Protein 1Z68 (pdb70)

GO terms:
  GO:0008233 peptidase activity (F, IDA)
  GO:0008236 serine-type peptidase activity (F, IDA)
  GO:0008239 dipeptidyl-peptidase activity (F, IDA)
  GO:0005886 plasma membrane (C, IDA)
  GO:0043542 endothelial cell migration (P, IDA)
  GO:0010710 regulation of collagen catabolic process (P, IDA)
  GO:0010716 negative regulation of extracellular matrix disassembly (P, IDA)
  GO:0042803 protein homodimerization activity (F, IDA)
  GO:0004252 serine-type endopeptidase activity (F, IDA)
  GO:0030163 protein catabolic process (P, IDA)
  GO:1903054 negative regulation of extracellular matrix organization (P, IDA)
  GO:0006508 proteolysis (P, IDA)
  GO:0008239 dipeptidyl-peptidase activity (F, EXP)
  GO:0005576 extracellular region (C, EXP)
  GO:0005886 plasma membrane (C, EXP)
  GO:0009986 cell surface (C, EXP)
  GO:0016020 membrane (C, EXP)
  GO:0004252 serine-type endopeptidase activity (F, EXP)
  GO:0005178 integrin binding (F, IPI)
  GO:0005515 protein binding (F, IPI)

Solvent-accessible surface area: 57900 Å² total; per-residue (Å²): 183,98,23,0,34,14,126,10,30,49,122,38,70,8,73,69,135,62,25,84,6,69,40,41,20,2,39,25,13,2,69,60,31,109,106,86,27,1,15,9,69,20,39,103,81,56,118,62,123,72,17,5,52,61,190,26,13,152,76,30,102,17,81,69,28,9,22,1,55,50,76,69,7,4,42,0,6,3,94,116,58,114,100,50,132,86,15,45,35,1,3,10,60,9,28,30,44,85,109,51,102,38,37,199,65,60,130,9,37,105,76,0,34,32,5,21,21,3,68,76,26,10,50,0,0,1,0,61,113,14,14,0,46,1,3,65,126,4,28,49,93,47,80,48,11,10,138,67,10,144,151,69,92,20,20,0,0,15,6,1,9,0,0,4,28,13,15,11,30,14,20,68,0,3,26,22,0,47,89,4,118,12,0,0,6,0,23,0,51,2,68,110,8,49,69,2,8,22,12,66,23,6,128,127,47,34,11,139,51,38,61,4,8,0,0,0,3,37,16,111,10,3,69,5,104,2,24,2,2,26,0,69,158,13,84,166,58,16,54,49,67,4,59,51,8,88,66,0,52,89,61,71,49,0,0,8,56,3,27,39,25,50,12,92,38,0,2,0,2,4,2,32,20,61,6,46,20,2,0,4,0,3,0,42,20,96,123,110,187,46,28,7,59,23,38,176,113,38,35,11,66,27,107,20,227,88,1,0,1,8,20,78,86,11,31,57,8,38,30,14,133,85,24,82,1,3,13,6,14,28,40,16,214,125,14,49,18,0,0,14,35,6,122,84,53,55,154,87,28,94,66,57,6,72,38,164,20,5,1,28,77,25,50,86,14,33,126,83,8,0,1,0,4,1,5,45,28,74,130,68,7,1,28,14,0,0,8,37,16,29,20,91,71,181,106,103,65,111,91,36,15,0,8,129,55,66,96,161,70,0,5,26,8,30,11,19,16,0,61,163,6,85,30,0,0,0,0,0,51,0,62,22,29,1,4,1,2,0,0,32,7,202,58,10,114,40,83,105,63,23,35,64,6,105,126,7,62,88,39,14,152,80,9,65,66,10,133,76,61,34,96,94,20,123,19,148,177,34,50,0,24,3,18,7,2,5,8,39,183,48,52,147,93,124,110,26,10,0,0,0,42,5,87,13,2,2,8,21,14,30,1,75,10,36,23,44,28,52,7,4,2,15,0,1,7,126,47,25,4,0,0,0,12,5,5,6,39,0,2,7,40,37,2,20,188,16,4,12,32,0,46,70,89,0,6,57,54,4,16,82,2,4,20,40,0,0,109,61,0,35,124,58,36,4,1,26,89,164,75,0,0,0,11,0,54,16,6,0,0,0,0,1,0,17,0,5,0,25,55,45,80,16,8,91,0,0,0,0,0,0,0,4,0,5,1,39,15,13,0,0,4,19,0,5,10,2,0,3,44,24,59,199,141,52,18,71,148,24,3,109,108,11,16,1,41,66,67,9,93,106,1,107,129,20,59,2,0,0,0,0,0,10,10,2,11,10,1,4,12,2,0,0,0,6,0,0,48,15,1,9,89,24,99,2,43,4,61,2,0,0,1,4,21,42,51,22,45,0,70,52,77,4,39,31,9,0,36,42,12,0,8,92,26,0,96,104,2,13,120,189,98,24,0,39,21,148,9,30,49,112,35,64,10,82,68,126,58,47,91,6,73,38,35,17,5,40,23,7,2,52,89,28,113,102,82,31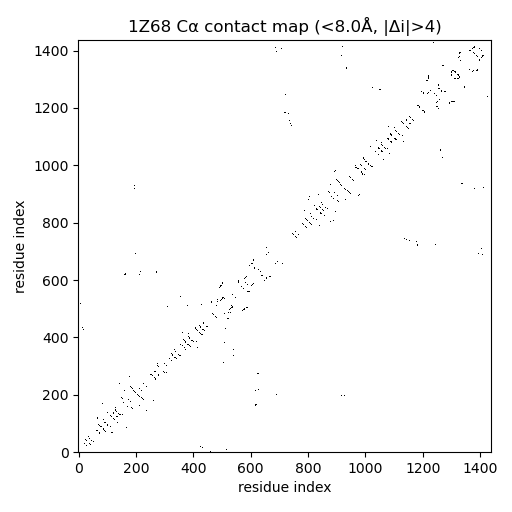,0,15,15,31,16,20,103,93,36,110,66,99,88,43,2,41,44,190,25,14,144,81,22,93,13,83,62,23,13,20,0,53,50,83,64,10,0,34,0,9,1,92,115,59,116,92,46,131,86,20,43,35,2,2,15,66,11,25,24,44,89,94,43,89,35,31,164,38,71,120,15,36,115,85,0,28,37,7,23,25,2,57,67,32,10,46,0,0,2,0,52,118,11,12,0,34,2,1,82,118,5,22,53,93,53,75,55,12,9,149,66,16,148,150,53,71,32,20,0,0,16,8,3,7,1,0,4,27,12,14,14,34,11,20,60,0,5,26,23,0,47,93,2,86,4,0,0,5,0,15,0,53,3,60,118,10,50,55,4,11,26,13,90,24,12,129,138,44,37,11,149,38,43,79,9,4,0,0,0,3,40,13,105,7,3,74,7,100,2,23,1,2,6,0,80,112,18,77,186,38,13,64,43,77,2,57,46,7,84,61,0,55,89,58,74,47,0,0,10,54,4,30,32,23,53,27,88,32,0,1,0,2,4,2,43,29,90,6,44,20,2,0,4,2,6,0,41,23,74,126,113,168,64,24,8,65,25,39,172,101,31,44,11,69,26,109,16,219,101,1,0,2,8,19,72,80,14,29,54,4,36,27,13,132,119,24,86,3,2,2,6,13,30,37,19,211,99,16,50,19,0,0,14,55,0,130,94,46,27,142,99,26,85,53,21,6,72,32,170,23,7,3,28,86,23,61,70,16,19,104,97,11,0,1,0,4,0,2,50,26,85,128,74,16,10,32,12,0,0,8,37,2,44,31,70,81,151,100,32,77,96,96,37,16,0,5,129,56,61,99,168,61,0,4,27,6,32,8,24,22,0,59,161,9,107,22,0,0,0,1,0,50,0,52,20,32,2,5,1,2,1,1,33,5,206,59,11,118,53,71,77,62,24,18,61,9,111,142,8,83,100,45,13,174,81,20,74,66,14,138,59,50,44,95,103,22,104,54,110,165,43,44,1,25,10,15,1,1,9,10,36,161,47,69,149,103,117,103,28,12,0,0,0,47,8,89,17,2,2,13,19,7,32,5,75,10,45,21,41,23,56,9,12,4,9,0,0,12,119,47,27,3,0,0,0,12,10,5,8,34,0,5,6,39,38,3,18,189,23,3,18,30,0,40,75,109,0,10,56,55,9,13,82,5,6,26,27,0,0,111,80,0,40,128,64,35,8,0,24,84,160,60,1,0,0,13,0,51,19,6,0,0,0,0,0,0,12,0,5,0,34,63,31,75,17,4,86,0,0,0,0,0,0,0,4,0,5,0,48,20,17,0,0,3,22,0,6,11,0,0,9,48,20,57,164,136,49,16,42,100,26,1,130,114,6,16,1,37,63,66,14,94,112,1,112,134,28,54,0,1,0,0,0,0,11,8,2,13,9,3,4,13,2,1,0,0,9,1,1,40,15,1,10,90,16,99,2,46,1,51,2,0,0,1,5,17,48,41,20,45,1,70,58,68,1,45,32,8,0,34,47,8,0,7,90,20,0,103,111,2,14,121

Nearest PDB structures (foldseek):
  6y0f-assembly1_B  TM=9.996E-01  e=0.000E+00  Homo sapiens
  3g0g-assembly1_B  TM=9.793E-01  e=5.991E-98  Homo sapiens
  2onc-assembly1_B  TM=9.784E-01  e=6.657E-98  Homo sapiens
  2onc-assembly3_C-3  TM=9.764E-01  e=1.392E-97  Homo sapiens
  3g0d-assembly1_B  TM=9.781E-01  e=7.917E-97  Homo sapiens

InterPro domains:
  IPR001375 Peptidase S9, prolyl oligopeptidase, catalytic domain [PF00326] (555-757)
  IPR002469 Dipeptidylpeptidase IV, N-terminal domain [PF00930] (106-472)
  IPR002471 Peptidase S9, serine active site [PS00708] (599-629)
  IPR029058 Alpha/Beta hydrolase fold [G3DSA:3.40.50.1820] (503-757)
  IPR029058 Alpha/Beta hydrolase fold [SSF53474] (506-756)
  IPR050278 Serine protease S9B/DPPIV [PTHR11731] (3-756)

Sequence (1438 aa):
MRALTLKDILNGTFSYKTFFPNWISGQEYLHQSADNNIVLYNIETGQSYTILSNRTMKSVNASNYGLSPDRQFVYLESDYSKLWRYSYTATYYIYDLSNGEFVRGNELPRPIQYLCWSPVGSKLAYVYQNNIYLKQRPGDPPFQITFNGRENKIFNGIPDWVYEEEMLATKYALWWSPNGKFLAYAEFNDTDIPVIAYSYYGDEQYPRTINIPYPKAGAKNPVVRIFIIDTTYPAYVGPQEVPVPAMIASSDYYFSWLTWVTDERVCLQWLKRVQNVSVLSICDFREDWQTWDCPKTQEHIEESRTGWAGGFFVSTPVFSYDAISYYKIFSDKDGYKHIHYIKDTVENAIQITSGKWEAINIFRVTQDSLFYSSNEFEEYPGRRNIYRISIGSYPPSKKCVTCHLRKERCQYYTASFSDYAKYYALVCYGPGIPISTLHDGRTDQEIKILEENKELENALKNIQLPKEEIKKLEVDEITLWYKMILPPQFDRSKKYPLLIQVYGGPCSQSVRSVFAVNWISYLASKEGMVIALVDGRGTAFQGDKLLYAVYRKLGVYEVEDQITAVRKFIEMGFIDEKRIAIWGWSYGGYVSSLALASGTGLFKCGIAVAPVSSWEYYASVYTERFMGLPTKDDNLEHYKNSTVMARAEYFRNVDYLLIHGTADDNVHFQNSAQIAKALVNAQVDFQAMWYSDQNHGLSGLSTNHLYTHMTHFLKQCFSMRALTLKDILNGTFSYKTFFPNWISGQEYLHQSADNNIVLYNIETGQSYTILSNRTMKSVNASNYGLSPDRQFVYLESDYSKLWRYSYTATYYIYDLSNGEFVRGNELPRPIQYLCWSPVGSKLAYVYQNNIYLKQRPGDPPFQITFNGRENKIFNGIPDWVYEEEMLATKYALWWSPNGKFLAYAEFNDTDIPVIAYSYYGDEQYPRTINIPYPKAGAKNPVVRIFIIDTTYPAYVGPQEVPVPAMIASSDYYFSWLTWVTDERVCLQWLKRVQNVSVLSICDFREDWQTWDCPKTQEHIEESRTGWAGGFFVSTPVFSYDAISYYKIFSDKDGYKHIHYIKDTVENAIQITSGKWEAINIFRVTQDSLFYSSNEFEEYPGRRNIYRISIGSYPPSKKCVTCHLRKERCQYYTASFSDYAKYYALVCYGPGIPISTLHDGRTDQEIKILEENKELENALKNIQLPKEEIKKLEVDEITLWYKMILPPQFDRSKKYPLLIQVYGGPCSQSVRSVFAVNWISYLASKEGMVIALVDGRGTAFQGDKLLYAVYRKLGVYEVEDQITAVRKFIEMGFIDEKRIAIWGWSYGGYVSSLALASGTGLFKCGIAVAPVSSWEYYASVYTERFMGLPTKDDNLEHYKNSTVMARAEYFRNVDYLLIHGTADDNVHFQNSAQIAKALVNAQVDFQAMWYSDQNHGLSGLSTNHLYTHMTHFLKQCFS

Foldseek 3Di:
DDFDDLCCFVVCVLPFDWDDFCFLFQFWGWDADPLGFIKIAGHVVGDIDGLGGRVNLVVQVFDDKAQASVSQKMWGWAPWADDPDAWTWTAIWIARSVVGGTADALGDDHGWTDKHAASADGWIWTHDQQWIWTGDDPRDHTHTADDPRHVQFKHKQADAPCCCPQAVVHRTFKDAFNHRQKIKIKIWGLHPADWDWFWAQPDDPRIDIDTGRFHFFPTDGIDMWMWMAGRPCRVPPGIATADDDPVQVPDDKDWRDKDHLHNFKIWTKMARLLQQKIKIWMWGQDPPVRYIDTDPQRIAMAGHPQAGAPFSGHWDWADAPVSQKTWTWDQDPVFETAIWIGRRYNVPIHTDDDDQWHFDDWDDHANWKTKTWICDQPNHLFFIWIWIWTPPDPPIDIDTLCCVVPPQFFGHWDKDAHPSSQKMKIWGFFPHRIWIFIAGRVHRDTDGTPGHRVSSVVSCPVYDWWDWDWDKDDDDNWIKIKIKTAADVGDLQAAAFEEEEEQAAQSADDRHRGHDDHLVRSCRRPVVYIYMYMHFASYDTRGCVRRSVCAQVPLPVRLVRVVVVLVVVVVSNRYDQLHYEYEYAESSLLNSLCNLLVLPSRHQEYERALYQFASSQAGNSSSCSRNNHLDPPGRVVNSVVRGSLVSLLSLQRHEYEYEYESQAPHRHCVRSVSSVVSNVVNVHDYHYYYHRSAYRVCDDVSVVVVSVVVVVVSSVSRD/DDFDDACCFVVVVQPADWDAFCFLFQFWGWDQDPQRFTWIAGRVVRDIDGQGGPVNCVVQVAPDKAQASVNQKMKGWAPWADDDPAWTFTAIWMAGSVVRGTADAPGDDGRWTDWDAALDDGKIWTHDQQFIWTDPHDRDDIDTQDDPRHDPFKHKFADAVCCCVQFPVHGTAWHAFNHRQKIKIKMKGLNPAAWDWFWAQPDDPDIDIDIGRFHAFQTDDIDMWMWMAGNVCCPPQHIATDDDDPVQVVADWDWRHKAHQHNFKIWTKIAHLLFQKIKIWIWGADPVNRYIDTDPQRIAIAGHPQAGAPASYHWDWDAAPVRQKTWTWQQDPQQETAIWIGHGYPVPTHTQDDDQWHFDAWADHANFKTKTWICPVVNDLQFTWIWIWTDPDPNTDIDGLGCVVPPQFFGHWDKAAHPSRQKIWIWGFAPHRIWIFIAGRPPSDTDGTDGDRPVSVVSCVVYDWWDWDWDWDDDDVWIKIKIKTAEVVRPQQAAAFEEEEEQAAQSADDDHRGYDCHLQRSCRHPVRYMYMYMYTASYDGRGRCRNLVCFQPPLPVSLVRVLVVLVVVVVSPRHDQQRYEYEYAASSLLSQLSNQLVLSSRHQEYEHELYQFFSSQAGNSNSCSRNNHLDPVPRVVSSVVRGSLVSLQSCQRHEYEYEYESQAPGSHVVRVVSNVVSVVVNVHDYHYYYHRSDYRVLDDCSVVVVSVVVVVVSSVSND

Radius of gyration: 38.5 Å; Cα contacts (8 Å, |Δi|>4): 3636; chains: 2; bounding box: 74×88×117 Å

CATH classification: 2.140.10.30 (+1 more: 3.40.50.1820)

B-factor: mean 29.27, std 17.27, range [2.0, 149.97]

Secondary structure (DSSP, 8-state):
-B---HHHHHHTTT-------EESSSSEEEEE-TTS-EEEEESSS--EEEEE-HHHHHTTT-SEEEE-TTSSEEEEEEEEEE-SSS-EEEEEEEEETTTTEE--SS---SSB--EEE-SSTT-EEEEETTEEEEESSTTSPPEE-----BTTTEEESS--HHHIIIII-SS--EEE-TTSSEEEEEEEE-TTSPEEEEEE--SSSS-EEEEEE--BTTSPPPEEEEEEEESS-HHHH--EE----HHHHTS-EEEEEEEESSSSEEEEEEEESSTTEEEEEEEEE-SSSSSEE--GGGEEEEE-SSS-SSSSSPPPPEE-TTSS-EEEEEE-TTS-EEEEEESS-STT-EE-S-SSS-EEEEEEE-SSEEEEEES-GGG-TT-BEEEEEE-SSSS--EEESSTTTTTTTB-BEEEEEPGGGSSEEEEE--BSS-EEEEE-SSS--EEEEEE--HHHHHHTTSB-PPEEEEEEEEETTEEEEEEEEE-TT--SSS-EEEEEEE---TTB----------HHHHHHHTT--EEEEEE-TTBSSS-HHHHGGGTT-TTHHHHHHHHHHHHHHHTTS-EEEEEEEEEEETHHHHHHHHHHTTSSS--SEEEEES----TTTSBHHHHHHHH--SSTTTTHHHHHHT-SGGGGGGGTTSEEEEEEETT-SSS-THHHHHHHHHHHHTT---EEEEETT--TT--THHHHHHHHHHHHHHHHHH-/-B---HHHHHTTTT--------BSSSSEEEE--TTS--EEEETTT--EEE-S-HHHHHTTT-SEEEE-TTSSEEEEEEEEEE-SSS-EEEEEEEEETTTTEE--SSPPPSSBSEEEE-SSTT-EEEEETTEEEEESSTTSPPEE-----BTTTEEESS--HHHIIIII-SS--EEE-TTSSEEEEEEEE-TTS-EEEEEE--SSSS-EEEEEE--BTTSPPPEEEEEEEESSSHHHH--EEPPPPHHHHTSSEEEEEEEE-STTEEEEEEEESSTTEEEEEEEEEETTTTEEE--GGGEEEEE-SSS-SSSSS----EE-TTSS-EEEEEE-TTS-EEEEEESS-GGG-EE---SSS-EEEEEEE-SSEEEEEES-GGG-TT-BEEEEEE-SSSS--EEESSTTTTTTTEEEEEEEE-GGGSEEEEEEEEESS-EEEEEETTT--EEEEEE--HHHHHHGGGB-PPEEEEEEEE-SS-EEEEEEEE-TT--TTS-EEEEEEE---TT-----S-----HHHHHHHTS--EEEEEE-TT-SSS-HHHHGGGTT-TTTHHHHHHHHHHHHHHHTS-EEEEEEEEEEETHHHHHHHHHHTSS-S--SEEEEES----TTSSBHHHHHHHH---STTTTHHHHHHT-SGGGGGGGTTSEEEEEEETT-SSS-THHHHHHHHHHHHTT---EEEEETT--TT--HHHHHHHHHHHHHHHHHHT-

Structure (mmCIF, N/CA/C/O backbone):
data_1Z68
#
_entry.id   1Z68
#
_cell.length_a   70.295
_cell.length_b   152.580
_cell.length_c   214.855
_cell.angle_alpha   90.00
_cell.angle_beta   90.00
_cell.angle_gamma   90.00
#
_symmetry.space_group_name_H-M   'P 21 21 21'
#
loop_
_entity.id
_entity.type
_entity.pdbx_description
1 polymer 'fibroblast activation protein, alpha subunit'
2 branched 2-acetamido-2-deoxy-beta-D-glucopyranose-(1-4)-2-acetamido-2-deoxy-beta-D-glucopyranose
3 branched 2-acetamido-2-deoxy-beta-D-glucopyranose-(1-3)-2-acetamido-2-deoxy-beta-D-glucopyranose
4 non-polymer 2-acetamido-2-deoxy-beta-D-glucopyranose
5 water water
#
loop_
_atom_site.group_PDB
_atom_site.id
_atom_site.type_symbol
_atom_site.label_atom_id
_atom_site.label_alt_id
_atom_site.label_comp_id
_atom_site.label_asym_id
_atom_site.label_entity_id
_atom_site.label_seq_id
_atom_site.pdbx_PDB_ins_code
_atom_site.Cartn_x
_atom_site.Cartn_y
_atom_site.Cartn_z
_atom_site.occupancy
_atom_site.B_iso_or_equiv
_atom_site.auth_seq_id
_atom_site.auth_comp_id
_atom_site.auth_asym_id
_atom_site.auth_atom_id
_atom_site.pdbx_PDB_model_num
ATOM 1 N N . MET A 1 1 ? 6.212 -21.272 69.447 1.00 40.18 39 MET A N 1
ATOM 2 C CA . MET A 1 1 ? 7.656 -21.142 69.090 1.00 39.91 39 MET A CA 1
ATOM 3 C C . MET A 1 1 ? 7.804 -20.592 67.676 1.00 39.06 39 MET A C 1
ATOM 4 O O . MET A 1 1 ? 6.994 -20.914 66.803 1.00 38.73 39 MET A O 1
ATOM 9 N N . ARG A 1 2 ? 8.832 -19.771 67.450 1.00 37.64 40 ARG A N 1
ATOM 10 C CA . ARG A 1 2 ? 9.038 -19.142 66.137 1.00 36.79 40 ARG A CA 1
ATOM 11 C C . ARG A 1 2 ? 10.502 -18.848 65.801 1.00 36.93 40 ARG A C 1
ATOM 12 O O . ARG A 1 2 ? 11.270 -18.412 66.667 1.00 38.26 40 ARG A O 1
ATOM 20 N N . ALA A 1 3 ? 10.874 -19.072 64.540 1.00 35.80 41 ALA A N 1
ATOM 21 C CA . ALA A 1 3 ? 12.213 -18.730 64.054 1.00 34.14 41 ALA A CA 1
ATOM 22 C C . ALA A 1 3 ? 12.398 -17.218 63.905 1.00 33.23 41 ALA A C 1
ATOM 23 O O . ALA A 1 3 ? 11.453 -16.492 63.574 1.00 32.92 41 ALA A O 1
ATOM 25 N N . LEU A 1 4 ? 13.626 -16.763 64.162 1.00 32.14 42 LEU A N 1
ATOM 26 C CA . LEU A 1 4 ? 14.045 -15.378 63.941 1.00 30.39 42 LEU A CA 1
ATOM 27 C C . LEU A 1 4 ? 13.737 -14.890 62.524 1.00 29.77 42 LEU A C 1
ATOM 28 O O . LEU A 1 4 ? 13.650 -15.685 61.587 1.00 29.08 42 LEU A O 1
ATOM 33 N N . THR A 1 5 ? 13.589 -13.575 62.388 1.00 30.06 43 THR A N 1
ATOM 34 C CA . THR A 1 5 ? 13.253 -12.924 61.122 1.00 30.48 43 THR A CA 1
ATOM 35 C C . THR A 1 5 ? 14.279 -11.839 60.832 1.00 30.94 43 THR A C 1
ATOM 36 O O . THR A 1 5 ? 14.927 -11.341 61.753 1.00 31.72 43 THR A O 1
ATOM 40 N N . LEU A 1 6 ? 14.426 -11.464 59.561 1.00 31.34 44 LEU A N 1
ATOM 41 C CA . LEU A 1 6 ? 15.266 -10.322 59.203 1.00 30.31 44 LEU A CA 1
ATOM 42 C C . LEU A 1 6 ? 14.745 -9.058 59.863 1.00 30.32 44 LEU A C 1
ATOM 43 O O . LEU A 1 6 ? 15.523 -8.204 60.270 1.00 30.24 44 LEU A O 1
ATOM 48 N N . LYS A 1 7 ? 13.421 -8.952 59.969 1.00 31.12 45 LYS A N 1
ATOM 49 C CA . LYS A 1 7 ? 12.772 -7.847 60.677 1.00 32.48 45 LYS A CA 1
ATOM 50 C C . LYS A 1 7 ? 13.246 -7.783 62.128 1.00 32.32 45 LYS A C 1
ATOM 51 O O . LYS A 1 7 ? 13.590 -6.706 62.623 1.00 33.17 45 LYS A O 1
ATOM 57 N N . ASP A 1 8 ? 13.277 -8.937 62.796 1.00 31.11 46 ASP A N 1
ATOM 58 C CA . ASP A 1 8 ? 13.759 -9.011 64.169 1.00 30.58 46 ASP A CA 1
ATOM 59 C C . ASP A 1 8 ? 15.124 -8.355 64.286 1.00 30.42 46 ASP A C 1
ATOM 60 O O . ASP A 1 8 ? 15.311 -7.457 65.108 1.00 30.66 46 ASP A O 1
ATOM 65 N N . ILE A 1 9 ? 16.062 -8.792 63.445 1.00 30.28 47 ILE A N 1
ATOM 66 C CA . ILE A 1 9 ? 17.443 -8.317 63.514 1.00 30.29 47 ILE A CA 1
ATOM 67 C C . ILE A 1 9 ? 17.557 -6.846 63.107 1.00 31.50 47 ILE A C 1
ATOM 68 O O . ILE A 1 9 ? 18.289 -6.082 63.743 1.00 32.48 47 ILE A O 1
ATOM 73 N N . LEU A 1 10 ? 16.812 -6.448 62.076 1.00 32.02 48 LEU A N 1
ATOM 74 C CA . LEU A 1 10 ? 16.876 -5.076 61.572 1.00 32.84 48 LEU A CA 1
ATOM 75 C C . LEU A 1 10 ? 16.184 -4.078 62.491 1.00 33.81 48 LEU A C 1
ATOM 76 O O . LEU A 1 10 ? 16.558 -2.906 62.524 1.00 33.26 48 LEU A O 1
ATOM 81 N N . ASN A 1 11 ? 15.178 -4.540 63.231 1.00 35.38 49 ASN A N 1
ATOM 82 C CA . ASN A 1 11 ? 14.470 -3.666 64.157 1.00 37.64 49 ASN A CA 1
ATOM 83 C C . ASN A 1 11 ? 15.180 -3.484 65.497 1.00 37.65 49 ASN A C 1
ATOM 84 O O . ASN A 1 11 ? 14.894 -2.535 66.239 1.00 38.94 49 ASN A O 1
ATOM 89 N N . GLY A 1 12 ? 16.105 -4.389 65.800 1.00 36.62 50 GLY A N 1
ATOM 90 C CA . GLY A 1 12 ? 16.782 -4.397 67.086 1.00 34.32 50 GLY A CA 1
ATOM 91 C C . GLY A 1 12 ? 15.879 -4.925 68.179 1.00 32.71 50 GLY A C 1
ATOM 92 O O . GLY A 1 12 ? 16.065 -4.600 69.349 1.00 32.78 50 GLY A O 1
ATOM 93 N N . THR A 1 13 ? 14.904 -5.745 67.787 1.00 31.36 51 THR A N 1
ATOM 94 C CA . THR A 1 13 ? 13.938 -6.335 68.711 1.00 30.31 51 THR A CA 1
ATOM 95 C C . THR A 1 13 ? 14.603 -7.068 69.881 1.00 29.44 51 THR A C 1
ATOM 96 O O . THR A 1 13 ? 14.175 -6.939 71.027 1.00 29.88 51 THR A O 1
ATOM 100 N N . PHE A 1 14 ? 15.659 -7.817 69.583 1.00 28.36 52 PHE A N 1
ATOM 101 C CA . PHE A 1 14 ? 16.370 -8.597 70.583 1.00 27.11 52 PHE A CA 1
ATOM 102 C C . PHE A 1 14 ? 17.736 -7.996 70.875 1.00 27.47 52 PHE A C 1
ATOM 103 O O . PHE A 1 14 ? 18.753 -8.694 70.929 1.00 28.01 52 PHE A O 1
ATOM 111 N N . SER A 1 15 ? 17.739 -6.680 71.059 1.00 27.50 53 SER A N 1
ATOM 112 C CA . SER A 1 15 ? 18.925 -5.944 71.454 1.00 27.17 53 SER A CA 1
ATOM 113 C C . SER A 1 15 ? 18.952 -5.884 72.965 1.00 27.21 53 SER A C 1
ATOM 114 O O . SER A 1 15 ? 17.922 -6.073 73.606 1.00 28.00 53 SER A O 1
ATOM 117 N N . TYR A 1 16 ? 20.124 -5.612 73.532 1.00 27.62 54 TYR A N 1
ATOM 118 C CA . TYR A 1 16 ? 20.277 -5.573 74.985 1.00 27.51 54 TYR A CA 1
ATOM 119 C C . TYR A 1 16 ? 20.798 -4.252 75.533 1.00 28.46 54 TYR A C 1
ATOM 120 O O . TYR A 1 16 ? 21.397 -3.448 74.815 1.00 28.82 54 TYR A O 1
ATOM 129 N N . LYS A 1 17 ? 20.566 -4.039 76.823 1.00 28.68 55 LYS A N 1
ATOM 130 C CA . LYS A 1 17 ? 20.998 -2.822 77.477 1.00 29.16 55 LYS A CA 1
ATOM 131 C C . LYS A 1 17 ? 22.253 -3.074 78.296 1.00 28.79 55 LYS A C 1
ATOM 132 O O . LYS A 1 17 ? 22.630 -4.212 78.546 1.00 29.84 55 LYS A O 1
ATOM 138 N N . THR A 1 18 ? 22.905 -1.995 78.695 1.00 28.72 56 THR A N 1
ATOM 139 C CA . THR A 1 18 ? 24.143 -2.068 79.445 1.00 28.60 56 THR A CA 1
ATOM 140 C C . THR A 1 18 ? 24.086 -0.989 80.519 1.00 28.41 56 THR A C 1
ATOM 141 O O . THR A 1 18 ? 23.261 -0.077 80.426 1.00 29.89 56 THR A O 1
ATOM 145 N N . PHE A 1 19 ? 24.913 -1.098 81.553 1.00 27.45 57 PHE A N 1
ATOM 146 C CA . PHE A 1 19 ? 24.945 -0.045 82.563 1.00 27.61 57 PHE A CA 1
ATOM 147 C C . PHE A 1 19 ? 26.338 0.355 83.011 1.00 27.58 57 PHE A C 1
ATOM 148 O O . PHE A 1 19 ? 26.953 -0.300 83.861 1.00 26.48 57 PHE A O 1
ATOM 156 N N . PHE A 1 20 ? 26.816 1.455 82.439 1.00 26.98 58 PHE A N 1
ATOM 157 C CA . PHE A 1 20 ? 28.063 2.052 82.869 1.00 26.47 58 PHE A CA 1
ATOM 158 C C . PHE A 1 20 ? 27.766 3.264 83.730 1.00 26.09 58 PHE A C 1
ATOM 159 O O . PHE A 1 20 ? 27.213 4.242 83.233 1.00 27.61 58 PHE A O 1
ATOM 167 N N . PRO A 1 21 ? 28.081 3.184 85.025 1.00 25.72 59 PRO A N 1
ATOM 168 C CA . PRO A 1 21 ? 27.965 4.345 85.910 1.00 25.44 59 PRO A CA 1
ATOM 169 C C . PRO A 1 21 ? 28.812 5.498 85.389 1.00 25.21 59 PRO A C 1
ATOM 170 O O . PRO A 1 21 ? 30.003 5.323 85.113 1.00 25.08 59 PRO A O 1
ATOM 174 N N . ASN A 1 22 ? 28.169 6.648 85.216 1.00 24.21 60 ASN A N 1
ATOM 175 C CA . ASN A 1 22 ? 28.848 7.882 84.891 1.00 25.44 60 ASN A CA 1
ATOM 176 C C . ASN A 1 22 ? 29.387 8.471 86.202 1.00 24.93 60 ASN A C 1
ATOM 177 O O . ASN A 1 22 ? 28.751 9.321 86.826 1.00 25.35 60 ASN A O 1
ATOM 182 N N . TRP A 1 23 ? 30.561 7.997 86.619 1.00 23.71 61 TRP A N 1
ATOM 183 C CA . TRP A 1 23 ? 31.138 8.358 87.914 1.00 22.89 61 TRP A CA 1
ATOM 184 C C . TRP A 1 23 ? 31.409 9.863 88.055 1.00 23.89 61 TRP A C 1
ATOM 185 O O . TRP A 1 23 ? 31.657 10.558 87.066 1.00 24.50 61 TRP A O 1
ATOM 196 N N . ILE A 1 24 ? 31.346 10.360 89.288 1.00 23.65 62 ILE A N 1
ATOM 197 C CA . ILE A 1 24 ? 31.659 11.758 89.585 1.00 23.83 62 ILE A CA 1
ATOM 198 C C . ILE A 1 24 ? 32.447 11.872 90.886 1.00 24.58 62 ILE A C 1
ATOM 199 O O . ILE A 1 24 ? 32.958 12.942 91.226 1.00 25.85 62 ILE A O 1
ATOM 204 N N . SER A 1 25 ? 32.523 10.762 91.614 1.00 24.21 63 SER A N 1
ATOM 205 C CA . SER A 1 25 ? 33.373 10.642 92.788 1.00 23.82 63 SER A CA 1
ATOM 206 C C . SER A 1 25 ? 33.692 9.151 93.005 1.00 24.05 63 SER A C 1
ATOM 207 O O . SER A 1 25 ? 33.524 8.342 92.091 1.00 23.30 63 SER A O 1
ATOM 210 N N . GLY A 1 26 ? 34.161 8.792 94.197 1.00 24.14 64 GLY A N 1
ATOM 211 C CA . GLY A 1 26 ? 34.430 7.404 94.515 1.00 24.07 64 GLY A CA 1
ATOM 212 C C . GLY A 1 26 ? 33.173 6.633 94.862 1.00 24.76 64 GLY A C 1
ATOM 213 O O . GLY A 1 26 ? 33.189 5.398 94.910 1.00 24.78 64 GLY A O 1
ATOM 214 N N . GLN A 1 27 ? 32.078 7.357 95.085 1.00 25.07 65 GLN A N 1
ATOM 215 C CA . GLN A 1 27 ? 30.852 6.750 95.598 1.00 26.43 65 GLN A CA 1
ATOM 216 C C . GLN A 1 27 ? 29.567 7.296 94.975 1.00 26.24 65 GLN A C 1
ATOM 217 O O . GLN A 1 27 ? 28.473 6.820 95.290 1.00 25.90 65 GLN A O 1
ATOM 223 N N . GLU A 1 28 ? 29.705 8.287 94.094 1.00 26.42 66 GLU A N 1
ATOM 224 C CA . GLU A 1 28 ? 28.564 8.851 93.371 1.00 26.85 66 GLU A CA 1
ATOM 225 C C . GLU A 1 28 ? 28.662 8.696 91.852 1.00 27.90 66 GLU A C 1
ATOM 226 O O . GLU A 1 28 ? 29.748 8.812 91.281 1.00 27.77 66 GLU A O 1
ATOM 232 N N . TYR A 1 29 ? 27.515 8.448 91.214 1.00 29.05 67 TYR A N 1
ATOM 233 C CA . TYR A 1 29 ? 27.387 8.472 89.754 1.00 29.41 67 TYR A CA 1
ATOM 234 C C . TYR A 1 29 ? 26.066 9.113 89.308 1.00 30.65 67 TYR A C 1
ATOM 235 O O . TYR A 1 29 ? 25.082 9.113 90.054 1.00 30.20 67 TYR A O 1
ATOM 244 N N . LEU A 1 30 ? 26.061 9.664 88.095 1.00 32.30 68 LEU A N 1
ATOM 245 C CA . LEU A 1 30 ? 24.869 10.268 87.505 1.00 34.66 68 LEU A CA 1
ATOM 246 C C . LEU A 1 30 ? 24.331 9.385 86.390 1.00 37.25 68 LEU A C 1
ATOM 247 O O . LEU A 1 30 ? 25.094 8.874 85.576 1.00 37.42 68 LEU A O 1
ATOM 252 N N . HIS A 1 31 ? 23.015 9.207 86.350 1.00 40.42 69 HIS A N 1
ATOM 253 C CA . HIS A 1 31 ? 22.388 8.444 85.275 1.00 43.47 69 HIS A CA 1
ATOM 254 C C . HIS A 1 31 ? 21.052 9.048 84.880 1.00 44.98 69 HIS A C 1
ATOM 255 O O . HIS A 1 31 ? 20.323 9.563 85.727 1.00 44.85 69 HIS A O 1
ATOM 262 N N . GLN A 1 32 ? 20.747 8.969 83.586 1.00 47.31 70 GLN A N 1
ATOM 263 C CA . GLN A 1 32 ? 19.503 9.489 83.032 1.00 49.22 70 GLN A CA 1
ATOM 264 C C . GLN A 1 32 ? 18.364 8.488 83.189 1.00 50.51 70 GLN A C 1
ATOM 265 O O . GLN A 1 32 ? 18.500 7.318 82.816 1.00 51.27 70 GLN A O 1
ATOM 271 N N . SER A 1 33 ? 17.247 8.962 83.741 1.00 51.06 71 SER A N 1
ATOM 272 C CA . SER A 1 33 ? 16.096 8.115 84.060 1.00 51.43 71 SER A CA 1
ATOM 273 C C . SER A 1 33 ? 15.269 7.751 82.823 1.00 52.17 71 SER A C 1
ATOM 274 O O . SER A 1 33 ? 15.519 8.260 81.727 1.00 51.35 71 SER A O 1
ATOM 277 N N . ALA A 1 34 ? 14.292 6.861 83.014 1.00 53.66 72 ALA A N 1
ATOM 278 C CA . ALA A 1 34 ? 13.376 6.438 81.949 1.00 54.73 72 ALA A CA 1
ATOM 279 C C . ALA A 1 34 ? 12.567 7.609 81.378 1.00 55.07 72 ALA A C 1
ATOM 280 O O . ALA A 1 34 ? 12.390 7.720 80.160 1.00 54.92 72 ALA A O 1
ATOM 282 N N . ASP A 1 35 ? 12.087 8.478 82.268 1.00 55.54 73 ASP A N 1
ATOM 283 C CA . ASP A 1 35 ? 11.397 9.707 81.870 1.00 55.63 73 ASP A CA 1
ATOM 284 C C . ASP A 1 35 ? 12.356 10.918 81.820 1.00 54.86 73 ASP A C 1
ATOM 285 O O . ASP A 1 35 ? 11.966 12.062 82.091 1.00 55.04 73 ASP A O 1
ATOM 290 N N . ASN A 1 36 ? 13.612 10.634 81.476 1.00 53.67 74 ASN A N 1
ATOM 291 C CA . ASN A 1 36 ? 14.630 11.636 81.132 1.00 52.96 74 ASN A CA 1
ATOM 292 C C . ASN A 1 36 ? 14.909 12.741 82.166 1.00 51.60 74 ASN A C 1
ATOM 293 O O . ASN A 1 36 ? 14.745 13.932 81.878 1.00 51.96 74 ASN A O 1
ATOM 298 N N . ASN A 1 37 ? 15.323 12.324 83.361 1.00 49.36 75 ASN A N 1
ATOM 299 C CA . ASN A 1 37 ? 15.848 13.218 84.395 1.00 47.32 75 ASN A CA 1
ATOM 300 C C . ASN A 1 37 ? 17.267 12.780 84.722 1.00 45.79 75 ASN A C 1
ATOM 301 O O . ASN A 1 37 ? 17.563 11.589 84.690 1.00 45.90 75 ASN A O 1
ATOM 306 N N . ILE A 1 38 ? 18.150 13.721 85.040 1.00 44.08 76 ILE A N 1
ATOM 307 C CA . ILE A 1 38 ? 19.505 13.342 85.446 1.00 43.07 76 ILE A CA 1
ATOM 308 C C . ILE A 1 38 ? 19.598 13.293 86.966 1.00 41.76 76 ILE A C 1
ATOM 309 O O . ILE A 1 38 ? 19.415 14.308 87.643 1.00 41.67 76 ILE A O 1
ATOM 314 N N . VAL A 1 39 ? 19.883 12.104 87.492 1.00 40.06 77 VAL A N 1
ATOM 315 C CA . VAL A 1 39 ? 19.801 11.862 88.929 1.00 38.82 77 VAL A CA 1
ATOM 316 C C . VAL A 1 39 ? 21.134 11.412 89.533 1.00 38.35 77 VAL A C 1
ATOM 317 O O . VAL A 1 39 ? 21.823 10.549 88.972 1.00 38.18 77 VAL A O 1
ATOM 321 N N . LEU A 1 40 ? 21.486 12.025 90.667 1.00 37.41 78 LEU A N 1
ATOM 322 C CA . LEU A 1 40 ? 22.696 11.696 91.412 1.00 36.50 78 LEU A CA 1
ATOM 323 C C . LEU A 1 40 ? 22.413 10.549 92.358 1.00 37.06 78 LEU A C 1
ATOM 324 O O . LEU A 1 40 ? 21.653 10.699 93.314 1.00 37.18 78 LEU A O 1
ATOM 329 N N . TYR A 1 41 ? 23.026 9.402 92.080 1.00 37.37 79 TYR A N 1
ATOM 330 C CA . TYR A 1 41 ? 22.982 8.269 92.991 1.00 36.81 79 TYR A CA 1
ATOM 331 C C . TYR A 1 41 ? 24.289 8.210 93.765 1.00 35.35 79 TYR A C 1
ATOM 332 O O . TYR A 1 41 ? 25.357 8.519 93.244 1.00 34.48 79 TYR A O 1
ATOM 341 N N . ASN A 1 42 ? 24.179 7.816 95.022 1.00 34.75 80 ASN A N 1
ATOM 342 C CA . ASN A 1 42 ? 25.317 7.611 95.896 1.00 33.79 80 ASN A CA 1
ATOM 343 C C . ASN A 1 42 ? 25.143 6.208 96.436 1.00 33.74 80 ASN A C 1
ATOM 344 O O . ASN A 1 42 ? 24.032 5.818 96.808 1.00 34.15 80 ASN A O 1
ATOM 349 N N . ILE A 1 43 ? 26.217 5.433 96.469 1.00 33.31 81 ILE A N 1
ATOM 350 C CA . ILE A 1 43 ? 26.088 4.066 96.972 1.00 33.18 81 ILE A CA 1
ATOM 351 C C . ILE A 1 43 ? 26.634 3.874 98.388 1.00 32.52 81 ILE A C 1
ATOM 352 O O . ILE A 1 43 ? 26.186 2.981 99.111 1.00 33.71 81 ILE A O 1
ATOM 357 N N . GLU A 1 44 ? 27.576 4.734 98.778 1.00 31.65 82 GLU A N 1
ATOM 358 C CA . GLU A 1 44 ? 28.063 4.832 100.158 1.00 31.07 82 GLU A CA 1
ATOM 359 C C . GLU A 1 44 ? 26.934 5.253 101.108 1.00 30.65 82 GLU A C 1
ATOM 360 O O . GLU A 1 44 ? 26.869 4.805 102.252 1.00 30.65 82 GLU A O 1
ATOM 366 N N . THR A 1 45 ? 26.040 6.100 100.604 1.00 29.91 83 THR A N 1
ATOM 367 C CA . THR A 1 45 ? 24.980 6.699 101.401 1.00 28.50 83 THR A CA 1
ATOM 368 C C . THR A 1 45 ? 23.577 6.235 100.965 1.00 28.01 83 THR A C 1
ATOM 369 O O . THR A 1 45 ? 22.611 6.351 101.720 1.00 27.00 83 THR A O 1
ATOM 373 N N . GLY A 1 46 ? 23.481 5.693 99.752 1.00 28.42 84 GLY A N 1
ATOM 374 C CA . GLY A 1 46 ? 22.228 5.177 99.224 1.00 28.81 84 GLY A CA 1
ATOM 375 C C . GLY A 1 46 ? 21.142 6.218 98.986 1.00 29.10 84 GLY A C 1
ATOM 376 O O . GLY A 1 46 ? 19.959 5.894 99.073 1.00 29.46 84 GLY A O 1
ATOM 377 N N . GLN A 1 47 ? 21.540 7.459 98.691 1.00 29.04 85 GLN A N 1
ATOM 378 C CA . GLN A 1 47 ? 20.596 8.554 98.450 1.00 28.79 85 GLN A CA 1
ATOM 379 C C . GLN A 1 47 ? 20.590 8.988 96.997 1.00 29.01 85 GLN A C 1
ATOM 380 O O . GLN A 1 47 ? 21.586 8.838 96.287 1.00 29.16 85 GLN A O 1
ATOM 386 N N . SER A 1 48 ? 19.456 9.539 96.571 1.00 29.18 86 SER A N 1
ATOM 387 C CA . SER A 1 48 ? 19.289 10.064 95.221 1.00 28.63 86 SER A CA 1
ATOM 388 C C . SER A 1 48 ? 18.560 11.402 95.250 1.00 28.41 86 SER A C 1
ATOM 389 O O . SER A 1 48 ? 17.830 11.699 96.201 1.00 28.10 86 SER A O 1
ATOM 392 N N . TYR A 1 49 ? 18.790 12.205 94.211 1.00 28.48 87 TYR A N 1
ATOM 393 C CA . TYR A 1 49 ? 18.001 13.407 93.915 1.00 27.98 87 TYR A CA 1
ATOM 394 C C . TYR A 1 49 ? 18.193 13.814 92.451 1.00 28.29 87 TYR A C 1
ATOM 395 O O . TYR A 1 49 ? 19.149 13.379 91.802 1.00 27.50 87 TYR A O 1
ATOM 404 N N . THR A 1 50 ? 17.275 14.635 91.937 1.00 28.87 88 THR A N 1
ATOM 405 C CA . THR A 1 50 ? 17.345 15.122 90.557 1.00 28.56 88 THR A CA 1
ATOM 406 C C . THR A 1 50 ? 18.293 16.321 90.469 1.00 28.60 88 THR A C 1
ATOM 407 O O . THR A 1 50 ? 17.908 17.451 90.770 1.00 28.87 88 THR A O 1
ATOM 411 N N . ILE A 1 51 ? 19.532 16.067 90.060 1.00 28.47 89 ILE A N 1
ATOM 412 C CA . ILE A 1 51 ? 20.536 17.124 89.941 1.00 28.77 89 ILE A CA 1
ATOM 413 C C . ILE A 1 51 ? 20.209 18.120 88.805 1.00 30.20 89 ILE A C 1
ATOM 414 O O . ILE A 1 51 ? 20.511 19.313 88.912 1.00 30.00 89 ILE A O 1
ATOM 419 N N . LEU A 1 52 ? 19.566 17.620 87.747 1.00 32.24 90 LEU A N 1
ATOM 420 C CA . LEU A 1 52 ? 19.187 18.414 86.569 1.00 34.48 90 LEU A CA 1
ATOM 421 C C . LEU A 1 52 ? 17.803 17.991 86.053 1.00 36.55 90 LEU A C 1
ATOM 422 O O . LEU A 1 52 ? 17.622 16.857 85.583 1.00 36.51 90 LEU A O 1
ATOM 427 N N . SER A 1 53 ? 16.841 18.914 86.127 1.00 39.07 91 SER A N 1
ATOM 428 C CA . SER A 1 53 ? 15.440 18.640 85.770 1.00 41.47 91 SER A CA 1
ATOM 429 C C . SER A 1 53 ? 15.239 18.143 84.335 1.00 43.49 91 SER A C 1
ATOM 430 O O . SER A 1 53 ? 16.100 18.333 83.468 1.00 43.74 91 SER A O 1
ATOM 433 N N . ASN A 1 54 ? 14.089 17.505 84.113 1.00 45.47 92 ASN A N 1
ATOM 434 C CA . ASN A 1 54 ? 13.694 16.972 82.809 1.00 46.85 92 ASN A CA 1
ATOM 435 C C . ASN A 1 54 ? 13.443 18.057 81.770 1.00 46.72 92 ASN A C 1
ATOM 436 O O . ASN A 1 54 ? 13.835 17.918 80.608 1.00 46.82 92 ASN A O 1
ATOM 441 N N . ARG A 1 55 ? 12.795 19.138 82.197 1.00 46.22 93 ARG A N 1
ATOM 442 C CA . ARG A 1 55 ? 12.322 20.156 81.268 1.00 45.76 93 ARG A CA 1
ATOM 443 C C . ARG A 1 55 ? 13.349 21.257 81.027 1.00 44.77 93 ARG A C 1
ATOM 444 O O . ARG A 1 55 ? 13.297 21.938 80.004 1.00 44.20 93 ARG A O 1
ATOM 452 N N . THR A 1 56 ? 14.284 21.412 81.962 1.00 44.00 94 THR A N 1
ATOM 453 C CA . THR A 1 56 ? 15.436 22.290 81.770 1.00 43.49 94 THR A CA 1
ATOM 454 C C . THR A 1 56 ? 16.343 21.740 80.660 1.00 43.44 94 THR A C 1
ATOM 455 O O . THR A 1 56 ? 16.967 22.506 79.921 1.00 43.61 94 THR A O 1
ATOM 459 N N . MET A 1 57 ? 16.400 20.414 80.545 1.00 43.20 95 MET A N 1
ATOM 460 C CA . MET A 1 57 ? 17.136 19.756 79.465 1.00 43.06 95 MET A CA 1
ATOM 461 C C . MET A 1 57 ? 16.415 19.910 78.129 1.00 42.59 95 MET A C 1
ATOM 462 O O . MET A 1 57 ? 17.051 20.108 77.097 1.00 42.25 95 MET A O 1
ATOM 467 N N . LYS A 1 58 ? 15.086 19.815 78.163 1.00 42.43 96 LYS A N 1
ATOM 468 C CA . LYS A 1 58 ? 14.254 19.945 76.970 1.00 41.91 96 LYS A CA 1
ATOM 469 C C . LYS A 1 58 ? 14.100 21.407 76.555 1.00 42.29 96 LYS A C 1
ATOM 470 O O . LYS A 1 58 ? 13.691 21.700 75.425 1.00 42.56 96 LYS A O 1
ATOM 476 N N . SER A 1 59 ? 14.427 22.317 77.475 1.00 42.02 97 SER A N 1
ATOM 477 C CA . SER A 1 59 ? 14.366 23.752 77.211 1.00 41.51 97 SER A CA 1
ATOM 478 C C . SER A 1 59 ? 15.356 24.152 76.110 1.00 42.06 97 SER A C 1
ATOM 479 O O . SER A 1 59 ? 15.151 25.148 75.412 1.00 42.16 97 SER A O 1
ATOM 482 N N . VAL A 1 60 ? 16.413 23.358 75.951 1.00 42.13 98 VAL A N 1
ATOM 483 C CA . VAL A 1 60 ? 17.387 23.566 74.878 1.00 42.59 98 VAL A CA 1
ATOM 484 C C . VAL A 1 60 ? 17.482 22.329 73.973 1.00 43.20 98 VAL A C 1
ATOM 485 O O . VAL A 1 60 ? 18.431 22.190 73.200 1.00 43.35 98 VAL A O 1
ATOM 489 N N . ASN A 1 61 ? 16.460 21.472 74.045 1.00 44.17 99 ASN A N 1
ATOM 490 C CA . ASN A 1 61 ? 16.524 20.068 73.593 1.00 45.06 99 ASN A CA 1
ATOM 491 C C . ASN A 1 61 ? 17.938 19.503 73.396 1.00 44.84 99 ASN A C 1
ATOM 492 O O . ASN A 1 61 ? 18.359 19.151 72.289 1.00 44.56 99 ASN A O 1
ATOM 497 N N . ALA A 1 62 ? 18.659 19.453 74.513 1.00 44.57 100 ALA A N 1
ATOM 498 C CA . ALA A 1 62 ? 19.971 18.837 74.594 1.00 43.79 100 ALA A CA 1
ATOM 499 C C . ALA A 1 62 ? 19.800 17.323 74.672 1.00 42.85 100 ALA A C 1
ATOM 500 O O . ALA A 1 62 ? 18.728 16.828 75.036 1.00 42.81 100 ALA A O 1
ATOM 502 N N . SER A 1 63 ? 20.854 16.598 74.314 1.00 41.77 101 SER A N 1
ATOM 503 C CA . SER A 1 63 ? 20.838 15.140 74.326 1.00 40.47 101 SER A CA 1
ATOM 504 C C . SER A 1 63 ? 21.984 14.584 75.158 1.00 39.05 101 SER A C 1
ATOM 505 O O . SER A 1 63 ? 22.184 13.369 75.217 1.00 39.27 101 SER A O 1
ATOM 508 N N . ASN A 1 64 ? 22.739 15.482 75.787 1.00 37.54 102 ASN A N 1
ATOM 509 C CA . ASN A 1 64 ? 23.846 15.100 76.660 1.00 36.24 102 ASN A CA 1
ATOM 510 C C . ASN A 1 64 ? 24.224 16.154 77.696 1.00 34.94 102 ASN A C 1
ATOM 511 O O . ASN A 1 64 ? 23.962 17.345 77.509 1.00 34.56 102 ASN A O 1
ATOM 516 N N . TYR A 1 65 ? 24.853 15.703 78.781 1.00 33.34 103 TYR A N 1
ATOM 517 C CA . TYR A 1 65 ? 25.173 16.573 79.907 1.00 31.61 103 TYR A CA 1
ATOM 518 C C . TYR A 1 65 ? 26.617 16.397 80.372 1.00 31.11 103 TYR A C 1
ATOM 519 O O . TYR A 1 65 ? 27.267 15.398 80.045 1.00 30.54 103 TYR A O 1
ATOM 528 N N . GLY A 1 66 ? 27.105 17.372 81.139 1.00 30.52 104 GLY A N 1
ATOM 529 C CA . GLY A 1 66 ? 28.446 17.329 81.695 1.00 30.44 104 GLY A CA 1
ATOM 530 C C . GLY A 1 66 ? 28.622 18.097 82.994 1.00 30.55 104 GLY A C 1
ATOM 531 O O . GLY A 1 66 ? 28.919 19.291 82.995 1.00 30.71 104 GLY A O 1
ATOM 532 N N . LEU A 1 67 ? 28.449 17.386 84.104 1.00 30.57 105 LEU A N 1
ATOM 533 C CA . LEU A 1 67 ? 28.582 17.945 85.441 1.00 29.24 105 LEU A CA 1
ATOM 534 C C . LEU A 1 67 ? 30.049 18.185 85.764 1.00 28.91 105 LEU A C 1
ATOM 535 O O . LEU A 1 67 ? 30.888 17.294 85.576 1.00 29.16 105 LEU A O 1
ATOM 540 N N . SER A 1 68 ? 30.338 19.392 86.251 1.00 27.78 106 SER A N 1
ATOM 541 C CA . SER A 1 68 ? 31.682 19.814 86.647 1.00 26.14 106 SER A CA 1
ATOM 542 C C . SER A 1 68 ? 32.165 19.107 87.918 1.00 25.35 106 SER A C 1
ATOM 543 O O . SER A 1 68 ? 31.349 18.710 88.753 1.00 24.79 106 SER A O 1
ATOM 546 N N . PRO A 1 69 ? 33.484 18.935 88.052 1.00 25.02 107 PRO A N 1
ATOM 547 C CA . PRO A 1 69 ? 34.092 18.425 89.293 1.00 24.56 107 PRO A CA 1
ATOM 548 C C . PRO A 1 69 ? 33.632 19.115 90.580 1.00 24.67 107 PRO A C 1
ATOM 549 O O . PRO A 1 69 ? 33.464 18.418 91.576 1.00 25.16 107 PRO A O 1
ATOM 553 N N . ASP A 1 70 ? 33.433 20.434 90.573 1.00 24.77 108 ASP A N 1
ATOM 554 C CA . ASP A 1 70 ? 32.935 21.114 91.775 1.00 24.99 108 ASP A CA 1
ATOM 555 C C . ASP A 1 70 ? 31.398 21.169 91.891 1.00 25.47 108 ASP A C 1
ATOM 556 O O . ASP A 1 70 ? 30.859 21.870 92.757 1.00 25.81 108 ASP A O 1
ATOM 561 N N . ARG A 1 71 ? 30.714 20.429 91.011 1.00 25.42 109 ARG A N 1
ATOM 562 C CA . ARG A 1 71 ? 29.252 20.270 91.022 1.00 24.82 109 ARG A CA 1
ATOM 563 C C . ARG A 1 71 ? 28.486 21.604 91.042 1.00 25.00 109 ARG A C 1
ATOM 564 O O . ARG A 1 71 ? 27.296 21.651 91.362 1.00 24.51 109 ARG A O 1
ATOM 572 N N . GLN A 1 72 ? 29.182 22.680 90.686 1.00 25.71 110 GLN A N 1
ATOM 573 C CA . GLN A 1 72 ? 28.586 24.011 90.617 1.00 26.52 110 GLN A CA 1
ATOM 574 C C . GLN A 1 72 ? 27.948 24.277 89.258 1.00 26.30 110 GLN A C 1
ATOM 575 O O . GLN A 1 72 ? 27.072 25.135 89.138 1.00 26.33 110 GLN A O 1
ATOM 581 N N . PHE A 1 73 ? 28.405 23.546 88.240 1.00 26.28 111 PHE A N 1
ATOM 582 C CA . PHE A 1 73 ? 27.924 23.697 86.866 1.00 26.11 111 PHE A CA 1
ATOM 583 C C . PHE A 1 73 ? 27.726 22.343 86.171 1.00 25.13 111 PHE A C 1
ATOM 584 O O . PHE A 1 73 ? 28.364 21.356 86.530 1.00 22.98 111 PHE A O 1
ATOM 592 N N . VAL A 1 74 ? 26.840 22.323 85.177 1.00 24.64 112 VAL A N 1
ATOM 593 C CA . VAL A 1 74 ? 26.730 21.213 84.237 1.00 25.45 112 VAL A CA 1
ATOM 594 C C . VAL A 1 74 ? 26.691 21.735 82.794 1.00 26.53 112 VAL A C 1
ATOM 595 O O . VAL A 1 74 ? 26.098 22.787 82.522 1.00 27.20 112 VAL A O 1
ATOM 599 N N . TYR A 1 75 ? 27.330 21.018 81.871 1.00 26.86 113 TYR A N 1
ATOM 600 C CA . TYR A 1 75 ? 27.178 21.371 80.461 1.00 27.95 113 TYR A CA 1
ATOM 601 C C . TYR A 1 75 ? 25.973 20.708 79.799 1.00 28.40 113 TYR A C 1
ATOM 602 O O . TYR A 1 75 ? 25.561 19.612 80.185 1.00 28.73 113 TYR A O 1
ATOM 611 N N . LEU A 1 76 ? 25.390 21.399 78.828 1.00 28.47 114 LEU A N 1
ATOM 612 C CA . LEU A 1 76 ? 24.234 20.878 78.121 1.00 28.44 114 LEU A CA 1
ATOM 613 C C . LEU A 1 76 ? 24.518 20.855 76.623 1.00 29.21 114 LEU A C 1
ATOM 614 O O . LEU A 1 76 ? 24.829 21.882 76.003 1.00 29.36 114 LEU A O 1
ATOM 619 N N . GLU A 1 77 ? 24.425 19.659 76.057 1.00 29.94 115 GLU A N 1
ATOM 620 C CA . GLU A 1 77 ? 24.838 19.410 74.685 1.00 29.96 115 GLU A CA 1
ATOM 621 C C . GLU A 1 77 ? 23.640 19.272 73.759 1.00 30.52 115 GLU A C 1
ATOM 622 O O . GLU A 1 77 ? 22.863 18.324 73.868 1.00 30.05 115 GLU A O 1
ATOM 628 N N . SER A 1 78 ? 23.492 20.235 72.853 1.00 31.24 116 SER A N 1
ATOM 629 C CA . SER A 1 78 ? 22.490 20.145 71.802 1.00 31.23 116 SER A CA 1
ATOM 630 C C . SER A 1 78 ? 23.159 20.343 70.451 1.00 31.03 116 SER A C 1
ATOM 631 O O . SER A 1 78 ? 24.367 20.599 70.385 1.00 30.56 116 SER A O 1
ATOM 634 N N . ASP A 1 79 ? 22.373 20.200 69.383 1.00 31.17 117 ASP A N 1
ATOM 635 C CA . ASP A 1 79 ? 22.854 20.321 68.001 1.00 30.48 117 ASP A CA 1
ATOM 636 C C . ASP A 1 79 ? 24.068 19.422 67.701 1.00 30.08 117 ASP A C 1
ATOM 637 O O . ASP A 1 79 ? 25.067 19.837 67.104 1.00 29.75 117 ASP A O 1
ATOM 642 N N . TYR A 1 80 ? 23.958 18.175 68.143 1.00 31.05 118 TYR A N 1
ATOM 643 C CA . TYR A 1 80 ? 24.974 17.170 67.892 1.00 30.89 118 TYR A CA 1
ATOM 644 C C . TYR A 1 80 ? 25.004 16.946 66.398 1.00 31.00 118 TYR A C 1
ATOM 645 O O . TYR A 1 80 ? 23.963 16.758 65.772 1.00 31.37 118 TYR A O 1
ATOM 654 N N . SER A 1 81 ? 26.200 16.992 65.831 1.00 31.38 119 SER A N 1
ATOM 655 C CA . SER A 1 81 ? 26.369 16.812 64.402 1.00 31.51 119 SER A CA 1
ATOM 656 C C . SER A 1 81 ? 27.589 15.950 64.170 1.00 31.07 119 SER A C 1
ATOM 657 O O . SER A 1 81 ? 28.717 16.368 64.457 1.00 31.77 119 SER A O 1
ATOM 660 N N . LYS A 1 82 ? 27.354 14.751 63.646 1.00 29.03 120 LYS A N 1
ATOM 661 C CA . LYS A 1 82 ? 28.411 13.767 63.455 1.00 27.73 120 LYS A CA 1
ATOM 662 C C . LYS A 1 82 ? 29.404 14.160 62.360 1.00 28.53 120 LYS A C 1
ATOM 663 O O . LYS A 1 82 ? 29.009 14.477 61.237 1.00 29.73 120 LYS A O 1
ATOM 669 N N . LEU A 1 83 ? 30.690 14.140 62.688 1.00 27.92 121 LEU A N 1
ATOM 670 C CA . LEU A 1 83 ? 31.710 14.153 61.659 1.00 27.54 121 LEU A CA 1
ATOM 671 C C . LEU A 1 83 ? 32.061 12.695 61.379 1.00 27.75 121 LEU A C 1
ATOM 672 O O . LEU A 1 83 ? 31.219 11.958 60.872 1.00 28.28 121 LEU A O 1
ATOM 677 N N . TRP A 1 84 ? 33.270 12.263 61.731 1.00 27.61 122 TRP A N 1
ATOM 678 C CA . TRP A 1 84 ? 33.674 10.878 61.482 1.00 29.00 122 TRP A CA 1
ATOM 679 C C . TRP A 1 84 ? 33.197 9.912 62.589 1.00 28.71 122 TRP A C 1
ATOM 680 O O . TRP A 1 84 ? 32.094 10.084 63.111 1.00 29.15 122 TRP A O 1
ATOM 691 N N . ARG A 1 85 ? 34.002 8.908 62.939 1.00 27.45 123 ARG A N 1
ATOM 692 C CA . ARG A 1 85 ? 33.586 7.906 63.922 1.00 28.15 123 ARG A CA 1
ATOM 693 C C . ARG A 1 85 ? 33.327 8.450 65.325 1.00 29.08 123 ARG A C 1
ATOM 694 O O . ARG A 1 85 ? 32.259 8.216 65.893 1.00 31.03 123 ARG A O 1
ATOM 702 N N . TYR A 1 86 ? 34.300 9.164 65.881 1.00 28.10 124 TYR A N 1
ATOM 703 C CA . TYR A 1 86 ? 34.156 9.741 67.211 1.00 27.51 124 TYR A CA 1
ATOM 704 C C . TYR A 1 86 ? 33.924 11.257 67.163 1.00 27.17 124 TYR A C 1
ATOM 705 O O . TYR A 1 86 ? 33.240 11.819 68.021 1.00 27.17 124 TYR A O 1
ATOM 714 N N . SER A 1 87 ? 34.492 11.916 66.160 1.00 26.07 125 SER A N 1
ATOM 715 C CA . SER A 1 87 ? 34.399 13.370 66.060 1.00 25.47 125 SER A CA 1
ATOM 716 C C . SER A 1 87 ? 32.965 13.811 65.804 1.00 25.44 125 SER A C 1
ATOM 717 O O . SER A 1 87 ? 32.236 13.199 65.034 1.00 27.34 125 SER A O 1
ATOM 720 N N . TYR A 1 88 ? 32.550 14.859 66.483 1.00 24.65 126 TYR A N 1
ATOM 721 C CA . TYR A 1 88 ? 31.229 15.408 66.260 1.00 25.08 126 TYR A CA 1
ATOM 722 C C . TYR A 1 88 ? 31.218 16.838 66.739 1.00 25.77 126 TYR A C 1
ATOM 723 O O . TYR A 1 88 ? 32.135 17.293 67.421 1.00 25.99 126 TYR A O 1
ATOM 732 N N . THR A 1 89 ? 30.160 17.538 66.381 1.00 27.56 127 THR A N 1
ATOM 733 C CA . THR A 1 89 ? 30.068 18.963 66.619 1.00 28.80 127 THR A CA 1
ATOM 734 C C . THR A 1 89 ? 28.802 19.181 67.423 1.00 29.14 127 THR A C 1
ATOM 735 O O . THR A 1 89 ? 27.826 18.446 67.250 1.00 29.92 127 THR A O 1
ATOM 739 N N . ALA A 1 90 ? 28.831 20.154 68.329 1.00 29.03 128 ALA A N 1
ATOM 740 C CA . ALA A 1 90 ? 27.685 20.393 69.196 1.00 29.21 128 ALA A CA 1
ATOM 741 C C . ALA A 1 90 ? 27.623 21.818 69.729 1.00 29.41 128 ALA A C 1
ATOM 742 O O . ALA A 1 90 ? 28.543 22.625 69.530 1.00 28.68 128 ALA A O 1
ATOM 744 N N . THR A 1 91 ? 26.517 22.102 70.409 1.00 29.65 129 THR A N 1
ATOM 745 C CA . THR A 1 91 ? 26.300 23.366 71.094 1.00 30.35 129 THR A CA 1
ATOM 746 C C . THR A 1 91 ? 26.337 23.139 72.607 1.00 31.13 129 THR A C 1
ATOM 747 O O . THR A 1 91 ? 25.792 22.152 73.123 1.00 31.39 129 THR A O 1
ATOM 751 N N . TYR A 1 92 ? 26.985 24.057 73.314 1.00 30.96 130 TYR A N 1
ATOM 752 C CA . TYR A 1 92 ? 27.199 23.882 74.735 1.00 30.90 130 TYR A CA 1
ATOM 753 C C . TYR A 1 92 ? 26.649 25.054 75.532 1.00 31.41 130 TYR A C 1
ATOM 754 O O . TYR A 1 92 ? 27.090 26.197 75.370 1.00 32.46 130 TYR A O 1
ATOM 763 N N . TYR A 1 93 ? 25.647 24.766 76.359 1.00 31.10 131 TYR A N 1
ATOM 764 C CA . TYR A 1 93 ? 25.149 25.733 77.329 1.00 31.53 131 TYR A CA 1
ATOM 765 C C . TYR A 1 93 ? 25.591 25.296 78.713 1.00 31.90 131 TYR A C 1
ATOM 766 O O . TYR A 1 93 ? 25.704 24.100 79.004 1.00 31.64 131 TYR A O 1
ATOM 775 N N . ILE A 1 94 ? 25.835 26.277 79.567 1.00 32.51 132 ILE A N 1
ATOM 776 C CA . ILE A 1 94 ? 26.296 25.999 80.908 1.00 33.60 132 ILE A CA 1
ATOM 777 C C . ILE A 1 94 ? 25.203 26.377 81.907 1.00 34.88 132 ILE A C 1
ATOM 778 O O . ILE A 1 94 ? 24.730 27.519 81.929 1.00 34.87 132 ILE A O 1
ATOM 783 N N . TYR A 1 95 ? 24.783 25.399 82.707 1.00 36.77 133 TYR A N 1
ATOM 784 C CA . TYR A 1 95 ? 23.789 25.649 83.748 1.00 38.85 133 TYR A CA 1
ATOM 785 C C . TYR A 1 95 ? 24.421 25.973 85.105 1.00 38.87 133 TYR A C 1
ATOM 786 O O . TYR A 1 95 ? 25.089 25.128 85.721 1.00 38.23 133 TYR A O 1
ATOM 795 N N . ASP A 1 96 ? 24.196 27.212 85.547 1.00 39.15 134 ASP A N 1
ATOM 796 C CA . ASP A 1 96 ? 24.579 27.664 86.880 1.00 39.48 134 ASP A CA 1
ATOM 797 C C . ASP A 1 96 ? 23.718 26.962 87.922 1.00 39.66 134 ASP A C 1
ATOM 798 O O . ASP A 1 96 ? 22.651 27.451 88.320 1.00 39.23 134 ASP A O 1
ATOM 803 N N . LEU A 1 97 ? 24.207 25.804 88.352 1.00 40.11 135 LEU A N 1
ATOM 804 C CA . LEU A 1 97 ? 23.456 24.889 89.197 1.00 40.33 135 LEU A CA 1
ATOM 805 C C . LEU A 1 97 ? 23.410 25.349 90.647 1.00 40.74 135 LEU A C 1
ATOM 806 O O . LEU A 1 97 ? 22.789 24.704 91.493 1.00 41.25 135 LEU A O 1
ATOM 811 N N . SER A 1 98 ? 24.072 26.469 90.922 1.00 41.17 136 SER A N 1
ATOM 812 C CA . SER A 1 98 ? 24.022 27.110 92.229 1.00 41.21 136 SER A CA 1
ATOM 813 C C . SER A 1 98 ? 22.867 28.102 92.284 1.00 41.31 136 SER A C 1
ATOM 814 O O . SER A 1 98 ? 22.241 28.278 93.332 1.00 41.53 136 SER A O 1
ATOM 817 N N . ASN A 1 99 ? 22.588 28.736 91.144 1.00 41.29 137 ASN A N 1
ATOM 818 C CA . ASN A 1 99 ? 21.606 29.816 91.061 1.00 41.12 137 ASN A CA 1
ATOM 819 C C . ASN A 1 99 ? 20.277 29.412 90.426 1.00 41.37 137 ASN A C 1
ATOM 820 O O . ASN A 1 99 ? 19.259 30.080 90.621 1.00 41.36 137 ASN A O 1
ATOM 825 N N . GLY A 1 100 ? 20.293 28.317 89.671 1.00 41.93 138 GLY A N 1
ATOM 826 C CA . GLY A 1 100 ? 19.087 27.789 89.060 1.00 42.30 138 GLY A CA 1
ATOM 827 C C . GLY A 1 100 ? 18.627 28.580 87.853 1.00 42.44 138 GLY A C 1
ATOM 828 O O . GLY A 1 100 ? 17.433 28.848 87.701 1.00 42.77 138 GLY A O 1
ATOM 829 N N . GLU A 1 101 ? 19.585 28.958 87.009 1.00 42.47 139 GLU A N 1
ATOM 830 C CA . GLU A 1 101 ? 19.333 29.596 85.713 1.00 42.46 139 GLU A CA 1
ATOM 831 C C . GLU A 1 101 ? 20.578 29.436 84.834 1.00 42.06 139 GLU A C 1
ATOM 832 O O . GLU A 1 101 ? 21.634 29.033 85.329 1.00 42.56 139 GLU A O 1
ATOM 838 N N . PHE A 1 102 ? 20.462 29.743 83.544 1.00 40.81 140 PHE A N 1
ATOM 839 C CA . PHE A 1 102 ? 21.587 29.571 82.630 1.00 39.98 140 PHE A CA 1
ATOM 840 C C . PHE A 1 102 ? 22.636 30.673 82.763 1.00 39.92 140 PHE A C 1
ATOM 841 O O . PHE A 1 102 ? 22.325 31.780 83.207 1.00 40.41 140 PHE A O 1
ATOM 849 N N . VAL A 1 103 ? 23.882 30.358 82.405 1.00 39.99 141 VAL A N 1
ATOM 850 C CA . VAL A 1 103 ? 24.979 31.335 82.462 1.00 40.07 141 VAL A CA 1
ATOM 851 C C . VAL A 1 103 ? 24.969 32.198 81.201 1.00 40.62 141 VAL A C 1
ATOM 852 O O . VAL A 1 103 ? 25.092 31.688 80.078 1.00 41.01 141 VAL A O 1
ATOM 856 N N . ARG A 1 104 ? 24.806 33.505 81.407 1.00 40.54 142 ARG A N 1
ATOM 857 C CA . ARG A 1 104 ? 24.732 34.484 80.326 1.00 39.66 142 ARG A CA 1
ATOM 858 C C . ARG A 1 104 ? 26.002 35.326 80.291 1.00 39.23 142 ARG A C 1
ATOM 859 O O . ARG A 1 104 ? 26.698 35.461 81.302 1.00 39.30 142 ARG A O 1
ATOM 867 N N . GLY A 1 105 ? 26.306 35.884 79.125 1.00 38.76 143 GLY A N 1
ATOM 868 C CA . GLY A 1 105 ? 27.428 36.792 78.996 1.00 38.51 143 GLY A CA 1
ATOM 869 C C . GLY A 1 105 ? 28.383 36.376 77.905 1.00 38.42 143 GLY A C 1
ATOM 870 O O . GLY A 1 105 ? 28.077 36.510 76.716 1.00 38.90 143 GLY A O 1
ATOM 871 N N . ASN A 1 106 ? 29.538 35.854 78.308 1.00 37.93 144 ASN A N 1
ATOM 872 C CA . ASN A 1 106 ? 30.575 35.476 77.354 1.00 37.38 144 ASN A CA 1
ATOM 873 C C . ASN A 1 106 ? 30.291 34.158 76.642 1.00 37.16 144 ASN A C 1
ATOM 874 O O . ASN A 1 106 ? 31.192 33.351 76.408 1.00 37.07 144 ASN A O 1
ATOM 879 N N . GLU A 1 107 ? 29.018 33.987 76.287 1.00 37.41 145 GLU A N 1
ATOM 880 C CA . GLU A 1 107 ? 28.487 32.841 75.554 1.00 37.55 145 GLU A CA 1
ATOM 881 C C . GLU A 1 107 ? 29.489 32.179 74.598 1.00 37.83 145 GLU A C 1
ATOM 882 O O . GLU A 1 107 ? 30.100 32.844 73.753 1.00 37.31 145 GLU A O 1
ATOM 888 N N . LEU A 1 108 ? 29.644 30.864 74.761 1.00 38.06 146 LEU A N 1
ATOM 889 C CA . LEU A 1 108 ? 30.465 30.031 73.886 1.00 37.54 146 LEU A CA 1
ATOM 890 C C . LEU A 1 108 ? 30.008 30.113 72.433 1.00 37.48 146 LEU A C 1
ATOM 891 O O . LEU A 1 108 ? 28.814 30.231 72.160 1.00 37.08 146 LEU A O 1
ATOM 896 N N . PRO A 1 109 ? 30.964 30.055 71.509 1.00 37.85 147 PRO A N 1
ATOM 897 C CA . PRO A 1 109 ? 30.669 30.086 70.069 1.00 38.76 147 PRO A CA 1
ATOM 898 C C . PRO A 1 109 ? 29.907 28.860 69.555 1.00 39.38 147 PRO A C 1
ATOM 899 O O . PRO A 1 109 ? 29.919 27.822 70.218 1.00 39.49 147 PRO A O 1
ATOM 903 N N . ARG A 1 110 ? 29.264 28.997 68.390 1.00 40.92 148 ARG A N 1
ATOM 904 C CA . ARG A 1 110 ? 28.539 27.902 67.719 1.00 41.85 148 ARG A CA 1
ATOM 905 C C . ARG A 1 110 ? 29.529 26.936 67.056 1.00 42.48 148 ARG A C 1
ATOM 906 O O . ARG A 1 110 ? 30.729 27.205 67.071 1.00 43.99 148 ARG A O 1
ATOM 914 N N . PRO A 1 111 ? 29.043 25.884 66.389 1.00 42.16 149 PRO A N 1
ATOM 915 C CA . PRO A 1 111 ? 29.720 24.583 66.324 1.00 41.08 149 PRO A CA 1
ATOM 916 C C . PRO A 1 111 ? 31.100 24.447 67.003 1.00 39.56 149 PRO A C 1
ATOM 917 O O . PRO A 1 111 ? 32.144 24.700 66.386 1.00 39.88 149 PRO A O 1
ATOM 921 N N . ILE A 1 112 ? 31.082 24.049 68.275 1.00 37.52 150 ILE A N 1
ATOM 922 C CA . ILE A 1 112 ? 32.302 23.694 68.996 1.00 35.21 150 ILE A CA 1
ATOM 923 C C . ILE A 1 112 ? 32.591 22.218 68.784 1.00 33.26 150 ILE A C 1
ATOM 924 O O . ILE A 1 112 ? 31.683 21.381 68.853 1.00 32.58 150 ILE A O 1
ATOM 929 N N . GLN A 1 113 ? 33.858 21.916 68.503 1.00 31.90 151 GLN A N 1
ATOM 930 C CA . GLN A 1 113 ? 34.319 20.542 68.343 1.00 30.60 151 GLN A CA 1
ATOM 931 C C . GLN A 1 113 ? 34.209 19.830 69.685 1.00 30.69 151 GLN A C 1
ATOM 932 O O . GLN A 1 113 ? 33.178 19.217 69.992 1.00 31.28 151 GLN A O 1
ATOM 938 N N . TYR A 1 114 ? 35.253 19.963 70.497 1.00 29.81 152 TYR A N 1
ATOM 939 C CA . TYR A 1 114 ? 35.352 19.241 71.757 1.00 29.28 152 TYR A CA 1
ATOM 940 C C . TYR A 1 114 ? 35.435 20.201 72.927 1.00 29.08 152 TYR A C 1
ATOM 941 O O . TYR A 1 114 ? 36.016 21.284 72.822 1.00 29.10 152 TYR A O 1
ATOM 950 N N . LEU A 1 115 ? 34.839 19.778 74.037 1.00 28.69 153 LEU A N 1
ATOM 951 C CA . LEU A 1 115 ? 34.759 20.567 75.256 1.00 28.18 153 LEU A CA 1
ATOM 952 C C . LEU A 1 115 ? 34.796 19.612 76.442 1.00 28.44 153 LEU A C 1
ATOM 953 O O . LEU A 1 115 ? 34.383 18.452 76.336 1.00 28.87 153 LEU A O 1
ATOM 958 N N . CYS A 1 116 ? 35.311 20.110 77.562 1.00 28.53 154 CYS A N 1
ATOM 959 C CA . CYS A 1 116 ? 35.427 19.349 78.805 1.00 27.87 154 CYS A CA 1
ATOM 960 C C . CYS A 1 116 ? 35.875 20.291 79.916 1.00 27.16 154 CYS A C 1
ATOM 961 O O . CYS A 1 116 ? 36.384 21.390 79.653 1.00 27.39 154 CYS A O 1
ATOM 964 N N . TRP A 1 117 ? 35.687 19.844 81.153 1.00 25.65 155 TRP A N 1
ATOM 965 C CA . TRP A 1 117 ? 36.117 20.591 82.321 1.00 24.37 155 TRP A CA 1
ATOM 966 C C . TRP A 1 117 ? 37.538 20.181 82.700 1.00 25.38 155 TRP A C 1
ATOM 967 O O . TRP A 1 117 ? 38.111 19.277 82.098 1.00 25.48 155 TRP A O 1
ATOM 978 N N . SER A 1 118 ? 38.111 20.858 83.690 1.00 26.78 156 SER A N 1
ATOM 979 C CA . SER A 1 118 ? 39.281 20.331 84.385 1.00 27.70 156 SER A CA 1
ATOM 980 C C . SER A 1 118 ? 38.799 19.173 85.270 1.00 28.06 156 SER A C 1
ATOM 981 O O . SER A 1 118 ? 37.597 19.068 85.531 1.00 27.48 156 SER A O 1
ATOM 984 N N . PRO A 1 119 ? 39.698 18.300 85.733 1.00 28.54 157 PRO A N 1
ATOM 985 C CA . PRO A 1 119 ? 39.273 17.226 86.635 1.00 29.11 157 PRO A CA 1
ATOM 986 C C . PRO A 1 119 ? 39.046 17.800 88.029 1.00 29.69 157 PRO A C 1
ATOM 987 O O . PRO A 1 119 ? 38.521 17.094 88.894 1.00 30.22 157 PRO A O 1
ATOM 991 N N . VAL A 1 120 ? 39.421 19.071 88.215 1.00 29.69 158 VAL A N 1
ATOM 992 C CA . VAL A 1 120 ? 39.276 19.797 89.477 1.00 29.55 158 VAL A CA 1
ATOM 993 C C . VAL A 1 120 ? 38.623 21.170 89.222 1.00 30.57 158 VAL A C 1
ATOM 994 O O . VAL A 1 120 ? 38.964 21.861 88.257 1.00 31.28 158 VAL A O 1
ATOM 998 N N . GLY A 1 121 ? 37.681 21.552 90.087 1.00 30.53 159 GLY A N 1
ATOM 999 C CA . GLY A 1 121 ? 36.981 22.821 89.975 1.00 29.22 159 GLY A CA 1
ATOM 1000 C C . GLY A 1 121 ? 35.933 22.831 88.875 1.00 29.66 159 GLY A C 1
ATOM 1001 O O . GLY A 1 121 ? 35.134 21.894 88.753 1.00 28.95 159 GLY A O 1
ATOM 1002 N N . SER A 1 122 ? 35.933 23.909 88.090 1.00 29.60 160 SER A N 1
ATOM 1003 C CA . SER A 1 122 ? 35.041 24.072 86.941 1.00 29.70 160 SER A CA 1
ATOM 1004 C C . SER A 1 122 ? 35.633 25.047 85.916 1.00 30.16 160 SER A C 1
ATOM 1005 O O . SER A 1 122 ? 34.970 25.997 85.482 1.00 29.61 160 SER A O 1
ATOM 1008 N N . LYS A 1 123 ? 36.893 24.808 85.554 1.00 30.49 161 LYS A N 1
ATOM 1009 C CA . LYS A 1 123 ? 37.557 25.531 84.478 1.00 29.87 161 LYS A CA 1
ATOM 1010 C C . LYS A 1 123 ? 37.248 24.808 83.176 1.00 29.79 161 LYS A C 1
ATOM 1011 O O . LYS A 1 123 ? 37.239 23.569 83.132 1.00 29.70 161 LYS A O 1
ATOM 1017 N N . LEU A 1 124 ? 37.000 25.588 82.125 1.00 29.40 162 LEU A N 1
ATOM 1018 C CA . LEU A 1 124 ? 36.622 25.052 80.817 1.00 29.12 162 LEU A CA 1
ATOM 1019 C C . LEU A 1 124 ? 37.763 25.122 79.809 1.00 28.71 162 LEU A C 1
ATOM 1020 O O . LEU A 1 124 ? 38.514 26.111 79.770 1.00 28.57 162 LEU A O 1
ATOM 1025 N N . ALA A 1 125 ? 37.882 24.064 79.007 1.00 27.24 163 ALA A N 1
ATOM 1026 C CA . ALA A 1 125 ? 38.758 24.052 77.839 1.00 26.36 163 ALA A CA 1
ATOM 1027 C C . ALA A 1 125 ? 37.993 23.496 76.652 1.00 25.63 163 ALA A C 1
ATOM 1028 O O . ALA A 1 125 ? 37.380 22.432 76.741 1.00 26.08 163 ALA A O 1
ATOM 1030 N N . TYR A 1 126 ? 38.030 24.221 75.540 1.00 25.29 164 TYR A N 1
ATOM 1031 C CA . TYR A 1 126 ? 37.320 23.802 74.334 1.00 24.50 164 TYR A CA 1
ATOM 1032 C C . TYR A 1 126 ? 38.023 24.160 73.034 1.00 24.26 164 TYR A C 1
ATOM 1033 O O . TYR A 1 126 ? 38.829 25.097 72.981 1.00 23.61 164 TYR A O 1
ATOM 1042 N N . VAL A 1 127 ? 37.695 23.399 71.993 1.00 24.86 165 VAL A N 1
ATOM 1043 C CA . VAL A 1 127 ? 38.207 23.640 70.647 1.00 25.51 165 VAL A CA 1
ATOM 1044 C C . VAL A 1 127 ? 37.091 24.155 69.725 1.00 26.40 165 VAL A C 1
ATOM 1045 O O . VAL A 1 127 ? 36.083 23.467 69.495 1.00 25.43 165 VAL A O 1
ATOM 1049 N N . TYR A 1 128 ? 37.278 25.378 69.225 1.00 27.76 166 TYR A N 1
ATOM 1050 C CA . TYR A 1 128 ? 36.367 25.981 68.254 1.00 29.40 166 TYR A CA 1
ATOM 1051 C C . TYR A 1 128 ? 37.128 26.412 67.014 1.00 29.88 166 TYR A C 1
ATOM 1052 O O . TYR A 1 128 ? 38.031 27.259 67.086 1.00 30.20 166 TYR A O 1
ATOM 1061 N N . GLN A 1 129 ? 36.743 25.824 65.881 1.00 30.72 167 GLN A N 1
ATOM 1062 C CA . GLN A 1 129 ? 37.402 26.058 64.595 1.00 31.70 167 GLN A CA 1
ATOM 1063 C C . GLN A 1 129 ? 38.881 25.696 64.682 1.00 32.22 167 GLN A C 1
ATOM 1064 O O . GLN A 1 129 ? 39.759 26.518 64.364 1.00 31.69 167 GLN A O 1
ATOM 1070 N N . ASN A 1 130 ? 39.132 24.473 65.157 1.00 31.86 168 ASN A N 1
ATOM 1071 C CA . ASN A 1 130 ? 40.463 23.856 65.180 1.00 31.81 168 ASN A CA 1
ATOM 1072 C C . ASN A 1 130 ? 41.467 24.533 66.113 1.00 32.69 168 ASN A C 1
ATOM 1073 O O . ASN A 1 130 ? 42.660 24.201 66.107 1.00 32.48 168 ASN A O 1
ATOM 1078 N N . ASN A 1 131 ? 40.975 25.474 66.916 1.00 33.51 169 ASN A N 1
ATOM 1079 C CA . ASN A 1 131 ? 41.814 26.193 67.866 1.00 34.56 169 ASN A CA 1
ATOM 1080 C C . ASN A 1 131 ? 41.325 26.055 69.305 1.00 35.27 169 ASN A C 1
ATOM 1081 O O . ASN A 1 131 ? 40.116 26.117 69.571 1.00 35.29 169 ASN A O 1
ATOM 1086 N N . ILE A 1 132 ? 42.275 25.871 70.225 1.00 34.91 170 ILE A N 1
ATOM 1087 C CA . ILE A 1 132 ? 41.964 25.749 71.645 1.00 33.73 170 ILE A CA 1
ATOM 1088 C C . ILE A 1 132 ? 41.712 27.101 72.289 1.00 33.90 170 ILE A C 1
ATOM 1089 O O . ILE A 1 132 ? 42.501 28.041 72.160 1.00 34.04 170 ILE A O 1
ATOM 1094 N N . TYR A 1 133 ? 40.587 27.179 72.979 1.00 33.17 171 TYR A N 1
ATOM 1095 C CA . TYR A 1 133 ? 40.274 28.312 73.811 1.00 32.22 171 TYR A CA 1
ATOM 1096 C C . TYR A 1 133 ? 40.252 27.779 75.239 1.00 32.35 171 TYR A C 1
ATOM 1097 O O . TYR A 1 133 ? 40.034 26.578 75.454 1.00 32.09 171 TYR A O 1
ATOM 1106 N N . LEU A 1 134 ? 40.490 28.664 76.207 1.00 32.13 172 LEU A N 1
ATOM 1107 C CA . LEU A 1 134 ? 40.443 28.306 77.627 1.00 32.08 172 LEU A CA 1
ATOM 1108 C C . LEU A 1 134 ? 39.620 29.310 78.438 1.00 32.22 172 LEU A C 1
ATOM 1109 O O . LEU A 1 134 ? 39.682 30.519 78.197 1.00 32.01 172 LEU A O 1
ATOM 1114 N N . LYS A 1 135 ? 38.851 28.795 79.394 1.00 32.17 173 LYS A N 1
ATOM 1115 C CA . LYS A 1 135 ? 38.021 29.627 80.256 1.00 32.98 173 LYS A CA 1
ATOM 1116 C C . LYS A 1 135 ? 38.371 29.376 81.714 1.00 34.14 173 LYS A C 1
ATOM 1117 O O . LYS A 1 135 ? 38.680 28.244 82.083 1.00 35.20 173 LYS A O 1
ATOM 1123 N N . GLN A 1 136 ? 38.323 30.429 82.535 1.00 35.02 174 GLN A N 1
ATOM 1124 C CA . GLN A 1 136 ? 38.634 30.333 83.968 1.00 34.93 174 GLN A CA 1
ATOM 1125 C C . GLN A 1 136 ? 37.381 30.073 84.809 1.00 34.63 174 GLN A C 1
ATOM 1126 O O . GLN A 1 136 ? 37.278 29.048 85.477 1.00 34.44 174 GLN A O 1
ATOM 1132 N N . ARG A 1 137 ? 36.448 31.021 84.786 1.00 35.10 175 ARG A N 1
ATOM 1133 C CA . ARG A 1 137 ? 35.100 30.812 85.298 1.00 35.79 175 ARG A CA 1
ATOM 1134 C C . ARG A 1 137 ? 34.205 30.575 84.085 1.00 35.97 175 ARG A C 1
ATOM 1135 O O . ARG A 1 137 ? 34.416 31.193 83.041 1.00 36.00 175 ARG A O 1
ATOM 1143 N N . PRO A 1 138 ? 33.222 29.683 84.201 1.00 35.94 176 PRO A N 1
ATOM 1144 C CA . PRO A 1 138 ? 32.269 29.426 83.110 1.00 36.12 176 PRO A CA 1
ATOM 1145 C C . PRO A 1 138 ? 31.663 30.666 82.432 1.00 36.04 176 PRO A C 1
ATOM 1146 O O . PRO A 1 138 ? 31.175 30.547 81.306 1.00 36.72 176 PRO A O 1
ATOM 1150 N N . GLY A 1 139 ? 31.708 31.825 83.084 1.00 35.80 177 GLY A N 1
ATOM 1151 C CA . GLY A 1 139 ? 31.184 33.048 82.496 1.00 35.17 177 GLY A CA 1
ATOM 1152 C C . GLY A 1 139 ? 32.234 33.993 81.928 1.00 34.86 177 GLY A C 1
ATOM 1153 O O . GLY A 1 139 ? 31.890 34.976 81.270 1.00 34.95 177 GLY A O 1
ATOM 1154 N N . ASP A 1 140 ? 33.507 33.692 82.182 1.00 34.13 178 ASP A N 1
ATOM 1155 C CA . ASP A 1 140 ? 34.633 34.531 81.765 1.00 33.17 178 ASP A CA 1
ATOM 1156 C C . ASP A 1 140 ? 34.852 34.572 80.247 1.00 32.15 178 ASP A C 1
ATOM 1157 O O . ASP A 1 140 ? 34.434 33.653 79.538 1.00 32.40 178 ASP A O 1
ATOM 1162 N N . PRO A 1 141 ? 35.497 35.634 79.748 1.00 30.82 179 PRO A N 1
ATOM 1163 C CA . PRO A 1 141 ? 35.879 35.701 78.333 1.00 29.74 179 PRO A CA 1
ATOM 1164 C C . PRO A 1 141 ? 36.964 34.672 78.003 1.00 28.73 179 PRO A C 1
ATOM 1165 O O . PRO A 1 141 ? 37.959 34.574 78.728 1.00 28.69 179 PRO A O 1
ATOM 1169 N N . PRO A 1 142 ? 36.766 33.913 76.926 1.00 27.44 180 PRO A N 1
ATOM 1170 C CA . PRO A 1 142 ? 37.701 32.857 76.529 1.00 26.74 180 PRO A CA 1
ATOM 1171 C C . PRO A 1 142 ? 39.112 33.390 76.293 1.00 26.45 180 PRO A C 1
ATOM 1172 O O . PRO A 1 142 ? 39.270 34.471 75.717 1.00 26.68 180 PRO A O 1
ATOM 1176 N N . PHE A 1 143 ? 40.113 32.639 76.746 1.00 25.77 181 PHE A N 1
ATOM 1177 C CA . PHE A 1 143 ? 41.515 32.932 76.456 1.00 25.54 181 PHE A CA 1
ATOM 1178 C C . PHE A 1 143 ? 42.009 31.959 75.381 1.00 25.45 181 PHE A C 1
ATOM 1179 O O . PHE A 1 143 ? 42.091 30.751 75.622 1.00 26.15 181 PHE A O 1
ATOM 1187 N N . GLN A 1 144 ? 42.324 32.484 74.196 1.00 24.91 182 GLN A N 1
ATOM 1188 C CA . GLN A 1 144 ? 42.783 31.657 73.076 1.00 24.71 182 GLN A CA 1
ATOM 1189 C C . GLN A 1 144 ? 44.186 31.104 73.307 1.00 24.68 182 GLN A C 1
ATOM 1190 O O . GLN A 1 144 ? 45.099 31.850 73.669 1.00 25.35 182 GLN A O 1
ATOM 1196 N N . ILE A 1 145 ? 44.349 29.800 73.091 1.00 23.81 183 ILE A N 1
ATOM 1197 C CA . ILE A 1 145 ? 45.637 29.136 73.299 1.00 23.99 183 ILE A CA 1
ATOM 1198 C C . ILE A 1 145 ? 46.435 29.080 71.994 1.00 23.86 183 ILE A C 1
ATOM 1199 O O . ILE A 1 145 ? 47.541 29.627 71.900 1.00 23.85 183 ILE A O 1
ATOM 1204 N N . THR A 1 146 ? 45.860 28.416 70.996 1.00 23.59 184 THR A N 1
ATOM 1205 C CA . THR A 1 146 ? 46.459 28.305 69.669 1.00 22.90 184 THR A CA 1
ATOM 1206 C C . THR A 1 146 ? 45.790 29.280 68.707 1.00 23.76 184 THR A C 1
ATOM 1207 O O . THR A 1 146 ? 44.711 29.803 68.982 1.00 23.75 184 THR A O 1
ATOM 1211 N N . PHE A 1 147 ? 46.441 29.524 67.578 1.00 25.30 185 PHE A N 1
ATOM 1212 C CA . PHE A 1 147 ? 45.984 30.531 66.632 1.00 26.92 185 PHE A CA 1
ATOM 1213 C C . PHE A 1 147 ? 46.105 30.023 65.203 1.00 28.33 185 PHE A C 1
ATOM 1214 O O . PHE A 1 147 ? 45.507 30.596 64.287 1.00 29.41 185 PHE A O 1
ATOM 1222 N N . ASN A 1 148 ? 46.879 28.955 65.009 1.00 28.88 186 ASN A N 1
ATOM 1223 C CA . ASN A 1 148 ? 47.183 28.490 63.661 1.00 30.38 186 ASN A CA 1
ATOM 1224 C C . ASN A 1 148 ? 46.143 27.509 63.108 1.00 32.24 186 ASN A C 1
ATOM 1225 O O . ASN A 1 148 ? 46.402 26.795 62.134 1.00 32.77 186 ASN A O 1
ATOM 1230 N N . GLY A 1 149 ? 44.961 27.499 63.726 1.00 33.35 187 GLY A N 1
ATOM 1231 C CA . GLY A 1 149 ? 43.889 26.599 63.339 1.00 34.81 187 GLY A CA 1
ATOM 1232 C C . GLY A 1 149 ? 43.221 26.977 62.029 1.00 35.83 187 GLY A C 1
ATOM 1233 O O . GLY A 1 149 ? 42.755 28.108 61.851 1.00 35.82 187 GLY A O 1
ATOM 1234 N N . ARG A 1 150 ? 43.188 26.012 61.112 1.00 36.55 188 ARG A N 1
ATOM 1235 C CA . ARG A 1 150 ? 42.579 26.175 59.798 1.00 36.85 188 ARG A CA 1
ATOM 1236 C C . ARG A 1 150 ? 41.782 24.920 59.479 1.00 37.23 188 ARG A C 1
ATOM 1237 O O . ARG A 1 150 ? 42.340 23.816 59.462 1.00 37.04 188 ARG A O 1
ATOM 1245 N N . GLU A 1 151 ? 40.483 25.089 59.232 1.00 37.29 189 GLU A N 1
ATOM 1246 C CA . GLU A 1 151 ? 39.642 23.987 58.777 1.00 38.05 189 GLU A CA 1
ATOM 1247 C C . GLU A 1 151 ? 40.452 23.027 57.887 1.00 37.48 189 GLU A C 1
ATOM 1248 O O . GLU A 1 151 ? 41.214 23.451 57.018 1.00 36.59 189 GLU A O 1
ATOM 1254 N N . ASN A 1 152 ? 40.337 21.734 58.164 1.00 38.06 190 ASN A N 1
ATOM 1255 C CA . ASN A 1 152 ? 40.936 20.700 57.320 1.00 38.44 190 ASN A CA 1
ATOM 1256 C C . ASN A 1 152 ? 42.463 20.711 57.172 1.00 38.98 190 ASN A C 1
ATOM 1257 O O . ASN A 1 152 ? 43.005 19.942 56.377 1.00 39.78 190 ASN A O 1
ATOM 1262 N N . LYS A 1 153 ? 43.158 21.562 57.926 1.00 39.10 191 LYS A N 1
ATOM 1263 C CA . LYS A 1 153 ? 44.605 21.716 57.748 1.00 39.58 191 LYS A CA 1
ATOM 1264 C C . LYS A 1 153 ? 45.428 21.657 59.048 1.00 39.67 191 LYS A C 1
ATOM 1265 O O . LYS A 1 153 ? 46.360 20.846 59.176 1.00 39.82 191 LYS A O 1
ATOM 1271 N N . ILE A 1 154 ? 45.104 22.519 60.004 1.00 38.76 192 ILE A N 1
ATOM 1272 C CA . ILE A 1 154 ? 45.760 22.450 61.306 1.00 38.16 192 ILE A CA 1
ATOM 1273 C C . ILE A 1 154 ? 44.744 22.167 62.415 1.00 37.58 192 ILE A C 1
ATOM 1274 O O . ILE A 1 154 ? 43.713 22.841 62.516 1.00 37.77 192 ILE A O 1
ATOM 1279 N N . PHE A 1 155 ? 45.045 21.154 63.226 1.00 36.10 193 PHE A N 1
ATOM 1280 C CA . PHE A 1 155 ? 44.155 20.686 64.279 1.00 34.81 193 PHE A CA 1
ATOM 1281 C C . PHE A 1 155 ? 44.818 20.832 65.647 1.00 33.79 193 PHE A C 1
ATOM 1282 O O . PHE A 1 155 ? 45.808 20.156 65.937 1.00 34.54 193 PHE A O 1
ATOM 1290 N N . ASN A 1 156 ? 44.281 21.711 66.488 1.00 31.70 194 ASN A N 1
ATOM 1291 C CA . ASN A 1 156 ? 44.767 21.830 67.863 1.00 29.14 194 ASN A CA 1
ATOM 1292 C C . ASN A 1 156 ? 43.765 21.268 68.862 1.00 27.82 194 ASN A C 1
ATOM 1293 O O . ASN A 1 156 ? 42.599 21.657 68.868 1.00 26.16 194 ASN A O 1
ATOM 1298 N N . GLY A 1 157 ? 44.232 20.336 69.689 1.00 28.32 195 GLY A N 1
ATOM 1299 C CA . GLY A 1 157 ? 43.441 19.795 70.786 1.00 28.77 195 GLY A CA 1
ATOM 1300 C C . GLY A 1 157 ? 42.415 18.767 70.356 1.00 28.85 195 GLY A C 1
ATOM 1301 O O . GLY A 1 157 ? 41.701 18.197 71.192 1.00 28.99 195 GLY A O 1
ATOM 1302 N N . ILE A 1 158 ? 42.337 18.554 69.043 1.00 28.34 196 ILE A N 1
ATOM 1303 C CA . ILE A 1 158 ? 41.553 17.480 68.438 1.00 27.79 196 ILE A CA 1
ATOM 1304 C C . ILE A 1 158 ? 42.423 16.826 67.357 1.00 27.03 196 ILE A C 1
ATOM 1305 O O . ILE A 1 158 ? 43.460 17.390 66.980 1.00 27.58 196 ILE A O 1
ATOM 1310 N N . PRO A 1 159 ? 42.032 15.651 66.867 1.00 25.60 197 PRO A N 1
ATOM 1311 C CA . PRO A 1 159 ? 42.819 14.949 65.849 1.00 26.06 197 PRO A CA 1
ATOM 1312 C C . PRO A 1 159 ? 42.450 15.275 64.407 1.00 27.03 197 PRO A C 1
ATOM 1313 O O . PRO A 1 159 ? 41.361 15.790 64.120 1.00 27.70 197 PRO A O 1
ATOM 1317 N N . ASP A 1 160 ? 43.387 14.972 63.510 1.00 27.79 198 ASP A N 1
ATOM 1318 C CA . ASP A 1 160 ? 43.113 14.889 62.086 1.00 28.40 198 ASP A CA 1
ATOM 1319 C C . ASP A 1 160 ? 42.476 13.517 61.822 1.00 27.97 198 ASP A C 1
ATOM 1320 O O . ASP A 1 160 ? 42.336 12.710 62.746 1.00 27.61 198 ASP A O 1
ATOM 1325 N N . TRP A 1 161 ? 42.094 13.254 60.575 1.00 26.55 199 TRP A N 1
ATOM 1326 C CA . TRP A 1 161 ? 41.361 12.042 60.262 1.00 24.86 199 TRP A CA 1
ATOM 1327 C C . TRP A 1 161 ? 42.072 10.779 60.737 1.00 26.32 199 TRP A C 1
ATOM 1328 O O . TRP A 1 161 ? 41.455 9.919 61.383 1.00 25.65 199 TRP A O 1
ATOM 1339 N N . VAL A 1 162 ? 43.361 10.670 60.416 1.00 27.38 200 VAL A N 1
ATOM 1340 C CA . VAL A 1 162 ? 44.101 9.440 60.681 1.00 28.02 200 VAL A CA 1
ATOM 1341 C C . VAL A 1 162 ? 44.402 9.225 62.166 1.00 28.72 200 VAL A C 1
ATOM 1342 O O . VAL A 1 162 ? 44.431 8.079 62.645 1.00 28.65 200 VAL A O 1
ATOM 1346 N N . TYR A 1 163 ? 44.593 10.321 62.900 1.00 28.19 201 TYR A N 1
ATOM 1347 C CA . TYR A 1 163 ? 44.866 10.201 64.329 1.00 27.35 201 TYR A CA 1
ATOM 1348 C C . TYR A 1 163 ? 43.619 9.772 65.085 1.00 26.56 201 TYR A C 1
ATOM 1349 O O . TYR A 1 163 ? 43.713 9.059 66.081 1.00 26.03 201 TYR A O 1
ATOM 1358 N N . GLU A 1 164 ? 42.460 10.194 64.590 1.00 26.30 202 GLU A N 1
ATOM 1359 C CA . GLU A 1 164 ? 41.185 9.818 65.182 1.00 27.03 202 GLU A CA 1
ATOM 1360 C C . GLU A 1 164 ? 40.854 8.340 64.965 1.00 29.45 202 GLU A C 1
ATOM 1361 O O . GLU A 1 164 ? 40.621 7.604 65.925 1.00 31.64 202 GLU A O 1
ATOM 1367 N N . GLU A 1 165 ? 40.829 7.905 63.710 1.00 30.35 203 GLU A N 1
ATOM 1368 C CA . GLU A 1 165 ? 40.412 6.546 63.398 1.00 30.36 203 GLU A CA 1
ATOM 1369 C C . GLU A 1 165 ? 41.474 5.535 63.799 1.00 30.84 203 GLU A C 1
ATOM 1370 O O . GLU A 1 165 ? 41.168 4.481 64.367 1.00 30.91 203 GLU A O 1
ATOM 1376 N N . GLU A 1 166 ? 42.724 5.881 63.525 1.00 31.43 204 GLU A N 1
ATOM 1377 C CA . GLU A 1 166 ? 43.782 4.889 63.520 1.00 32.26 204 GLU A CA 1
ATOM 1378 C C . GLU A 1 166 ? 44.792 4.929 64.672 1.00 31.51 204 GLU A C 1
ATOM 1379 O O . GLU A 1 166 ? 45.546 3.971 64.845 1.00 32.93 204 GLU A O 1
ATOM 1385 N N . MET A 1 167 ? 44.800 6.007 65.459 1.00 29.67 205 MET A N 1
ATOM 1386 C CA . MET A 1 167 ? 45.791 6.161 66.522 1.00 27.87 205 MET A CA 1
ATOM 1387 C C . MET A 1 167 ? 45.169 6.358 67.896 1.00 27.87 205 MET A C 1
ATOM 1388 O O . MET A 1 167 ? 45.331 5.512 68.781 1.00 28.59 205 MET A O 1
ATOM 1393 N N . LEU A 1 168 ? 44.460 7.469 68.066 1.00 27.11 206 LEU A N 1
ATOM 1394 C CA . LEU A 1 168 ? 43.942 7.866 69.371 1.00 25.52 206 LEU A CA 1
ATOM 1395 C C . LEU A 1 168 ? 42.575 7.287 69.642 1.00 25.03 206 LEU A C 1
ATOM 1396 O O . LEU A 1 168 ? 42.168 7.187 70.801 1.00 25.11 206 LEU A O 1
ATOM 1401 N N . ALA A 1 169 ? 41.871 6.924 68.570 1.00 24.39 207 ALA A N 1
ATOM 1402 C CA . ALA A 1 169 ? 40.484 6.468 68.643 1.00 25.65 207 ALA A CA 1
ATOM 1403 C C . ALA A 1 169 ? 39.638 7.311 69.593 1.00 26.28 207 ALA A C 1
ATOM 1404 O O . ALA A 1 169 ? 39.015 6.794 70.521 1.00 26.78 207 ALA A O 1
ATOM 1406 N N . THR A 1 170 ? 39.632 8.615 69.363 1.00 28.29 208 THR A N 1
ATOM 1407 C CA . THR A 1 170 ? 38.885 9.530 70.212 1.00 30.79 208 THR A CA 1
ATOM 1408 C C . THR A 1 170 ? 38.657 10.867 69.533 1.00 31.26 208 THR A C 1
ATOM 1409 O O . THR A 1 170 ? 39.485 11.322 68.749 1.00 31.32 208 THR A O 1
ATOM 1413 N N . LYS A 1 171 ? 37.532 11.496 69.857 1.00 30.96 209 LYS A N 1
ATOM 1414 C CA . LYS A 1 171 ? 37.191 12.794 69.299 1.00 30.45 209 LYS A CA 1
ATOM 1415 C C . LYS A 1 171 ? 38.143 13.909 69.755 1.00 29.74 209 LYS A C 1
ATOM 1416 O O . LYS A 1 171 ? 38.170 14.981 69.153 1.00 31.03 209 LYS A O 1
ATOM 1422 N N . TYR A 1 172 ? 38.942 13.644 70.791 1.00 28.93 210 TYR A N 1
ATOM 1423 C CA . TYR A 1 172 ? 39.777 14.680 71.410 1.00 27.72 210 TYR A CA 1
ATOM 1424 C C . TYR A 1 172 ? 41.286 14.404 71.390 1.00 26.67 210 TYR A C 1
ATOM 1425 O O . TYR A 1 172 ? 41.725 13.256 71.237 1.00 24.66 210 TYR A O 1
ATOM 1434 N N . ALA A 1 173 ? 42.061 15.477 71.550 1.00 24.99 211 ALA A N 1
ATOM 1435 C CA . ALA A 1 173 ? 43.512 15.394 71.655 1.00 25.39 211 ALA A CA 1
ATOM 1436 C C . ALA A 1 173 ? 44.025 16.515 72.556 1.00 26.52 211 ALA A C 1
ATOM 1437 O O . ALA A 1 173 ? 45.061 17.136 72.293 1.00 26.32 211 ALA A O 1
ATOM 1439 N N . LEU A 1 174 ? 43.260 16.785 73.608 1.00 27.20 212 LEU A N 1
ATOM 1440 C CA . LEU A 1 174 ? 43.699 17.646 74.692 1.00 27.26 212 LEU A CA 1
ATOM 1441 C C . LEU A 1 174 ? 43.477 16.892 76.006 1.00 28.91 212 LEU A C 1
ATOM 1442 O O . LEU A 1 174 ? 42.560 16.062 76.121 1.00 28.76 212 LEU A O 1
ATOM 1447 N N . TRP A 1 175 ? 44.339 17.169 76.982 1.00 29.33 213 TRP A N 1
ATOM 1448 C CA . TRP A 1 175 ? 44.289 16.507 78.280 1.00 28.76 213 TRP A CA 1
ATOM 1449 C C . TRP A 1 175 ? 44.655 17.502 79.359 1.00 28.15 213 TRP A C 1
ATOM 1450 O O . TRP A 1 175 ? 45.646 18.226 79.246 1.00 28.68 213 TRP A O 1
ATOM 1461 N N . TRP A 1 176 ? 43.844 17.542 80.404 1.00 27.44 214 TRP A N 1
ATOM 1462 C CA . TRP A 1 176 ? 44.187 18.306 81.588 1.00 27.25 214 TRP A CA 1
ATOM 1463 C C . TRP A 1 176 ? 45.104 17.499 82.494 1.00 27.35 214 TRP A C 1
ATOM 1464 O O . TRP A 1 176 ? 44.969 16.272 82.602 1.00 27.69 214 TRP A O 1
ATOM 1475 N N . SER A 1 177 ? 46.033 18.196 83.144 1.00 26.88 215 SER A N 1
ATOM 1476 C CA . SER A 1 177 ? 46.803 17.628 84.241 1.00 27.19 215 SER A CA 1
ATOM 1477 C C . SER A 1 177 ? 45.847 17.346 85.421 1.00 27.18 215 SER A C 1
ATOM 1478 O O . SER A 1 177 ? 44.861 18.070 85.593 1.00 26.57 215 SER A O 1
ATOM 1481 N N . PRO A 1 178 ? 46.134 16.321 86.233 1.00 27.19 216 PRO A N 1
ATOM 1482 C CA . PRO A 1 178 ? 45.139 15.753 87.162 1.00 27.33 216 PRO A CA 1
ATOM 1483 C C . PRO A 1 178 ? 44.461 16.764 88.081 1.00 27.52 216 PRO A C 1
ATOM 1484 O O . PRO A 1 178 ? 43.315 16.533 88.480 1.00 27.28 216 PRO A O 1
ATOM 1488 N N . ASN A 1 179 ? 45.159 17.851 88.407 1.00 27.36 217 ASN A N 1
ATOM 1489 C CA . ASN A 1 179 ? 44.591 18.917 89.223 1.00 27.68 217 ASN A CA 1
ATOM 1490 C C . ASN A 1 179 ? 44.208 20.148 88.406 1.00 27.73 217 ASN A C 1
ATOM 1491 O O . ASN A 1 179 ? 43.577 21.072 88.922 1.00 28.31 217 ASN A O 1
ATOM 1496 N N . GLY A 1 180 ? 44.589 20.153 87.133 1.00 27.07 218 GLY A N 1
ATOM 1497 C CA . GLY A 1 180 ? 44.201 21.215 86.222 1.00 27.37 218 GLY A CA 1
ATOM 1498 C C . GLY A 1 180 ? 45.078 22.450 86.264 1.00 27.49 218 GLY A C 1
ATOM 1499 O O . GLY A 1 180 ? 44.661 23.530 85.843 1.00 27.33 218 GLY A O 1
ATOM 1500 N N . LYS A 1 181 ? 46.293 22.295 86.779 1.00 27.87 219 LYS A N 1
ATOM 1501 C CA . LYS A 1 181 ? 47.257 23.387 86.794 1.00 28.26 219 LYS A CA 1
ATOM 1502 C C . LYS A 1 181 ? 47.830 23.602 85.399 1.00 27.84 219 LYS A C 1
ATOM 1503 O O . LYS A 1 181 ? 48.290 24.699 85.070 1.00 28.23 219 LYS A O 1
ATOM 1509 N N . PHE A 1 182 ? 47.793 22.549 84.587 1.00 26.84 220 PHE A N 1
ATOM 1510 C CA . PHE A 1 182 ? 48.376 22.576 83.254 1.00 26.23 220 PHE A CA 1
ATOM 1511 C C . PHE A 1 182 ? 47.386 22.085 82.205 1.00 26.02 220 PHE A C 1
ATOM 1512 O O . PHE A 1 182 ? 46.338 21.517 82.534 1.00 26.94 220 PHE A O 1
ATOM 1520 N N . LEU A 1 183 ? 47.717 22.317 80.939 1.00 24.37 221 LEU A N 1
ATOM 1521 C CA . LEU A 1 183 ? 46.929 21.777 79.844 1.00 22.91 221 LEU A CA 1
ATOM 1522 C C . LEU A 1 183 ? 47.820 21.296 78.693 1.00 21.74 221 LEU A C 1
ATOM 1523 O O . LEU A 1 183 ? 48.647 22.049 78.171 1.00 21.76 221 LEU A O 1
ATOM 1528 N N . ALA A 1 184 ? 47.653 20.033 78.316 1.00 19.89 222 ALA A N 1
ATOM 1529 C CA . ALA A 1 184 ? 48.434 19.451 77.235 1.00 19.31 222 ALA A CA 1
ATOM 1530 C C . ALA A 1 184 ? 47.563 19.255 76.007 1.00 19.79 222 ALA A C 1
ATOM 1531 O O . ALA A 1 184 ? 46.406 18.814 76.099 1.00 20.27 222 ALA A O 1
ATOM 1533 N N . TYR A 1 185 ? 48.118 19.588 74.850 1.00 19.24 223 TYR A N 1
ATOM 1534 C CA . TYR A 1 185 ? 47.380 19.434 73.610 1.00 18.64 223 TYR A CA 1
ATOM 1535 C C . TYR A 1 185 ? 48.288 19.017 72.465 1.00 17.96 223 TYR A C 1
ATOM 1536 O O . TYR A 1 185 ? 49.512 19.081 72.573 1.00 18.83 223 TYR A O 1
ATOM 1545 N N . ALA A 1 186 ? 47.675 18.592 71.371 1.00 18.00 224 ALA A N 1
ATOM 1546 C CA . ALA A 1 186 ? 48.403 18.151 70.201 1.00 19.41 224 ALA A CA 1
ATOM 1547 C C . ALA A 1 186 ? 48.199 19.137 69.069 1.00 21.89 224 ALA A C 1
ATOM 1548 O O . ALA A 1 186 ? 47.104 19.682 68.899 1.00 23.58 224 ALA A O 1
ATOM 1550 N N . GLU A 1 187 ? 49.262 19.393 68.313 1.00 23.82 225 GLU A N 1
ATOM 1551 C CA . GLU A 1 187 ? 49.142 20.104 67.048 1.00 25.06 225 GLU A CA 1
ATOM 1552 C C . GLU A 1 187 ? 49.319 19.087 65.934 1.00 26.00 225 GLU A C 1
ATOM 1553 O O . GLU A 1 187 ? 50.342 18.391 65.867 1.00 26.58 225 GLU A O 1
ATOM 1559 N N . PHE A 1 188 ? 48.305 18.974 65.087 1.00 25.87 226 PHE A N 1
ATOM 1560 C CA . PHE A 1 188 ? 48.378 18.080 63.948 1.00 27.58 226 PHE A CA 1
ATOM 1561 C C . PHE A 1 188 ? 48.388 18.932 62.707 1.00 29.65 226 PHE A C 1
ATOM 1562 O O . PHE A 1 188 ? 47.471 19.725 62.481 1.00 31.00 226 PHE A O 1
ATOM 1570 N N . ASN A 1 189 ? 49.445 18.776 61.920 1.00 32.05 227 ASN A N 1
ATOM 1571 C CA . ASN A 1 189 ? 49.655 19.569 60.721 1.00 34.56 227 ASN A CA 1
ATOM 1572 C C . ASN A 1 189 ? 49.474 18.679 59.506 1.00 34.84 227 ASN A C 1
ATOM 1573 O O . ASN A 1 189 ? 50.333 17.848 59.201 1.00 35.32 227 ASN A O 1
ATOM 1578 N N . ASP A 1 190 ? 48.350 18.860 58.819 1.00 34.67 228 ASP A N 1
ATOM 1579 C CA . ASP A 1 190 ? 48.004 18.018 57.689 1.00 35.48 228 ASP A CA 1
ATOM 1580 C C . ASP A 1 190 ? 48.491 18.576 56.358 1.00 36.74 228 ASP A C 1
ATOM 1581 O O . ASP A 1 190 ? 48.501 17.864 55.357 1.00 37.15 228 ASP A O 1
ATOM 1586 N N . THR A 1 191 ? 48.923 19.838 56.365 1.00 38.32 229 THR A N 1
ATOM 1587 C CA . THR A 1 191 ? 49.140 20.638 55.150 1.00 39.15 229 THR A CA 1
ATOM 1588 C C . THR A 1 191 ? 49.618 19.888 53.907 1.00 39.38 229 THR A C 1
ATOM 1589 O O . THR A 1 191 ? 48.999 19.996 52.843 1.00 40.43 229 THR A O 1
ATOM 1593 N N . ASP A 1 192 ? 50.707 19.139 54.025 1.00 38.44 230 ASP A N 1
ATOM 1594 C CA . ASP A 1 192 ? 51.286 18.535 52.831 1.00 37.66 230 ASP A CA 1
ATOM 1595 C C . ASP A 1 192 ? 50.786 17.134 52.469 1.00 35.45 230 ASP A C 1
ATOM 1596 O O . ASP A 1 192 ? 51.254 16.543 51.493 1.00 34.44 230 ASP A O 1
ATOM 1601 N N . ILE A 1 193 ? 49.837 16.619 53.249 1.00 33.36 231 ILE A N 1
ATOM 1602 C CA . ILE A 1 193 ? 49.287 15.276 53.050 1.00 31.33 231 ILE A CA 1
ATOM 1603 C C . ILE A 1 193 ? 48.262 15.291 51.924 1.00 30.04 231 ILE A C 1
ATOM 1604 O O . ILE A 1 193 ? 47.350 16.125 51.932 1.00 31.31 231 ILE A O 1
ATOM 1609 N N . PRO A 1 194 ? 48.386 14.365 50.975 1.00 27.58 232 PRO A N 1
ATOM 1610 C CA . PRO A 1 194 ? 47.422 14.257 49.881 1.00 27.00 232 PRO A CA 1
ATOM 1611 C C . PRO A 1 194 ? 46.014 14.156 50.425 1.00 26.12 232 PRO A C 1
ATOM 1612 O O . PRO A 1 194 ? 45.800 13.400 51.377 1.00 27.18 232 PRO A O 1
ATOM 1616 N N . VAL A 1 195 ? 45.082 14.913 49.856 1.00 24.43 233 VAL A N 1
ATOM 1617 C CA . VAL A 1 195 ? 43.673 14.713 50.180 1.00 23.95 233 VAL A CA 1
ATOM 1618 C C . VAL A 1 195 ? 43.132 13.497 49.427 1.00 23.57 233 VAL A C 1
ATOM 1619 O O . VAL A 1 195 ? 43.605 13.162 48.343 1.00 23.26 233 VAL A O 1
ATOM 1623 N N . ILE A 1 196 ? 42.159 12.818 50.020 1.00 24.27 234 ILE A N 1
ATOM 1624 C CA . ILE A 1 196 ? 41.343 11.884 49.255 1.00 22.30 234 ILE A CA 1
ATOM 1625 C C . ILE A 1 196 ? 40.056 12.586 48.881 1.00 21.36 234 ILE A C 1
ATOM 1626 O O . ILE A 1 196 ? 39.486 13.293 49.704 1.00 21.05 234 ILE A O 1
ATOM 1631 N N . ALA A 1 197 ? 39.612 12.399 47.641 1.00 20.80 235 ALA A N 1
ATOM 1632 C CA . ALA A 1 197 ? 38.407 13.065 47.180 1.00 22.20 235 ALA A CA 1
ATOM 1633 C C . ALA A 1 197 ? 37.334 12.114 46.656 1.00 23.33 235 ALA A C 1
ATOM 1634 O O . ALA A 1 197 ? 37.597 11.221 45.825 1.00 25.26 235 ALA A O 1
ATOM 1636 N N . TYR A 1 198 ? 36.120 12.320 47.149 1.00 22.47 236 TYR A N 1
ATOM 1637 C CA . TYR A 1 198 ? 34.971 11.577 46.673 1.00 21.77 236 TYR A CA 1
ATOM 1638 C C . TYR A 1 198 ? 33.811 12.531 46.524 1.00 21.06 236 TYR A C 1
ATOM 1639 O O . TYR A 1 198 ? 33.851 13.643 47.060 1.00 20.55 236 TYR A O 1
ATOM 1648 N N . SER A 1 199 ? 32.800 12.102 45.767 1.00 21.43 237 SER A N 1
ATOM 1649 C CA . SER A 1 199 ? 31.591 12.889 45.535 1.00 21.19 237 SER A CA 1
ATOM 1650 C C . SER A 1 199 ? 30.627 12.667 46.663 1.00 20.44 237 SER A C 1
ATOM 1651 O O . SER A 1 199 ? 30.641 11.614 47.309 1.00 22.01 237 SER A O 1
ATOM 1654 N N . TYR A 1 200 ? 29.803 13.671 46.906 1.00 19.17 238 TYR A N 1
ATOM 1655 C CA . TYR A 1 200 ? 28.687 13.538 47.812 1.00 19.23 238 TYR A CA 1
ATOM 1656 C C . TYR A 1 200 ? 27.510 14.124 47.082 1.00 19.12 238 TYR A C 1
ATOM 1657 O O . TYR A 1 200 ? 27.491 15.329 46.773 1.00 18.26 238 TYR A O 1
ATOM 1666 N N . TYR A 1 201 ? 26.539 13.277 46.775 1.00 17.35 239 TYR A N 1
ATOM 1667 C CA . TYR A 1 201 ? 25.514 13.681 45.823 1.00 18.35 239 TYR A CA 1
ATOM 1668 C C . TYR A 1 201 ? 24.420 14.538 46.423 1.00 18.85 239 TYR A C 1
ATOM 1669 O O . TYR A 1 201 ? 23.841 15.364 45.733 1.00 21.63 239 TYR A O 1
ATOM 1678 N N . GLY A 1 202 ? 24.131 14.321 47.698 1.00 18.83 240 GLY A N 1
ATOM 1679 C CA . GLY A 1 202 ? 23.245 15.183 48.445 1.00 19.17 240 GLY A CA 1
ATOM 1680 C C . GLY A 1 202 ? 21.873 15.346 47.830 1.00 20.17 240 GLY A C 1
ATOM 1681 O O . GLY A 1 202 ? 21.250 14.370 47.393 1.00 20.17 240 GLY A O 1
ATOM 1682 N N . ASP A 1 203 ? 21.416 16.592 47.792 1.00 18.82 241 ASP A N 1
ATOM 1683 C CA . ASP A 1 203 ? 20.069 16.901 47.372 1.00 20.09 241 ASP A CA 1
ATOM 1684 C C . ASP A 1 203 ? 20.051 18.215 46.572 1.00 19.89 241 ASP A C 1
ATOM 1685 O O . ASP A 1 203 ? 19.000 18.739 46.192 1.00 21.07 241 ASP A O 1
ATOM 1690 N N . GLU A 1 204 ? 21.233 18.739 46.295 1.00 18.28 242 GLU A N 1
ATOM 1691 C CA . GLU A 1 204 ? 21.355 19.937 45.490 1.00 16.90 242 GLU A CA 1
ATOM 1692 C C . GLU A 1 204 ? 21.454 19.549 44.013 1.00 14.84 242 GLU A C 1
ATOM 1693 O O . GLU A 1 204 ? 21.657 18.389 43.681 1.00 13.13 242 GLU A O 1
ATOM 1699 N N . GLN A 1 205 ? 21.319 20.511 43.111 1.00 14.39 243 GLN A N 1
ATOM 1700 C CA . GLN A 1 205 ? 21.411 20.189 41.688 1.00 12.80 243 GLN A CA 1
ATOM 1701 C C . GLN A 1 205 ? 22.752 19.557 41.271 1.00 13.53 243 GLN A C 1
ATOM 1702 O O . GLN A 1 205 ? 22.775 18.658 40.429 1.00 14.92 243 GLN A O 1
ATOM 1708 N N . TYR A 1 206 ? 23.850 20.043 41.849 1.00 11.59 244 TYR A N 1
ATOM 1709 C CA . TYR A 1 206 ? 25.184 19.538 41.561 1.00 10.55 244 TYR A CA 1
ATOM 1710 C C . TYR A 1 206 ? 25.703 18.870 42.794 1.00 12.99 244 TYR A C 1
ATOM 1711 O O . TYR A 1 206 ? 25.546 19.412 43.881 1.00 14.58 244 TYR A O 1
ATOM 1720 N N . PRO A 1 207 ? 26.319 17.698 42.661 1.00 14.72 245 PRO A N 1
ATOM 1721 C CA . PRO A 1 207 ? 26.950 17.080 43.820 1.00 15.52 245 PRO A CA 1
ATOM 1722 C C . PRO A 1 207 ? 28.087 17.970 44.255 1.00 16.62 245 PRO A C 1
ATOM 1723 O O . PRO A 1 207 ? 28.552 18.789 43.466 1.00 18.20 245 PRO A O 1
ATOM 1727 N N . ARG A 1 208 ? 28.492 17.850 45.507 1.00 18.20 246 ARG A N 1
ATOM 1728 C CA . ARG A 1 208 ? 29.684 18.527 45.967 1.00 19.94 246 ARG A CA 1
ATOM 1729 C C . ARG A 1 208 ? 30.804 17.522 46.225 1.00 18.95 246 ARG A C 1
ATOM 1730 O O . ARG A 1 208 ? 30.573 16.304 46.259 1.00 18.17 246 ARG A O 1
ATOM 1738 N N . THR A 1 209 ? 32.011 18.059 46.351 1.00 18.47 247 THR A N 1
ATOM 1739 C CA . THR A 1 209 ? 33.241 17.291 46.500 1.00 19.53 247 THR A CA 1
ATOM 1740 C C . THR A 1 209 ? 33.687 17.349 47.959 1.00 19.62 247 THR A C 1
ATOM 1741 O O . THR A 1 209 ? 33.749 18.421 48.563 1.00 19.79 247 THR A O 1
ATOM 1745 N N . ILE A 1 210 ? 33.989 16.190 48.517 1.00 20.37 248 ILE A N 1
ATOM 1746 C CA . ILE A 1 210 ? 34.501 16.086 49.873 1.00 21.79 248 ILE A CA 1
ATOM 1747 C C . ILE A 1 210 ? 36.000 15.824 49.807 1.00 22.93 248 ILE A C 1
ATOM 1748 O O . ILE A 1 210 ? 36.435 14.900 49.117 1.00 24.55 248 ILE A O 1
ATOM 1753 N N . ASN A 1 211 ? 36.794 16.616 50.520 1.00 23.32 249 ASN A N 1
ATOM 1754 C CA . ASN A 1 211 ? 38.223 16.323 50.635 1.00 23.63 249 ASN A CA 1
ATOM 1755 C C . ASN A 1 211 ? 38.625 16.024 52.066 1.00 24.12 249 ASN A C 1
ATOM 1756 O O . ASN A 1 211 ? 38.177 16.685 52.990 1.00 26.08 249 ASN A O 1
ATOM 1761 N N . ILE A 1 212 ? 39.455 15.011 52.260 1.00 26.11 250 ILE A N 1
ATOM 1762 C CA . ILE A 1 212 ? 40.009 14.711 53.585 1.00 26.41 250 ILE A CA 1
ATOM 1763 C C . ILE A 1 212 ? 41.499 14.455 53.441 1.00 26.63 250 ILE A C 1
ATOM 1764 O O . ILE A 1 212 ? 41.887 13.569 52.676 1.00 27.80 250 ILE A O 1
ATOM 1769 N N . PRO A 1 213 ? 42.334 15.220 54.148 1.00 25.75 251 PRO A N 1
ATOM 1770 C CA . PRO A 1 213 ? 43.763 14.895 54.257 1.00 25.24 251 PRO A CA 1
ATOM 1771 C C . PRO A 1 213 ? 43.870 13.491 54.823 1.00 26.17 251 PRO A C 1
ATOM 1772 O O . PRO A 1 213 ? 43.479 13.250 55.972 1.00 29.02 251 PRO A O 1
ATOM 1776 N N . TYR A 1 214 ? 44.354 12.561 54.011 1.00 24.93 252 TYR A N 1
ATOM 1777 C CA . TYR A 1 214 ? 44.276 11.147 54.340 1.00 22.97 252 TYR A CA 1
ATOM 1778 C C . TYR A 1 214 ? 45.519 10.495 53.795 1.00 23.31 252 TYR A C 1
ATOM 1779 O O . TYR A 1 214 ? 45.644 10.341 52.585 1.00 24.03 252 TYR A O 1
ATOM 1788 N N . PRO A 1 215 ? 46.444 10.121 54.669 1.00 23.45 253 PRO A N 1
ATOM 1789 C CA . PRO A 1 215 ? 47.707 9.524 54.222 1.00 24.35 253 PRO A CA 1
ATOM 1790 C C . PRO A 1 215 ? 47.549 8.037 53.941 1.00 25.34 253 PRO A C 1
ATOM 1791 O O . PRO A 1 215 ? 47.367 7.253 54.880 1.00 26.35 253 PRO A O 1
ATOM 1795 N N . LYS A 1 216 ? 47.601 7.653 52.667 1.00 25.30 254 LYS A N 1
ATOM 1796 C CA . LYS A 1 216 ? 47.619 6.236 52.307 1.00 25.57 254 LYS A CA 1
ATOM 1797 C C . LYS A 1 216 ? 49.036 5.680 52.435 1.00 25.25 254 LYS A C 1
ATOM 1798 O O . LYS A 1 216 ? 49.963 6.435 52.695 1.00 25.31 254 LYS A O 1
ATOM 1804 N N . ALA A 1 217 ? 49.198 4.369 52.260 1.00 26.43 255 ALA A N 1
ATOM 1805 C CA . ALA A 1 217 ? 50.456 3.672 52.582 1.00 25.91 255 ALA A CA 1
ATOM 1806 C C . ALA A 1 217 ? 51.680 4.351 52.016 1.00 26.11 255 ALA A C 1
ATOM 1807 O O . ALA A 1 217 ? 51.778 4.588 50.817 1.00 27.04 255 ALA A O 1
ATOM 1809 N N . GLY A 1 218 ? 52.606 4.679 52.903 1.00 26.21 256 GLY A N 1
ATOM 1810 C CA . GLY A 1 218 ? 53.852 5.290 52.509 1.00 25.89 256 GLY A CA 1
ATOM 1811 C C . GLY A 1 218 ? 53.782 6.749 52.120 1.00 25.17 256 GLY A C 1
ATOM 1812 O O . GLY A 1 218 ? 54.801 7.311 51.722 1.00 26.46 256 GLY A O 1
ATOM 1813 N N . ALA A 1 219 ? 52.614 7.374 52.224 1.00 24.57 257 ALA A N 1
ATOM 1814 C CA . ALA A 1 219 ? 52.482 8.776 51.806 1.00 25.02 257 ALA A CA 1
ATOM 1815 C C . ALA A 1 219 ? 53.064 9.716 52.865 1.00 25.25 257 ALA A C 1
ATOM 1816 O O . ALA A 1 219 ? 53.662 9.260 53.827 1.00 24.81 257 ALA A O 1
ATOM 1818 N N . LYS A 1 220 ? 52.890 11.019 52.684 1.00 26.48 258 LYS A N 1
ATOM 1819 C CA . LYS A 1 220 ? 53.307 11.982 53.694 1.00 27.67 258 LYS A CA 1
ATOM 1820 C C . LYS A 1 220 ? 52.371 11.909 54.894 1.00 27.30 258 LYS A C 1
ATOM 1821 O O . LYS A 1 220 ? 51.162 12.072 54.758 1.00 26.77 258 LYS A O 1
ATOM 1827 N N . ASN A 1 221 ? 52.948 11.639 56.062 1.00 28.22 259 ASN A N 1
ATOM 1828 C CA . ASN A 1 221 ? 52.227 11.593 57.333 1.00 27.73 259 ASN A CA 1
ATOM 1829 C C . ASN A 1 221 ? 51.983 12.994 57.923 1.00 27.23 259 ASN A C 1
ATOM 1830 O O . ASN A 1 221 ? 52.604 13.964 57.491 1.00 26.18 259 ASN A O 1
ATOM 1835 N N . PRO A 1 222 ? 51.089 13.115 58.905 1.00 27.42 260 PRO A N 1
ATOM 1836 C CA . PRO A 1 222 ? 50.954 14.388 59.618 1.00 27.21 260 PRO A CA 1
ATOM 1837 C C . PRO A 1 222 ? 52.164 14.545 60.512 1.00 28.27 260 PRO A C 1
ATOM 1838 O O . PRO A 1 222 ? 52.713 13.533 60.973 1.00 27.91 260 PRO A O 1
ATOM 1842 N N . VAL A 1 223 ? 52.605 15.783 60.719 1.00 29.11 261 VAL A N 1
ATOM 1843 C CA . VAL A 1 223 ? 53.636 16.050 61.716 1.00 29.00 261 VAL A CA 1
ATOM 1844 C C . VAL A 1 223 ? 52.943 16.458 63.010 1.00 28.60 261 VAL A C 1
ATOM 1845 O O . VAL A 1 223 ? 51.962 17.208 62.995 1.00 27.75 261 VAL A O 1
ATOM 1849 N N . VAL A 1 224 ? 53.425 15.924 64.125 1.00 28.60 262 VAL A N 1
ATOM 1850 C CA . VAL A 1 224 ? 52.814 16.223 65.410 1.00 28.91 262 VAL A CA 1
ATOM 1851 C C . VAL A 1 224 ? 53.725 17.073 66.278 1.00 28.77 262 VAL A C 1
ATOM 1852 O O . VAL A 1 224 ? 54.953 16.971 66.213 1.00 29.62 262 VAL A O 1
ATOM 1856 N N . ARG A 1 225 ? 53.098 17.947 67.050 1.00 28.75 263 ARG A N 1
ATOM 1857 C CA . ARG A 1 225 ? 53.771 18.718 68.077 1.00 28.77 263 ARG A CA 1
ATOM 1858 C C . ARG A 1 225 ? 52.868 18.654 69.298 1.00 29.09 263 ARG A C 1
ATOM 1859 O O . ARG A 1 225 ? 51.657 18.842 69.182 1.00 30.07 263 ARG A O 1
ATOM 1867 N N . ILE A 1 226 ? 53.436 18.340 70.458 1.00 29.07 264 ILE A N 1
ATOM 1868 C CA . ILE A 1 226 ? 52.658 18.377 71.692 1.00 28.69 264 ILE A CA 1
ATOM 1869 C C . ILE A 1 226 ? 53.169 19.482 72.598 1.00 27.60 264 ILE A C 1
ATOM 1870 O O . ILE A 1 226 ? 54.372 19.617 72.817 1.00 26.20 264 ILE A O 1
ATOM 1875 N N . PHE A 1 227 ? 52.230 20.286 73.087 1.00 27.68 265 PHE A N 1
ATOM 1876 C CA . PHE A 1 227 ? 52.541 21.444 73.915 1.00 27.89 265 PHE A CA 1
ATOM 1877 C C . PHE A 1 227 ? 51.860 21.296 75.261 1.00 27.77 265 PHE A C 1
ATOM 1878 O O . PHE A 1 227 ? 50.887 20.543 75.395 1.00 27.97 265 PHE A O 1
ATOM 1886 N N . ILE A 1 228 ? 52.391 22.014 76.249 1.00 27.50 266 ILE A N 1
ATOM 1887 C CA . ILE A 1 228 ? 51.811 22.090 77.587 1.00 27.19 266 ILE A CA 1
ATOM 1888 C C . ILE A 1 228 ? 51.738 23.561 78.024 1.00 27.52 266 ILE A C 1
ATOM 1889 O O . ILE A 1 228 ? 52.702 24.319 77.859 1.00 26.64 266 ILE A O 1
ATOM 1894 N N . ILE A 1 229 ? 50.588 23.950 78.573 1.00 28.32 267 ILE A N 1
ATOM 1895 C CA . ILE A 1 229 ? 50.342 25.337 78.970 1.00 29.56 267 ILE A CA 1
ATOM 1896 C C . ILE A 1 229 ? 49.812 25.455 80.400 1.00 30.58 267 ILE A C 1
ATOM 1897 O O . ILE A 1 229 ? 48.897 24.725 80.792 1.00 30.87 267 ILE A O 1
ATOM 1902 N N . ASP A 1 230 ? 50.406 26.373 81.165 1.00 31.61 268 ASP A N 1
ATOM 1903 C CA . ASP A 1 230 ? 49.926 26.736 82.498 1.00 32.25 268 ASP A CA 1
ATOM 1904 C C . ASP A 1 230 ? 48.506 27.295 82.421 1.00 33.26 268 ASP A C 1
ATOM 1905 O O . ASP A 1 230 ? 48.258 28.282 81.734 1.00 34.04 268 ASP A O 1
ATOM 1910 N N . THR A 1 231 ? 47.586 26.662 83.137 1.00 33.92 269 THR A N 1
ATOM 1911 C CA . THR A 1 231 ? 46.180 27.037 83.097 1.00 34.48 269 THR A CA 1
ATOM 1912 C C . THR A 1 231 ? 45.910 28.314 83.873 1.00 35.75 269 THR A C 1
ATOM 1913 O O . THR A 1 231 ? 45.159 29.171 83.412 1.00 36.13 269 THR A O 1
ATOM 1917 N N . THR A 1 232 ? 46.523 28.437 85.047 1.00 37.39 270 THR A N 1
ATOM 1918 C CA . THR A 1 232 ? 46.290 29.583 85.920 1.00 39.17 270 THR A CA 1
ATOM 1919 C C . THR A 1 232 ? 46.784 30.876 85.270 1.00 39.90 270 THR A C 1
ATOM 1920 O O . THR A 1 232 ? 45.999 31.807 85.064 1.00 40.18 270 THR A O 1
ATOM 1924 N N . TYR A 1 233 ? 48.073 30.906 84.925 1.00 40.68 271 TYR A N 1
ATOM 1925 C CA . TYR A 1 233 ? 48.729 32.075 84.331 1.00 40.92 271 TYR A CA 1
ATOM 1926 C C . TYR A 1 233 ? 49.238 31.759 82.909 1.00 40.54 271 TYR A C 1
ATOM 1927 O O . TYR A 1 233 ? 50.452 31.632 82.699 1.00 40.31 271 TYR A O 1
ATOM 1936 N N . PRO A 1 234 ? 48.335 31.639 81.930 1.00 40.28 272 PRO A N 1
ATOM 1937 C CA . PRO A 1 234 ? 48.755 31.314 80.559 1.00 40.30 272 PRO A CA 1
ATOM 1938 C C . PRO A 1 234 ? 49.374 32.527 79.870 1.00 40.40 272 PRO A C 1
ATOM 1939 O O . PRO A 1 234 ? 50.139 32.369 78.913 1.00 40.47 272 PRO A O 1
ATOM 1943 N N . ALA A 1 235 ? 49.045 33.717 80.371 1.00 40.26 273 ALA A N 1
ATOM 1944 C CA . ALA A 1 235 ? 49.634 34.956 79.900 1.00 40.12 273 ALA A CA 1
ATOM 1945 C C . ALA A 1 235 ? 51.135 34.964 80.176 1.00 40.34 273 ALA A C 1
ATOM 1946 O O . ALA A 1 235 ? 51.906 35.486 79.372 1.00 40.82 273 ALA A O 1
ATOM 1948 N N . TYR A 1 236 ? 51.539 34.348 81.292 1.00 40.16 274 TYR A N 1
ATOM 1949 C CA . TYR A 1 236 ? 52.920 34.418 81.789 1.00 39.69 274 TYR A CA 1
ATOM 1950 C C . TYR A 1 236 ? 53.998 33.893 80.830 1.00 39.39 274 TYR A C 1
ATOM 1951 O O . TYR A 1 236 ? 54.834 34.672 80.355 1.00 40.23 274 TYR A O 1
ATOM 1960 N N . VAL A 1 237 ? 53.978 32.591 80.546 1.00 38.03 275 VAL A N 1
ATOM 1961 C CA . VAL A 1 237 ? 55.089 31.952 79.842 1.00 36.72 275 VAL A CA 1
ATOM 1962 C C . VAL A 1 237 ? 54.712 31.474 78.442 1.00 35.90 275 VAL A C 1
ATOM 1963 O O . VAL A 1 237 ? 55.571 31.378 77.564 1.00 35.55 275 VAL A O 1
ATOM 1967 N N . GLY A 1 238 ? 53.429 31.182 78.241 1.00 35.27 276 GLY A N 1
ATOM 1968 C CA . GLY A 1 238 ? 52.950 30.674 76.969 1.00 34.66 276 GLY A CA 1
ATOM 1969 C C . GLY A 1 238 ? 53.185 29.179 76.797 1.00 34.67 276 GLY A C 1
ATOM 1970 O O . GLY A 1 238 ? 53.874 28.559 77.620 1.00 35.03 276 GLY A O 1
ATOM 1971 N N . PRO A 1 239 ? 52.625 28.605 75.725 1.00 33.74 277 PRO A N 1
ATOM 1972 C CA . PRO A 1 239 ? 52.664 27.154 75.478 1.00 33.27 277 PRO A CA 1
ATOM 1973 C C . PRO A 1 239 ? 54.069 26.616 75.230 1.00 33.03 277 PRO A C 1
ATOM 1974 O O . PRO A 1 239 ? 54.845 27.236 74.500 1.00 32.97 277 PRO A O 1
ATOM 1978 N N . GLN A 1 240 ? 54.381 25.468 75.827 1.00 32.72 278 GLN A N 1
ATOM 1979 C CA . GLN A 1 240 ? 55.730 24.902 75.746 1.00 32.33 278 GLN A CA 1
ATOM 1980 C C . GLN A 1 240 ? 55.737 23.504 75.133 1.00 31.41 278 GLN A C 1
ATOM 1981 O O . GLN A 1 240 ? 55.052 22.598 75.615 1.00 30.78 278 GLN A O 1
ATOM 1987 N N . GLU A 1 241 ? 56.521 23.347 74.069 1.00 30.79 279 GLU A N 1
ATOM 1988 C CA . GLU A 1 241 ? 56.656 22.072 73.379 1.00 30.28 279 GLU A CA 1
ATOM 1989 C C . GLU A 1 241 ? 57.447 21.111 74.243 1.00 29.95 279 GLU A C 1
ATOM 1990 O O . GLU A 1 241 ? 58.580 21.413 74.629 1.00 30.02 279 GLU A O 1
ATOM 1996 N N . VAL A 1 242 ? 56.842 19.969 74.564 1.00 29.58 280 VAL A N 1
ATOM 1997 C CA . VAL A 1 242 ? 57.555 18.920 75.285 1.00 29.24 280 VAL A CA 1
ATOM 1998 C C . VAL A 1 242 ? 58.539 18.247 74.328 1.00 29.11 280 VAL A C 1
ATOM 1999 O O . VAL A 1 242 ? 58.166 17.850 73.229 1.00 28.91 280 VAL A O 1
ATOM 2003 N N . PRO A 1 243 ? 59.803 18.170 74.742 1.00 29.65 281 PRO A N 1
ATOM 2004 C CA . PRO A 1 243 ? 60.869 17.544 73.948 1.00 29.79 281 PRO A CA 1
ATOM 2005 C C . PRO A 1 243 ? 60.500 16.211 73.300 1.00 29.89 281 PRO A C 1
ATOM 2006 O O . PRO A 1 243 ? 59.750 15.413 73.873 1.00 30.10 281 PRO A O 1
ATOM 2010 N N . VAL A 1 244 ? 61.035 16.001 72.099 1.00 30.07 282 VAL A N 1
ATOM 2011 C CA . VAL A 1 244 ? 60.909 14.743 71.367 1.00 30.62 282 VAL A CA 1
ATOM 2012 C C . VAL A 1 244 ? 62.209 13.938 71.552 1.00 31.18 282 VAL A C 1
ATOM 2013 O O . VAL A 1 244 ? 63.299 14.458 71.301 1.00 32.36 282 VAL A O 1
ATOM 2017 N N . PRO A 1 245 ? 62.098 12.690 72.020 1.00 31.26 283 PRO A N 1
ATOM 2018 C CA . PRO A 1 245 ? 63.273 11.844 72.275 1.00 30.85 283 PRO A CA 1
ATOM 2019 C C . PRO A 1 245 ? 64.121 11.645 71.027 1.00 30.82 283 PRO A C 1
ATOM 2020 O O . PRO A 1 245 ? 63.574 11.429 69.951 1.00 30.31 283 PRO A O 1
ATOM 2024 N N . ALA A 1 246 ? 65.440 11.715 71.192 1.00 32.00 284 ALA A N 1
ATOM 2025 C CA . ALA A 1 246 ? 66.400 11.692 70.083 1.00 32.21 284 ALA A CA 1
ATOM 2026 C C . ALA A 1 246 ? 66.170 10.606 69.032 1.00 32.59 284 ALA A C 1
ATOM 2027 O O . ALA A 1 246 ? 66.203 10.897 67.839 1.00 33.35 284 ALA A O 1
ATOM 2029 N N . MET A 1 247 ? 65.940 9.366 69.464 1.00 33.11 285 MET A N 1
ATOM 2030 C CA . MET A 1 247 ? 65.762 8.252 68.526 1.00 33.60 285 MET A CA 1
ATOM 2031 C C . MET A 1 247 ? 64.446 8.359 67.768 1.00 33.87 285 MET A C 1
ATOM 2032 O O . MET A 1 247 ? 64.331 7.885 66.633 1.00 34.97 285 MET A O 1
ATOM 2037 N N . ILE A 1 248 ? 63.462 8.989 68.400 1.00 32.59 286 ILE A N 1
ATOM 2038 C CA . ILE A 1 248 ? 62.169 9.202 67.777 1.00 31.96 286 ILE A CA 1
ATOM 2039 C C . ILE A 1 248 ? 62.265 10.238 66.648 1.00 31.46 286 ILE A C 1
ATOM 2040 O O . ILE A 1 248 ? 61.806 9.987 65.530 1.00 31.19 286 ILE A O 1
ATOM 2045 N N . ALA A 1 249 ? 62.897 11.374 66.943 1.00 30.68 287 ALA A N 1
ATOM 2046 C CA . ALA A 1 249 ? 63.080 12.461 65.983 1.00 30.43 287 ALA A CA 1
ATOM 2047 C C . ALA A 1 249 ? 63.913 12.077 64.758 1.00 30.65 287 ALA A C 1
ATOM 2048 O O . ALA A 1 249 ? 63.840 12.746 63.729 1.00 31.14 287 ALA A O 1
ATOM 2050 N N . SER A 1 250 ? 64.694 11.004 64.868 1.00 31.23 288 SER A N 1
ATOM 2051 C CA . SER A 1 250 ? 65.610 10.584 63.803 1.00 32.12 288 SER A CA 1
ATOM 2052 C C . SER A 1 250 ? 64.918 10.443 62.440 1.00 31.71 288 SER A C 1
ATOM 2053 O O . SER A 1 250 ? 65.463 10.861 61.421 1.00 33.19 288 SER A O 1
ATOM 2056 N N . SER A 1 251 ? 63.723 9.859 62.422 1.00 30.53 289 SER A N 1
ATOM 2057 C CA . SER A 1 251 ? 62.889 9.869 61.218 1.00 29.23 289 SER A CA 1
ATOM 2058 C C . SER A 1 251 ? 61.418 10.103 61.561 1.00 28.11 289 SER A C 1
ATOM 2059 O O . SER A 1 251 ? 61.099 10.611 62.634 1.00 26.93 289 SER A O 1
ATOM 2062 N N . ASP A 1 252 ? 60.535 9.738 60.637 1.00 28.35 290 ASP A N 1
ATOM 2063 C CA . ASP A 1 252 ? 59.088 9.913 60.806 1.00 28.84 290 ASP A CA 1
ATOM 2064 C C . ASP A 1 252 ? 58.539 9.267 62.092 1.00 28.59 290 ASP A C 1
ATOM 2065 O O . ASP A 1 252 ? 58.954 8.159 62.479 1.00 29.21 290 ASP A O 1
ATOM 2070 N N . TYR A 1 253 ? 57.598 9.953 62.742 1.00 26.93 291 TYR A N 1
ATOM 2071 C CA . TYR A 1 253 ? 57.052 9.462 64.005 1.00 25.12 291 TYR A CA 1
ATOM 2072 C C . TYR A 1 253 ? 55.616 9.890 64.319 1.00 25.02 291 TYR A C 1
ATOM 2073 O O . TYR A 1 253 ? 55.194 11.003 63.975 1.00 24.86 291 TYR A O 1
ATOM 2082 N N . TYR A 1 254 ? 54.881 8.991 64.976 1.00 24.02 292 TYR A N 1
ATOM 2083 C CA . TYR A 1 254 ? 53.570 9.321 65.520 1.00 23.67 292 TYR A CA 1
ATOM 2084 C C . TYR A 1 254 ? 53.612 9.500 67.028 1.00 23.83 292 TYR A C 1
ATOM 2085 O O . TYR A 1 254 ? 54.485 8.978 67.715 1.00 23.53 292 TYR A O 1
ATOM 2094 N N . PHE A 1 255 ? 52.636 10.251 67.520 1.00 25.15 293 PHE A N 1
ATOM 2095 C CA . PHE A 1 255 ? 52.367 10.388 68.936 1.00 24.98 293 PHE A CA 1
ATOM 2096 C C . PHE A 1 255 ? 51.309 9.327 69.256 1.00 25.68 293 PHE A C 1
ATOM 2097 O O . PHE A 1 255 ? 50.189 9.375 68.740 1.00 25.12 293 PHE A O 1
ATOM 2105 N N . SER A 1 256 ? 51.696 8.362 70.087 1.00 26.04 294 SER A N 1
ATOM 2106 C CA . SER A 1 256 ? 50.899 7.171 70.371 1.00 26.08 294 SER A CA 1
ATOM 2107 C C . SER A 1 256 ? 49.787 7.415 71.398 1.00 25.96 294 SER A C 1
ATOM 2108 O O . SER A 1 256 ? 48.655 6.964 71.215 1.00 24.81 294 SER A O 1
ATOM 2111 N N . TRP A 1 257 ? 50.133 8.114 72.477 1.00 27.34 295 TRP A N 1
ATOM 2112 C CA . TRP A 1 257 ? 49.217 8.451 73.575 1.00 28.84 295 TRP A CA 1
ATOM 2113 C C . TRP A 1 257 ? 49.959 9.207 74.681 1.00 28.82 295 TRP A C 1
ATOM 2114 O O . TRP A 1 257 ? 51.189 9.118 74.794 1.00 29.29 295 TRP A O 1
ATOM 2125 N N . LEU A 1 258 ? 49.200 9.953 75.480 1.00 28.13 296 LEU A N 1
ATOM 2126 C CA . LEU A 1 258 ? 49.742 10.726 76.588 1.00 27.53 296 LEU A CA 1
ATOM 2127 C C . LEU A 1 258 ? 48.922 10.411 77.826 1.00 27.80 296 LEU A C 1
ATOM 2128 O O . LEU A 1 258 ? 47.686 10.344 77.759 1.00 27.01 296 LEU A O 1
ATOM 2133 N N . THR A 1 259 ? 49.621 10.190 78.941 1.00 28.20 297 THR A N 1
ATOM 2134 C CA . THR A 1 259 ? 48.990 10.025 80.253 1.00 29.27 297 THR A CA 1
ATOM 2135 C C . THR A 1 259 ? 49.649 10.932 81.304 1.00 30.64 297 THR A C 1
ATOM 2136 O O . THR A 1 259 ? 50.869 11.135 81.297 1.00 30.49 297 THR A O 1
ATOM 2140 N N . TRP A 1 260 ? 48.828 11.471 82.202 1.00 31.82 298 TRP A N 1
ATOM 2141 C CA . TRP A 1 260 ? 49.303 12.305 83.299 1.00 32.43 298 TRP A CA 1
ATOM 2142 C C . TRP A 1 260 ? 49.430 11.478 84.575 1.00 33.03 298 TRP A C 1
ATOM 2143 O O . TRP A 1 260 ? 48.451 10.886 85.040 1.00 33.95 298 TRP A O 1
ATOM 2154 N N . VAL A 1 261 ? 50.629 11.448 85.146 1.00 32.64 299 VAL A N 1
ATOM 2155 C CA . VAL A 1 261 ? 50.842 10.744 86.404 1.00 31.58 299 VAL A CA 1
ATOM 2156 C C . VAL A 1 261 ? 50.595 11.697 87.572 1.00 31.19 299 VAL A C 1
ATOM 2157 O O . VAL A 1 261 ? 49.799 11.389 88.450 1.00 31.76 299 VAL A O 1
ATOM 2161 N N . THR A 1 262 ? 51.262 12.852 87.574 1.00 30.63 300 THR A N 1
ATOM 2162 C CA . THR A 1 262 ? 50.944 13.933 88.517 1.00 30.44 300 THR A CA 1
ATOM 2163 C C . THR A 1 262 ? 50.854 15.264 87.781 1.00 30.13 300 THR A C 1
ATOM 2164 O O . THR A 1 262 ? 50.836 15.302 86.549 1.00 29.94 300 THR A O 1
ATOM 2168 N N . ASP A 1 263 ? 50.803 16.348 88.550 1.00 29.46 301 ASP A N 1
ATOM 2169 C CA . ASP A 1 263 ? 50.677 17.688 88.003 1.00 28.64 301 ASP A CA 1
ATOM 2170 C C . ASP A 1 263 ? 52.008 18.236 87.509 1.00 28.65 301 ASP A C 1
ATOM 2171 O O . ASP A 1 263 ? 52.035 19.208 86.754 1.00 29.07 301 ASP A O 1
ATOM 2176 N N . GLU A 1 264 ? 53.105 17.616 87.939 1.00 28.37 302 GLU A N 1
ATOM 2177 C CA . GLU A 1 264 ? 54.437 18.002 87.483 1.00 28.23 302 GLU A CA 1
ATOM 2178 C C . GLU A 1 264 ? 55.139 16.868 86.733 1.00 28.41 302 GLU A C 1
ATOM 2179 O O . GLU A 1 264 ? 56.281 17.017 86.295 1.00 28.69 302 GLU A O 1
ATOM 2185 N N . ARG A 1 265 ? 54.443 15.742 86.584 1.00 28.61 303 ARG A N 1
ATOM 2186 C CA . ARG A 1 265 ? 54.951 14.576 85.858 1.00 28.39 303 ARG A CA 1
ATOM 2187 C C . ARG A 1 265 ? 53.965 14.170 84.769 1.00 27.69 303 ARG A C 1
ATOM 2188 O O . ARG A 1 265 ? 52.749 14.121 84.993 1.00 28.14 303 ARG A O 1
ATOM 2196 N N . VAL A 1 266 ? 54.491 13.870 83.589 1.00 26.56 304 VAL A N 1
ATOM 2197 C CA . VAL A 1 266 ? 53.650 13.491 82.459 1.00 24.78 304 VAL A CA 1
ATOM 2198 C C . VAL A 1 266 ? 54.324 12.421 81.591 1.00 24.22 304 VAL A C 1
ATOM 2199 O O . VAL A 1 266 ? 55.540 12.435 81.388 1.00 23.80 304 VAL A O 1
ATOM 2203 N N . CYS A 1 267 ? 53.527 11.474 81.113 1.00 24.29 305 CYS A N 1
ATOM 2204 C CA . CYS A 1 267 ? 54.033 10.433 80.237 1.00 24.00 305 CYS A CA 1
ATOM 2205 C C . CYS A 1 267 ? 53.592 10.669 78.807 1.00 23.49 305 CYS A C 1
ATOM 2206 O O . CYS A 1 267 ? 52.430 10.981 78.544 1.00 23.50 305 CYS A O 1
ATOM 2209 N N . LEU A 1 268 ? 54.540 10.522 77.891 1.00 22.83 306 LEU A N 1
ATOM 2210 C CA . LEU A 1 268 ? 54.270 10.599 76.466 1.00 22.01 306 LEU A CA 1
ATOM 2211 C C . LEU A 1 268 ? 54.782 9.342 75.792 1.00 22.64 306 LEU A C 1
ATOM 2212 O O . LEU A 1 268 ? 55.829 8.811 76.161 1.00 23.39 306 LEU A O 1
ATOM 2217 N N . GLN A 1 269 ? 54.030 8.854 74.815 1.00 23.19 307 GLN A N 1
ATOM 2218 C CA . GLN A 1 269 ? 54.423 7.659 74.092 1.00 22.46 307 GLN A CA 1
ATOM 2219 C C . GLN A 1 269 ? 54.568 7.962 72.617 1.00 21.82 307 GLN A C 1
ATOM 2220 O O . GLN A 1 269 ? 53.701 8.576 72.018 1.00 21.08 307 GLN A O 1
ATOM 2226 N N . TRP A 1 270 ? 55.688 7.529 72.053 1.00 22.39 308 TRP A N 1
ATOM 2227 C CA . TRP A 1 270 ? 56.011 7.786 70.661 1.00 22.92 308 TRP A CA 1
ATOM 2228 C C . TRP A 1 270 ? 56.143 6.491 69.893 1.00 24.11 308 TRP A C 1
ATOM 2229 O O . TRP A 1 270 ? 56.522 5.458 70.453 1.00 23.98 308 TRP A O 1
ATOM 2240 N N . LEU A 1 271 ? 55.844 6.555 68.602 1.00 24.42 309 LEU A N 1
ATOM 2241 C CA . LEU A 1 271 ? 56.001 5.407 67.735 1.00 25.80 309 LEU A CA 1
ATOM 2242 C C . LEU A 1 271 ? 56.814 5.800 66.515 1.00 26.79 309 LEU A C 1
ATOM 2243 O O . LEU A 1 271 ? 56.372 6.617 65.696 1.00 27.48 309 LEU A O 1
ATOM 2248 N N . LYS A 1 272 ? 58.005 5.220 66.394 1.00 27.66 310 LYS A N 1
ATOM 2249 C CA . LYS A 1 272 ? 58.773 5.320 65.156 1.00 28.92 310 LYS A CA 1
ATOM 2250 C C . LYS A 1 272 ? 57.859 4.873 64.004 1.00 30.91 310 LYS A C 1
ATOM 2251 O O . LYS A 1 272 ? 57.120 3.884 64.137 1.00 31.50 310 LYS A O 1
ATOM 2257 N N . ARG A 1 273 ? 57.888 5.610 62.895 1.00 32.23 311 ARG A N 1
ATOM 2258 C CA . ARG A 1 273 ? 57.011 5.303 61.769 1.00 34.18 311 ARG A CA 1
ATOM 2259 C C . ARG A 1 273 ? 57.090 3.847 61.346 1.00 35.89 311 ARG A C 1
ATOM 2260 O O . ARG A 1 273 ? 56.071 3.225 61.047 1.00 36.92 311 ARG A O 1
ATOM 2268 N N . VAL A 1 274 ? 58.307 3.321 61.292 1.00 37.87 312 VAL A N 1
ATOM 2269 C CA . VAL A 1 274 ? 58.508 1.886 61.212 1.00 40.07 312 VAL A CA 1
ATOM 2270 C C . VAL A 1 274 ? 58.122 1.390 62.600 1.00 41.45 312 VAL A C 1
ATOM 2271 O O . VAL A 1 274 ? 58.867 1.570 63.552 1.00 42.31 312 VAL A O 1
ATOM 2275 N N . GLN A 1 275 ? 56.939 0.800 62.713 1.00 44.01 313 GLN A N 1
ATOM 2276 C CA . GLN A 1 275 ? 56.295 0.622 64.009 1.00 46.49 313 GLN A CA 1
ATOM 2277 C C . GLN A 1 275 ? 56.764 -0.579 64.836 1.00 49.38 313 GLN A C 1
ATOM 2278 O O . GLN A 1 275 ? 56.011 -1.101 65.654 1.00 49.08 313 GLN A O 1
ATOM 2284 N N . ASN A 1 276 ? 58.011 -1.003 64.636 1.00 53.95 314 ASN A N 1
ATOM 2285 C CA . ASN A 1 276 ? 58.590 -2.079 65.438 1.00 58.01 314 ASN A CA 1
ATOM 2286 C C . ASN A 1 276 ? 59.197 -1.590 66.743 1.00 53.65 314 ASN A C 1
ATOM 2287 O O . ASN A 1 276 ? 59.554 -2.394 67.593 1.00 53.86 314 ASN A O 1
ATOM 2292 N N . VAL A 1 277 ? 59.308 -0.274 66.899 1.00 48.05 315 VAL A N 1
ATOM 2293 C CA . VAL A 1 277 ? 59.840 0.314 68.129 1.00 43.46 315 VAL A CA 1
ATOM 2294 C C . VAL A 1 277 ? 59.011 1.507 68.594 1.00 40.51 315 VAL A C 1
ATOM 2295 O O . VAL A 1 277 ? 58.615 2.360 67.795 1.00 39.68 315 VAL A O 1
ATOM 2299 N N . SER A 1 278 ? 58.750 1.544 69.897 1.00 36.57 316 SER A N 1
ATOM 2300 C CA . SER A 1 278 ? 58.045 2.647 70.527 1.00 32.71 316 SER A CA 1
ATOM 2301 C C . SER A 1 278 ? 58.817 3.106 71.766 1.00 31.53 316 SER A C 1
ATOM 2302 O O . SER A 1 278 ? 59.497 2.307 72.410 1.00 31.61 316 SER A O 1
ATOM 2305 N N . VAL A 1 279 ? 58.707 4.389 72.098 1.00 29.75 317 VAL A N 1
ATOM 2306 C CA . VAL A 1 279 ? 59.455 4.971 73.213 1.00 27.73 317 VAL A CA 1
ATOM 2307 C C . VAL A 1 279 ? 58.541 5.648 74.240 1.00 26.28 317 VAL A C 1
ATOM 2308 O O . VAL A 1 279 ? 57.942 6.690 73.968 1.00 26.11 317 VAL A O 1
ATOM 2312 N N . LEU A 1 280 ? 58.435 5.044 75.417 1.00 25.24 318 LEU A N 1
ATOM 2313 C CA . LEU A 1 280 ? 57.724 5.669 76.521 1.00 24.40 318 LEU A CA 1
ATOM 2314 C C . LEU A 1 280 ? 58.633 6.719 77.157 1.00 25.41 318 LEU A C 1
ATOM 2315 O O . LEU A 1 280 ? 59.740 6.399 77.592 1.00 26.03 318 LEU A O 1
ATOM 2320 N N . SER A 1 281 ? 58.159 7.961 77.214 1.00 26.10 319 SER A N 1
ATOM 2321 C CA . SER A 1 281 ? 58.938 9.063 77.781 1.00 26.99 319 SER A CA 1
ATOM 2322 C C . SER A 1 281 ? 58.243 9.741 78.964 1.00 27.47 319 SER A C 1
ATOM 2323 O O . SER A 1 281 ? 57.063 10.085 78.886 1.00 27.38 319 SER A O 1
ATOM 2326 N N . ILE A 1 282 ? 58.982 9.932 80.057 1.00 28.16 320 ILE A N 1
ATOM 2327 C CA . ILE A 1 282 ? 58.453 10.659 81.213 1.00 29.08 320 ILE A CA 1
ATOM 2328 C C . ILE A 1 282 ? 59.128 12.023 81.393 1.00 29.30 320 ILE A C 1
ATOM 2329 O O . ILE A 1 282 ? 60.355 12.141 81.313 1.00 27.93 320 ILE A O 1
ATOM 2334 N N . CYS A 1 283 ? 58.301 13.041 81.633 1.00 30.50 321 CYS A N 1
ATOM 2335 C CA . CYS A 1 283 ? 58.743 14.431 81.671 1.00 32.25 321 CYS A CA 1
ATOM 2336 C C . CYS A 1 283 ? 58.349 15.156 82.937 1.00 32.53 321 CYS A C 1
ATOM 2337 O O . CYS A 1 283 ? 57.210 15.056 83.401 1.00 32.90 321 CYS A O 1
ATOM 2340 N N . ASP A 1 284 ? 59.302 15.917 83.465 1.00 32.42 322 ASP A N 1
ATOM 2341 C CA . ASP A 1 284 ? 59.096 16.713 84.663 1.00 31.93 322 ASP A CA 1
ATOM 2342 C C . ASP A 1 284 ? 59.096 18.197 84.332 1.00 31.50 322 ASP A C 1
ATOM 2343 O O . ASP A 1 284 ? 59.910 18.674 83.532 1.00 30.78 322 ASP A O 1
ATOM 2348 N N . PHE A 1 285 ? 58.157 18.910 84.943 1.00 31.39 323 PHE A N 1
ATOM 2349 C CA . PHE A 1 285 ? 58.158 20.358 84.929 1.00 31.94 323 PHE A CA 1
ATOM 2350 C C . PHE A 1 285 ? 59.314 20.851 85.808 1.00 33.33 323 PHE A C 1
ATOM 2351 O O . PHE A 1 285 ? 59.313 20.637 87.028 1.00 33.72 323 PHE A O 1
ATOM 2359 N N . ARG A 1 286 ? 60.319 21.472 85.190 1.00 34.26 324 ARG A N 1
ATOM 2360 C CA . ARG A 1 286 ? 61.367 22.130 85.966 1.00 35.59 324 ARG A CA 1
ATOM 2361 C C . ARG A 1 286 ? 60.925 23.547 86.323 1.00 36.50 324 ARG A C 1
ATOM 2362 O O . ARG A 1 286 ? 60.480 24.311 85.459 1.00 36.54 324 ARG A O 1
ATOM 2370 N N . GLU A 1 287 ? 61.023 23.868 87.613 1.00 37.53 325 GLU A N 1
ATOM 2371 C CA . GLU A 1 287 ? 60.481 25.106 88.163 1.00 38.00 325 GLU A CA 1
ATOM 2372 C C . GLU A 1 287 ? 61.246 26.337 87.689 1.00 38.59 325 GLU A C 1
ATOM 2373 O O . GLU A 1 287 ? 60.645 27.382 87.435 1.00 38.48 325 GLU A O 1
ATOM 2379 N N . ASP A 1 288 ? 62.567 26.196 87.561 1.00 39.59 326 ASP A N 1
ATOM 2380 C CA . ASP A 1 288 ? 63.455 27.316 87.233 1.00 39.93 326 ASP A CA 1
ATOM 2381 C C . ASP A 1 288 ? 63.170 27.928 85.859 1.00 39.88 326 ASP A C 1
ATOM 2382 O O . ASP A 1 288 ? 62.809 29.102 85.767 1.00 40.23 326 ASP A O 1
ATOM 2387 N N . TRP A 1 289 ? 63.308 27.131 84.802 1.00 39.67 327 TRP A N 1
ATOM 2388 C CA . TRP A 1 289 ? 63.127 27.636 83.443 1.00 39.86 327 TRP A CA 1
ATOM 2389 C C . TRP A 1 289 ? 61.698 27.477 82.912 1.00 39.57 327 TRP A C 1
ATOM 2390 O O . TRP A 1 289 ? 61.456 27.615 81.712 1.00 39.25 327 TRP A O 1
ATOM 2401 N N . GLN A 1 290 ? 60.769 27.180 83.824 1.00 39.49 328 GLN A N 1
ATOM 2402 C CA . GLN A 1 290 ? 59.324 27.115 83.556 1.00 39.34 328 GLN A CA 1
ATOM 2403 C C . GLN A 1 290 ? 58.881 26.267 82.341 1.00 39.22 328 GLN A C 1
ATOM 2404 O O . GLN A 1 290 ? 57.769 26.439 81.816 1.00 38.94 328 GLN A O 1
ATOM 2410 N N . THR A 1 291 ? 59.747 25.349 81.911 1.00 38.78 329 THR A N 1
ATOM 2411 C CA . THR A 1 291 ? 59.436 24.447 80.800 1.00 37.98 329 THR A CA 1
ATOM 2412 C C . THR A 1 291 ? 59.432 22.986 81.246 1.00 36.97 329 THR A C 1
ATOM 2413 O O . THR A 1 291 ? 59.505 22.694 82.440 1.00 36.78 329 THR A O 1
ATOM 2417 N N . TRP A 1 292 ? 59.343 22.077 80.279 1.00 36.04 330 TRP A N 1
ATOM 2418 C CA . TRP A 1 292 ? 59.268 20.650 80.565 1.00 35.04 330 TRP A CA 1
ATOM 2419 C C . TRP A 1 292 ? 60.541 19.911 80.141 1.00 35.49 330 TRP A C 1
ATOM 2420 O O . TRP A 1 292 ? 61.151 20.230 79.112 1.00 35.66 330 TRP A O 1
ATOM 2431 N N . ASP A 1 293 ? 60.940 18.935 80.953 1.00 35.79 331 ASP A N 1
ATOM 2432 C CA . ASP A 1 293 ? 62.190 18.217 80.739 1.00 36.17 331 ASP A CA 1
ATOM 2433 C C . ASP A 1 293 ? 61.987 16.717 80.814 1.00 35.95 331 ASP A C 1
ATOM 2434 O O . ASP A 1 293 ? 61.402 16.209 81.768 1.00 35.57 331 ASP A O 1
ATOM 2439 N N . CYS A 1 294 ? 62.489 16.016 79.805 1.00 36.10 332 CYS A N 1
ATOM 2440 C CA . CYS A 1 294 ? 62.340 14.570 79.719 1.00 36.87 332 CYS A CA 1
ATOM 2441 C C . CYS A 1 294 ? 63.708 13.903 79.722 1.00 37.36 332 CYS A C 1
ATOM 2442 O O . CYS A 1 294 ? 64.348 13.800 78.673 1.00 38.12 332 CYS A O 1
ATOM 2445 N N . PRO A 1 295 ? 64.162 13.466 80.898 1.00 37.64 333 PRO A N 1
ATOM 2446 C CA . PRO A 1 295 ? 65.478 12.828 81.039 1.00 37.51 333 PRO A CA 1
ATOM 2447 C C . PRO A 1 295 ? 65.577 11.559 80.199 1.00 36.80 333 PRO A C 1
ATOM 2448 O O . PRO A 1 295 ? 64.685 10.719 80.279 1.00 36.79 333 PRO A O 1
ATOM 2452 N N . LYS A 1 296 ? 66.636 11.433 79.401 1.00 36.11 334 LYS A N 1
ATOM 2453 C CA . LYS A 1 296 ? 66.812 10.254 78.551 1.00 35.22 334 LYS A CA 1
ATOM 2454 C C . LYS A 1 296 ? 67.116 9.000 79.373 1.00 34.56 334 LYS A C 1
ATOM 2455 O O . LYS A 1 296 ? 67.181 7.897 78.825 1.00 34.46 334 LYS A O 1
ATOM 2461 N N . THR A 1 297 ? 67.296 9.185 80.684 1.00 33.47 335 THR A N 1
ATOM 2462 C CA . THR A 1 297 ? 67.339 8.077 81.638 1.00 32.69 335 THR A CA 1
ATOM 2463 C C . THR A 1 297 ? 65.917 7.563 81.898 1.00 32.52 335 THR A C 1
ATOM 2464 O O . THR A 1 297 ? 65.730 6.438 82.364 1.00 31.82 335 THR A O 1
ATOM 2468 N N . GLN A 1 298 ? 64.927 8.403 81.589 1.00 32.53 336 GLN A N 1
ATOM 2469 C CA . GLN A 1 298 ? 63.512 8.067 81.753 1.00 32.34 336 GLN A CA 1
ATOM 2470 C C . GLN A 1 298 ? 62.807 7.757 80.417 1.00 32.31 336 GLN A C 1
ATOM 2471 O O . GLN A 1 298 ? 61.585 7.894 80.299 1.00 32.14 336 GLN A O 1
ATOM 2477 N N . GLU A 1 299 ? 63.598 7.346 79.423 1.00 32.37 337 GLU A N 1
ATOM 2478 C CA . GLU A 1 299 ? 63.100 6.849 78.138 1.00 31.77 337 GLU A CA 1
ATOM 2479 C C . GLU A 1 299 ? 63.099 5.328 78.169 1.00 31.56 337 GLU A C 1
ATOM 2480 O O . GLU A 1 299 ? 64.151 4.704 78.351 1.00 31.99 337 GLU A O 1
ATOM 2486 N N . HIS A 1 300 ? 61.926 4.735 77.983 1.00 31.30 338 HIS A N 1
ATOM 2487 C CA . HIS A 1 300 ? 61.770 3.289 78.105 1.00 31.11 338 HIS A CA 1
ATOM 2488 C C . HIS A 1 300 ? 61.377 2.656 76.777 1.00 31.18 338 HIS A C 1
ATOM 2489 O O . HIS A 1 300 ? 60.218 2.730 76.362 1.00 32.24 338 HIS A O 1
ATOM 2496 N N . ILE A 1 301 ? 62.355 2.045 76.113 1.00 30.71 339 ILE A N 1
ATOM 2497 C CA . ILE A 1 301 ? 62.151 1.443 74.796 1.00 31.11 339 ILE A CA 1
ATOM 2498 C C . ILE A 1 301 ? 61.324 0.155 74.870 1.00 31.59 339 ILE A C 1
ATOM 2499 O O . ILE A 1 301 ? 61.643 -0.765 75.630 1.00 32.18 339 ILE A O 1
ATOM 2504 N N . GLU A 1 302 ? 60.255 0.106 74.084 1.00 31.66 340 GLU A N 1
ATOM 2505 C CA . GLU A 1 302 ? 59.574 -1.145 73.810 1.00 32.04 340 GLU A CA 1
ATOM 2506 C C . GLU A 1 302 ? 59.680 -1.400 72.318 1.00 32.59 340 GLU A C 1
ATOM 2507 O O . GLU A 1 302 ? 59.171 -0.618 71.512 1.00 33.04 340 GLU A O 1
ATOM 2513 N N . GLU A 1 303 ? 60.364 -2.479 71.955 1.00 33.37 341 GLU A N 1
ATOM 2514 C CA . GLU A 1 303 ? 60.506 -2.870 70.552 1.00 34.11 341 GLU A CA 1
ATOM 2515 C C . GLU A 1 303 ? 60.062 -4.311 70.305 1.00 34.34 341 GLU A C 1
ATOM 2516 O O . GLU A 1 303 ? 59.943 -5.105 71.244 1.00 35.05 341 GLU A O 1
ATOM 2522 N N . SER A 1 304 ? 59.795 -4.633 69.042 1.00 33.94 342 SER A N 1
ATOM 2523 C CA . SER A 1 304 ? 59.480 -5.997 68.649 1.00 34.17 342 SER A CA 1
ATOM 2524 C C . SER A 1 304 ? 60.474 -6.477 67.606 1.00 34.58 342 SER A C 1
ATOM 2525 O O . SER A 1 304 ? 60.727 -5.788 66.620 1.00 34.64 342 SER A O 1
ATOM 2528 N N . ARG A 1 305 ? 61.038 -7.659 67.830 1.00 35.56 343 ARG A N 1
ATOM 2529 C CA . ARG A 1 305 ? 61.998 -8.234 66.892 1.00 36.50 343 ARG A CA 1
ATOM 2530 C C . ARG A 1 305 ? 61.298 -9.074 65.828 1.00 36.78 343 ARG A C 1
ATOM 2531 O O . ARG A 1 305 ? 61.913 -9.452 64.822 1.00 37.19 343 ARG A O 1
ATOM 2539 N N . THR A 1 306 ? 60.009 -9.340 66.048 1.00 36.19 344 THR A N 1
ATOM 2540 C CA . THR A 1 306 ? 59.240 -10.250 65.201 1.00 35.49 344 THR A CA 1
ATOM 2541 C C . THR A 1 306 ? 58.051 -9.580 64.516 1.00 34.80 344 THR A C 1
ATOM 2542 O O . THR A 1 306 ? 57.712 -9.939 63.390 1.00 35.55 344 THR A O 1
ATOM 2546 N N . GLY A 1 307 ? 57.426 -8.612 65.186 1.00 33.54 345 GLY A N 1
ATOM 2547 C CA . GLY A 1 307 ? 56.265 -7.934 64.632 1.00 31.96 345 GLY A CA 1
ATOM 2548 C C . GLY A 1 307 ? 56.204 -6.435 64.867 1.00 31.21 345 GLY A C 1
ATOM 2549 O O . GLY A 1 307 ? 57.206 -5.728 64.732 1.00 31.19 345 GLY A O 1
ATOM 2550 N N . TRP A 1 308 ? 55.006 -5.962 65.213 1.00 29.86 346 TRP A N 1
ATOM 2551 C CA . TRP A 1 308 ? 54.748 -4.552 65.503 1.00 27.80 346 TRP A CA 1
ATOM 2552 C C . TRP A 1 308 ? 54.729 -4.290 67.002 1.00 28.27 346 TRP A C 1
ATOM 2553 O O . TRP A 1 308 ? 54.227 -5.105 67.777 1.00 28.91 346 TRP A O 1
ATOM 2564 N N . ALA A 1 309 ? 55.268 -3.142 67.403 1.00 28.39 347 ALA A N 1
ATOM 2565 C CA . ALA A 1 309 ? 55.294 -2.742 68.809 1.00 27.71 347 ALA A CA 1
ATOM 2566 C C . ALA A 1 309 ? 53.887 -2.585 69.382 1.00 26.98 347 ALA A C 1
ATOM 2567 O O . ALA A 1 309 ? 53.139 -1.695 68.985 1.00 26.13 347 ALA A O 1
ATOM 2569 N N . GLY A 1 310 ? 53.533 -3.477 70.303 1.00 27.13 348 GLY A N 1
ATOM 2570 C CA . GLY A 1 310 ? 52.281 -3.371 71.029 1.00 27.53 348 GLY A CA 1
ATOM 2571 C C . GLY A 1 310 ? 51.232 -4.364 70.586 1.00 28.00 348 GLY A C 1
ATOM 2572 O O . GLY A 1 310 ? 51.567 -5.404 70.011 1.00 27.21 348 GLY A O 1
ATOM 2573 N N . GLY A 1 311 ? 49.969 -4.038 70.872 1.00 28.72 349 GLY A N 1
ATOM 2574 C CA . GLY A 1 311 ? 48.827 -4.845 70.464 1.00 30.96 349 GLY A CA 1
ATOM 2575 C C . GLY A 1 311 ? 48.236 -4.316 69.170 1.00 32.38 349 GLY A C 1
ATOM 2576 O O . GLY A 1 311 ? 48.968 -4.136 68.189 1.00 31.67 349 GLY A O 1
ATOM 2577 N N . PHE A 1 312 ? 46.922 -4.081 69.151 1.00 33.65 350 PHE A N 1
ATOM 2578 C CA . PHE A 1 312 ? 46.337 -3.300 68.064 1.00 36.21 350 PHE A CA 1
ATOM 2579 C C . PHE A 1 312 ? 46.946 -1.913 68.157 1.00 35.71 350 PHE A C 1
ATOM 2580 O O . PHE A 1 312 ? 47.496 -1.407 67.184 1.00 34.34 350 PHE A O 1
ATOM 2588 N N . PHE A 1 313 ? 46.828 -1.326 69.348 1.00 36.27 351 PHE A N 1
ATOM 2589 C CA . PHE A 1 313 ? 47.468 -0.071 69.706 1.00 36.31 351 PHE A CA 1
ATOM 2590 C C . PHE A 1 313 ? 48.649 -0.390 70.617 1.00 36.27 351 PHE A C 1
ATOM 2591 O O . PHE A 1 313 ? 48.718 -1.484 71.197 1.00 37.12 351 PHE A O 1
ATOM 2599 N N . VAL A 1 314 ? 49.569 0.566 70.757 1.00 35.11 352 VAL A N 1
ATOM 2600 C CA . VAL A 1 314 ? 50.548 0.522 71.839 1.00 33.23 352 VAL A CA 1
ATOM 2601 C C . VAL A 1 314 ? 49.749 0.589 73.132 1.00 32.41 352 VAL A C 1
ATOM 2602 O O . VAL A 1 314 ? 48.731 1.288 73.203 1.00 32.67 352 VAL A O 1
ATOM 2606 N N . SER A 1 315 ? 50.186 -0.166 74.136 1.00 31.53 353 SER A N 1
ATOM 2607 C CA . SER A 1 315 ? 49.485 -0.228 75.416 1.00 30.46 353 SER A CA 1
ATOM 2608 C C . SER A 1 315 ? 49.960 0.895 76.328 1.00 29.57 353 SER A C 1
ATOM 2609 O O . SER A 1 315 ? 51.151 1.204 76.369 1.00 28.57 353 SER A O 1
ATOM 2612 N N . THR A 1 316 ? 49.030 1.510 77.050 1.00 28.60 354 THR A N 1
ATOM 2613 C CA . THR A 1 316 ? 49.385 2.631 77.918 1.00 28.12 354 THR A CA 1
ATOM 2614 C C . THR A 1 316 ? 49.884 2.175 79.298 1.00 28.94 354 THR A C 1
ATOM 2615 O O . THR A 1 316 ? 49.619 1.046 79.725 1.00 29.13 354 THR A O 1
ATOM 2619 N N . PRO A 1 317 ? 50.627 3.037 79.989 1.00 29.18 355 PRO A N 1
ATOM 2620 C CA . PRO A 1 317 ? 51.121 2.710 81.327 1.00 29.37 355 PRO A CA 1
ATOM 2621 C C . PRO A 1 317 ? 50.125 3.072 82.423 1.00 29.38 355 PRO A C 1
ATOM 2622 O O . PRO A 1 317 ? 49.464 4.113 82.327 1.00 29.49 355 PRO A O 1
ATOM 2626 N N . VAL A 1 318 ? 50.016 2.216 83.437 1.00 29.10 356 VAL A N 1
ATOM 2627 C CA . VAL A 1 318 ? 49.309 2.575 84.663 1.00 29.88 356 VAL A CA 1
ATOM 2628 C C . VAL A 1 318 ? 50.310 2.684 85.810 1.00 31.27 356 VAL A C 1
ATOM 2629 O O . VAL A 1 318 ? 50.957 1.699 86.201 1.00 32.30 356 VAL A O 1
ATOM 2633 N N . PHE A 1 319 ? 50.416 3.895 86.346 1.00 31.80 357 PHE A N 1
ATOM 2634 C CA . PHE A 1 319 ? 51.411 4.231 87.355 1.00 32.61 357 PHE A CA 1
ATOM 2635 C C . PHE A 1 319 ? 50.983 3.868 88.782 1.00 33.01 357 PHE A C 1
ATOM 2636 O O . PHE A 1 319 ? 49.867 4.193 89.200 1.00 34.05 357 PHE A O 1
ATOM 2644 N N . SER A 1 320 ? 51.874 3.204 89.521 1.00 32.60 358 SER A N 1
ATOM 2645 C CA . SER A 1 320 ? 51.630 2.889 90.938 1.00 33.17 358 SER A CA 1
ATOM 2646 C C . SER A 1 320 ? 51.539 4.166 91.772 1.00 33.25 358 SER A C 1
ATOM 2647 O O . SER A 1 320 ? 51.842 5.254 91.273 1.00 33.95 358 SER A O 1
ATOM 2650 N N . TYR A 1 321 ? 51.119 4.035 93.028 1.00 32.76 359 TYR A N 1
ATOM 2651 C CA . TYR A 1 321 ? 50.805 5.198 93.860 1.00 32.96 359 TYR A CA 1
ATOM 2652 C C . TYR A 1 321 ? 51.973 6.155 94.106 1.00 32.12 359 TYR A C 1
ATOM 2653 O O . TYR A 1 321 ? 51.762 7.341 94.364 1.00 31.64 359 TYR A O 1
ATOM 2662 N N . ASP A 1 322 ? 53.196 5.640 94.012 1.00 31.84 360 ASP A N 1
ATOM 2663 C CA . ASP A 1 322 ? 54.402 6.443 94.234 1.00 31.53 360 ASP A CA 1
ATOM 2664 C C . ASP A 1 322 ? 54.706 7.384 93.064 1.00 31.05 360 ASP A C 1
ATOM 2665 O O . ASP A 1 322 ? 55.669 8.156 93.114 1.00 31.00 360 ASP A O 1
ATOM 2670 N N . ALA A 1 323 ? 53.882 7.293 92.018 1.00 30.41 361 ALA A N 1
ATOM 2671 C CA . ALA A 1 323 ? 53.944 8.155 90.832 1.00 30.16 361 ALA A CA 1
ATOM 2672 C C . ALA A 1 323 ? 55.295 8.167 90.093 1.00 30.58 361 ALA A C 1
ATOM 2673 O O . ALA A 1 323 ? 55.641 9.154 89.435 1.00 30.63 361 ALA A O 1
ATOM 2675 N N . ILE A 1 324 ? 56.053 7.076 90.198 1.00 30.88 362 ILE A N 1
ATOM 2676 C CA . ILE A 1 324 ? 57.258 6.912 89.376 1.00 30.99 362 ILE A CA 1
ATOM 2677 C C . ILE A 1 324 ? 57.217 5.636 88.524 1.00 30.45 362 ILE A C 1
ATOM 2678 O O . ILE A 1 324 ? 57.292 5.703 87.289 1.00 30.17 362 ILE A O 1
ATOM 2683 N N . SER A 1 325 ? 57.095 4.490 89.197 1.00 28.81 363 SER A N 1
ATOM 2684 C CA . SER A 1 325 ? 57.056 3.188 88.548 1.00 26.92 363 SER A CA 1
ATOM 2685 C C . SER A 1 325 ? 55.650 2.905 88.039 1.00 25.80 363 SER A C 1
ATOM 2686 O O . SER A 1 325 ? 54.679 3.484 88.538 1.00 25.94 363 SER A O 1
ATOM 2689 N N . TYR A 1 326 ? 55.542 2.015 87.053 1.00 23.92 364 TYR A N 1
ATOM 2690 C CA . TYR A 1 326 ? 54.258 1.723 86.416 1.00 22.90 364 TYR A CA 1
ATOM 2691 C C . TYR A 1 326 ? 54.097 0.242 86.043 1.00 23.37 364 TYR A C 1
ATOM 2692 O O . TYR A 1 326 ? 55.083 -0.515 85.991 1.00 22.92 364 TYR A O 1
ATOM 2701 N N . TYR A 1 327 ? 52.842 -0.150 85.803 1.00 22.63 365 TYR A N 1
ATOM 2702 C CA . TYR A 1 327 ? 52.497 -1.484 85.318 1.00 22.97 365 TYR A CA 1
ATOM 2703 C C . TYR A 1 327 ? 52.024 -1.414 83.858 1.00 23.38 365 TYR A C 1
ATOM 2704 O O . TYR A 1 327 ? 51.081 -0.690 83.532 1.00 24.14 365 TYR A O 1
ATOM 2713 N N . LYS A 1 328 ? 52.682 -2.171 82.986 1.00 23.51 366 LYS A N 1
ATOM 2714 C CA . LYS A 1 328 ? 52.393 -2.131 81.557 1.00 24.02 366 LYS A CA 1
ATOM 2715 C C . LYS A 1 328 ? 52.338 -3.527 80.933 1.00 24.76 366 LYS A C 1
ATOM 2716 O O . LYS A 1 328 ? 53.256 -4.335 81.092 1.00 24.83 366 LYS A O 1
ATOM 2722 N N . ILE A 1 329 ? 51.252 -3.799 80.219 1.00 25.69 367 ILE A N 1
ATOM 2723 C CA . ILE A 1 329 ? 51.123 -5.032 79.452 1.00 26.19 367 ILE A CA 1
ATOM 2724 C C . ILE A 1 329 ? 52.007 -5.004 78.209 1.00 27.80 367 ILE A C 1
ATOM 2725 O O . ILE A 1 329 ? 51.923 -4.074 77.401 1.00 28.59 367 ILE A O 1
ATOM 2730 N N . PHE A 1 330 ? 52.858 -6.019 78.067 1.00 28.51 368 PHE A N 1
ATOM 2731 C CA . PHE A 1 330 ? 53.588 -6.240 76.818 1.00 28.74 368 PHE A CA 1
ATOM 2732 C C . PHE A 1 330 ? 54.112 -7.664 76.686 1.00 28.91 368 PHE A C 1
ATOM 2733 O O . PHE A 1 330 ? 53.924 -8.487 77.573 1.00 29.24 368 PHE A O 1
ATOM 2741 N N . SER A 1 331 ? 54.761 -7.940 75.561 1.00 29.95 369 SER A N 1
ATOM 2742 C CA . SER A 1 331 ? 55.269 -9.266 75.250 1.00 30.65 369 SER A CA 1
ATOM 2743 C C . SER A 1 331 ? 56.350 -9.662 76.246 1.00 31.13 369 SER A C 1
ATOM 2744 O O . SER A 1 331 ? 57.386 -8.999 76.335 1.00 31.62 369 SER A O 1
ATOM 2747 N N . ASP A 1 332 ? 56.089 -10.724 77.009 1.00 30.96 370 ASP A N 1
ATOM 2748 C CA . ASP A 1 332 ? 57.094 -11.315 77.889 1.00 30.87 370 ASP A CA 1
ATOM 2749 C C . ASP A 1 332 ? 58.207 -11.942 77.051 1.00 30.97 370 ASP A C 1
ATOM 2750 O O . ASP A 1 332 ? 58.296 -11.687 75.851 1.00 31.99 370 ASP A O 1
ATOM 2755 N N . LYS A 1 333 ? 59.053 -12.753 77.669 1.00 31.29 371 LYS A N 1
ATOM 2756 C CA . LYS A 1 333 ? 60.144 -13.386 76.936 1.00 31.28 371 LYS A CA 1
ATOM 2757 C C . LYS A 1 333 ? 59.668 -14.522 76.021 1.00 30.68 371 LYS A C 1
ATOM 2758 O O . LYS A 1 333 ? 60.310 -14.809 75.013 1.00 30.60 371 LYS A O 1
ATOM 2764 N N . ASP A 1 334 ? 58.542 -15.150 76.366 1.00 30.37 372 ASP A N 1
ATOM 2765 C CA . ASP A 1 334 ? 58.019 -16.295 75.610 1.00 29.92 372 ASP A CA 1
ATOM 2766 C C . ASP A 1 334 ? 57.059 -15.905 74.496 1.00 29.94 372 ASP A C 1
ATOM 2767 O O . ASP A 1 334 ? 56.604 -16.764 73.736 1.00 29.99 372 ASP A O 1
ATOM 2772 N N . GLY A 1 335 ? 56.744 -14.614 74.413 1.00 29.30 373 GLY A N 1
ATOM 2773 C CA . GLY A 1 335 ? 55.871 -14.103 73.377 1.00 28.48 373 GLY A CA 1
ATOM 2774 C C . GLY A 1 335 ? 54.436 -13.817 73.789 1.00 28.00 373 GLY A C 1
ATOM 2775 O O . GLY A 1 335 ? 53.657 -13.341 72.970 1.00 27.58 373 GLY A O 1
ATOM 2776 N N . TYR A 1 336 ? 54.077 -14.103 75.038 1.00 27.00 374 TYR A N 1
ATOM 2777 C CA . TYR A 1 336 ? 52.724 -13.834 75.516 1.00 26.44 374 TYR A CA 1
ATOM 2778 C C . TYR A 1 336 ? 52.694 -12.505 76.240 1.00 25.98 374 TYR A C 1
ATOM 2779 O O . TYR A 1 336 ? 53.515 -12.267 77.123 1.00 26.42 374 TYR A O 1
ATOM 2788 N N . LYS A 1 337 ? 51.741 -11.647 75.869 1.00 25.30 375 LYS A N 1
ATOM 2789 C CA . LYS A 1 337 ? 51.617 -10.318 76.462 1.00 24.18 375 LYS A CA 1
ATOM 2790 C C . LYS A 1 337 ? 51.073 -10.414 77.868 1.00 23.55 375 LYS A C 1
ATOM 2791 O O . LYS A 1 337 ? 49.972 -10.910 78.074 1.00 23.70 375 LYS A O 1
ATOM 2797 N N . HIS A 1 338 ? 51.861 -9.936 78.827 1.00 23.90 376 HIS A N 1
ATOM 2798 C CA . HIS A 1 338 ? 51.522 -9.993 80.256 1.00 23.80 376 HIS A CA 1
ATOM 2799 C C . HIS A 1 338 ? 51.915 -8.696 80.987 1.00 22.96 376 HIS A C 1
ATOM 2800 O O . HIS A 1 338 ? 52.604 -7.839 80.412 1.00 23.55 376 HIS A O 1
ATOM 2807 N N . ILE A 1 339 ? 51.471 -8.546 82.238 1.00 20.04 377 ILE A N 1
ATOM 2808 C CA . ILE A 1 339 ? 51.755 -7.328 82.998 1.00 16.99 377 ILE A CA 1
ATOM 2809 C C . ILE A 1 339 ? 53.189 -7.328 83.498 1.00 17.90 377 ILE A C 1
ATOM 2810 O O . ILE A 1 339 ? 53.681 -8.323 84.015 1.00 20.09 377 ILE A O 1
ATOM 2815 N N . HIS A 1 340 ? 53.866 -6.209 83.326 1.00 17.93 378 HIS A N 1
ATOM 2816 C CA . HIS A 1 340 ? 55.179 -6.058 83.893 1.00 18.33 378 HIS A CA 1
ATOM 2817 C C . HIS A 1 340 ? 55.156 -4.830 84.793 1.00 20.21 378 HIS A C 1
ATOM 2818 O O . HIS A 1 340 ? 54.390 -3.900 84.571 1.00 20.00 378 HIS A O 1
ATOM 2825 N N . TYR A 1 341 ? 55.991 -4.849 85.825 1.00 22.87 379 TYR A N 1
ATOM 2826 C CA . TYR A 1 341 ? 56.195 -3.697 86.681 1.00 23.89 379 TYR A CA 1
ATOM 2827 C C . TYR A 1 341 ? 57.561 -3.132 86.340 1.00 24.92 379 TYR A C 1
ATOM 2828 O O . TYR A 1 341 ? 58.584 -3.731 86.674 1.00 25.57 379 TYR A O 1
ATOM 2837 N N . ILE A 1 342 ? 57.571 -2.002 85.638 1.00 26.10 380 ILE A N 1
ATOM 2838 C CA . ILE A 1 342 ? 58.815 -1.299 85.353 1.00 27.26 380 ILE A CA 1
ATOM 2839 C C . ILE A 1 342 ? 59.104 -0.309 86.479 1.00 28.37 380 ILE A C 1
ATOM 2840 O O . ILE A 1 342 ? 58.385 0.680 86.646 1.00 28.02 380 ILE A O 1
ATOM 2845 N N . LYS A 1 343 ? 60.156 -0.593 87.246 1.00 30.25 381 LYS A N 1
ATOM 2846 C CA . LYS A 1 343 ? 60.535 0.233 88.389 1.00 31.49 381 LYS A CA 1
ATOM 2847 C C . LYS A 1 343 ? 61.475 1.366 87.990 1.00 32.41 381 LYS A C 1
ATOM 2848 O O . LYS A 1 343 ? 61.342 2.486 88.492 1.00 32.81 381 LYS A O 1
ATOM 2854 N N . ASP A 1 344 ? 62.419 1.072 87.094 1.00 33.10 382 ASP A N 1
ATOM 2855 C CA . ASP A 1 344 ? 63.401 2.068 86.653 1.00 33.70 382 ASP A CA 1
ATOM 2856 C C . ASP A 1 344 ? 63.971 1.829 85.253 1.00 33.78 382 ASP A C 1
ATOM 2857 O O . ASP A 1 344 ? 64.277 2.794 84.546 1.00 33.90 382 ASP A O 1
ATOM 2862 N N . THR A 1 345 ? 64.123 0.563 84.858 1.00 33.67 383 THR A N 1
ATOM 2863 C CA . THR A 1 345 ? 64.567 0.239 83.491 1.00 33.49 383 THR A CA 1
ATOM 2864 C C . THR A 1 345 ? 63.763 -0.879 82.826 1.00 32.72 383 THR A C 1
ATOM 2865 O O . THR A 1 345 ? 63.069 -1.643 83.497 1.00 32.70 383 THR A O 1
ATOM 2869 N N . VAL A 1 346 ? 63.875 -0.963 81.501 1.00 32.43 384 VAL A N 1
ATOM 2870 C CA . VAL A 1 346 ? 63.180 -1.974 80.701 1.00 32.84 384 VAL A CA 1
ATOM 2871 C C . VAL A 1 346 ? 63.693 -3.370 81.027 1.00 33.01 384 VAL A C 1
ATOM 2872 O O . VAL A 1 346 ? 62.906 -4.288 81.276 1.00 33.60 384 VAL A O 1
ATOM 2876 N N . GLU A 1 347 ? 65.016 -3.520 81.019 1.00 33.09 385 GLU A N 1
ATOM 2877 C CA . GLU A 1 347 ? 65.667 -4.786 81.347 1.00 32.29 385 GLU A CA 1
ATOM 2878 C C . GLU A 1 347 ? 65.477 -5.126 82.822 1.00 31.17 385 GLU A C 1
ATOM 2879 O O . GLU A 1 347 ? 65.452 -6.298 83.202 1.00 30.75 385 GLU A O 1
ATOM 2885 N N . ASN A 1 348 ? 65.327 -4.085 83.636 1.00 30.35 386 ASN A N 1
ATOM 2886 C CA . ASN A 1 348 ? 65.117 -4.218 85.076 1.00 29.80 386 ASN A CA 1
ATOM 2887 C C . ASN A 1 348 ? 63.638 -4.441 85.447 1.00 29.35 386 ASN A C 1
ATOM 2888 O O . ASN A 1 348 ? 63.273 -4.431 86.623 1.00 29.26 386 ASN A O 1
ATOM 2893 N N . ALA A 1 349 ? 62.793 -4.634 84.437 1.00 28.27 387 ALA A N 1
ATOM 2894 C CA . ALA A 1 349 ? 61.374 -4.922 84.647 1.00 27.29 387 ALA A CA 1
ATOM 2895 C C . ALA A 1 349 ? 61.138 -6.278 85.327 1.00 26.45 387 ALA A C 1
ATOM 2896 O O . ALA A 1 349 ? 61.898 -7.227 85.121 1.00 26.05 387 ALA A O 1
ATOM 2898 N N . ILE A 1 350 ? 60.083 -6.356 86.136 1.00 25.34 388 ILE A N 1
ATOM 2899 C CA . ILE A 1 350 ? 59.662 -7.623 86.737 1.00 24.34 388 ILE A CA 1
ATOM 2900 C C . ILE A 1 350 ? 58.296 -8.045 86.187 1.00 23.38 388 ILE A C 1
ATOM 2901 O O . ILE A 1 350 ? 57.352 -7.249 86.176 1.00 22.57 388 ILE A O 1
ATOM 2906 N N . GLN A 1 351 ? 58.219 -9.291 85.710 1.00 22.28 389 GLN A N 1
ATOM 2907 C CA . GLN A 1 351 ? 56.998 -9.861 85.135 1.00 20.67 389 GLN A CA 1
ATOM 2908 C C . GLN A 1 351 ? 56.013 -10.217 86.242 1.00 20.49 389 GLN A C 1
ATOM 2909 O O . GLN A 1 351 ? 56.388 -10.845 87.236 1.00 21.73 389 GLN A O 1
ATOM 2915 N N . ILE A 1 352 ? 54.756 -9.821 86.057 1.00 19.59 390 ILE A N 1
ATOM 2916 C CA . ILE A 1 352 ? 53.739 -9.921 87.101 1.00 18.97 390 ILE A CA 1
ATOM 2917 C C . ILE A 1 352 ? 52.707 -11.014 86.820 1.00 18.19 390 ILE A C 1
ATOM 2918 O O . ILE A 1 352 ? 52.322 -11.744 87.730 1.00 16.79 390 ILE A O 1
ATOM 2923 N N . THR A 1 353 ? 52.246 -11.104 85.574 1.00 17.89 391 THR A N 1
ATOM 2924 C CA . THR A 1 353 ? 51.441 -12.246 85.129 1.00 18.03 391 THR A CA 1
ATOM 2925 C C . THR A 1 353 ? 52.267 -13.080 84.152 1.00 18.69 391 THR A C 1
ATOM 2926 O O . THR A 1 353 ? 53.205 -12.568 83.552 1.00 18.24 391 THR A O 1
ATOM 2930 N N . SER A 1 354 ? 51.935 -14.363 84.010 1.00 21.06 392 SER A N 1
ATOM 2931 C CA . SER A 1 354 ? 52.684 -15.269 83.126 1.00 22.95 392 SER A CA 1
ATOM 2932 C C . SER A 1 354 ? 51.836 -16.447 82.655 1.00 23.80 392 SER A C 1
ATOM 2933 O O . SER A 1 354 ? 50.735 -16.644 83.155 1.00 24.03 392 SER A O 1
ATOM 2936 N N . GLY A 1 355 ? 52.354 -17.213 81.693 1.00 25.22 393 GLY A N 1
ATOM 2937 C CA . GLY A 1 355 ? 51.713 -18.432 81.219 1.00 27.01 393 GLY A CA 1
ATOM 2938 C C . GLY A 1 355 ? 51.231 -18.356 79.779 1.00 29.22 393 GLY A C 1
ATOM 2939 O O . GLY A 1 355 ? 51.566 -17.409 79.058 1.00 30.08 393 GLY A O 1
ATOM 2940 N N . LYS A 1 356 ? 50.428 -19.347 79.374 1.00 30.02 394 LYS A N 1
ATOM 2941 C CA . LYS A 1 356 ? 49.900 -19.462 78.006 1.00 29.89 394 LYS A CA 1
ATOM 2942 C C . LYS A 1 356 ? 48.516 -18.799 77.834 1.00 29.76 394 LYS A C 1
ATOM 2943 O O . LYS A 1 356 ? 47.496 -19.472 77.623 1.00 29.52 394 LYS A O 1
ATOM 2949 N N . TRP A 1 357 ? 48.506 -17.473 77.915 1.00 28.29 395 TRP A N 1
ATOM 2950 C CA . TRP A 1 357 ? 47.296 -16.663 77.814 1.00 27.32 395 TRP A CA 1
ATOM 2951 C C . TRP A 1 357 ? 47.731 -15.204 77.856 1.00 27.71 395 TRP A C 1
ATOM 2952 O O . TRP A 1 357 ? 48.929 -14.914 77.873 1.00 28.35 395 TRP A O 1
ATOM 2963 N N . GLU A 1 358 ? 46.780 -14.278 77.869 1.00 27.11 396 GLU A N 1
ATOM 2964 C CA . GLU A 1 358 ? 47.153 -12.870 77.861 1.00 27.38 396 GLU A CA 1
ATOM 2965 C C . GLU A 1 358 ? 46.409 -12.023 78.879 1.00 26.40 396 GLU A C 1
ATOM 2966 O O . GLU A 1 358 ? 45.210 -12.182 79.104 1.00 25.05 396 GLU A O 1
ATOM 2972 N N . ALA A 1 359 ? 47.163 -11.138 79.515 1.00 26.45 397 ALA A N 1
ATOM 2973 C CA . ALA A 1 359 ? 46.594 -10.048 80.276 1.00 26.87 397 ALA A CA 1
ATOM 2974 C C . ALA A 1 359 ? 46.128 -9.046 79.237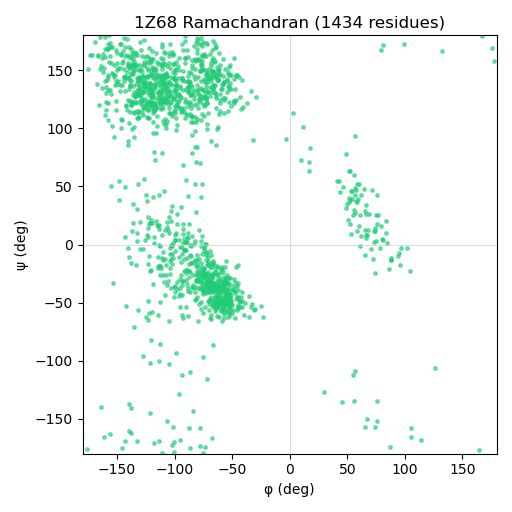 1.00 27.41 397 ALA A C 1
ATOM 2975 O O . ALA A 1 359 ? 46.948 -8.461 78.528 1.00 27.63 397 ALA A O 1
ATOM 2977 N N . ILE A 1 360 ? 44.817 -8.870 79.116 1.00 27.28 398 ILE A N 1
ATOM 2978 C CA . ILE A 1 360 ? 44.303 -8.004 78.070 1.00 27.42 398 ILE A CA 1
ATOM 2979 C C . ILE A 1 360 ? 44.338 -6.530 78.446 1.00 27.58 398 ILE A C 1
ATOM 2980 O O . ILE A 1 360 ? 44.807 -5.717 77.652 1.00 27.46 398 ILE A O 1
ATOM 2985 N N . ASN A 1 361 ? 43.867 -6.182 79.644 1.00 28.11 399 ASN A N 1
ATOM 2986 C CA . ASN A 1 361 ? 43.781 -4.768 80.039 1.00 28.64 399 ASN A CA 1
ATOM 2987 C C . ASN A 1 361 ? 43.986 -4.492 81.525 1.00 27.77 399 ASN A C 1
ATOM 2988 O O . ASN A 1 361 ? 43.382 -5.158 82.365 1.00 28.23 399 ASN A O 1
ATOM 2993 N N . ILE A 1 362 ? 44.826 -3.508 81.849 1.00 25.89 400 ILE A N 1
ATOM 2994 C CA . ILE A 1 362 ? 44.942 -3.048 83.237 1.00 24.31 400 ILE A CA 1
ATOM 2995 C C . ILE A 1 362 ? 43.899 -1.956 83.473 1.00 24.12 400 ILE A C 1
ATOM 2996 O O . ILE A 1 362 ? 43.921 -0.927 82.815 1.00 22.88 400 ILE A O 1
ATOM 3001 N N . PHE A 1 363 ? 42.990 -2.195 84.414 1.00 25.32 401 PHE A N 1
ATOM 3002 C CA . PHE A 1 363 ? 41.891 -1.273 84.696 1.00 25.10 401 PHE A CA 1
ATOM 3003 C C . PHE A 1 363 ? 42.194 -0.318 85.836 1.00 25.81 401 PHE A C 1
ATOM 3004 O O . PHE A 1 363 ? 41.766 0.842 85.798 1.00 25.51 401 PHE A O 1
ATOM 3012 N N . ARG A 1 364 ? 42.897 -0.809 86.860 1.00 26.24 402 ARG A N 1
ATOM 3013 C CA . ARG A 1 364 ? 43.177 -0.003 88.053 1.00 27.33 402 ARG A CA 1
ATOM 3014 C C . ARG A 1 364 ? 44.397 -0.443 88.840 1.00 26.82 402 ARG A C 1
ATOM 3015 O O . ARG A 1 364 ? 44.576 -1.630 89.112 1.00 28.02 402 ARG A O 1
ATOM 3023 N N . VAL A 1 365 ? 45.232 0.524 89.203 1.00 26.28 403 VAL A N 1
ATOM 3024 C CA . VAL A 1 365 ? 46.327 0.286 90.143 1.00 25.54 403 VAL A CA 1
ATOM 3025 C C . VAL A 1 365 ? 46.109 1.143 91.388 1.00 25.50 403 VAL A C 1
ATOM 3026 O O . VAL A 1 365 ? 46.097 2.373 91.330 1.00 25.62 403 VAL A O 1
ATOM 3030 N N . THR A 1 366 ? 45.917 0.462 92.509 1.00 26.49 404 THR A N 1
ATOM 3031 C CA . THR A 1 366 ? 45.678 1.089 93.805 1.00 27.03 404 THR A CA 1
ATOM 3032 C C . THR A 1 366 ? 46.956 1.101 94.654 1.00 26.67 404 THR A C 1
ATOM 3033 O O . THR A 1 366 ? 48.053 0.812 94.159 1.00 26.43 404 THR A O 1
ATOM 3037 N N . GLN A 1 367 ? 46.809 1.453 95.928 1.00 26.27 405 GLN A N 1
ATOM 3038 C CA . GLN A 1 367 ? 47.888 1.334 96.891 1.00 25.60 405 GLN A CA 1
ATOM 3039 C C . GLN A 1 367 ? 48.290 -0.130 97.030 1.00 25.13 405 GLN A C 1
ATOM 3040 O O . GLN A 1 367 ? 49.473 -0.442 97.144 1.00 25.86 405 GLN A O 1
ATOM 3046 N N . ASP A 1 368 ? 47.305 -1.024 96.996 1.00 24.07 406 ASP A N 1
ATOM 3047 C CA . ASP A 1 368 ? 47.538 -2.428 97.313 1.00 23.52 406 ASP A CA 1
ATOM 3048 C C . ASP A 1 368 ? 46.847 -3.418 96.383 1.00 22.71 406 ASP A C 1
ATOM 3049 O O . ASP A 1 368 ? 46.807 -4.616 96.666 1.00 22.13 406 ASP A O 1
ATOM 3054 N N . SER A 1 369 ? 46.313 -2.928 95.269 1.00 22.95 407 SER A N 1
ATOM 3055 C CA . SER A 1 369 ? 45.522 -3.777 94.384 1.00 22.61 407 SER A CA 1
ATOM 3056 C C . SER A 1 369 ? 45.746 -3.475 92.909 1.00 22.06 407 SER A C 1
ATOM 3057 O O . SER A 1 369 ? 45.943 -2.324 92.527 1.00 22.54 407 SER A O 1
ATOM 3060 N N . LEU A 1 370 ? 45.734 -4.519 92.083 1.00 21.23 408 LEU A N 1
ATOM 3061 C CA . LEU A 1 370 ? 45.728 -4.343 90.625 1.00 19.95 408 LEU A CA 1
ATOM 3062 C C . LEU A 1 370 ? 44.601 -5.148 89.987 1.00 19.56 408 LEU A C 1
ATOM 3063 O O . LEU A 1 370 ? 44.437 -6.344 90.263 1.00 20.05 408 LEU A O 1
ATOM 3068 N N . PHE A 1 371 ? 43.842 -4.485 89.123 1.00 18.58 409 PHE A N 1
ATOM 3069 C CA . PHE A 1 371 ? 42.750 -5.124 88.410 1.00 18.68 409 PHE A CA 1
ATOM 3070 C C . PHE A 1 371 ? 43.056 -5.249 86.934 1.00 18.80 409 PHE A C 1
ATOM 3071 O O . PHE A 1 371 ? 43.326 -4.243 86.249 1.00 18.20 409 PHE A O 1
ATOM 3079 N N . TYR A 1 372 ? 42.996 -6.483 86.440 1.00 18.48 410 TYR A N 1
ATOM 3080 C CA . TYR A 1 372 ? 43.237 -6.733 85.029 1.00 19.21 410 TYR A CA 1
ATOM 3081 C C . TYR A 1 372 ? 42.282 -7.751 84.436 1.00 19.85 410 TYR A C 1
ATOM 3082 O O . TYR A 1 372 ? 41.771 -8.608 85.148 1.00 21.26 410 TYR A O 1
ATOM 3091 N N . SER A 1 373 ? 42.047 -7.631 83.130 1.00 21.45 411 SER A N 1
ATOM 3092 C CA . SER A 1 373 ? 41.204 -8.545 82.361 1.00 22.42 411 SER A CA 1
ATOM 3093 C C . SER A 1 373 ? 42.089 -9.578 81.704 1.00 23.34 411 SER A C 1
ATOM 3094 O O . SER A 1 373 ? 43.244 -9.278 81.368 1.00 24.43 411 SER A O 1
ATOM 3097 N N . SER A 1 374 ? 41.560 -10.781 81.486 1.00 23.82 412 SER A N 1
ATOM 3098 C CA . SER A 1 374 ? 42.410 -11.859 80.995 1.00 25.08 412 SER A CA 1
ATOM 3099 C C . SER A 1 374 ? 41.754 -13.028 80.237 1.00 25.95 412 SER A C 1
ATOM 3100 O O . SER A 1 374 ? 40.551 -13.295 80.328 1.00 25.57 412 SER A O 1
ATOM 3103 N N . ASN A 1 375 ? 42.638 -13.724 79.526 1.00 27.35 413 ASN A N 1
ATOM 3104 C CA . ASN A 1 375 ? 42.399 -14.822 78.599 1.00 27.66 413 ASN A CA 1
ATOM 3105 C C . ASN A 1 375 ? 42.491 -16.178 79.307 1.00 27.62 413 ASN A C 1
ATOM 3106 O O . ASN A 1 375 ? 42.404 -17.242 78.668 1.00 28.36 413 ASN A O 1
ATOM 3111 N N . GLU A 1 376 ? 42.676 -16.124 80.627 1.00 26.01 414 GLU A N 1
ATOM 3112 C CA . GLU A 1 376 ? 43.171 -17.254 81.414 1.00 24.19 414 GLU A CA 1
ATOM 3113 C C . GLU A 1 376 ? 42.161 -18.356 81.757 1.00 22.97 414 GLU A C 1
ATOM 3114 O O . GLU A 1 376 ? 42.446 -19.532 81.536 1.00 23.33 414 GLU A O 1
ATOM 3120 N N . PHE A 1 377 ? 41.006 -17.989 82.303 1.00 20.62 415 PHE A N 1
ATOM 3121 C CA . PHE A 1 377 ? 40.030 -18.977 82.738 1.00 20.31 415 PHE A CA 1
ATOM 3122 C C . PHE A 1 377 ? 39.857 -20.131 81.754 1.00 21.41 415 PHE A C 1
ATOM 3123 O O . PHE A 1 377 ? 39.442 -19.921 80.621 1.00 23.30 415 PHE A O 1
ATOM 3131 N N . GLU A 1 378 ? 40.206 -21.337 82.196 1.00 22.34 416 GLU A N 1
ATOM 3132 C CA . GLU A 1 378 ? 40.031 -22.571 81.420 1.00 23.21 416 GLU A CA 1
ATOM 3133 C C . GLU A 1 378 ? 40.564 -22.537 79.975 1.00 24.04 416 GLU A C 1
ATOM 3134 O O . GLU A 1 378 ? 39.984 -23.144 79.083 1.00 24.68 416 GLU A O 1
ATOM 3140 N N . GLU A 1 379 ? 41.671 -21.832 79.759 1.00 25.58 417 GLU A N 1
ATOM 3141 C CA . GLU A 1 379 ? 42.346 -21.758 78.454 1.00 27.58 417 GLU A CA 1
ATOM 3142 C C . GLU A 1 379 ? 41.439 -21.361 77.283 1.00 28.61 417 G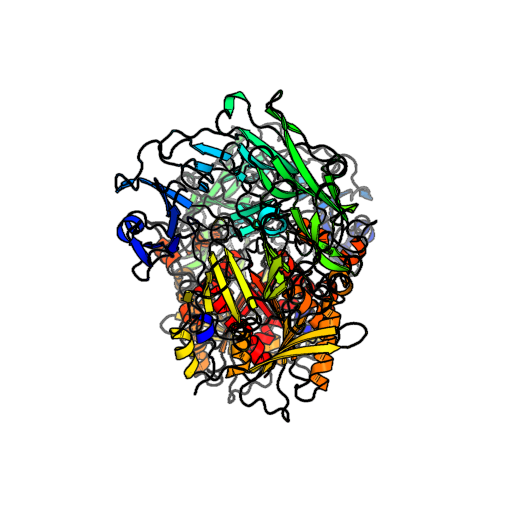LU A C 1
ATOM 3143 O O . GLU A 1 379 ? 41.591 -21.880 76.175 1.00 29.42 417 GLU A O 1
ATOM 3149 N N . TYR A 1 380 ? 40.511 -20.435 77.534 1.00 29.32 418 TYR A N 1
ATOM 3150 C CA . TYR A 1 380 ? 39.557 -19.972 76.530 1.00 28.67 418 TYR A CA 1
ATOM 3151 C C . TYR A 1 380 ? 39.877 -18.540 76.093 1.00 28.09 418 TYR A C 1
ATOM 3152 O O . TYR A 1 380 ? 39.584 -17.574 76.806 1.00 28.13 418 TYR A O 1
ATOM 3161 N N . PRO A 1 381 ? 40.456 -18.400 74.910 1.00 27.06 419 PRO A N 1
ATOM 3162 C CA . PRO A 1 381 ? 40.926 -17.099 74.453 1.00 26.34 419 PRO A CA 1
ATOM 3163 C C . PRO A 1 381 ? 39.764 -16.172 74.187 1.00 25.95 419 PRO A C 1
ATOM 3164 O O . PRO A 1 381 ? 39.950 -14.955 74.162 1.00 25.25 419 PRO A O 1
ATOM 3168 N N . GLY A 1 382 ? 38.579 -16.753 74.007 1.00 25.96 420 GLY A N 1
ATOM 3169 C CA . GLY A 1 382 ? 37.414 -16.013 73.555 1.00 24.55 420 GLY A CA 1
ATOM 3170 C C . GLY A 1 382 ? 36.569 -15.376 74.634 1.00 23.36 420 GLY A C 1
ATOM 3171 O O . GLY A 1 382 ? 35.500 -14.830 74.349 1.00 24.63 420 GLY A O 1
ATOM 3172 N N . ARG A 1 383 ? 37.027 -15.451 75.875 1.00 22.49 421 ARG A N 1
ATOM 3173 C CA . ARG A 1 383 ? 36.277 -14.857 76.975 1.00 22.87 421 ARG A CA 1
ATOM 3174 C C . ARG A 1 383 ? 37.185 -14.071 77.890 1.00 23.19 421 ARG A C 1
ATOM 3175 O O . ARG A 1 383 ? 38.385 -14.338 77.968 1.00 23.43 421 ARG A O 1
ATOM 3183 N N . ARG A 1 384 ? 36.613 -13.078 78.561 1.00 24.02 422 ARG A N 1
ATOM 3184 C CA . ARG A 1 384 ? 37.400 -12.219 79.432 1.00 25.21 422 ARG A CA 1
ATOM 3185 C C . ARG A 1 384 ? 36.810 -12.136 80.832 1.00 25.29 422 ARG A C 1
ATOM 3186 O O . ARG A 1 384 ? 35.662 -11.708 81.009 1.00 26.26 422 ARG A O 1
ATOM 3194 N N . ASN A 1 385 ? 37.599 -12.557 81.817 1.00 24.37 423 ASN A N 1
ATOM 3195 C CA . ASN A 1 385 ? 37.224 -12.394 83.219 1.00 24.65 423 ASN A CA 1
ATOM 3196 C C . ASN A 1 385 ? 38.074 -11.341 83.892 1.00 24.73 423 ASN A C 1
ATOM 3197 O O . ASN A 1 385 ? 39.105 -10.936 83.347 1.00 25.09 423 ASN A O 1
ATOM 3202 N N . ILE A 1 386 ? 37.634 -10.882 85.063 1.00 24.42 424 ILE A N 1
ATOM 3203 C CA . ILE A 1 386 ? 38.388 -9.860 85.779 1.00 24.18 424 ILE A CA 1
ATOM 3204 C C . ILE A 1 386 ? 39.106 -10.349 87.042 1.00 24.04 424 ILE A C 1
ATOM 3205 O O . ILE A 1 386 ? 38.532 -11.011 87.918 1.00 23.77 424 ILE A O 1
ATOM 3210 N N . TYR A 1 387 ? 40.393 -10.030 87.084 1.00 23.78 425 TYR A N 1
ATOM 3211 C CA . TYR A 1 387 ? 41.322 -10.601 88.038 1.00 23.19 425 TYR A CA 1
ATOM 3212 C C . TYR A 1 387 ? 41.837 -9.500 88.944 1.00 22.30 425 TYR A C 1
ATOM 3213 O O . TYR A 1 387 ? 42.105 -8.385 88.487 1.00 21.97 425 TYR A O 1
ATOM 3222 N N . ARG A 1 388 ? 41.972 -9.828 90.224 1.00 20.48 426 ARG A N 1
ATOM 3223 C CA . ARG A 1 388 ? 42.501 -8.908 91.212 1.00 19.81 426 ARG A CA 1
ATOM 3224 C C . ARG A 1 388 ? 43.746 -9.514 91.844 1.00 19.87 426 ARG A C 1
ATOM 3225 O O . ARG A 1 388 ? 43.693 -10.593 92.431 1.00 19.40 426 ARG A O 1
ATOM 3233 N N . ILE A 1 389 ? 44.869 -8.824 91.699 1.00 19.63 427 ILE A N 1
ATOM 3234 C CA . ILE A 1 389 ? 46.098 -9.229 92.360 1.00 19.71 427 ILE A CA 1
ATOM 3235 C C . ILE A 1 389 ? 46.549 -8.151 93.345 1.00 21.36 427 ILE A C 1
ATOM 3236 O O . ILE A 1 389 ? 46.315 -6.946 93.125 1.00 21.90 427 ILE A O 1
ATOM 3241 N N . SER A 1 390 ? 47.184 -8.591 94.432 1.00 21.44 428 SER A N 1
ATOM 3242 C CA . SER A 1 390 ? 47.720 -7.683 95.442 1.00 21.86 428 SER A CA 1
ATOM 3243 C C . SER A 1 390 ? 49.006 -7.029 94.948 1.00 22.07 428 SER A C 1
ATOM 3244 O O . SER A 1 390 ? 49.654 -7.548 94.037 1.00 22.81 428 SER A O 1
ATOM 3247 N N . ILE A 1 391 ? 49.356 -5.883 95.532 1.00 22.04 429 ILE A N 1
ATOM 3248 C CA . ILE A 1 391 ? 50.680 -5.279 95.343 1.00 22.06 429 ILE A CA 1
ATOM 3249 C C . ILE A 1 391 ? 51.224 -4.659 96.638 1.00 23.20 429 ILE A C 1
ATOM 3250 O O . ILE A 1 391 ? 50.461 -4.200 97.501 1.00 23.12 429 ILE A O 1
ATOM 3255 N N . GLY A 1 392 ? 52.548 -4.684 96.777 1.00 23.69 430 GLY A N 1
ATOM 3256 C CA . GLY A 1 392 ? 53.227 -3.999 97.864 1.00 23.09 430 GLY A CA 1
ATOM 3257 C C . GLY A 1 392 ? 53.336 -4.816 99.130 1.00 22.73 430 GLY A C 1
ATOM 3258 O O . GLY A 1 392 ? 54.176 -4.526 99.982 1.00 23.11 430 GLY A O 1
ATOM 3259 N N . SER A 1 393 ? 52.471 -5.817 99.263 1.00 22.25 431 SER A N 1
ATOM 3260 C CA . SER A 1 393 ? 52.521 -6.757 100.379 1.00 21.40 431 SER A CA 1
ATOM 3261 C C . SER A 1 393 ? 53.160 -8.032 99.869 1.00 21.06 431 SER A C 1
ATOM 3262 O O . SER A 1 393 ? 53.116 -8.291 98.655 1.00 20.04 431 SER A O 1
ATOM 3265 N N . TYR A 1 394 ? 53.760 -8.828 100.763 1.00 21.23 432 TYR A N 1
ATOM 3266 C CA . TYR A 1 394 ? 54.233 -10.143 100.325 1.00 20.54 432 TYR A CA 1
ATOM 3267 C C . TYR A 1 394 ? 53.041 -11.069 100.093 1.00 20.75 432 TYR A C 1
ATOM 3268 O O . TYR A 1 394 ? 52.205 -10.730 99.234 1.00 21.85 432 TYR A O 1
ATOM 3277 N N . PRO A 1 395 ? 52.874 -12.155 100.852 1.00 19.38 433 PRO A N 1
ATOM 3278 C CA . PRO A 1 395 ? 52.327 -13.383 100.253 1.00 19.28 433 PRO A CA 1
ATOM 3279 C C . PRO A 1 395 ? 51.329 -13.015 99.123 1.00 20.68 433 PRO A C 1
ATOM 3280 O O . PRO A 1 395 ? 50.142 -12.815 99.414 1.00 21.93 433 PRO A O 1
ATOM 3284 N N . PRO A 1 396 ? 51.796 -12.871 97.873 1.00 20.08 434 PRO A N 1
ATOM 3285 C CA . PRO A 1 396 ? 50.945 -12.346 96.811 1.00 20.04 434 PRO A CA 1
ATOM 3286 C C . PRO A 1 396 ? 49.637 -13.116 96.711 1.00 20.77 434 PRO A C 1
ATOM 3287 O O . PRO A 1 396 ? 49.573 -14.286 97.096 1.00 19.96 434 PRO A O 1
ATOM 3291 N N . SER A 1 397 ? 48.604 -12.439 96.221 1.00 21.86 435 SER A N 1
ATOM 3292 C CA . SER A 1 397 ? 47.289 -13.031 96.050 1.00 22.43 435 SER A CA 1
ATOM 3293 C C . SER A 1 397 ? 46.807 -12.770 94.637 1.00 22.86 435 SER A C 1
ATOM 3294 O O . SER A 1 397 ? 47.089 -11.721 94.060 1.00 22.55 435 SER A O 1
ATOM 3297 N N . LYS A 1 398 ? 46.106 -13.750 94.080 1.00 23.70 436 LYS A N 1
ATOM 3298 C CA . LYS A 1 398 ? 45.420 -13.611 92.800 1.00 24.18 436 LYS A CA 1
ATOM 3299 C C . LYS A 1 398 ? 43.994 -14.086 93.022 1.00 24.27 436 LYS A C 1
ATOM 3300 O O . LYS A 1 398 ? 43.773 -15.202 93.496 1.00 25.05 436 LYS A O 1
ATOM 3306 N N . LYS A 1 399 ? 43.029 -13.231 92.719 1.00 23.61 437 LYS A N 1
ATOM 3307 C CA . LYS A 1 399 ? 41.633 -13.632 92.786 1.00 23.71 437 LYS A CA 1
ATOM 3308 C C . LYS A 1 399 ? 40.951 -13.323 91.463 1.00 24.50 437 LYS A C 1
ATOM 3309 O O . LYS A 1 399 ? 41.105 -12.227 90.917 1.00 25.27 437 LYS A O 1
ATOM 3315 N N . CYS A 1 400 ? 40.210 -14.298 90.945 1.00 25.02 438 CYS A N 1
ATOM 3316 C CA . CYS A 1 400 ? 39.307 -14.043 89.835 1.00 24.64 438 CYS A CA 1
ATOM 3317 C C . CYS A 1 400 ? 37.925 -13.662 90.350 1.00 23.45 438 CYS A C 1
ATOM 3318 O O . CYS A 1 400 ? 37.199 -14.508 90.879 1.00 23.33 438 CYS A O 1
ATOM 3321 N N . VAL A 1 401 ? 37.572 -12.389 90.195 1.00 22.23 439 VAL A N 1
ATOM 3322 C CA . VAL A 1 401 ? 36.274 -11.886 90.626 1.00 21.85 439 VAL A CA 1
ATOM 3323 C C . VAL A 1 401 ? 35.134 -12.585 89.900 1.00 22.35 439 VAL A C 1
ATOM 3324 O O . VAL A 1 401 ? 34.184 -13.027 90.543 1.00 23.51 439 VAL A O 1
ATOM 3328 N N . THR A 1 402 ? 35.241 -12.714 88.577 1.00 22.24 440 THR A N 1
ATOM 3329 C CA . THR A 1 402 ? 34.088 -13.083 87.748 1.00 22.75 440 THR A CA 1
ATOM 3330 C C . THR A 1 402 ? 34.009 -14.543 87.271 1.00 23.14 440 THR A C 1
ATOM 3331 O O . THR A 1 402 ? 32.939 -14.998 86.860 1.00 23.52 440 THR A O 1
ATOM 3335 N N . CYS A 1 403 ? 35.115 -15.278 87.336 1.00 23.50 441 CYS A N 1
ATOM 3336 C CA . CYS A 1 403 ? 35.156 -16.647 86.800 1.00 24.63 441 CYS A CA 1
ATOM 3337 C C . CYS A 1 403 ? 33.956 -17.510 87.175 1.00 25.35 441 CYS A C 1
ATOM 3338 O O . CYS A 1 403 ? 33.492 -18.319 86.372 1.00 25.14 441 CYS A O 1
ATOM 3341 N N . HIS A 1 404 ? 33.453 -17.316 88.392 1.00 26.34 442 HIS A N 1
ATOM 3342 C CA . HIS A 1 404 ? 32.317 -18.082 88.900 1.00 25.90 442 HIS A CA 1
ATOM 3343 C C . HIS A 1 404 ? 31.153 -17.197 89.368 1.00 24.60 442 HIS A C 1
ATOM 3344 O O . HIS A 1 404 ? 30.181 -17.701 89.945 1.00 24.88 442 HIS A O 1
ATOM 3351 N N . LEU A 1 405 ? 31.246 -15.891 89.109 1.00 22.13 443 LEU A N 1
ATOM 3352 C CA . LEU A 1 405 ? 30.172 -14.974 89.480 1.00 20.81 443 LEU A CA 1
ATOM 3353 C C . LEU A 1 405 ? 28.845 -15.489 88.928 1.00 21.19 443 LEU A C 1
ATOM 3354 O O . LEU A 1 405 ? 27.912 -15.729 89.696 1.00 20.39 443 LEU A O 1
ATOM 3359 N N . ARG A 1 406 ? 28.778 -15.637 87.598 1.00 22.10 444 ARG A N 1
ATOM 3360 C CA . ARG A 1 406 ? 27.784 -16.481 86.921 1.00 22.06 444 ARG A CA 1
ATOM 3361 C C . ARG A 1 406 ? 28.479 -17.318 85.833 1.00 23.31 444 ARG A C 1
ATOM 3362 O O . ARG A 1 406 ? 28.629 -16.871 84.688 1.00 20.59 444 ARG A O 1
ATOM 3370 N N . LYS A 1 407 ? 28.900 -18.533 86.212 1.00 25.06 445 LYS A N 1
ATOM 3371 C CA . LYS A 1 407 ? 29.748 -19.382 85.365 1.00 27.33 445 LYS A CA 1
ATOM 3372 C C . LYS A 1 407 ? 29.223 -19.618 83.942 1.00 28.93 445 LYS A C 1
ATOM 3373 O O . LYS A 1 407 ? 29.978 -19.480 82.975 1.00 29.37 445 LYS A O 1
ATOM 3379 N N . GLU A 1 408 ? 27.946 -19.972 83.817 1.00 30.21 446 GLU A N 1
ATOM 3380 C CA . GLU A 1 408 ? 27.390 -20.360 82.524 1.00 30.94 446 GLU A CA 1
ATOM 3381 C C . GLU A 1 408 ? 26.860 -19.197 81.680 1.00 31.08 446 GLU A C 1
ATOM 3382 O O . GLU A 1 408 ? 26.856 -19.268 80.441 1.00 32.29 446 GLU A O 1
ATOM 3388 N N . ARG A 1 409 ? 26.432 -18.127 82.344 1.00 29.63 447 ARG A N 1
ATOM 3389 C CA . ARG A 1 409 ? 25.789 -16.995 81.670 1.00 28.32 447 ARG A CA 1
ATOM 3390 C C . ARG A 1 409 ? 26.762 -15.847 81.316 1.00 28.12 447 ARG A C 1
ATOM 3391 O O . ARG A 1 409 ? 26.546 -15.097 80.352 1.00 26.93 447 ARG A O 1
ATOM 3399 N N . CYS A 1 410 ? 27.844 -15.734 82.083 1.00 27.69 448 CYS A N 1
ATOM 3400 C CA . CYS A 1 410 ? 28.779 -14.626 81.945 1.00 25.86 448 CYS A CA 1
ATOM 3401 C C . CYS A 1 410 ? 30.245 -15.043 81.880 1.00 25.15 448 CYS A C 1
ATOM 3402 O O . CYS A 1 410 ? 30.819 -15.479 82.876 1.00 25.72 448 CYS A O 1
ATOM 3405 N N . GLN A 1 411 ? 30.842 -14.905 80.698 1.00 24.01 449 GLN A N 1
ATOM 3406 C CA . GLN A 1 411 ? 32.253 -15.200 80.506 1.00 22.95 449 GLN A CA 1
ATOM 3407 C C . GLN A 1 411 ? 32.971 -14.082 79.733 1.00 23.94 449 GLN A C 1
ATOM 3408 O O . GLN A 1 411 ? 34.122 -14.244 79.324 1.00 24.92 449 GLN A O 1
ATOM 3414 N N . TYR A 1 412 ? 32.307 -12.950 79.529 1.00 22.61 450 TYR A N 1
ATOM 3415 C CA . TYR A 1 412 ? 32.954 -11.838 78.848 1.00 23.62 450 TYR A CA 1
ATOM 3416 C C . TYR A 1 412 ? 32.652 -10.542 79.584 1.00 25.18 450 TYR A C 1
ATOM 3417 O O . TYR A 1 412 ? 31.572 -9.950 79.435 1.00 26.34 450 TYR A O 1
ATOM 3426 N N . TYR A 1 413 ? 33.623 -10.101 80.370 1.00 24.87 451 TYR A N 1
ATOM 3427 C CA . TYR A 1 413 ? 33.404 -9.015 81.307 1.00 24.88 451 TYR A CA 1
ATOM 3428 C C . TYR A 1 413 ? 34.240 -7.796 80.999 1.00 23.76 451 TYR A C 1
ATOM 3429 O O . TYR A 1 413 ? 35.334 -7.917 80.471 1.00 24.95 451 TYR A O 1
ATOM 3438 N N . THR A 1 414 ? 33.725 -6.627 81.353 1.00 23.24 452 THR A N 1
ATOM 3439 C CA . THR A 1 414 ? 34.530 -5.407 81.399 1.00 23.29 452 THR A CA 1
ATOM 3440 C C . THR A 1 414 ? 34.301 -4.717 82.739 1.00 23.39 452 THR A C 1
ATOM 3441 O O . THR A 1 414 ? 33.453 -5.161 83.514 1.00 23.36 452 THR A O 1
ATOM 3445 N N . ALA A 1 415 ? 35.046 -3.648 83.023 1.00 23.37 453 ALA A N 1
ATOM 3446 C CA . ALA A 1 415 ? 34.908 -2.973 84.318 1.00 23.06 453 ALA A CA 1
ATOM 3447 C C . ALA A 1 415 ? 34.925 -1.457 84.236 1.00 23.84 453 ALA A C 1
ATOM 3448 O O . ALA A 1 415 ? 35.607 -0.868 83.390 1.00 23.15 453 ALA A O 1
ATOM 3450 N N . SER A 1 416 ? 34.170 -0.836 85.138 1.00 23.83 454 SER A N 1
ATOM 3451 C CA . SER A 1 416 ? 34.167 0.605 85.280 1.00 24.32 454 SER A CA 1
ATOM 3452 C C . SER A 1 416 ? 34.352 0.962 86.748 1.00 25.42 454 SER A C 1
ATOM 3453 O O . SER A 1 416 ? 33.446 0.749 87.563 1.00 27.12 454 SER A O 1
ATOM 3456 N N . PHE A 1 417 ? 35.523 1.511 87.072 1.00 24.84 455 PHE A N 1
ATOM 3457 C CA . PHE A 1 417 ? 35.911 1.834 88.446 1.00 23.44 455 PHE A CA 1
ATOM 3458 C C . PHE A 1 417 ? 35.655 3.283 88.813 1.00 23.07 455 PHE A C 1
ATOM 3459 O O . PHE A 1 417 ? 36.100 4.186 88.103 1.00 21.80 455 PHE A O 1
ATOM 3467 N N . SER A 1 418 ? 34.973 3.500 89.939 1.00 23.50 456 SER A N 1
ATOM 3468 C CA . SER A 1 418 ? 34.854 4.836 90.531 1.00 24.24 456 SER A CA 1
ATOM 3469 C C . SER A 1 418 ? 36.212 5.357 90.995 1.00 25.12 456 SER A C 1
ATOM 3470 O O . SER A 1 418 ? 37.200 4.615 91.003 1.00 25.82 456 SER A O 1
ATOM 3473 N N . ASP A 1 419 ? 36.247 6.623 91.406 1.00 25.33 457 ASP A N 1
ATOM 3474 C CA . ASP A 1 419 ? 37.476 7.249 91.882 1.00 25.49 457 ASP A CA 1
ATOM 3475 C C . ASP A 1 419 ? 38.099 6.492 93.052 1.00 26.04 457 ASP A C 1
ATOM 3476 O O . ASP A 1 419 ? 37.393 6.013 93.941 1.00 25.73 457 ASP A O 1
ATOM 3481 N N . TYR A 1 420 ? 39.428 6.392 93.020 1.00 27.26 458 TYR A N 1
ATOM 3482 C CA . TYR A 1 420 ? 40.217 5.633 93.990 1.00 27.94 458 TYR A CA 1
ATOM 3483 C C . TYR A 1 420 ? 39.833 4.158 94.002 1.00 27.90 458 TYR A C 1
ATOM 3484 O O . TYR A 1 420 ? 40.176 3.441 94.941 1.00 28.59 458 TYR A O 1
ATOM 3493 N N . ALA A 1 421 ? 39.131 3.712 92.959 1.00 27.58 459 ALA A N 1
ATOM 3494 C CA . ALA A 1 421 ? 38.582 2.346 92.878 1.00 27.61 459 ALA A CA 1
ATOM 3495 C C . ALA A 1 421 ? 37.777 1.962 94.118 1.00 26.74 459 ALA A C 1
ATOM 3496 O O . ALA A 1 421 ? 37.878 0.834 94.611 1.00 26.46 459 ALA A O 1
ATOM 3498 N N . LYS A 1 422 ? 36.996 2.916 94.622 1.00 25.99 460 LYS A N 1
ATOM 3499 C CA . LYS A 1 422 ? 36.180 2.706 95.810 1.00 24.95 460 LYS A CA 1
ATOM 3500 C C . LYS A 1 422 ? 35.055 1.718 95.507 1.00 24.44 460 LYS A C 1
ATOM 3501 O O . LYS A 1 422 ? 34.718 0.891 96.344 1.00 23.52 460 LYS A O 1
ATOM 3507 N N . TYR A 1 423 ? 34.488 1.810 94.305 1.00 23.09 461 TYR A N 1
ATOM 3508 C CA . TYR A 1 423 ? 33.441 0.893 93.864 1.00 23.08 461 TYR A CA 1
ATOM 3509 C C . TYR A 1 423 ? 33.626 0.623 92.380 1.00 24.35 461 TYR A C 1
ATOM 3510 O O . TYR A 1 423 ? 34.031 1.523 91.636 1.00 26.78 461 TYR A O 1
ATOM 3519 N N . TYR A 1 424 ? 33.345 -0.598 91.932 1.00 23.55 462 TYR A N 1
ATOM 3520 C CA . TYR A 1 424 ? 33.383 -0.857 90.489 1.00 22.96 462 TYR A CA 1
ATOM 3521 C C . TYR A 1 424 ? 32.160 -1.569 89.925 1.00 23.02 462 TYR A C 1
ATOM 3522 O O . TYR A 1 424 ? 31.505 -2.354 90.615 1.00 22.20 462 TYR A O 1
ATOM 3531 N N . ALA A 1 425 ? 31.874 -1.283 88.655 1.00 23.76 463 ALA A N 1
ATOM 3532 C CA . ALA A 1 425 ? 30.780 -1.917 87.934 1.00 23.66 463 ALA A CA 1
ATOM 3533 C C . ALA A 1 425 ? 31.294 -2.998 86.993 1.00 23.81 463 ALA A C 1
ATOM 3534 O O . ALA A 1 425 ? 32.302 -2.820 86.302 1.00 24.56 463 ALA A O 1
ATOM 3536 N N . LEU A 1 426 ? 30.592 -4.123 86.980 1.00 23.71 464 LEU A N 1
ATOM 3537 C CA . LEU A 1 426 ? 30.930 -5.232 86.106 1.00 23.44 464 LEU A CA 1
ATOM 3538 C C . LEU A 1 426 ? 29.861 -5.337 85.016 1.00 24.33 464 LEU A C 1
ATOM 3539 O O . LEU A 1 426 ? 28.665 -5.402 85.318 1.00 24.28 464 LEU A O 1
ATOM 3544 N N . VAL A 1 427 ? 30.296 -5.309 83.756 1.00 24.78 465 VAL A N 1
ATOM 3545 C CA . VAL A 1 427 ? 29.408 -5.540 82.619 1.00 25.71 465 VAL A CA 1
ATOM 3546 C C . VAL A 1 427 ? 29.835 -6.787 81.855 1.00 25.72 465 VAL A C 1
ATOM 3547 O O . VAL A 1 427 ? 30.953 -6.868 81.341 1.00 24.56 465 VAL A O 1
ATOM 3551 N N . CYS A 1 428 ? 28.927 -7.753 81.799 1.00 27.08 466 CYS A N 1
ATOM 3552 C CA . CYS A 1 428 ? 29.163 -9.013 81.105 1.00 28.60 466 CYS A CA 1
ATOM 3553 C C . CYS A 1 428 ? 28.341 -9.050 79.832 1.00 28.49 466 CYS A C 1
ATOM 3554 O O . CYS A 1 428 ? 27.177 -8.647 79.840 1.00 29.90 466 CYS A O 1
ATOM 3557 N N . TYR A 1 429 ? 28.942 -9.534 78.746 1.00 27.68 467 TYR A N 1
ATOM 3558 C CA . TYR A 1 429 ? 28.361 -9.372 77.413 1.00 25.55 467 TYR A CA 1
ATOM 3559 C C . TYR A 1 429 ? 27.921 -10.673 76.771 1.00 25.97 467 TYR A C 1
ATOM 3560 O O . TYR A 1 429 ? 27.424 -10.644 75.638 1.00 26.05 467 TYR A O 1
ATOM 3569 N N . GLY A 1 430 ? 28.121 -11.797 77.476 1.00 24.50 468 GLY A N 1
ATOM 3570 C CA . GLY A 1 430 ? 27.845 -13.128 76.947 1.00 23.50 468 GLY A CA 1
ATOM 3571 C C . GLY A 1 430 ? 28.427 -14.264 77.782 1.00 24.21 468 GLY A C 1
ATOM 3572 O O . GLY A 1 430 ? 29.078 -14.010 78.795 1.00 25.06 468 GLY A O 1
ATOM 3573 N N . PRO A 1 431 ? 28.215 -15.520 77.381 1.00 24.08 469 PRO A N 1
ATOM 3574 C CA . PRO A 1 431 ? 27.451 -15.882 76.183 1.00 23.35 469 PRO A CA 1
ATOM 3575 C C . PRO A 1 431 ? 25.952 -15.654 76.343 1.00 22.78 469 PRO A C 1
ATOM 3576 O O . PRO A 1 431 ? 25.280 -15.382 75.347 1.00 23.85 469 PRO A O 1
ATOM 3580 N N . GLY A 1 432 ? 25.448 -15.748 77.571 1.00 21.92 470 GLY A N 1
ATOM 3581 C CA . GLY A 1 432 ? 24.044 -15.493 77.851 1.00 21.75 470 GLY A CA 1
ATOM 3582 C C . GLY A 1 432 ? 23.679 -14.017 77.790 1.00 20.84 470 GLY A C 1
ATOM 3583 O O . GLY A 1 432 ? 24.501 -13.174 77.423 1.00 20.71 470 GLY A O 1
ATOM 3584 N N . ILE A 1 433 ? 22.435 -13.709 78.148 1.00 20.62 471 ILE A N 1
ATOM 3585 C CA . ILE A 1 433 ? 21.938 -12.334 78.142 1.00 20.13 471 ILE A CA 1
ATOM 3586 C C . ILE A 1 433 ? 22.806 -11.452 79.031 1.00 20.99 471 ILE A C 1
ATOM 3587 O O . ILE A 1 433 ? 23.007 -11.774 80.194 1.00 22.45 471 ILE A O 1
ATOM 3592 N N . PRO A 1 434 ? 23.343 -10.363 78.485 1.00 21.63 472 PRO A N 1
ATOM 3593 C CA . PRO A 1 434 ? 24.150 -9.426 79.272 1.00 21.90 472 PRO A CA 1
ATOM 3594 C C . PRO A 1 434 ? 23.443 -8.871 80.497 1.00 23.15 472 PRO A C 1
ATOM 3595 O O . PRO A 1 434 ? 22.214 -8.739 80.527 1.00 22.98 472 PRO A O 1
ATOM 3599 N N . ILE A 1 435 ? 24.262 -8.554 81.498 1.00 24.12 473 ILE A N 1
ATOM 3600 C CA . ILE A 1 435 ? 23.834 -8.104 82.813 1.00 23.54 473 ILE A CA 1
ATOM 3601 C C . ILE A 1 435 ? 24.944 -7.214 83.381 1.00 23.09 473 ILE A C 1
ATOM 3602 O O . ILE A 1 435 ? 26.130 -7.532 83.249 1.00 23.06 473 ILE A O 1
ATOM 3607 N N . SER A 1 436 ? 24.553 -6.102 83.998 1.00 22.61 474 SER A N 1
ATOM 3608 C CA . SER A 1 436 ? 25.497 -5.174 84.623 1.00 21.64 474 SER A CA 1
ATOM 3609 C C . SER A 1 436 ? 25.238 -5.103 86.128 1.00 22.00 474 SER A C 1
ATOM 3610 O O . SER A 1 436 ? 24.081 -5.072 86.569 1.00 22.04 474 SER A O 1
ATOM 3613 N N . THR A 1 437 ? 26.316 -5.095 86.911 1.00 21.57 475 THR A N 1
ATOM 3614 C CA . THR A 1 437 ? 26.228 -5.241 88.368 1.00 21.41 475 THR A CA 1
ATOM 3615 C C . THR A 1 437 ? 27.216 -4.320 89.079 1.00 22.03 475 THR A C 1
ATOM 3616 O O . THR A 1 437 ? 28.244 -3.949 88.502 1.00 23.46 475 THR A O 1
ATOM 3620 N N . LEU A 1 438 ? 26.890 -3.954 90.321 1.00 21.21 476 LEU A N 1
ATOM 3621 C CA . LEU A 1 438 ? 27.731 -3.082 91.147 1.00 20.40 476 LEU A CA 1
ATOM 3622 C C . LEU A 1 438 ? 28.472 -3.846 92.252 1.00 19.99 476 LEU A C 1
ATOM 3623 O O . LEU A 1 438 ? 27.901 -4.746 92.882 1.00 19.25 476 LEU A O 1
ATOM 3628 N N . HIS A 1 439 ? 29.734 -3.469 92.482 1.00 19.37 477 HIS A N 1
ATOM 3629 C CA . HIS A 1 439 ? 30.644 -4.229 93.350 1.00 20.28 477 HIS A CA 1
ATOM 3630 C C . HIS A 1 439 ? 31.428 -3.367 94.334 1.00 21.10 477 HIS A C 1
ATOM 3631 O O . HIS A 1 439 ? 31.654 -2.181 94.081 1.00 21.81 477 HIS A O 1
ATOM 3638 N N . ASP A 1 440 ? 31.852 -3.977 95.443 1.00 21.73 478 ASP A N 1
ATOM 3639 C CA . ASP A 1 440 ? 32.535 -3.255 96.515 1.00 22.92 478 ASP A CA 1
ATOM 3640 C C . ASP A 1 440 ? 33.993 -2.884 96.213 1.00 23.57 478 ASP A C 1
ATOM 3641 O O . ASP A 1 440 ? 34.356 -1.711 96.250 1.00 24.15 478 ASP A O 1
ATOM 3646 N N . GLY A 1 441 ? 34.840 -3.864 95.936 1.00 24.09 479 GLY A N 1
ATOM 3647 C CA . GLY A 1 441 ? 36.181 -3.541 95.474 1.00 26.68 479 GLY A CA 1
ATOM 3648 C C . GLY A 1 441 ? 37.172 -3.048 96.514 1.00 26.83 479 GLY A C 1
ATOM 3649 O O . GLY A 1 441 ? 38.181 -2.410 96.190 1.00 26.83 479 GLY A O 1
ATOM 3650 N N . ARG A 1 442 ? 36.838 -3.296 97.768 1.00 26.71 480 ARG A N 1
ATOM 3651 C CA . ARG A 1 442 ? 37.825 -3.471 98.815 1.00 27.99 480 ARG A CA 1
ATOM 3652 C C . ARG A 1 442 ? 37.635 -4.943 99.161 1.00 27.20 480 ARG A C 1
ATOM 3653 O O . ARG A 1 442 ? 38.516 -5.591 99.730 1.00 26.96 480 ARG A O 1
ATOM 3661 N N . THR A 1 443 ? 36.472 -5.448 98.741 1.00 26.53 481 THR A N 1
ATOM 3662 C CA . THR A 1 443 ? 35.933 -6.745 99.118 1.00 25.17 481 THR A CA 1
ATOM 3663 C C . THR A 1 443 ? 35.409 -7.511 97.895 1.00 25.30 481 THR A C 1
ATOM 3664 O O . THR A 1 443 ? 35.233 -8.728 97.947 1.00 26.09 481 THR A O 1
ATOM 3668 N N . ASP A 1 444 ? 35.180 -6.784 96.798 1.00 26.34 482 ASP A N 1
ATOM 3669 C CA . ASP A 1 444 ? 34.700 -7.323 95.511 1.00 25.61 482 ASP A CA 1
ATOM 3670 C C . ASP A 1 444 ? 33.243 -7.799 95.516 1.00 25.99 482 ASP A C 1
ATOM 3671 O O . ASP A 1 444 ? 32.718 -8.194 94.475 1.00 25.01 482 ASP A O 1
ATOM 3676 N N . GLN A 1 445 ? 32.603 -7.753 96.687 1.00 27.23 483 GLN A N 1
ATOM 3677 C CA . GLN A 1 445 ? 31.224 -8.211 96.865 1.00 28.03 483 GLN A CA 1
ATOM 3678 C C . GLN A 1 445 ? 30.227 -7.467 95.971 1.00 28.02 483 GLN A C 1
ATOM 3679 O O . GLN A 1 445 ? 30.307 -6.244 95.810 1.00 28.31 483 GLN A O 1
ATOM 3685 N N . GLU A 1 446 ? 29.299 -8.219 95.386 1.00 27.16 484 GLU A N 1
ATOM 3686 C CA . GLU A 1 446 ? 28.277 -7.649 94.522 1.00 26.97 484 GLU A CA 1
ATOM 3687 C C . GLU A 1 446 ? 27.177 -7.028 95.368 1.00 27.29 484 GLU A C 1
ATOM 3688 O O . GLU A 1 446 ? 26.592 -7.696 96.224 1.00 27.27 484 GLU A O 1
ATOM 3694 N N . ILE A 1 447 ? 26.904 -5.751 95.107 1.00 27.34 485 ILE A N 1
ATOM 3695 C CA . ILE A 1 447 ? 25.985 -4.947 95.908 1.00 27.33 485 ILE A CA 1
ATOM 3696 C C . ILE A 1 447 ? 24.565 -4.953 95.333 1.00 28.72 485 ILE A C 1
ATOM 3697 O O . ILE A 1 447 ? 23.583 -5.084 96.071 1.00 28.36 485 ILE A O 1
ATOM 3702 N N . LYS A 1 448 ? 24.460 -4.809 94.017 1.00 30.22 486 LYS A N 1
ATOM 3703 C CA . LYS A 1 448 ? 23.164 -4.876 93.357 1.00 32.35 486 LYS A CA 1
ATOM 3704 C C . LYS A 1 448 ? 23.315 -5.022 91.854 1.00 33.92 486 LYS A C 1
ATOM 3705 O O . LYS A 1 448 ? 24.380 -4.747 91.299 1.00 35.71 486 LYS A O 1
ATOM 3711 N N . ILE A 1 449 ? 22.241 -5.458 91.203 1.00 34.55 487 ILE A N 1
ATOM 3712 C CA . ILE A 1 449 ? 22.201 -5.572 89.752 1.00 33.48 487 ILE A CA 1
ATOM 3713 C C . ILE A 1 449 ? 21.711 -4.256 89.162 1.00 33.81 487 ILE A C 1
ATOM 3714 O O . ILE A 1 449 ? 20.617 -3.788 89.492 1.00 34.15 487 ILE A O 1
ATOM 3719 N N . LEU A 1 450 ? 22.526 -3.672 88.286 1.00 34.30 488 LEU A N 1
ATOM 3720 C CA . LEU A 1 450 ? 22.227 -2.379 87.667 1.00 34.01 488 LEU A CA 1
ATOM 3721 C C . LEU A 1 450 ? 21.400 -2.514 86.384 1.00 35.64 488 LEU A C 1
ATOM 3722 O O . LEU A 1 450 ? 20.530 -1.678 86.116 1.00 36.59 488 LEU A O 1
ATOM 3727 N N . GLU A 1 451 ? 21.687 -3.549 85.591 1.00 36.53 489 GLU A N 1
ATOM 3728 C CA . GLU A 1 451 ? 20.941 -3.830 84.365 1.00 37.70 489 GLU A CA 1
ATOM 3729 C C . GLU A 1 451 ? 20.845 -5.324 84.094 1.00 37.67 489 GLU A C 1
ATOM 3730 O O . GLU A 1 451 ? 21.819 -5.962 83.709 1.00 37.77 489 GLU A O 1
ATOM 3736 N N . GLU A 1 452 ? 19.646 -5.863 84.280 1.00 38.25 490 GLU A N 1
ATOM 3737 C CA . GLU A 1 452 ? 19.419 -7.306 84.274 1.00 38.42 490 GLU A CA 1
ATOM 3738 C C . GLU A 1 452 ? 19.012 -7.816 82.899 1.00 37.39 490 GLU A C 1
ATOM 3739 O O . GLU A 1 452 ? 19.309 -8.953 82.549 1.00 36.69 490 GLU A O 1
ATOM 3745 N N . ASN A 1 453 ? 18.310 -6.967 82.146 1.00 36.90 491 ASN A N 1
ATOM 3746 C CA . ASN A 1 453 ? 17.789 -7.284 80.810 1.00 36.06 491 ASN A CA 1
ATOM 3747 C C . ASN A 1 453 ? 16.626 -8.272 80.770 1.00 36.28 491 ASN A C 1
ATOM 3748 O O . ASN A 1 453 ? 16.631 -9.197 79.955 1.00 36.94 491 ASN A O 1
ATOM 3753 N N . LYS A 1 454 ? 15.627 -8.069 81.629 1.00 35.84 492 LYS A N 1
ATOM 3754 C CA . LYS A 1 454 ? 14.488 -8.986 81.694 1.00 35.57 492 LYS A CA 1
ATOM 3755 C C . LYS A 1 454 ? 13.534 -8.838 80.497 1.00 35.52 492 LYS A C 1
ATOM 3756 O O . LYS A 1 454 ? 12.826 -9.779 80.146 1.00 35.72 492 LYS A O 1
ATOM 3762 N N . GLU A 1 455 ? 13.530 -7.664 79.870 1.00 35.60 493 GLU A N 1
ATOM 3763 C CA . GLU A 1 455 ? 12.739 -7.424 78.658 1.00 36.44 493 GLU A CA 1
ATOM 3764 C C . GLU A 1 455 ? 13.206 -8.382 77.564 1.00 36.05 493 GLU A C 1
ATOM 3765 O O . GLU A 1 455 ? 12.411 -9.131 76.988 1.00 36.06 493 GLU A O 1
ATOM 3771 N N . LEU A 1 456 ? 14.512 -8.356 77.310 1.00 35.22 494 LEU A N 1
ATOM 3772 C CA . LEU A 1 456 ? 15.166 -9.249 76.362 1.00 34.59 494 LEU A CA 1
ATOM 3773 C C . LEU A 1 456 ? 15.051 -10.726 76.776 1.00 34.68 494 LEU A C 1
ATOM 3774 O O . LEU A 1 456 ? 14.772 -11.586 75.936 1.00 34.82 494 LEU A O 1
ATOM 3779 N N . GLU A 1 457 ? 15.257 -11.006 78.065 1.00 34.54 495 GLU A N 1
ATOM 3780 C CA . GLU A 1 457 ? 15.142 -12.359 78.623 1.00 34.85 495 GLU A CA 1
ATOM 3781 C C . GLU A 1 457 ? 13.801 -13.008 78.307 1.00 33.99 495 GLU A C 1
ATOM 3782 O O . GLU A 1 457 ? 13.722 -14.219 78.123 1.00 33.67 495 GLU A O 1
ATOM 3788 N N . ASN A 1 458 ? 12.759 -12.187 78.243 1.00 33.52 496 ASN A N 1
ATOM 3789 C CA . ASN A 1 458 ? 11.393 -12.662 78.093 1.00 33.71 496 ASN A CA 1
ATOM 3790 C C . ASN A 1 458 ? 10.949 -12.672 76.638 1.00 33.59 496 ASN A C 1
ATOM 3791 O O . ASN A 1 458 ? 10.312 -13.623 76.177 1.00 33.23 496 ASN A O 1
ATOM 3796 N N . ALA A 1 459 ? 11.291 -11.605 75.922 1.00 33.18 497 ALA A N 1
ATOM 3797 C CA . ALA A 1 459 ? 10.987 -11.492 74.502 1.00 32.87 497 ALA A CA 1
ATOM 3798 C C . ALA A 1 459 ? 11.598 -12.647 73.699 1.00 32.94 497 ALA A C 1
ATOM 3799 O O . ALA A 1 459 ? 11.027 -13.083 72.700 1.00 33.93 497 ALA A O 1
ATOM 3801 N N . LEU A 1 460 ? 12.741 -13.154 74.158 1.00 32.32 498 LEU A N 1
ATOM 3802 C CA . LEU A 1 460 ? 13.404 -14.293 73.521 1.00 31.88 498 LEU A CA 1
ATOM 3803 C C . LEU A 1 460 ? 12.757 -15.648 73.825 1.00 33.25 498 LEU A C 1
ATOM 3804 O O . LEU A 1 460 ? 13.277 -16.686 73.396 1.00 33.93 498 LEU A O 1
ATOM 3809 N N . LYS A 1 461 ? 11.643 -15.645 74.561 1.00 33.94 499 LYS A N 1
ATOM 3810 C CA . LYS A 1 461 ? 10.966 -16.886 74.939 1.00 35.09 499 LYS A CA 1
ATOM 3811 C C . LYS A 1 461 ? 10.179 -17.516 73.787 1.00 35.03 499 LYS A C 1
ATOM 3812 O O . LYS A 1 461 ? 10.135 -18.740 73.659 1.00 34.28 499 LYS A O 1
ATOM 3818 N N . ASN A 1 462 ? 9.561 -16.678 72.955 1.00 35.64 500 ASN A N 1
ATOM 3819 C CA . ASN A 1 462 ? 8.894 -17.147 71.733 1.00 36.47 500 ASN A CA 1
ATOM 3820 C C . ASN A 1 462 ? 9.888 -17.692 70.706 1.00 35.77 500 ASN A C 1
ATOM 3821 O O . ASN A 1 462 ? 9.504 -18.401 69.761 1.00 34.87 500 ASN A O 1
ATOM 3826 N N . ILE A 1 463 ? 11.163 -17.360 70.912 1.00 35.00 501 ILE A N 1
ATOM 3827 C CA . ILE A 1 463 ? 12.186 -17.486 69.883 1.00 33.70 501 ILE A CA 1
ATOM 3828 C C . ILE A 1 463 ? 13.108 -18.697 70.067 1.00 33.62 501 ILE A C 1
ATOM 3829 O O . ILE A 1 463 ? 13.738 -18.866 71.108 1.00 33.57 501 ILE A O 1
ATOM 3834 N N . GLN A 1 464 ? 13.145 -19.542 69.039 1.00 33.37 502 GLN A N 1
ATOM 3835 C CA . GLN A 1 464 ? 14.100 -20.635 68.940 1.00 33.14 502 GLN A CA 1
ATOM 3836 C C . GLN A 1 464 ? 15.396 -20.098 68.333 1.00 33.15 502 GLN A C 1
ATOM 3837 O O . GLN A 1 464 ? 15.539 -19.997 67.107 1.00 33.57 502 GLN A O 1
ATOM 3843 N N . LEU A 1 465 ? 16.329 -19.729 69.203 1.00 32.12 503 LEU A N 1
ATOM 3844 C CA . LEU A 1 465 ? 17.655 -19.292 68.778 1.00 30.52 503 LEU A CA 1
ATOM 3845 C C . LEU A 1 465 ? 18.491 -20.495 68.335 1.00 30.53 503 LEU A C 1
ATOM 3846 O O . LEU A 1 465 ? 18.154 -21.650 68.669 1.00 31.37 503 LEU A O 1
ATOM 3851 N N . PRO A 1 466 ? 19.566 -20.243 67.584 1.00 28.67 504 PRO A N 1
ATOM 3852 C CA . PRO A 1 466 ? 20.466 -21.313 67.145 1.00 28.34 504 PRO A CA 1
ATOM 3853 C C . PRO A 1 466 ? 21.500 -21.695 68.213 1.00 28.41 504 PRO A C 1
ATOM 3854 O O . PRO A 1 466 ? 21.884 -20.851 69.026 1.00 28.17 504 PRO A O 1
ATOM 3858 N N . LYS A 1 467 ? 21.942 -22.952 68.201 1.00 28.67 505 LYS A N 1
ATOM 3859 C CA . LYS A 1 467 ? 22.965 -23.418 69.138 1.00 29.69 505 LYS A CA 1
ATOM 3860 C C . LYS A 1 467 ? 24.343 -22.891 68.739 1.00 29.73 505 LYS A C 1
ATOM 3861 O O . LYS A 1 467 ? 24.834 -23.160 67.639 1.00 29.04 505 LYS A O 1
ATOM 3867 N N . GLU A 1 468 ? 24.949 -22.126 69.638 1.00 30.05 506 GLU A N 1
ATOM 3868 C CA . GLU A 1 468 ? 26.294 -21.604 69.428 1.00 30.02 506 GLU A CA 1
ATOM 3869 C C . GLU A 1 468 ? 27.262 -22.517 70.147 1.00 30.05 506 GLU A C 1
ATOM 3870 O O . GLU A 1 468 ? 26.890 -23.186 71.118 1.00 30.37 506 GLU A O 1
ATOM 3876 N N . GLU A 1 469 ? 28.499 -22.549 69.661 1.00 29.74 507 GLU A N 1
ATOM 3877 C CA . GLU A 1 469 ? 29.529 -23.460 70.162 1.00 29.02 507 GLU A CA 1
ATOM 3878 C C . GLU A 1 469 ? 30.887 -22.882 69.808 1.00 28.67 507 GLU A C 1
ATOM 3879 O O . GLU A 1 469 ? 31.172 -22.666 68.621 1.00 29.79 507 GLU A O 1
ATOM 3885 N N . ILE A 1 470 ? 31.734 -22.628 70.800 1.00 26.53 508 ILE A N 1
ATOM 3886 C CA . ILE A 1 470 ? 33.099 -22.248 70.463 1.00 25.70 508 ILE A CA 1
ATOM 3887 C C . ILE A 1 470 ? 34.081 -23.386 70.765 1.00 24.60 508 ILE A C 1
ATOM 3888 O O . ILE A 1 470 ? 34.452 -23.620 71.909 1.00 26.30 508 ILE A O 1
ATOM 3893 N N . LYS A 1 471 ? 34.465 -24.113 69.723 1.00 22.09 509 LYS A N 1
ATOM 3894 C CA . LYS A 1 471 ? 35.445 -25.182 69.847 1.00 20.80 509 LYS A CA 1
ATOM 3895 C C . LYS A 1 471 ? 36.727 -24.779 69.133 1.00 20.50 509 LYS A C 1
ATOM 3896 O O . LYS A 1 471 ? 36.817 -23.668 68.586 1.00 19.51 509 LYS A O 1
ATOM 3902 N N . LYS A 1 472 ? 37.725 -25.662 69.146 1.00 19.96 510 LYS A N 1
ATOM 3903 C CA . LYS A 1 472 ? 38.950 -25.414 68.379 1.00 21.18 510 LYS A CA 1
ATOM 3904 C C . LYS A 1 472 ? 39.473 -26.613 67.564 1.00 21.50 510 LYS A C 1
ATOM 3905 O O . LYS A 1 472 ? 39.259 -27.773 67.922 1.00 21.77 510 LYS A O 1
ATOM 3911 N N . LEU A 1 473 ? 40.151 -26.303 66.461 1.00 22.56 511 LEU A N 1
ATOM 3912 C CA . LEU A 1 473 ? 40.800 -27.300 65.609 1.00 23.20 511 LEU A CA 1
ATOM 3913 C C . LEU A 1 473 ? 42.310 -27.209 65.731 1.00 25.25 511 LEU A C 1
ATOM 3914 O O . LEU A 1 473 ? 42.862 -26.119 65.893 1.00 24.84 511 LEU A O 1
ATOM 3919 N N . GLU A 1 474 ? 42.976 -28.353 65.639 1.00 27.73 512 GLU A N 1
ATOM 3920 C CA . GLU A 1 474 ? 44.430 -28.377 65.640 1.00 30.36 512 GLU A CA 1
ATOM 3921 C C . GLU A 1 474 ? 44.897 -28.924 64.295 1.00 31.00 512 GLU A C 1
ATOM 3922 O O . GLU A 1 474 ? 44.556 -30.046 63.918 1.00 31.21 512 GLU A O 1
ATOM 3928 N N . VAL A 1 475 ? 45.645 -28.109 63.555 1.00 32.32 513 VAL A N 1
ATOM 3929 C CA . VAL A 1 475 ? 46.161 -28.510 62.240 1.00 33.41 513 VAL A CA 1
ATOM 3930 C C . VAL A 1 475 ? 47.574 -28.004 61.955 1.00 34.69 513 VAL A C 1
ATOM 3931 O O . VAL A 1 475 ? 47.813 -26.789 61.912 1.00 34.46 513 VAL A O 1
ATOM 3935 N N . ASP A 1 476 ? 48.494 -28.947 61.745 1.00 35.99 514 ASP A N 1
ATOM 3936 C CA . ASP A 1 476 ? 49.860 -28.645 61.308 1.00 37.26 514 ASP A CA 1
ATOM 3937 C C . ASP A 1 476 ? 50.526 -27.586 62.193 1.00 37.20 514 ASP A C 1
ATOM 3938 O O . ASP A 1 476 ? 50.834 -26.475 61.728 1.00 37.13 514 ASP A O 1
ATOM 3943 N N . GLU A 1 477 ? 50.709 -27.937 63.469 1.00 36.30 515 GLU A N 1
ATOM 3944 C CA . GLU A 1 477 ? 51.333 -27.072 64.484 1.00 36.01 515 GLU A CA 1
ATOM 3945 C C . GLU A 1 477 ? 50.555 -25.792 64.851 1.00 34.99 515 GLU A C 1
ATOM 3946 O O . GLU A 1 477 ? 50.925 -25.088 65.794 1.00 35.15 515 GLU A O 1
ATOM 3952 N N . ILE A 1 478 ? 49.495 -25.481 64.113 1.00 33.57 516 ILE A N 1
ATOM 3953 C CA . ILE A 1 478 ? 48.749 -24.249 64.367 1.00 32.47 516 ILE A CA 1
ATOM 3954 C C . ILE A 1 478 ? 47.274 -24.521 64.680 1.00 31.01 516 ILE A C 1
ATOM 3955 O O . ILE A 1 478 ? 46.603 -25.263 63.958 1.00 30.39 516 ILE A O 1
ATOM 3960 N N . THR A 1 479 ? 46.784 -23.957 65.782 1.00 29.67 517 THR A N 1
ATOM 3961 C CA . THR A 1 479 ? 45.397 -24.199 66.185 1.00 28.96 517 THR A CA 1
ATOM 3962 C C . THR A 1 479 ? 44.507 -23.024 65.817 1.00 27.26 517 THR A C 1
ATOM 3963 O O . THR A 1 479 ? 44.963 -21.886 65.802 1.00 27.92 517 THR A O 1
ATOM 3967 N N . LEU A 1 480 ? 43.241 -23.318 65.523 1.00 25.75 518 LEU A N 1
ATOM 3968 C CA . LEU A 1 480 ? 42.269 -22.327 65.057 1.00 23.41 518 LEU A CA 1
ATOM 3969 C C . LEU A 1 480 ? 40.982 -22.422 65.861 1.00 21.74 518 LEU A C 1
ATOM 3970 O O . LEU A 1 480 ? 40.267 -23.432 65.815 1.00 19.67 518 LEU A O 1
ATOM 3975 N N . TRP A 1 481 ? 40.697 -21.362 66.608 1.00 20.62 519 TRP A N 1
ATOM 3976 C CA . TRP A 1 481 ? 39.476 -21.290 67.385 1.00 20.06 519 TRP A CA 1
ATOM 3977 C C . TRP A 1 481 ? 38.323 -20.898 66.475 1.00 20.43 519 TRP A C 1
ATOM 3978 O O . TRP A 1 481 ? 38.500 -20.109 65.532 1.00 21.15 519 TRP A O 1
ATOM 3989 N N . TYR A 1 482 ? 37.143 -21.454 66.742 1.00 20.27 520 TYR A N 1
ATOM 3990 C CA . TYR A 1 482 ? 35.961 -21.122 65.944 1.00 19.51 520 TYR A CA 1
ATOM 3991 C C . TYR A 1 482 ? 34.666 -21.093 66.737 1.00 18.62 520 TYR A C 1
ATOM 3992 O O . TYR A 1 482 ? 34.569 -21.678 67.812 1.00 16.85 520 TYR A O 1
ATOM 4001 N N . LYS A 1 483 ? 33.686 -20.377 66.197 1.00 18.99 521 LYS A N 1
ATOM 4002 C CA . LYS A 1 483 ? 32.338 -20.384 66.734 1.00 19.42 521 LYS A CA 1
ATOM 4003 C C . LYS A 1 483 ? 31.432 -20.892 65.634 1.00 20.68 521 LYS A C 1
ATOM 4004 O O . LYS A 1 483 ? 31.386 -20.316 64.546 1.00 20.69 521 LYS A O 1
ATOM 4010 N N . MET A 1 484 ? 30.739 -21.994 65.902 1.00 21.78 522 MET A N 1
ATOM 4011 C CA . MET A 1 484 ? 29.770 -22.515 64.948 1.00 21.55 522 MET A CA 1
ATOM 4012 C C . MET A 1 484 ? 28.354 -22.308 65.457 1.00 21.71 522 MET A C 1
ATOM 4013 O O . MET A 1 484 ? 28.003 -22.745 66.552 1.00 21.39 522 MET A O 1
ATOM 4018 N N . ILE A 1 485 ? 27.564 -21.610 64.651 1.00 22.38 523 ILE A N 1
ATOM 4019 C CA . ILE A 1 485 ? 26.158 -21.358 64.931 1.00 22.24 523 ILE A CA 1
ATOM 4020 C C . ILE A 1 485 ? 25.324 -22.386 64.169 1.00 22.09 523 ILE A C 1
ATOM 4021 O O . ILE A 1 485 ? 25.388 -22.437 62.940 1.00 22.11 523 ILE A O 1
ATOM 4026 N N . LEU A 1 486 ? 24.552 -23.197 64.892 1.00 21.69 524 LEU A N 1
ATOM 4027 C CA . LEU A 1 486 ? 23.790 -24.286 64.273 1.00 21.77 524 LEU A CA 1
ATOM 4028 C C . LEU A 1 486 ? 22.262 -24.103 64.322 1.00 22.93 524 LEU A C 1
ATOM 4029 O O . LEU A 1 486 ? 21.707 -23.803 65.379 1.00 22.80 524 LEU A O 1
ATOM 4034 N N . PRO A 1 487 ? 21.596 -24.315 63.181 1.00 24.29 525 PRO A N 1
ATOM 4035 C CA . PRO A 1 487 ? 20.130 -24.295 63.087 1.00 26.16 525 PRO A CA 1
ATOM 4036 C C . PRO A 1 487 ? 19.390 -25.124 64.151 1.00 29.85 525 PRO A C 1
ATOM 4037 O O . PRO A 1 487 ? 19.829 -26.235 64.513 1.00 29.27 525 PRO A O 1
ATOM 4041 N N . PRO A 1 488 ? 18.254 -24.601 64.622 1.00 32.39 526 PRO A N 1
ATOM 4042 C CA . PRO A 1 488 ? 17.367 -25.356 65.516 1.00 33.60 526 PRO A CA 1
ATOM 4043 C C . PRO A 1 488 ? 17.023 -26.682 64.868 1.00 34.60 526 PRO A C 1
ATOM 4044 O O . PRO A 1 488 ? 16.935 -26.755 63.638 1.00 34.54 526 PRO A O 1
ATOM 4048 N N . GLN A 1 489 ? 16.842 -27.715 65.681 1.00 37.37 527 GLN A N 1
ATOM 4049 C CA . GLN A 1 489 ? 16.604 -29.071 65.172 1.00 38.85 527 GLN A CA 1
ATOM 4050 C C . GLN A 1 489 ? 17.714 -29.493 64.189 1.00 38.43 527 GLN A C 1
ATOM 4051 O O . GLN A 1 489 ? 17.447 -30.123 63.160 1.00 38.08 527 GLN A O 1
ATOM 4057 N N . PHE A 1 490 ? 18.951 -29.114 64.521 1.00 38.07 528 PHE A N 1
ATOM 4058 C CA . PHE A 1 490 ? 20.148 -29.509 63.781 1.00 37.05 528 PHE A CA 1
ATOM 4059 C C . PHE A 1 490 ? 20.291 -31.024 63.793 1.00 36.73 528 PHE A C 1
ATOM 4060 O O . PHE A 1 490 ? 20.474 -31.635 64.851 1.00 36.52 528 PHE A O 1
ATOM 4068 N N . ASP A 1 491 ? 20.175 -31.622 62.613 1.00 35.70 529 ASP A N 1
ATOM 4069 C CA . ASP A 1 491 ? 20.399 -33.046 62.464 1.00 34.20 529 ASP A CA 1
ATOM 4070 C C . ASP A 1 491 ? 21.849 -33.296 62.101 1.00 33.89 529 ASP A C 1
ATOM 4071 O O . ASP A 1 491 ? 22.314 -32.924 61.025 1.00 33.62 529 ASP A O 1
ATOM 4076 N N . ARG A 1 492 ? 22.546 -33.945 63.024 1.00 34.40 530 ARG A N 1
ATOM 4077 C CA . ARG A 1 492 ? 23.943 -34.337 62.866 1.00 34.09 530 ARG A CA 1
ATOM 4078 C C . ARG A 1 492 ? 24.188 -35.190 61.599 1.00 32.64 530 ARG A C 1
ATOM 4079 O O . ARG A 1 492 ? 25.260 -35.104 60.989 1.00 32.35 530 ARG A O 1
ATOM 4087 N N . SER A 1 493 ? 23.186 -35.976 61.197 1.00 30.74 531 SER A N 1
ATOM 4088 C CA . SER A 1 493 ? 23.295 -36.854 60.026 1.00 29.74 531 SER A CA 1
ATOM 4089 C C . SER A 1 493 ? 23.077 -36.139 58.687 1.00 28.80 531 SER A C 1
ATOM 4090 O O . SER A 1 493 ? 23.646 -36.530 57.665 1.00 28.36 531 SER A O 1
ATOM 4093 N N . LYS A 1 494 ? 22.240 -35.106 58.697 1.00 28.04 532 LYS A N 1
ATOM 4094 C CA . LYS A 1 494 ? 21.905 -34.367 57.483 1.00 26.85 532 LYS A CA 1
ATOM 4095 C C . LYS A 1 494 ? 23.041 -33.445 57.033 1.00 25.93 532 LYS A C 1
ATOM 4096 O O . LYS A 1 494 ? 24.056 -33.307 57.729 1.00 25.87 532 LYS A O 1
ATOM 4102 N N . LYS A 1 495 ? 22.867 -32.829 55.863 1.00 23.75 533 LYS A N 1
ATOM 4103 C CA . LYS A 1 495 ? 23.884 -31.962 55.282 1.00 22.33 533 LYS A CA 1
ATOM 4104 C C . LYS A 1 495 ? 23.389 -30.521 55.123 1.00 21.42 533 LYS A C 1
ATOM 4105 O O . LYS A 1 495 ? 22.267 -30.270 54.678 1.00 20.41 533 LYS A O 1
ATOM 4111 N N . TYR A 1 496 ? 24.243 -29.580 55.504 1.00 20.69 534 TYR A N 1
ATOM 4112 C CA . TYR A 1 496 ? 23.855 -28.183 55.596 1.00 20.36 534 TYR A CA 1
ATOM 4113 C C . TYR A 1 496 ? 24.796 -27.298 54.796 1.00 20.88 534 TYR A C 1
ATOM 4114 O O . TYR A 1 496 ? 26.010 -27.520 54.782 1.00 21.51 534 TYR A O 1
ATOM 4123 N N . PRO A 1 497 ? 24.233 -26.303 54.116 1.00 21.02 535 PRO A N 1
ATOM 4124 C CA . PRO A 1 497 ? 25.046 -25.260 53.487 1.00 21.02 535 PRO A CA 1
ATOM 4125 C C . PRO A 1 497 ? 25.829 -24.493 54.551 1.00 20.77 535 PRO A C 1
ATOM 4126 O O . PRO A 1 497 ? 25.363 -24.355 55.686 1.00 20.95 535 PRO A O 1
ATOM 4130 N N . LEU A 1 498 ? 27.014 -24.013 54.194 1.00 20.26 536 LEU A N 1
ATOM 4131 C CA . LEU A 1 498 ? 27.871 -23.367 55.172 1.00 18.88 536 LEU A CA 1
ATOM 4132 C C . LEU A 1 498 ? 28.252 -21.954 54.751 1.00 16.96 536 LEU A C 1
ATOM 4133 O O . LEU A 1 498 ? 28.811 -21.745 53.675 1.00 15.49 536 LEU A O 1
ATOM 4138 N N . LEU A 1 499 ? 27.925 -20.992 55.617 1.00 16.48 537 LEU A N 1
ATOM 4139 C CA . LEU A 1 499 ? 28.357 -19.603 55.475 1.00 13.29 537 LEU A CA 1
ATOM 4140 C C . LEU A 1 499 ? 29.407 -19.297 56.525 1.00 12.36 537 LEU A C 1
ATOM 4141 O O . LEU A 1 499 ? 29.242 -19.627 57.694 1.00 13.11 537 LEU A O 1
ATOM 4146 N N . ILE A 1 500 ? 30.494 -18.679 56.089 1.00 10.94 538 ILE A N 1
ATOM 4147 C CA . ILE A 1 500 ? 31.569 -18.276 56.970 1.00 10.63 538 ILE A CA 1
ATOM 4148 C C . ILE A 1 500 ? 31.509 -16.762 57.111 1.00 12.29 538 ILE A C 1
ATOM 4149 O O . ILE A 1 500 ? 31.520 -16.053 56.111 1.00 12.98 538 ILE A O 1
ATOM 4154 N N . GLN A 1 501 ? 31.420 -16.272 58.342 1.00 14.38 539 GLN A N 1
ATOM 4155 C CA . GLN A 1 501 ? 31.652 -14.857 58.612 1.00 16.60 539 GLN A CA 1
ATOM 4156 C C . GLN A 1 501 ? 33.127 -14.672 58.931 1.00 18.32 539 GLN A C 1
ATOM 4157 O O . GLN A 1 501 ? 33.678 -15.322 59.822 1.00 18.55 539 GLN A O 1
ATOM 4163 N N . VAL A 1 502 ? 33.768 -13.785 58.190 1.00 19.92 540 VAL A N 1
ATOM 4164 C CA . VAL A 1 502 ? 35.192 -13.604 58.338 1.00 22.17 540 VAL A CA 1
ATOM 4165 C C . VAL A 1 502 ? 35.530 -12.141 58.546 1.00 22.88 540 VAL A C 1
ATOM 4166 O O . VAL A 1 502 ? 34.903 -11.260 57.965 1.00 24.19 540 VAL A O 1
ATOM 4170 N N . TYR A 1 503 ? 36.476 -11.890 59.439 1.00 24.43 541 TYR A N 1
ATOM 4171 C CA . TYR A 1 503 ? 37.091 -10.575 59.530 1.00 26.81 541 TYR A CA 1
ATOM 4172 C C . TYR A 1 503 ? 38.577 -10.794 59.271 1.00 28.51 541 TYR A C 1
ATOM 4173 O O . TYR A 1 503 ? 39.033 -10.620 58.138 1.00 30.78 541 TYR A O 1
ATOM 4182 N N . GLY A 1 504 ? 39.319 -11.203 60.298 1.00 27.95 542 GLY A N 1
ATOM 4183 C CA . GLY A 1 504 ? 40.680 -11.664 60.106 1.00 27.87 542 GLY A CA 1
ATOM 4184 C C . GLY A 1 504 ? 41.752 -10.615 60.291 1.00 28.71 542 GLY A C 1
ATOM 4185 O O . GLY A 1 504 ? 42.948 -10.950 60.334 1.00 29.29 542 GLY A O 1
ATOM 4186 N N . GLY A 1 505 ? 41.332 -9.356 60.401 1.00 27.72 543 GLY A N 1
ATOM 4187 C CA . GLY A 1 505 ? 42.251 -8.255 60.618 1.00 28.58 543 GLY A CA 1
ATOM 4188 C C . GLY A 1 505 ? 43.245 -8.548 61.727 1.00 29.75 543 GLY A C 1
ATOM 4189 O O . GLY A 1 505 ? 42.868 -9.057 62.785 1.00 30.22 543 GLY A O 1
ATOM 4190 N N . PRO A 1 506 ? 44.520 -8.261 61.483 1.00 29.32 544 PRO A N 1
ATOM 4191 C CA . PRO A 1 506 ? 45.540 -8.388 62.521 1.00 28.37 544 PRO A CA 1
ATOM 4192 C C . PRO A 1 506 ? 45.143 -7.671 63.808 1.00 27.95 544 PRO A C 1
ATOM 4193 O O . PRO A 1 506 ? 44.676 -6.530 63.755 1.00 26.46 544 PRO A O 1
ATOM 4197 N N . CYS A 1 507 ? 45.328 -8.368 64.934 1.00 28.35 545 CYS A N 1
ATOM 4198 C CA . CYS A 1 507 ? 45.015 -7.898 66.292 1.00 28.70 545 CYS A CA 1
ATOM 4199 C C . CYS A 1 507 ? 43.549 -8.112 66.700 1.00 29.17 545 CYS A C 1
ATOM 4200 O O . CYS A 1 507 ? 43.148 -7.770 67.808 1.00 29.81 545 CYS A O 1
ATOM 4203 N N . SER A 1 508 ? 42.760 -8.706 65.814 1.00 29.40 546 SER A N 1
ATOM 4204 C CA . SER A 1 508 ? 41.330 -8.849 66.035 1.00 28.69 546 SER A CA 1
ATOM 4205 C C . SER A 1 508 ? 40.996 -10.186 66.673 1.00 29.05 546 SER A C 1
ATOM 4206 O O . SER A 1 508 ? 41.868 -11.059 66.815 1.00 28.34 546 SER A O 1
ATOM 4209 N N . GLN A 1 509 ? 39.729 -10.341 67.058 1.00 28.73 547 GLN A N 1
ATOM 4210 C CA . GLN A 1 509 ? 39.229 -11.617 67.566 1.00 28.05 547 GLN A CA 1
ATOM 4211 C C . GLN A 1 509 ? 37.750 -11.754 67.261 1.00 27.93 547 GLN A C 1
ATOM 4212 O O . GLN A 1 509 ? 36.919 -10.987 67.751 1.00 28.32 547 GLN A O 1
ATOM 4218 N N . SER A 1 510 ? 37.427 -12.733 66.434 1.00 27.03 548 SER A N 1
ATOM 4219 C CA . SER A 1 510 ? 36.077 -12.859 65.940 1.00 27.21 548 SER A CA 1
ATOM 4220 C C . SER A 1 510 ? 35.278 -13.875 66.742 1.00 27.74 548 SER A C 1
ATOM 4221 O O . SER A 1 510 ? 34.072 -13.700 66.930 1.00 28.85 548 SER A O 1
ATOM 4224 N N . VAL A 1 511 ? 35.957 -14.906 67.242 1.00 26.41 549 VAL A N 1
ATOM 4225 C CA . VAL A 1 511 ? 35.325 -15.920 68.066 1.00 26.51 549 VAL A CA 1
ATOM 4226 C C . VAL A 1 511 ? 35.268 -15.454 69.516 1.00 27.39 549 VAL A C 1
ATOM 4227 O O . VAL A 1 511 ? 36.278 -15.459 70.215 1.00 28.66 549 VAL A O 1
ATOM 4231 N N . ARG A 1 512 ? 34.084 -15.061 69.974 1.00 27.11 550 ARG A N 1
ATOM 4232 C CA . ARG A 1 512 ? 33.942 -14.581 71.346 1.00 26.75 550 ARG A CA 1
ATOM 4233 C C . ARG A 1 512 ? 32.669 -15.069 72.005 1.00 26.51 550 ARG A C 1
ATOM 4234 O O . ARG A 1 512 ? 31.625 -15.175 71.349 1.00 24.32 550 ARG A O 1
ATOM 4242 N N . SER A 1 513 ? 32.764 -15.356 73.309 1.00 26.33 551 SER A N 1
ATOM 4243 C CA . SER A 1 513 ? 31.598 -15.701 74.125 1.00 25.61 551 SER A CA 1
ATOM 4244 C C . SER A 1 513 ? 30.842 -14.426 74.472 1.00 25.03 551 SER A C 1
ATOM 4245 O O . SER A 1 513 ? 30.836 -13.974 75.623 1.00 24.12 551 SER A O 1
ATOM 4248 N N . VAL A 1 514 ? 30.217 -13.859 73.441 1.00 24.99 552 VAL A N 1
ATOM 4249 C CA . VAL A 1 514 ? 29.477 -12.606 73.516 1.00 24.07 552 VAL A CA 1
ATOM 4250 C C . VAL A 1 514 ? 28.098 -12.821 72.920 1.00 24.26 552 VAL A C 1
ATOM 4251 O O . VAL A 1 514 ? 27.970 -13.264 71.776 1.00 23.74 552 VAL A O 1
ATOM 4255 N N . PHE A 1 515 ? 27.075 -12.517 73.713 1.00 24.20 553 PHE A N 1
ATOM 4256 C CA . PHE A 1 515 ? 25.689 -12.559 73.274 1.00 23.72 553 PHE A CA 1
ATOM 4257 C C . PHE A 1 515 ? 25.455 -11.535 72.181 1.00 23.69 553 PHE A C 1
ATOM 4258 O O . PHE A 1 515 ? 25.752 -10.357 72.353 1.00 24.62 553 PHE A O 1
ATOM 4266 N N . ALA A 1 516 ? 24.897 -11.987 71.068 1.00 23.95 554 ALA A N 1
ATOM 4267 C CA . ALA A 1 516 ? 24.637 -11.116 69.934 1.00 24.19 554 ALA A CA 1
ATOM 4268 C C . ALA A 1 516 ? 23.553 -11.720 69.059 1.00 24.83 554 ALA A C 1
ATOM 4269 O O . ALA A 1 516 ? 23.792 -12.715 68.373 1.00 26.97 554 ALA A O 1
ATOM 4271 N N . VAL A 1 517 ? 22.356 -11.147 69.090 1.00 24.27 555 VAL A N 1
ATOM 4272 C CA . VAL A 1 517 ? 21.346 -11.555 68.123 1.00 24.15 555 VAL A CA 1
ATOM 4273 C C . VAL A 1 517 ? 21.548 -10.745 66.839 1.00 24.73 555 VAL A C 1
ATOM 4274 O O . VAL A 1 517 ? 21.256 -9.540 66.782 1.00 25.71 555 VAL A O 1
ATOM 4278 N N . ASN A 1 518 ? 22.094 -11.408 65.825 1.00 23.55 556 ASN A N 1
ATOM 4279 C CA . ASN A 1 518 ? 22.492 -10.720 64.605 1.00 23.65 556 ASN A CA 1
ATOM 4280 C C . ASN A 1 518 ? 22.203 -11.523 63.348 1.00 23.59 556 ASN A C 1
ATOM 4281 O O . ASN A 1 518 ? 21.726 -12.673 63.418 1.00 22.55 556 ASN A O 1
ATOM 4286 N N . TRP A 1 519 ? 22.490 -10.915 62.198 1.00 22.10 557 TRP A N 1
ATOM 4287 C CA . TRP A 1 519 ? 22.162 -11.518 60.910 1.00 21.62 557 TRP A CA 1
ATOM 4288 C C . TRP A 1 519 ? 22.312 -13.061 60.909 1.00 22.48 557 TRP A C 1
ATOM 4289 O O . TRP A 1 519 ? 21.328 -13.770 60.746 1.00 20.85 557 TRP A O 1
ATOM 4300 N N . ILE A 1 520 ? 23.526 -13.563 61.136 1.00 24.31 558 ILE A N 1
ATOM 4301 C CA . ILE A 1 520 ? 23.794 -15.006 61.065 1.00 26.70 558 ILE A CA 1
ATOM 4302 C C . ILE A 1 520 ? 22.915 -15.852 61.981 1.00 27.18 558 ILE A C 1
ATOM 4303 O O . ILE A 1 520 ? 22.575 -16.992 61.644 1.00 28.07 558 ILE A O 1
ATOM 4308 N N . SER A 1 521 ? 22.536 -15.292 63.126 1.00 27.21 559 SER A N 1
ATOM 4309 C CA . SER A 1 521 ? 21.568 -15.949 63.990 1.00 26.51 559 SER A CA 1
ATOM 4310 C C . SER A 1 521 ? 20.308 -16.221 63.181 1.00 26.32 559 SER A C 1
ATOM 4311 O O . SER A 1 521 ? 19.821 -17.358 63.152 1.00 27.21 559 SER A O 1
ATOM 4314 N N . TYR A 1 522 ? 19.806 -15.182 62.509 1.00 25.34 560 TYR A N 1
ATOM 4315 C CA . TYR A 1 522 ? 18.616 -15.294 61.672 1.00 24.22 560 TYR A CA 1
ATOM 4316 C C . TYR A 1 522 ? 18.817 -16.367 60.611 1.00 23.76 560 TYR A C 1
ATOM 4317 O O . TYR A 1 522 ? 17.935 -17.194 60.393 1.00 25.72 560 TYR A O 1
ATOM 4326 N N . LEU A 1 523 ? 19.981 -16.372 59.966 1.00 22.62 561 LEU A N 1
ATOM 4327 C CA . LEU A 1 523 ? 20.220 -17.304 58.865 1.00 22.55 561 LEU A CA 1
ATOM 4328 C C . LEU A 1 523 ? 20.311 -18.757 59.341 1.00 22.33 561 LEU A C 1
ATOM 4329 O O . LEU A 1 523 ? 20.036 -19.683 58.575 1.00 21.84 561 LEU A O 1
ATOM 4334 N N . ALA A 1 524 ? 20.701 -18.955 60.595 1.00 21.83 562 ALA A N 1
ATOM 4335 C CA . ALA A 1 524 ? 20.693 -20.297 61.159 1.00 24.14 562 ALA A CA 1
ATOM 4336 C C . ALA A 1 524 ? 19.290 -20.632 61.638 1.00 24.97 562 ALA A C 1
ATOM 4337 O O . ALA A 1 524 ? 18.804 -21.747 61.420 1.00 23.85 562 ALA A O 1
ATOM 4339 N N . SER A 1 525 ? 18.638 -19.644 62.252 1.00 25.77 563 SER A N 1
ATOM 4340 C CA . SER A 1 525 ? 17.311 -19.821 62.831 1.00 26.65 563 SER A CA 1
ATOM 4341 C C . SER A 1 525 ? 16.263 -20.158 61.769 1.00 27.26 563 SER A C 1
ATOM 4342 O O . SER A 1 525 ? 15.536 -21.146 61.886 1.00 26.60 563 SER A O 1
ATOM 4345 N N . LYS A 1 526 ? 16.203 -19.344 60.722 1.00 28.51 564 LYS A N 1
ATOM 4346 C CA . LYS A 1 526 ? 15.189 -19.529 59.683 1.00 29.75 564 LYS A CA 1
ATOM 4347 C C . LYS A 1 526 ? 15.731 -20.234 58.426 1.00 29.60 564 LYS A C 1
ATOM 4348 O O . LYS A 1 526 ? 15.093 -21.162 57.908 1.00 29.32 564 LYS A O 1
ATOM 4354 N N . GLU A 1 527 ? 16.901 -19.811 57.951 1.00 28.34 565 GLU A N 1
ATOM 4355 C CA . GLU A 1 527 ? 17.366 -20.245 56.639 1.00 28.21 565 GLU A CA 1
ATOM 4356 C C . GLU A 1 527 ? 18.006 -21.629 56.580 1.00 27.80 565 GLU A C 1
ATOM 4357 O O . GLU A 1 527 ? 18.194 -22.171 55.492 1.00 28.86 565 GLU A O 1
ATOM 4363 N N . GLY A 1 528 ? 18.337 -22.204 57.731 1.00 26.88 566 GLY A N 1
ATOM 4364 C CA . GLY A 1 528 ? 18.905 -23.539 57.760 1.00 24.79 566 GLY A CA 1
ATOM 4365 C C . GLY A 1 528 ? 20.369 -23.574 57.364 1.00 23.84 566 GLY A C 1
ATOM 4366 O O . GLY A 1 528 ? 20.863 -24.604 56.903 1.00 23.73 566 GLY A O 1
ATOM 4367 N N . MET A 1 529 ? 21.059 -22.448 57.550 1.00 23.00 567 MET A N 1
ATOM 4368 C CA . MET A 1 529 ? 22.486 -22.344 57.241 1.00 21.34 567 MET A CA 1
ATOM 4369 C C . MET A 1 529 ? 23.328 -22.614 58.495 1.00 20.94 567 MET A C 1
ATOM 4370 O O . MET A 1 529 ? 23.095 -22.001 59.540 1.00 19.76 567 MET A O 1
ATOM 4375 N N . VAL A 1 530 ? 24.279 -23.546 58.402 1.00 20.98 568 VAL A N 1
ATOM 4376 C CA . VAL A 1 530 ? 25.319 -23.662 59.420 1.00 20.79 568 VAL A CA 1
ATOM 4377 C C . VAL A 1 530 ? 26.322 -22.544 59.174 1.00 20.99 568 VAL A C 1
ATOM 4378 O O . VAL A 1 530 ? 26.812 -22.372 58.059 1.00 21.39 568 VAL A O 1
ATOM 4382 N N . ILE A 1 531 ? 26.603 -21.780 60.222 1.00 21.43 569 ILE A N 1
ATOM 4383 C CA . ILE A 1 531 ? 27.525 -20.651 60.153 1.00 22.03 569 ILE A CA 1
ATOM 4384 C C . ILE A 1 531 ? 28.781 -20.923 60.964 1.00 22.63 569 ILE A C 1
ATOM 4385 O O . ILE A 1 531 ? 28.714 -21.530 62.035 1.00 23.09 569 ILE A O 1
ATOM 4390 N N . ALA A 1 532 ? 29.919 -20.441 60.478 1.00 23.20 570 ALA A N 1
ATOM 4391 C CA . ALA A 1 532 ? 31.165 -20.542 61.236 1.00 23.43 570 ALA A CA 1
ATOM 4392 C C . ALA A 1 532 ? 32.003 -19.270 61.161 1.00 23.96 570 ALA A C 1
ATOM 4393 O O . ALA A 1 532 ? 32.054 -18.603 60.122 1.00 25.35 570 ALA A O 1
ATOM 4395 N N . LEU A 1 533 ? 32.626 -18.927 62.285 1.00 22.97 571 LEU A N 1
ATOM 4396 C CA . LEU A 1 533 ? 33.546 -17.798 62.375 1.00 21.92 571 LEU A CA 1
ATOM 4397 C C . LEU A 1 533 ? 34.840 -18.396 62.889 1.00 22.48 571 LEU A C 1
ATOM 4398 O O . LEU A 1 533 ? 34.823 -19.208 63.823 1.00 24.19 571 LEU A O 1
ATOM 4403 N N . VAL A 1 534 ? 35.960 -18.029 62.279 1.00 21.25 572 VAL A N 1
ATOM 4404 C CA . VAL A 1 534 ? 37.225 -18.670 62.616 1.00 20.67 572 VAL A CA 1
ATOM 4405 C C . VAL A 1 534 ? 38.313 -17.639 62.875 1.00 20.65 572 VAL A C 1
ATOM 4406 O O . VAL A 1 534 ? 38.526 -16.747 62.064 1.00 20.75 572 VAL A O 1
ATOM 4410 N N . ASP A 1 535 ? 38.986 -17.765 64.013 1.00 20.88 573 ASP A N 1
ATOM 4411 C CA . ASP A 1 535 ? 40.172 -16.969 64.299 1.00 21.05 573 ASP A CA 1
ATOM 4412 C C . ASP A 1 535 ? 41.425 -17.775 63.999 1.00 21.42 573 ASP A C 1
ATOM 4413 O O . ASP A 1 535 ? 41.662 -18.827 64.592 1.00 22.13 573 ASP A O 1
ATOM 4418 N N . GLY A 1 536 ? 42.225 -17.279 63.068 1.00 22.53 574 GLY A N 1
ATOM 4419 C CA . GLY A 1 536 ? 43.485 -17.914 62.729 1.00 23.36 574 GLY A CA 1
ATOM 4420 C C . GLY A 1 536 ? 44.648 -16.967 62.935 1.00 23.91 574 GLY A C 1
ATOM 4421 O O . GLY A 1 536 ? 44.642 -16.133 63.847 1.00 24.27 574 GLY A O 1
ATOM 4422 N N . ARG A 1 537 ? 45.650 -17.078 62.075 1.00 23.52 575 ARG A N 1
ATOM 4423 C CA . ARG A 1 537 ? 46.843 -16.277 62.245 1.00 23.24 575 ARG A CA 1
ATOM 4424 C C . ARG A 1 537 ? 46.519 -14.813 62.030 1.00 23.99 575 ARG A C 1
ATOM 4425 O O . ARG A 1 537 ? 45.649 -14.466 61.213 1.00 24.92 575 ARG A O 1
ATOM 4433 N N . GLY A 1 538 ? 47.209 -13.962 62.782 1.00 23.99 576 GLY A N 1
ATOM 4434 C CA . GLY A 1 538 ? 46.996 -12.525 62.728 1.00 23.96 576 GLY A CA 1
ATOM 4435 C C . GLY A 1 538 ? 46.027 -12.109 63.806 1.00 24.64 576 GLY A C 1
ATOM 4436 O O . GLY A 1 538 ? 45.808 -10.931 64.046 1.00 23.74 576 GLY A O 1
ATOM 4437 N N . THR A 1 539 ? 45.458 -13.113 64.462 1.00 26.22 577 THR A N 1
ATOM 4438 C CA . THR A 1 539 ? 44.455 -12.932 65.494 1.00 26.47 577 THR A CA 1
ATOM 4439 C C . THR A 1 539 ? 45.150 -12.737 66.835 1.00 25.72 577 THR A C 1
ATOM 4440 O O . THR A 1 539 ? 46.112 -13.441 67.138 1.00 26.99 577 THR A O 1
ATOM 4444 N N . ALA A 1 540 ? 44.679 -11.778 67.625 1.00 24.57 578 ALA A N 1
ATOM 4445 C CA . ALA A 1 540 ? 45.305 -11.467 68.913 1.00 24.58 578 ALA A CA 1
ATOM 4446 C C . ALA A 1 540 ? 44.929 -12.414 70.063 1.00 24.45 578 ALA A C 1
ATOM 4447 O O . ALA A 1 540 ? 44.061 -13.284 69.911 1.00 24.98 578 ALA A O 1
ATOM 4449 N N . PHE A 1 541 ? 45.620 -12.232 71.196 1.00 23.32 579 PHE A N 1
ATOM 4450 C CA . PHE A 1 541 ? 45.284 -12.823 72.505 1.00 22.61 579 PHE A CA 1
ATOM 4451 C C . PHE A 1 541 ? 45.686 -14.275 72.699 1.00 22.03 579 PHE A C 1
ATOM 4452 O O . PHE A 1 541 ? 45.223 -14.929 73.625 1.00 22.82 579 PHE A O 1
ATOM 4460 N N . GLN A 1 542 ? 46.564 -14.771 71.834 1.00 21.42 580 GLN A N 1
ATOM 4461 C CA . GLN A 1 542 ? 47.178 -16.084 72.017 1.00 20.46 580 GLN A CA 1
ATOM 4462 C C . GLN A 1 542 ? 48.694 -16.026 71.799 1.00 20.68 580 GLN A C 1
ATOM 4463 O O . GLN A 1 542 ? 49.310 -17.004 71.352 1.00 18.76 580 GLN A O 1
ATOM 4469 N N . GLY A 1 543 ? 49.291 -14.877 72.118 1.00 20.75 581 GLY A N 1
ATOM 4470 C CA . GLY A 1 543 ? 50.729 -14.714 72.006 1.00 21.39 581 GLY A CA 1
ATOM 4471 C C . GLY A 1 543 ? 51.215 -14.274 70.636 1.00 21.67 581 GLY A C 1
ATOM 4472 O O . GLY A 1 543 ? 50.421 -14.006 69.746 1.00 21.99 581 GLY A O 1
ATOM 4473 N N . ASP A 1 544 ? 52.533 -14.236 70.467 1.00 21.84 582 ASP A N 1
ATOM 4474 C CA . ASP A 1 544 ? 53.145 -13.596 69.317 1.00 21.31 582 ASP A CA 1
ATOM 4475 C C . ASP A 1 544 ? 53.398 -14.513 68.126 1.00 21.12 582 ASP A C 1
ATOM 4476 O O . ASP A 1 544 ? 53.507 -14.027 67.011 1.00 21.20 582 ASP A O 1
ATOM 4481 N N . LYS A 1 545 ? 53.498 -15.825 68.333 1.00 21.51 583 LYS A N 1
ATOM 4482 C CA . LYS A 1 545 ? 53.649 -16.723 67.181 1.00 21.51 583 LYS A CA 1
ATOM 4483 C C . LYS A 1 545 ? 52.400 -16.708 66.304 1.00 22.06 583 LYS A C 1
ATOM 4484 O O . LYS A 1 545 ? 52.492 -16.830 65.080 1.00 22.76 583 LYS A O 1
ATOM 4490 N N . LEU A 1 546 ? 51.241 -16.559 66.946 1.00 21.76 584 LEU A N 1
ATOM 4491 C CA . LEU A 1 546 ? 49.963 -16.399 66.263 1.00 19.90 584 LEU A CA 1
ATOM 4492 C C . LEU A 1 546 ? 49.810 -14.978 65.727 1.00 20.25 584 LEU A C 1
ATOM 4493 O O . LEU A 1 546 ? 49.577 -14.774 64.528 1.00 20.64 584 LEU A O 1
ATOM 4498 N N . LEU A 1 547 ? 49.944 -13.994 66.612 1.00 20.19 585 LEU A N 1
ATOM 4499 C CA . LEU A 1 547 ? 49.617 -12.620 66.260 1.00 20.95 585 LEU A CA 1
ATOM 4500 C C . LEU A 1 547 ? 50.521 -12.069 65.162 1.00 21.54 585 LEU A C 1
ATOM 4501 O O . LEU A 1 547 ? 50.040 -11.513 64.168 1.00 22.50 585 LEU A O 1
ATOM 4506 N N . TYR A 1 548 ? 51.824 -12.237 65.343 1.00 20.69 586 TYR A N 1
ATOM 4507 C CA . TYR A 1 548 ? 52.790 -11.645 64.434 1.00 20.83 586 TYR A CA 1
ATOM 4508 C C . TYR A 1 548 ? 53.047 -12.452 63.167 1.00 21.01 586 TYR A C 1
ATOM 4509 O O . TYR A 1 548 ? 53.845 -12.032 62.340 1.00 21.63 586 TYR A O 1
ATOM 4518 N N . ALA A 1 549 ? 52.370 -13.589 63.001 1.00 21.42 587 ALA A N 1
ATOM 4519 C CA . ALA A 1 549 ? 52.633 -14.490 61.868 1.00 22.13 587 ALA A CA 1
ATOM 4520 C C . ALA A 1 549 ? 52.221 -13.885 60.528 1.00 24.00 587 ALA A C 1
ATOM 4521 O O . ALA A 1 549 ? 52.647 -14.353 59.471 1.00 25.14 587 ALA A O 1
ATOM 4523 N N . VAL A 1 550 ? 51.394 -12.845 60.587 1.00 24.47 588 VAL A N 1
ATOM 4524 C CA . VAL A 1 550 ? 50.898 -12.163 59.406 1.00 25.02 588 VAL A CA 1
ATOM 4525 C C . VAL A 1 550 ? 51.767 -10.956 59.035 1.00 26.82 588 VAL A C 1
ATOM 4526 O O . VAL A 1 550 ? 51.576 -10.350 57.976 1.00 27.11 588 VAL A O 1
ATOM 4530 N N . TYR A 1 551 ? 52.716 -10.614 59.908 1.00 28.23 589 TYR A N 1
ATOM 4531 C CA . TYR A 1 551 ? 53.604 -9.466 59.708 1.00 28.98 589 TYR A CA 1
ATOM 4532 C C . TYR A 1 551 ? 54.244 -9.517 58.326 1.00 29.42 589 TYR A C 1
ATOM 4533 O O . TYR A 1 551 ? 54.929 -10.483 57.982 1.00 30.81 589 TYR A O 1
ATOM 4542 N N . ARG A 1 552 ? 53.972 -8.489 57.531 1.00 29.67 590 ARG A N 1
ATOM 4543 C CA . ARG A 1 552 ? 54.500 -8.345 56.169 1.00 31.01 590 ARG A CA 1
ATOM 4544 C C . ARG A 1 552 ? 54.008 -9.373 55.130 1.00 31.43 590 ARG A C 1
ATOM 4545 O O . ARG A 1 552 ? 54.473 -9.383 53.992 1.00 31.41 590 ARG A O 1
ATOM 4553 N N . LYS A 1 553 ? 53.069 -10.228 55.525 1.00 32.23 591 LYS A N 1
ATOM 4554 C CA . LYS A 1 553 ? 52.452 -11.204 54.620 1.00 32.57 591 LYS A CA 1
ATOM 4555 C C . LYS A 1 553 ? 50.923 -11.148 54.781 1.00 31.98 591 LYS A C 1
ATOM 4556 O O . LYS A 1 553 ? 50.265 -12.169 55.020 1.00 33.48 591 LYS A O 1
ATOM 4562 N N . LEU A 1 554 ? 50.374 -9.941 54.664 1.00 30.19 592 LEU A N 1
ATOM 4563 C CA . LEU A 1 554 ? 48.947 -9.701 54.857 1.00 29.04 592 LEU A CA 1
ATOM 4564 C C . LEU A 1 554 ? 48.086 -10.366 53.793 1.00 29.23 592 LEU A C 1
ATOM 4565 O O . LEU A 1 554 ? 48.374 -10.281 52.595 1.00 29.78 592 LEU A O 1
ATOM 4570 N N . GLY A 1 555 ? 47.029 -11.035 54.237 1.00 28.82 593 GLY A N 1
ATOM 4571 C CA . GLY A 1 555 ? 46.129 -11.708 53.321 1.00 29.17 593 GLY A CA 1
ATOM 4572 C C . GLY A 1 555 ? 46.531 -13.135 52.985 1.00 29.47 593 GLY A C 1
ATOM 4573 O O . GLY A 1 555 ? 45.737 -13.890 52.425 1.00 30.58 593 GLY A O 1
ATOM 4574 N N . VAL A 1 556 ? 47.754 -13.522 53.326 1.00 28.43 594 VAL A N 1
ATOM 4575 C CA . VAL A 1 556 ? 48.221 -14.851 52.966 1.00 27.73 594 VAL A CA 1
ATOM 4576 C C . VAL A 1 556 ? 47.671 -15.887 53.939 1.00 28.67 594 VAL A C 1
ATOM 4577 O O . VAL A 1 556 ? 46.848 -16.729 53.559 1.00 29.24 594 VAL A O 1
ATOM 4581 N N . TYR A 1 557 ? 48.106 -15.803 55.194 1.00 29.17 595 TYR A N 1
ATOM 4582 C CA . TYR A 1 557 ? 47.790 -16.832 56.179 1.00 28.76 595 TYR A CA 1
ATOM 4583 C C . TYR A 1 557 ? 46.328 -16.861 56.640 1.00 28.42 595 TYR A C 1
ATOM 4584 O O . TYR A 1 557 ? 45.807 -17.933 56.957 1.00 28.60 595 TYR A O 1
ATOM 4593 N N . GLU A 1 558 ? 45.668 -15.703 56.675 1.00 27.46 596 GLU A N 1
ATOM 4594 C CA . GLU A 1 558 ? 44.264 -15.655 57.094 1.00 27.26 596 GLU A CA 1
ATOM 4595 C C . GLU A 1 558 ? 43.368 -16.359 56.090 1.00 27.23 596 GLU A C 1
ATOM 4596 O O . GLU A 1 558 ? 42.455 -17.099 56.478 1.00 28.16 596 GLU A O 1
ATOM 4602 N N . VAL A 1 559 ? 43.655 -16.163 54.806 1.00 25.93 597 VAL A N 1
ATOM 4603 C CA . VAL A 1 559 ? 42.916 -16.850 53.759 1.00 25.15 597 VAL A CA 1
ATOM 4604 C C . VAL A 1 559 ? 43.119 -18.347 53.930 1.00 26.08 597 VAL A C 1
ATOM 4605 O O . VAL A 1 559 ? 42.156 -19.112 54.022 1.00 26.61 597 VAL A O 1
ATOM 4609 N N . GLU A 1 560 ? 44.382 -18.742 54.015 1.00 26.20 598 GLU A N 1
ATOM 4610 C CA . GLU A 1 560 ? 44.766 -20.133 54.212 1.00 27.08 598 GLU A CA 1
ATOM 4611 C C . GLU A 1 560 ? 44.060 -20.837 55.387 1.00 26.02 598 GLU A C 1
ATOM 4612 O O . GLU A 1 560 ? 43.772 -22.031 55.311 1.00 25.82 598 GLU A O 1
ATOM 4618 N N . ASP A 1 561 ? 43.787 -20.088 56.456 1.00 25.07 599 ASP A N 1
ATOM 4619 C CA . ASP A 1 561 ? 43.216 -20.635 57.693 1.00 22.63 599 ASP A CA 1
ATOM 4620 C C . ASP A 1 561 ? 41.690 -20.772 57.688 1.00 21.10 599 ASP A C 1
ATOM 4621 O O . ASP A 1 561 ? 41.154 -21.627 58.385 1.00 21.38 599 ASP A O 1
ATOM 4626 N N . GLN A 1 562 ? 40.996 -19.951 56.900 1.00 18.67 600 GLN A N 1
ATOM 4627 C CA . GLN A 1 562 ? 39.579 -20.186 56.644 1.00 17.09 600 GLN A CA 1
ATOM 4628 C C . GLN A 1 562 ? 39.419 -21.419 55.759 1.00 17.38 600 GLN A C 1
ATOM 4629 O O . GLN A 1 562 ? 38.449 -22.162 55.895 1.00 17.81 600 GLN A O 1
ATOM 4635 N N . ILE A 1 563 ? 40.372 -21.632 54.855 1.00 17.19 601 ILE A N 1
ATOM 4636 C CA . ILE A 1 563 ? 40.348 -22.799 53.982 1.00 17.53 601 ILE A CA 1
ATOM 4637 C C . ILE A 1 563 ? 40.549 -24.084 54.807 1.00 18.08 601 ILE A C 1
ATOM 4638 O O . ILE A 1 563 ? 39.725 -25.000 54.742 1.00 17.92 601 ILE A O 1
ATOM 4643 N N . THR A 1 564 ? 41.618 -24.137 55.601 1.00 17.88 602 THR A N 1
ATOM 4644 C CA . THR A 1 564 ? 41.861 -25.290 56.455 1.00 18.92 602 THR A CA 1
ATOM 4645 C C . THR A 1 564 ? 40.631 -25.595 57.292 1.00 18.68 602 THR A C 1
ATOM 4646 O O . THR A 1 564 ? 40.270 -26.757 57.464 1.00 20.16 602 THR A O 1
ATOM 4650 N N . ALA A 1 565 ? 39.989 -24.551 57.807 1.00 17.23 603 ALA A N 1
ATOM 4651 C CA . ALA A 1 565 ? 38.848 -24.743 58.684 1.00 16.74 603 ALA A CA 1
ATOM 4652 C C . ALA A 1 565 ? 37.670 -25.317 57.896 1.00 16.66 603 ALA A C 1
ATOM 4653 O O . ALA A 1 565 ? 37.205 -26.423 58.180 1.00 16.40 603 ALA A O 1
ATOM 4655 N N . VAL A 1 566 ? 37.211 -24.570 56.896 1.00 17.44 604 VAL A N 1
ATOM 4656 C CA . VAL A 1 566 ? 36.171 -25.030 55.987 1.00 17.18 604 VAL A CA 1
ATOM 4657 C C . VAL A 1 566 ? 36.380 -26.517 55.673 1.00 17.28 604 VAL A C 1
ATOM 4658 O O . VAL A 1 566 ? 35.456 -27.315 55.825 1.00 16.92 604 VAL A O 1
ATOM 4662 N N . ARG A 1 567 ? 37.606 -26.871 55.278 1.00 17.57 605 ARG A N 1
ATOM 4663 C CA . ARG A 1 567 ? 37.990 -28.252 54.937 1.00 16.74 605 ARG A CA 1
ATOM 4664 C C . ARG A 1 567 ? 37.715 -29.237 56.065 1.00 16.65 605 ARG A C 1
ATOM 4665 O O . ARG A 1 567 ? 37.156 -30.309 55.835 1.00 17.12 605 ARG A O 1
ATOM 4673 N N . LYS A 1 568 ? 38.115 -28.868 57.277 1.00 16.86 606 LYS A N 1
ATOM 4674 C CA . LYS A 1 568 ? 37.854 -29.681 58.457 1.00 17.17 606 LYS A CA 1
ATOM 4675 C C . LYS A 1 568 ? 36.356 -29.776 58.734 1.00 17.01 606 LYS A C 1
ATOM 4676 O O . LYS A 1 568 ? 35.839 -30.867 58.996 1.00 17.21 606 LYS A O 1
ATOM 4682 N N . PHE A 1 569 ? 35.665 -28.638 58.657 1.00 15.95 607 PHE A N 1
ATOM 4683 C CA . PHE A 1 569 ? 34.212 -28.604 58.780 1.00 15.53 607 PHE A CA 1
ATOM 4684 C C . PHE A 1 569 ? 33.538 -29.558 57.787 1.00 15.72 607 PHE A C 1
ATOM 4685 O O . PHE A 1 569 ? 32.543 -30.204 58.119 1.00 16.64 607 PHE A O 1
ATOM 4693 N N . ILE A 1 570 ? 34.077 -29.635 56.569 1.00 14.82 608 ILE A N 1
ATOM 4694 C CA . ILE A 1 570 ? 33.531 -30.508 55.538 1.00 14.06 608 ILE A CA 1
ATOM 4695 C C . ILE A 1 570 ? 33.657 -31.975 55.959 1.00 14.58 608 ILE A C 1
ATOM 4696 O O . ILE A 1 570 ? 32.715 -32.748 55.785 1.00 13.47 608 ILE A O 1
ATOM 4701 N N . GLU A 1 571 ? 34.809 -32.346 56.517 1.00 14.79 609 GLU A N 1
ATOM 4702 C CA . GLU A 1 571 ? 35.036 -33.735 56.916 1.00 16.33 609 GLU A CA 1
ATOM 4703 C C . GLU A 1 571 ? 34.422 -34.059 58.277 1.00 16.17 609 GLU A C 1
ATOM 4704 O O . GLU A 1 571 ? 34.556 -35.169 58.779 1.00 15.21 609 GLU A O 1
ATOM 4710 N N . MET A 1 572 ? 33.735 -33.083 58.862 1.00 16.59 610 MET A N 1
ATOM 4711 C CA . MET A 1 572 ? 32.890 -33.362 60.009 1.00 17.00 610 MET A CA 1
ATOM 4712 C C . MET A 1 572 ? 31.620 -34.077 59.538 1.00 17.01 610 MET A C 1
ATOM 4713 O O . MET A 1 572 ? 30.956 -34.746 60.324 1.00 18.38 610 MET A O 1
ATOM 4718 N N . GLY A 1 573 ? 31.295 -33.935 58.252 1.00 16.95 611 GLY A N 1
ATOM 4719 C CA . GLY A 1 573 ? 30.302 -34.773 57.596 1.00 16.59 611 GLY A CA 1
ATOM 4720 C C . GLY A 1 573 ? 28.880 -34.252 57.469 1.00 17.18 611 GLY A C 1
ATOM 4721 O O . GLY A 1 573 ? 28.038 -34.920 56.872 1.00 17.66 611 GLY A O 1
ATOM 4722 N N . PHE A 1 574 ? 28.600 -33.078 58.029 1.00 17.03 612 PHE A N 1
ATOM 4723 C CA . PHE A 1 574 ? 27.247 -32.513 57.981 1.00 17.61 612 PHE A CA 1
ATOM 4724 C C . PHE A 1 574 ? 27.168 -31.217 57.150 1.00 18.17 612 PHE A C 1
ATOM 4725 O O . PHE A 1 574 ? 26.196 -30.461 57.235 1.00 17.99 612 PHE A O 1
ATOM 4733 N N . ILE A 1 575 ? 28.206 -30.981 56.350 1.00 18.90 613 ILE A N 1
ATOM 4734 C CA . ILE A 1 575 ? 28.324 -29.795 55.510 1.00 18.36 613 ILE A CA 1
ATOM 4735 C C . ILE A 1 575 ? 28.267 -30.231 54.051 1.00 19.45 613 ILE A C 1
ATOM 4736 O O . ILE A 1 575 ? 29.025 -31.117 53.625 1.00 20.16 613 ILE A O 1
ATOM 4741 N N . ASP A 1 576 ? 27.375 -29.617 53.284 1.00 19.56 614 ASP A N 1
ATOM 4742 C CA . ASP A 1 576 ? 27.291 -29.907 51.867 1.00 19.91 614 ASP A CA 1
ATOM 4743 C C . ASP A 1 576 ? 28.294 -29.025 51.134 1.00 21.20 614 ASP A C 1
ATOM 4744 O O . ASP A 1 576 ? 28.116 -27.797 51.053 1.00 21.69 614 ASP A O 1
ATOM 4749 N N . GLU A 1 577 ? 29.349 -29.651 50.607 1.00 21.43 615 GLU A N 1
ATOM 4750 C CA . GLU A 1 577 ? 30.479 -28.908 50.031 1.00 21.95 615 GLU A CA 1
ATOM 4751 C C . GLU A 1 577 ? 30.127 -28.101 48.789 1.00 22.08 615 GLU A C 1
ATOM 4752 O O . GLU A 1 577 ? 30.852 -27.166 48.432 1.00 20.72 615 GLU A O 1
ATOM 4758 N N . LYS A 1 578 ? 29.028 -28.479 48.137 1.00 22.53 616 LYS A N 1
ATOM 4759 C CA . LYS A 1 578 ? 28.524 -27.753 46.972 1.00 22.99 616 LYS A CA 1
ATOM 4760 C C . LYS A 1 578 ? 27.931 -26.397 47.367 1.00 22.41 616 LYS A C 1
ATOM 4761 O O . LYS A 1 578 ? 27.867 -25.484 46.545 1.00 24.22 616 LYS A O 1
ATOM 4767 N N . ARG A 1 579 ? 27.503 -26.272 48.621 1.00 20.58 617 ARG A N 1
ATOM 4768 C CA . ARG A 1 579 ? 26.898 -25.041 49.102 1.00 19.10 617 ARG A CA 1
ATOM 4769 C C . ARG A 1 579 ? 27.704 -24.383 50.240 1.00 18.26 617 ARG A C 1
ATOM 4770 O O . ARG A 1 579 ? 27.369 -24.518 51.426 1.00 18.48 617 ARG A O 1
ATOM 4778 N N . ILE A 1 580 ? 28.771 -23.677 49.876 1.00 15.26 618 ILE A N 1
ATOM 4779 C CA . ILE A 1 580 ? 29.551 -22.939 50.866 1.00 14.67 618 ILE A CA 1
ATOM 4780 C C . ILE A 1 580 ? 29.779 -21.483 50.463 1.00 14.22 618 ILE A C 1
ATOM 4781 O O . ILE A 1 580 ? 30.220 -21.190 49.356 1.00 14.25 618 ILE A O 1
ATOM 4786 N N . ALA A 1 581 ? 29.474 -20.570 51.368 1.00 14.12 619 ALA A N 1
ATOM 4787 C CA . ALA A 1 581 ? 29.768 -19.166 51.116 1.00 15.91 619 ALA A CA 1
ATOM 4788 C C . ALA A 1 581 ? 30.638 -18.562 52.209 1.00 16.28 619 ALA A C 1
ATOM 4789 O O . ALA A 1 581 ? 30.773 -19.103 53.307 1.00 17.41 619 ALA A O 1
ATOM 4791 N N . ILE A 1 582 ? 31.241 -17.434 51.896 1.00 16.48 620 ILE A N 1
ATOM 4792 C CA . ILE A 1 582 ? 32.012 -16.704 52.872 1.00 16.45 620 ILE A CA 1
ATOM 4793 C C . ILE A 1 582 ? 31.686 -15.252 52.605 1.00 17.84 620 ILE A C 1
ATOM 4794 O O . ILE A 1 582 ? 31.465 -14.862 51.458 1.00 18.81 620 ILE A O 1
ATOM 4799 N N . TRP A 1 583 ? 31.591 -14.462 53.665 1.00 18.01 621 TRP A N 1
ATOM 4800 C CA . TRP A 1 583 ? 31.218 -13.060 53.529 1.00 17.03 621 TRP A CA 1
ATOM 4801 C C . TRP A 1 583 ? 31.988 -12.259 54.555 1.00 16.67 621 TRP A C 1
ATOM 4802 O O . TRP A 1 583 ? 32.323 -12.775 55.625 1.00 14.94 621 TRP A O 1
ATOM 4813 N N . GLY A 1 584 ? 32.264 -10.998 54.240 1.00 16.15 622 GLY A N 1
ATOM 4814 C CA . GLY A 1 584 ? 32.958 -10.149 55.182 1.00 16.37 622 GLY A CA 1
ATOM 4815 C C . GLY A 1 584 ? 32.768 -8.673 54.984 1.00 16.67 622 GLY A C 1
ATOM 4816 O O . GLY A 1 584 ? 32.267 -8.239 53.952 1.00 17.13 622 GLY A O 1
ATOM 4817 N N . TRP A 1 585 ? 33.199 -7.913 55.990 1.00 18.98 623 TRP A N 1
ATOM 4818 C CA . TRP A 1 585 ? 33.155 -6.449 56.011 1.00 19.87 623 TRP A CA 1
ATOM 4819 C C . TRP A 1 585 ? 34.548 -5.916 56.340 1.00 20.44 623 TRP A C 1
ATOM 4820 O O . TRP A 1 585 ? 35.279 -6.531 57.106 1.00 22.03 623 TRP A O 1
ATOM 4831 N N . SER A 1 586 ? 34.908 -4.780 55.751 1.00 21.34 624 SER A N 1
ATOM 4832 C CA . SER A 1 586 ? 36.211 -4.132 55.939 1.00 21.90 624 SER A CA 1
ATOM 4833 C C . SER A 1 586 ? 37.414 -5.051 55.637 1.00 21.11 624 SER A C 1
ATOM 4834 O O . SER A 1 586 ? 37.637 -5.415 54.485 1.00 21.90 624 SER A O 1
ATOM 4837 N N . TYR A 1 587 ? 38.189 -5.423 56.648 1.00 19.89 625 TYR A N 1
ATOM 4838 C CA . TYR A 1 587 ? 39.171 -6.484 56.454 1.00 19.12 625 TYR A CA 1
ATOM 4839 C C . TYR A 1 587 ? 38.486 -7.783 56.029 1.00 19.74 625 TYR A C 1
ATOM 4840 O O . TYR A 1 587 ? 39.045 -8.580 55.283 1.00 21.15 625 TYR A O 1
ATOM 4849 N N . GLY A 1 588 ? 37.264 -7.985 56.496 1.00 19.58 626 GLY A N 1
ATOM 4850 C CA . GLY A 1 588 ? 36.567 -9.232 56.263 1.00 19.94 626 GLY A CA 1
ATOM 4851 C C . GLY A 1 588 ? 36.191 -9.395 54.815 1.00 19.18 626 GLY A C 1
ATOM 4852 O O . GLY A 1 588 ? 36.098 -10.527 54.297 1.00 20.83 626 GLY A O 1
ATOM 4853 N N . GLY A 1 589 ? 35.970 -8.263 54.163 1.00 15.19 627 GLY A 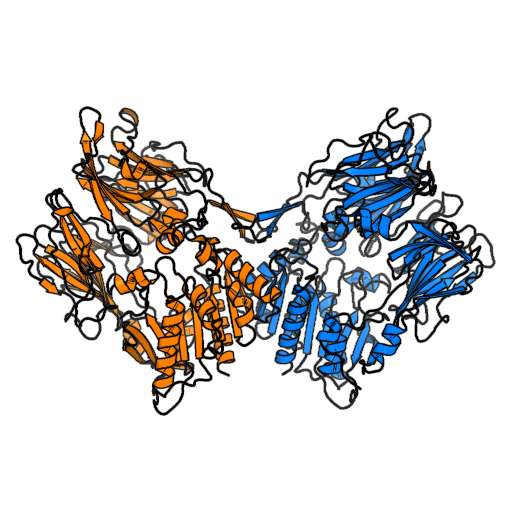N 1
ATOM 4854 C CA . GLY A 1 589 ? 35.648 -8.262 52.754 1.00 14.16 627 GLY A CA 1
ATOM 4855 C C . GLY A 1 589 ? 36.877 -8.464 51.906 1.00 13.97 627 GLY A C 1
ATOM 4856 O O . GLY A 1 589 ? 36.781 -9.036 50.837 1.00 14.66 627 GLY A O 1
ATOM 4857 N N . TYR A 1 590 ? 38.024 -7.971 52.369 1.00 15.18 628 TYR A N 1
ATOM 4858 C CA . TYR A 1 590 ? 39.314 -8.277 51.757 1.00 16.67 628 TYR A CA 1
ATOM 4859 C C . TYR A 1 590 ? 39.535 -9.789 51.725 1.00 18.68 628 TYR A C 1
ATOM 4860 O O . TYR A 1 590 ? 39.703 -10.365 50.646 1.00 19.72 628 TYR A O 1
ATOM 4869 N N . VAL A 1 591 ? 39.502 -10.449 52.886 1.00 19.22 629 VAL A N 1
ATOM 4870 C CA . VAL A 1 591 ? 39.822 -11.881 52.896 1.00 19.87 629 VAL A CA 1
ATOM 4871 C C . VAL A 1 591 ? 38.735 -12.763 52.296 1.00 20.61 629 VAL A C 1
ATOM 4872 O O . VAL A 1 591 ? 39.042 -13.849 51.779 1.00 18.93 629 VAL A O 1
ATOM 4876 N N . SER A 1 592 ? 37.478 -12.310 52.342 1.00 21.33 630 SER A N 1
ATOM 4877 C CA . SER A 1 592 ? 36.421 -13.098 51.707 1.00 21.61 630 SER A CA 1
ATOM 4878 C C . SER A 1 592 ? 36.674 -13.168 50.192 1.00 20.74 630 SER A C 1
ATOM 4879 O O . SER A 1 592 ? 36.669 -14.269 49.602 1.00 17.76 630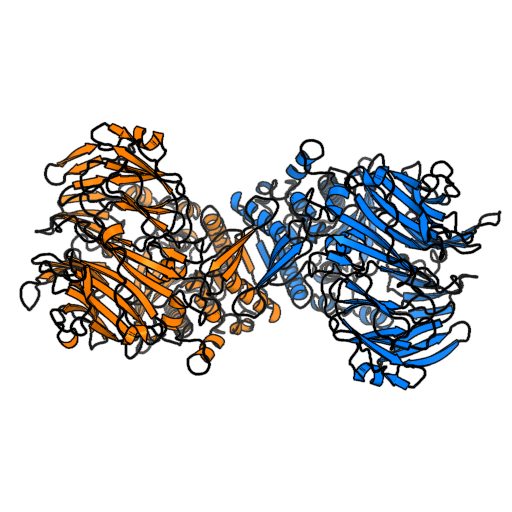 SER A O 1
ATOM 4882 N N . SER A 1 593 ? 36.935 -11.998 49.593 1.00 19.38 631 SER A N 1
ATOM 4883 C CA . SER A 1 593 ? 37.354 -11.906 48.193 1.00 21.22 631 SER A CA 1
ATOM 4884 C C . SER A 1 593 ? 38.508 -12.874 47.901 1.00 23.76 631 SER A C 1
ATOM 4885 O O . SER A 1 593 ? 38.390 -13.747 47.027 1.00 24.39 631 SER A O 1
ATOM 4888 N N . LEU A 1 594 ? 39.599 -12.735 48.661 1.00 23.63 632 LEU A N 1
ATOM 4889 C CA . LEU A 1 594 ? 40.787 -13.556 48.481 1.00 24.11 632 LEU A CA 1
ATOM 4890 C C . LEU A 1 594 ? 40.502 -15.045 48.654 1.00 24.28 632 LEU A C 1
ATOM 4891 O O . LEU A 1 594 ? 41.055 -15.880 47.925 1.00 24.53 632 LEU A O 1
ATOM 4896 N N . ALA A 1 595 ? 39.654 -15.370 49.627 1.00 23.70 633 ALA A N 1
ATOM 4897 C CA . ALA A 1 595 ? 39.286 -16.757 49.885 1.00 23.00 633 ALA A CA 1
ATOM 4898 C C . ALA A 1 595 ? 38.435 -17.284 48.744 1.00 23.40 633 ALA A C 1
ATOM 4899 O O . ALA A 1 595 ? 38.576 -18.424 48.335 1.00 24.31 633 ALA A O 1
ATOM 4901 N N . LEU A 1 596 ? 37.558 -16.434 48.224 1.00 24.32 634 LEU A N 1
ATOM 4902 C CA . LEU A 1 596 ? 36.707 -16.799 47.105 1.00 24.15 634 LEU A CA 1
ATOM 4903 C C . LEU A 1 596 ? 37.519 -17.003 45.825 1.00 23.50 634 LEU A C 1
ATOM 4904 O O . LEU A 1 596 ? 37.220 -17.892 45.024 1.00 22.66 634 LEU A O 1
ATOM 4909 N N . ALA A 1 597 ? 38.544 -16.172 45.648 1.00 22.62 635 ALA A N 1
ATOM 4910 C CA . ALA A 1 597 ? 39.426 -16.249 44.488 1.00 22.20 635 ALA A CA 1
ATOM 4911 C C . ALA A 1 597 ? 40.636 -17.131 44.779 1.00 22.49 635 ALA A C 1
ATOM 4912 O O . ALA A 1 597 ? 41.654 -17.076 44.083 1.00 22.07 635 ALA A O 1
ATOM 4914 N N . SER A 1 598 ? 40.515 -17.943 45.824 1.00 23.86 636 SER A N 1
ATOM 4915 C CA . SER A 1 598 ? 41.566 -18.864 46.230 1.00 24.22 636 SER A CA 1
ATOM 4916 C C . SER A 1 598 ? 41.833 -19.956 45.199 1.00 24.41 636 SER A C 1
ATOM 4917 O O . SER A 1 598 ? 42.875 -20.612 45.242 1.00 24.57 636 SER A O 1
ATOM 4920 N N . GLY A 1 599 ? 40.885 -20.155 44.288 1.00 24.41 637 GLY A N 1
ATOM 4921 C CA . GLY A 1 599 ? 41.016 -21.157 43.249 1.00 24.88 637 GLY A CA 1
ATOM 4922 C C . GLY A 1 599 ? 41.026 -22.556 43.834 1.00 25.49 637 GLY A C 1
ATOM 4923 O O . GLY A 1 599 ? 41.593 -23.474 43.245 1.00 25.43 637 GLY A O 1
ATOM 4924 N N . THR A 1 600 ? 40.394 -22.699 44.999 1.00 26.42 638 THR A N 1
ATOM 4925 C CA . THR A 1 600 ? 40.302 -23.967 45.723 1.00 26.66 638 THR A CA 1
ATOM 4926 C C . THR A 1 600 ? 38.942 -24.645 45.536 1.00 26.23 638 THR A C 1
ATOM 4927 O O . THR A 1 600 ? 38.702 -25.716 46.099 1.00 26.61 638 THR A O 1
ATOM 4931 N N . GLY A 1 601 ? 38.066 -24.016 44.750 1.00 25.22 639 GLY A N 1
ATOM 4932 C CA . GLY A 1 601 ? 36.723 -24.508 44.499 1.00 25.64 639 GLY A CA 1
ATOM 4933 C C . GLY A 1 601 ? 36.052 -25.067 45.738 1.00 26.86 639 GLY A C 1
ATOM 4934 O O . GLY A 1 601 ? 35.621 -26.225 45.763 1.00 26.85 639 GLY A O 1
ATOM 4935 N N . LEU A 1 602 ? 36.003 -24.257 46.788 1.00 27.45 640 LEU A N 1
ATOM 4936 C CA . LEU A 1 602 ? 35.332 -24.651 48.018 1.00 27.33 640 LEU A CA 1
ATOM 4937 C C . LEU A 1 602 ? 34.118 -23.758 48.179 1.00 27.60 640 LEU A C 1
ATOM 4938 O O . LEU A 1 602 ? 33.009 -24.243 48.406 1.00 28.61 640 LEU A O 1
ATOM 4943 N N . PHE A 1 603 ? 34.331 -22.454 48.036 1.00 26.74 641 PHE A N 1
ATOM 4944 C CA . PHE A 1 603 ? 33.250 -21.492 48.108 1.00 26.37 641 PHE A CA 1
ATOM 4945 C C . PHE A 1 603 ? 32.525 -21.360 46.766 1.00 26.57 641 PHE A C 1
ATOM 4946 O O . PHE A 1 603 ? 33.152 -21.096 45.743 1.00 27.80 641 PHE A O 1
ATOM 4954 N N . LYS A 1 604 ? 31.207 -21.543 46.776 1.00 26.08 642 LYS A N 1
ATOM 4955 C CA . LYS A 1 604 ? 30.390 -21.355 45.585 1.00 26.78 642 LYS A CA 1
ATOM 4956 C C . LYS A 1 604 ? 30.233 -19.858 45.300 1.00 28.19 642 LYS A C 1
ATOM 4957 O O . LYS A 1 604 ? 30.289 -19.416 44.138 1.00 27.70 642 LYS A O 1
ATOM 4963 N N . CYS A 1 605 ? 30.042 -19.088 46.371 1.00 29.22 643 CYS A N 1
ATOM 4964 C CA . CYS A 1 605 ? 29.885 -17.633 46.284 1.00 30.55 643 CYS A CA 1
ATOM 4965 C C . CYS A 1 605 ? 30.461 -16.948 47.506 1.00 28.45 643 CYS A C 1
ATOM 4966 O O . CYS A 1 605 ? 30.838 -17.610 48.480 1.00 28.31 643 CYS A O 1
ATOM 4969 N N . GLY A 1 606 ? 30.503 -15.621 47.450 1.00 25.23 644 GLY A N 1
ATOM 4970 C CA . GLY A 1 606 ? 31.056 -14.828 48.524 1.00 23.07 644 GLY A CA 1
ATOM 4971 C C . GLY A 1 606 ? 30.665 -13.373 48.410 1.00 22.10 644 GLY A C 1
ATOM 4972 O O . GLY A 1 606 ? 30.429 -12.857 47.315 1.00 22.84 644 GLY A O 1
ATOM 4973 N N . ILE A 1 607 ? 30.591 -12.707 49.553 1.00 19.89 645 ILE A N 1
ATOM 4974 C CA . ILE A 1 607 ? 30.201 -11.314 49.577 1.00 18.70 645 ILE A CA 1
ATOM 4975 C C . ILE A 1 607 ? 31.323 -10.520 50.204 1.00 18.55 645 ILE A C 1
ATOM 4976 O O . ILE A 1 607 ? 31.866 -10.923 51.220 1.00 19.30 645 ILE A O 1
ATOM 4981 N N . ALA A 1 608 ? 31.679 -9.400 49.593 1.00 18.14 646 ALA A N 1
ATOM 4982 C CA . ALA A 1 608 ? 32.663 -8.514 50.187 1.00 19.47 646 ALA A CA 1
ATOM 4983 C C . ALA A 1 608 ? 32.068 -7.143 50.353 1.00 19.08 646 ALA A C 1
ATOM 4984 O O . ALA A 1 608 ? 31.843 -6.440 49.376 1.00 20.57 646 ALA A O 1
ATOM 4986 N N . VAL A 1 609 ? 31.794 -6.768 51.597 1.00 19.62 647 VAL A N 1
ATOM 4987 C CA . VAL A 1 609 ? 31.248 -5.446 51.904 1.00 17.35 647 VAL A CA 1
ATOM 4988 C C . VAL A 1 609 ? 32.398 -4.514 52.270 1.00 17.60 647 VAL A C 1
ATOM 4989 O O . VAL A 1 609 ? 33.224 -4.829 53.138 1.00 15.53 647 VAL A O 1
ATOM 4993 N N . ALA A 1 610 ? 32.453 -3.382 51.568 1.00 18.47 648 ALA A N 1
ATOM 4994 C CA . ALA A 1 610 ? 33.451 -2.327 51.769 1.00 18.62 648 ALA A CA 1
ATOM 4995 C C . ALA A 1 610 ? 34.857 -2.877 51.948 1.00 19.81 648 ALA A C 1
ATOM 4996 O O . ALA A 1 610 ? 35.584 -2.429 52.834 1.00 19.60 648 ALA A O 1
ATOM 4998 N N . PRO A 1 611 ? 35.256 -3.836 51.110 1.00 20.73 649 PRO A N 1
ATOM 4999 C CA . PRO A 1 611 ? 36.555 -4.488 51.283 1.00 20.64 649 PRO A CA 1
ATOM 5000 C C . PRO A 1 611 ? 37.709 -3.536 51.001 1.00 20.96 649 PRO A C 1
ATOM 5001 O O . PRO A 1 611 ? 37.578 -2.645 50.179 1.00 20.68 649 PRO A O 1
ATOM 5005 N N . VAL A 1 612 ? 38.823 -3.726 51.695 1.00 21.97 650 VAL A N 1
ATOM 5006 C CA . VAL A 1 612 ? 40.083 -3.196 51.226 1.00 21.87 650 VAL A CA 1
ATOM 5007 C C . VAL A 1 612 ? 40.459 -4.082 50.049 1.00 21.60 650 VAL A C 1
ATOM 5008 O O . VAL A 1 612 ? 40.264 -5.296 50.107 1.00 20.78 650 VAL A O 1
ATOM 5012 N N . SER A 1 613 ? 40.972 -3.470 48.982 1.00 21.42 651 SER A N 1
ATOM 5013 C CA . SER A 1 613 ? 41.377 -4.196 47.780 1.00 21.05 651 SER A CA 1
ATOM 5014 C C . SER A 1 613 ? 42.896 -4.230 47.589 1.00 21.68 651 SER A C 1
ATOM 5015 O O . SER A 1 613 ? 43.433 -5.137 46.951 1.00 21.94 651 SER A O 1
ATOM 5018 N N . SER A 1 614 ? 43.582 -3.231 48.130 1.00 21.87 652 SER A N 1
ATOM 5019 C CA . SER A 1 614 ? 45.033 -3.155 48.053 1.00 21.93 652 SER A CA 1
ATOM 5020 C C . SER A 1 614 ? 45.521 -2.225 49.153 1.00 22.62 652 SER A C 1
ATOM 5021 O O . SER A 1 614 ? 44.952 -1.132 49.366 1.00 23.24 652 SER A O 1
ATOM 5024 N N . TRP A 1 615 ? 46.581 -2.650 49.835 1.00 21.28 653 TRP A N 1
ATOM 5025 C CA . TRP A 1 615 ? 47.081 -1.926 50.990 1.00 21.10 653 TRP A CA 1
ATOM 5026 C C . TRP A 1 615 ? 47.687 -0.596 50.602 1.00 23.04 653 TRP A C 1
ATOM 5027 O O . TRP A 1 615 ? 47.966 0.241 51.460 1.00 24.18 653 TRP A O 1
ATOM 5038 N N . GLU A 1 616 ? 47.838 -0.387 49.298 1.00 23.85 654 GLU A N 1
ATOM 5039 C CA . GLU A 1 616 ? 48.216 0.909 48.758 1.00 24.65 654 GLU A CA 1
ATOM 5040 C C . GLU A 1 616 ? 47.163 1.988 49.060 1.00 24.23 654 GLU A C 1
ATOM 5041 O O . GLU A 1 616 ? 47.514 3.157 49.296 1.00 24.55 654 GLU A O 1
ATOM 5047 N N . TYR A 1 617 ? 45.890 1.589 49.070 1.00 22.82 655 TYR A N 1
ATOM 5048 C CA . TYR A 1 617 ? 44.785 2.540 49.214 1.00 22.83 655 TYR A CA 1
ATOM 5049 C C . TYR A 1 617 ? 44.411 2.854 50.646 1.00 22.81 655 TYR A C 1
ATOM 5050 O O . TYR A 1 617 ? 43.711 3.832 50.882 1.00 23.65 655 TYR A O 1
ATOM 5059 N N . TYR A 1 618 ? 44.853 2.024 51.590 1.00 23.89 656 TYR A N 1
ATOM 5060 C CA . TYR A 1 618 ? 44.484 2.190 52.999 1.00 23.47 656 TYR A CA 1
ATOM 5061 C C . TYR A 1 618 ? 45.409 3.108 53.803 1.00 23.87 656 TYR A C 1
ATOM 5062 O O . TYR A 1 618 ? 46.547 3.382 53.391 1.00 24.07 656 TYR A O 1
ATOM 5071 N N . ALA A 1 619 ? 44.902 3.589 54.939 1.00 23.77 657 ALA A N 1
ATOM 5072 C CA . ALA A 1 619 ? 45.615 4.551 55.788 1.00 23.86 657 ALA A CA 1
ATOM 5073 C C . ALA A 1 619 ? 46.976 4.036 56.241 1.00 23.64 657 ALA A C 1
ATOM 5074 O O . ALA A 1 619 ? 47.118 2.860 56.578 1.00 23.12 657 ALA A O 1
ATOM 5076 N N . SER A 1 620 ? 47.958 4.938 56.239 1.00 24.39 658 SER A N 1
ATOM 5077 C CA . SER A 1 620 ? 49.361 4.647 56.566 1.00 23.88 658 SER A CA 1
ATOM 5078 C C . SER A 1 620 ? 49.522 4.009 57.935 1.00 24.72 658 SER A C 1
ATOM 5079 O O . SER A 1 620 ? 50.157 2.953 58.074 1.00 24.77 658 SER A O 1
ATOM 5082 N N . VAL A 1 621 ? 48.944 4.659 58.941 1.00 25.05 659 VAL A N 1
ATOM 5083 C CA . VAL A 1 621 ? 49.047 4.197 60.314 1.00 25.53 659 VAL A CA 1
ATOM 5084 C C . VAL A 1 621 ? 48.747 2.710 60.398 1.00 25.57 659 VAL A C 1
ATOM 5085 O O . VAL A 1 621 ? 49.622 1.929 60.748 1.00 27.33 659 VAL A O 1
ATOM 5089 N N . TYR A 1 622 ? 47.527 2.320 60.054 1.00 24.93 660 TYR A N 1
ATOM 5090 C CA . TYR A 1 622 ? 47.132 0.922 60.117 1.00 25.51 660 TYR A CA 1
ATOM 5091 C C . TYR A 1 622 ? 48.015 0.082 59.208 1.00 26.34 660 TYR A C 1
ATOM 5092 O O . TYR A 1 622 ? 48.552 -0.941 59.618 1.00 27.62 660 TYR A O 1
ATOM 5101 N N . THR A 1 623 ? 48.181 0.528 57.975 1.00 26.56 661 THR A N 1
ATOM 5102 C CA . THR A 1 623 ? 48.785 -0.318 56.960 1.00 26.94 661 THR A CA 1
ATOM 5103 C C . THR A 1 623 ? 50.236 -0.674 57.267 1.00 27.94 661 THR A C 1
ATOM 5104 O O . THR A 1 623 ? 50.590 -1.853 57.317 1.00 29.67 661 THR A O 1
ATOM 5108 N N . GLU A 1 624 ? 51.065 0.344 57.480 1.00 28.00 662 GLU A N 1
ATOM 5109 C CA . GLU A 1 624 ? 52.497 0.136 57.671 1.00 27.99 662 GLU A CA 1
ATOM 5110 C C . GLU A 1 624 ? 52.777 -0.688 58.929 1.00 28.64 662 GLU A C 1
ATOM 5111 O O . GLU A 1 624 ? 53.685 -1.516 58.941 1.00 28.67 662 GLU A O 1
ATOM 5117 N N . ARG A 1 625 ? 51.964 -0.475 59.963 1.00 28.89 663 ARG A N 1
ATOM 5118 C CA . ARG A 1 625 ? 51.994 -1.262 61.186 1.00 29.11 663 ARG A CA 1
ATOM 5119 C C . ARG A 1 625 ? 52.135 -2.743 60.884 1.00 29.65 663 ARG A C 1
ATOM 5120 O O . ARG A 1 625 ? 52.978 -3.419 61.472 1.00 31.53 663 ARG A O 1
ATOM 5128 N N . PHE A 1 626 ? 51.319 -3.251 59.970 1.00 29.50 664 PHE A N 1
ATOM 5129 C CA . PHE A 1 626 ? 51.329 -4.679 59.704 1.00 29.75 664 PHE A CA 1
ATOM 5130 C C . PHE A 1 626 ? 52.055 -5.021 58.408 1.00 30.56 664 PHE A C 1
ATOM 5131 O O . PHE A 1 626 ? 52.408 -6.185 58.184 1.00 30.70 664 PHE A O 1
ATOM 5139 N N . MET A 1 627 ? 52.300 -4.009 57.575 1.00 30.21 665 MET A N 1
ATOM 5140 C CA . MET A 1 627 ? 52.834 -4.241 56.227 1.00 31.49 665 MET A CA 1
ATOM 5141 C C . MET A 1 627 ? 54.260 -3.738 55.954 1.00 32.12 665 MET A C 1
ATOM 5142 O O . MET A 1 627 ? 54.895 -4.161 54.983 1.00 31.03 665 MET A O 1
ATOM 5147 N N . GLY A 1 628 ? 54.748 -2.828 56.792 1.00 33.28 666 GLY A N 1
ATOM 5148 C CA . GLY A 1 628 ? 55.966 -2.089 56.494 1.00 34.62 666 GLY A CA 1
ATOM 5149 C C . GLY A 1 628 ? 55.687 -1.016 55.455 1.00 35.84 666 GLY A C 1
ATOM 5150 O O . GLY A 1 628 ? 54.565 -0.529 55.353 1.00 36.53 666 GLY A O 1
ATOM 5151 N N . LEU A 1 629 ? 56.695 -0.666 54.665 1.00 36.98 667 LEU A N 1
ATOM 5152 C CA . LEU A 1 629 ? 56.550 0.375 53.646 1.00 38.16 667 LEU A CA 1
ATOM 5153 C C . LEU A 1 629 ? 56.430 -0.210 52.229 1.00 38.00 667 LEU A C 1
ATOM 5154 O O . LEU A 1 629 ? 56.944 -1.308 51.967 1.00 37.55 667 LEU A O 1
ATOM 5159 N N . PRO A 1 630 ? 55.741 0.498 51.324 1.00 37.49 668 PRO A N 1
ATOM 5160 C CA . PRO A 1 630 ? 55.634 0.070 49.924 1.00 37.79 668 PRO A CA 1
ATOM 5161 C C . PRO A 1 630 ? 56.749 0.633 49.028 1.00 38.55 668 PRO A C 1
ATOM 5162 O O . PRO A 1 630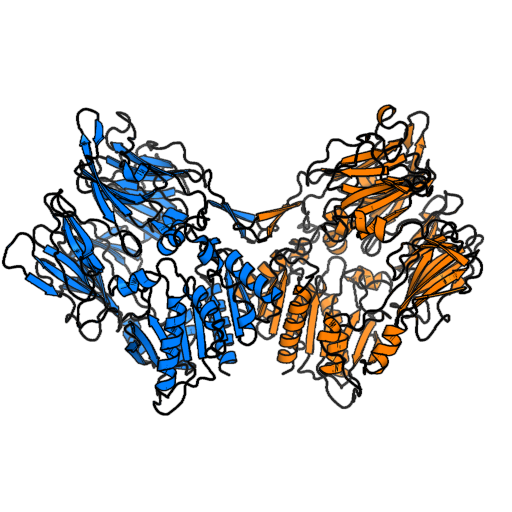 ? 56.457 1.266 48.010 1.00 38.34 668 PRO A O 1
ATOM 5166 N N . THR A 1 631 ? 58.007 0.388 49.402 1.00 39.90 669 THR A N 1
ATOM 5167 C CA . THR A 1 631 ? 59.162 0.940 48.681 1.00 40.44 669 THR A CA 1
ATOM 5168 C C . THR A 1 631 ? 60.116 -0.137 48.169 1.00 41.34 669 THR A C 1
ATOM 5169 O O . THR A 1 631 ? 59.995 -1.314 48.523 1.00 42.04 669 THR A O 1
ATOM 5173 N N . LYS A 1 632 ? 61.056 0.289 47.328 1.00 42.34 670 LYS A N 1
ATOM 5174 C CA . LYS A 1 632 ? 62.182 -0.530 46.873 1.00 43.44 670 LYS A CA 1
ATOM 5175 C C . LYS A 1 632 ? 62.795 -1.366 48.005 1.00 43.21 670 LYS A C 1
ATOM 5176 O O . LYS A 1 632 ? 62.919 -2.585 47.897 1.00 42.64 670 LYS A O 1
ATOM 5182 N N . ASP A 1 633 ? 63.163 -0.692 49.090 1.00 43.55 671 ASP A N 1
ATOM 5183 C CA . ASP A 1 633 ? 63.853 -1.320 50.209 1.00 43.90 671 ASP A CA 1
ATOM 5184 C C . ASP A 1 633 ? 62.976 -2.287 51.005 1.00 43.41 671 ASP A C 1
ATOM 5185 O O . ASP A 1 633 ? 63.396 -3.410 51.304 1.00 43.24 671 ASP A O 1
ATOM 5190 N N . ASP A 1 634 ? 61.762 -1.855 51.338 1.00 42.88 672 ASP A N 1
ATOM 5191 C CA . ASP A 1 634 ? 60.924 -2.586 52.290 1.00 41.96 672 ASP A CA 1
ATOM 5192 C C . ASP A 1 634 ? 60.074 -3.690 51.663 1.00 40.45 672 ASP A C 1
ATOM 5193 O O . ASP A 1 634 ? 60.601 -4.710 51.227 1.00 39.74 672 ASP A O 1
ATOM 5198 N N . ASN A 1 635 ? 58.763 -3.476 51.615 1.00 39.57 673 ASN A N 1
ATOM 5199 C CA . ASN A 1 635 ? 57.826 -4.534 51.277 1.00 37.98 673 ASN A CA 1
ATOM 5200 C C . ASN A 1 635 ? 57.076 -4.370 49.947 1.00 38.59 673 ASN A C 1
ATOM 5201 O O . ASN A 1 635 ? 56.298 -5.249 49.566 1.00 38.82 673 ASN A O 1
ATOM 5206 N N . LEU A 1 636 ? 57.314 -3.270 49.233 1.00 38.08 674 LEU A N 1
ATOM 5207 C CA . LEU A 1 636 ? 56.648 -3.032 47.951 1.00 38.52 674 LEU A CA 1
ATOM 5208 C C . LEU A 1 636 ? 56.179 -4.308 47.245 1.00 39.08 674 LEU A C 1
ATOM 5209 O O . LEU A 1 636 ? 55.003 -4.414 46.878 1.00 40.89 674 LEU A O 1
ATOM 5214 N N . GLU A 1 637 ? 57.090 -5.263 47.054 1.00 38.25 675 GLU A N 1
ATOM 5215 C CA . GLU A 1 637 ? 56.778 -6.502 46.341 1.00 38.36 675 GLU A CA 1
ATOM 5216 C C . GLU A 1 637 ? 55.481 -7.140 46.836 1.00 37.07 675 GLU A C 1
ATOM 5217 O O . GLU A 1 637 ? 54.686 -7.641 46.033 1.00 36.69 675 GLU A O 1
ATOM 5223 N N . HIS A 1 638 ? 55.268 -7.116 48.150 1.00 34.93 676 HIS A N 1
ATOM 5224 C CA . HIS A 1 638 ? 54.099 -7.772 48.719 1.00 33.44 676 HIS A CA 1
ATOM 5225 C C . HIS A 1 638 ? 52.866 -6.891 48.831 1.00 33.83 676 HIS A C 1
ATOM 5226 O O . HIS A 1 638 ? 51.743 -7.400 48.868 1.00 33.57 676 HIS A O 1
ATOM 5233 N N . TYR A 1 639 ? 53.064 -5.577 48.892 1.00 34.53 677 TYR A N 1
ATOM 5234 C CA . TYR A 1 639 ? 51.962 -4.659 48.648 1.00 34.11 677 TYR A CA 1
ATOM 5235 C C . TYR A 1 639 ? 51.449 -5.016 47.256 1.00 34.79 677 TYR A C 1
ATOM 5236 O O . TYR A 1 639 ? 50.244 -5.199 47.052 1.00 35.60 677 TYR A O 1
ATOM 5245 N N . LYS A 1 640 ? 52.390 -5.159 46.320 1.00 34.99 678 LYS A N 1
ATOM 5246 C CA . LYS A 1 640 ? 52.115 -5.530 44.930 1.00 35.84 678 LYS A CA 1
ATOM 5247 C C . LYS A 1 640 ? 51.378 -6.875 44.782 1.00 35.74 678 LYS A C 1
ATOM 5248 O O . LYS A 1 640 ? 50.364 -6.951 44.090 1.00 35.75 678 LYS A O 1
ATOM 5254 N N . ASN A 1 641 ? 51.882 -7.917 45.447 1.00 35.82 679 ASN A N 1
ATOM 5255 C CA . ASN A 1 641 ? 51.378 -9.281 45.284 1.00 35.16 679 ASN A CA 1
ATOM 5256 C C . ASN A 1 641 ? 50.029 -9.544 45.954 1.00 35.21 679 ASN A C 1
ATOM 5257 O O . ASN A 1 641 ? 49.279 -10.424 45.523 1.00 36.29 679 ASN A O 1
ATOM 5262 N N . SER A 1 642 ? 49.716 -8.766 46.987 1.00 34.06 680 SER A N 1
ATOM 5263 C CA . SER A 1 642 ? 48.592 -9.055 47.879 1.00 32.42 680 SER A CA 1
ATOM 5264 C C . SER A 1 642 ? 47.268 -8.317 47.628 1.00 32.05 680 SER A C 1
ATOM 5265 O O . SER A 1 642 ? 46.430 -8.263 48.533 1.00 32.08 680 SER A O 1
ATOM 5268 N N . THR A 1 643 ? 47.071 -7.744 46.439 1.00 30.77 681 THR A N 1
ATOM 5269 C CA . THR A 1 643 ? 45.796 -7.081 46.120 1.00 29.47 681 THR A CA 1
ATOM 5270 C C . THR A 1 643 ? 44.743 -8.115 45.716 1.00 28.94 681 THR A C 1
ATOM 5271 O O . THR A 1 643 ? 45.082 -9.276 45.493 1.00 29.87 681 THR A O 1
ATOM 5275 N N . VAL A 1 644 ? 43.475 -7.710 45.626 1.00 27.17 682 VAL A N 1
ATOM 5276 C CA . VAL A 1 644 ? 42.448 -8.611 45.091 1.00 26.10 682 VAL A CA 1
ATOM 5277 C C . VAL A 1 644 ? 42.387 -8.578 43.556 1.00 26.36 682 VAL A C 1
ATOM 5278 O O . VAL A 1 644 ? 42.135 -9.612 42.924 1.00 26.43 682 VAL A O 1
ATOM 5282 N N . MET A 1 645 ? 42.637 -7.396 42.978 1.00 25.33 683 MET A N 1
ATOM 5283 C CA . MET A 1 645 ? 42.729 -7.207 41.530 1.00 24.07 683 MET A CA 1
ATOM 5284 C C . MET A 1 645 ? 43.592 -8.292 40.873 1.00 24.33 683 MET A C 1
ATOM 5285 O O . MET A 1 645 ? 43.223 -8.850 39.836 1.00 24.26 683 MET A O 1
ATOM 5290 N N . ALA A 1 646 ? 44.738 -8.580 41.492 1.00 23.78 684 ALA A N 1
ATOM 5291 C CA . ALA A 1 646 ? 45.681 -9.575 41.006 1.00 23.69 684 ALA A CA 1
ATOM 5292 C C . ALA A 1 646 ? 45.043 -10.950 40.890 1.00 23.75 684 ALA A C 1
ATOM 5293 O O . ALA A 1 646 ? 45.549 -11.818 40.182 1.00 23.32 684 ALA A O 1
ATOM 5295 N N . ARG A 1 647 ? 43.928 -11.137 41.588 1.00 24.50 685 ARG A N 1
ATOM 5296 C CA . ARG A 1 647 ? 43.255 -12.433 41.640 1.00 25.34 685 ARG A CA 1
ATOM 5297 C C . ARG A 1 647 ? 41.967 -12.451 40.825 1.00 24.64 685 ARG A C 1
ATOM 5298 O O . ARG A 1 647 ? 41.159 -13.365 40.970 1.00 25.68 685 ARG A O 1
ATOM 5306 N N . ALA A 1 648 ? 41.793 -11.449 39.964 1.00 23.91 686 ALA A N 1
ATOM 5307 C CA . ALA A 1 648 ? 40.590 -11.310 39.142 1.00 24.07 686 ALA A CA 1
ATOM 5308 C C . ALA A 1 648 ? 40.220 -12.582 38.379 1.00 24.35 686 ALA A C 1
ATOM 5309 O O . ALA A 1 648 ? 39.086 -13.041 38.457 1.00 24.71 686 ALA A O 1
ATOM 5311 N N . GLU A 1 649 ? 41.180 -13.150 37.656 1.00 25.20 687 GLU A N 1
ATOM 5312 C CA . GLU A 1 649 ? 40.949 -14.362 36.877 1.00 26.51 687 GLU A CA 1
ATOM 5313 C C . GLU A 1 649 ? 40.235 -15.457 37.667 1.00 26.41 687 GLU A C 1
ATOM 5314 O O . GLU A 1 649 ? 39.324 -16.107 37.148 1.00 26.93 687 GLU A O 1
ATOM 5320 N N . TYR A 1 650 ? 40.637 -15.643 38.922 1.00 25.66 688 TYR A N 1
ATOM 5321 C CA . TYR A 1 650 ? 40.176 -16.780 39.718 1.00 26.10 688 TYR A CA 1
ATOM 5322 C C . TYR A 1 650 ? 38.717 -16.677 40.155 1.00 24.85 688 TYR A C 1
ATOM 5323 O O . TYR A 1 650 ? 38.148 -17.635 40.690 1.00 24.51 688 TYR A O 1
ATOM 5332 N N . PHE A 1 651 ? 38.121 -15.514 39.893 1.00 22.89 689 PHE A N 1
ATOM 5333 C CA . PHE A 1 651 ? 36.720 -15.270 40.173 1.00 20.60 689 PHE A CA 1
ATOM 5334 C C . PHE A 1 651 ? 35.799 -15.848 39.101 1.00 22.12 689 PHE A C 1
ATOM 5335 O O . PHE A 1 651 ? 34.576 -15.877 39.286 1.00 22.57 689 PHE A O 1
ATOM 5343 N N . ARG A 1 652 ? 36.377 -16.313 37.992 1.00 22.93 690 ARG A N 1
ATOM 5344 C CA . ARG A 1 652 ? 35.597 -16.679 36.805 1.00 23.91 690 ARG A CA 1
ATOM 5345 C C . ARG A 1 652 ? 34.341 -17.491 37.124 1.00 24.81 690 ARG A C 1
ATOM 5346 O O . ARG A 1 652 ? 33.248 -17.171 36.636 1.00 26.17 690 ARG A O 1
ATOM 5354 N N . ASN A 1 653 ? 34.495 -18.516 37.956 1.00 24.28 691 ASN A N 1
ATOM 5355 C CA . ASN A 1 653 ? 33.409 -19.452 38.215 1.00 24.52 691 ASN A CA 1
ATOM 5356 C C . ASN A 1 653 ? 32.966 -19.491 39.676 1.00 24.01 691 ASN A C 1
ATOM 5357 O O . ASN A 1 653 ? 32.698 -20.560 40.229 1.00 21.73 691 ASN A O 1
ATOM 5362 N N . VAL A 1 654 ? 32.903 -18.310 40.292 1.00 23.39 692 VAL A N 1
ATOM 5363 C CA . VAL A 1 654 ? 32.320 -18.144 41.620 1.00 22.38 692 VAL A CA 1
ATOM 5364 C C . VAL A 1 654 ? 31.308 -17.027 41.498 1.00 21.92 692 VAL A C 1
ATOM 5365 O O . VAL A 1 654 ? 31.346 -16.295 40.518 1.00 22.14 692 VAL A O 1
ATOM 5369 N N . ASP A 1 655 ? 30.390 -16.908 42.460 1.00 22.73 693 ASP A N 1
ATOM 5370 C CA . ASP A 1 655 ? 29.471 -15.766 42.496 1.00 23.23 693 ASP A CA 1
ATOM 5371 C C . ASP A 1 655 ? 29.972 -14.730 43.479 1.00 22.47 693 ASP A C 1
ATOM 5372 O O . ASP A 1 655 ? 29.941 -14.939 44.692 1.00 24.67 693 ASP A O 1
ATOM 5377 N N . TYR A 1 656 ? 30.439 -13.615 42.948 1.00 19.31 694 TYR A N 1
ATOM 5378 C CA . TYR A 1 656 ? 30.932 -12.532 43.767 1.00 18.57 694 TYR A CA 1
ATOM 5379 C C . TYR A 1 656 ? 29.848 -11.465 43.919 1.00 18.13 694 TYR A C 1
ATOM 5380 O O . TYR A 1 656 ? 29.145 -11.142 42.956 1.00 16.54 694 TYR A O 1
ATOM 5389 N N . LEU A 1 657 ? 29.699 -10.944 45.135 1.00 16.96 695 LEU A N 1
ATOM 5390 C CA . LEU A 1 657 ? 28.834 -9.805 45.364 1.00 16.68 695 LEU A CA 1
ATOM 5391 C C . LEU A 1 657 ? 29.683 -8.740 46.046 1.00 16.68 695 LEU A C 1
ATOM 5392 O O . LEU A 1 657 ? 30.264 -8.993 47.090 1.00 18.35 695 LEU A O 1
ATOM 5397 N N . LEU A 1 658 ? 29.785 -7.577 45.410 1.00 15.61 696 LEU A N 1
ATOM 5398 C CA . LEU A 1 658 ? 30.694 -6.515 45.826 1.00 15.38 696 LEU A CA 1
ATOM 5399 C C . LEU A 1 658 ? 29.874 -5.318 46.237 1.00 15.05 696 LEU A C 1
ATOM 5400 O O . LEU A 1 658 ? 29.139 -4.753 45.423 1.00 14.20 696 LEU A O 1
ATOM 5405 N N . ILE A 1 659 ? 29.987 -4.941 47.503 1.00 13.89 697 ILE A N 1
ATOM 5406 C CA . ILE A 1 659 ? 29.173 -3.858 48.036 1.00 13.17 697 ILE A CA 1
ATOM 5407 C C . ILE A 1 659 ? 30.054 -2.759 48.641 1.00 14.92 697 ILE A C 1
ATOM 5408 O O . ILE A 1 659 ? 31.012 -3.051 49.350 1.00 17.53 697 ILE A O 1
ATOM 5413 N N . HIS A 1 660 ? 29.723 -1.504 48.376 1.00 13.28 698 HIS A N 1
ATOM 5414 C CA . HIS A 1 660 ? 30.494 -0.410 48.915 1.00 15.00 698 HIS A CA 1
ATOM 5415 C C . HIS A 1 660 ? 29.700 0.887 48.909 1.00 15.21 698 HIS A C 1
ATOM 5416 O O . HIS A 1 660 ? 28.960 1.161 47.968 1.00 16.12 698 HIS A O 1
ATOM 5423 N N . GLY A 1 661 ? 29.841 1.675 49.967 1.00 15.47 699 GLY A N 1
ATOM 5424 C CA . GLY A 1 661 ? 29.153 2.951 50.074 1.00 17.28 699 GLY A CA 1
ATOM 5425 C C . GLY A 1 661 ? 30.002 4.064 49.482 1.00 18.28 699 GLY A C 1
ATOM 5426 O O . GLY A 1 661 ? 31.201 4.169 49.754 1.00 18.63 699 GLY A O 1
ATOM 5427 N N . THR A 1 662 ? 29.395 4.914 48.673 1.00 19.39 700 THR A N 1
ATOM 5428 C CA . THR A 1 662 ? 30.190 5.890 47.914 1.00 20.74 700 THR A CA 1
ATOM 5429 C C . THR A 1 662 ? 30.734 7.068 48.725 1.00 21.94 700 THR A C 1
ATOM 5430 O O . THR A 1 662 ? 31.452 7.903 48.188 1.00 23.94 700 THR A O 1
ATOM 5434 N N . ALA A 1 663 ? 30.418 7.127 50.014 1.00 23.41 701 ALA A N 1
ATOM 5435 C CA . ALA A 1 663 ? 30.927 8.191 50.879 1.00 24.18 701 ALA A CA 1
ATOM 5436 C C . ALA A 1 663 ? 31.761 7.613 52.015 1.00 24.88 701 ALA A C 1
ATOM 5437 O O . ALA A 1 663 ? 31.981 8.277 53.029 1.00 26.52 701 ALA A O 1
ATOM 5439 N N . ASP A 1 664 ? 32.207 6.371 51.833 1.00 25.32 702 ASP A N 1
ATOM 5440 C CA . ASP A 1 664 ? 33.096 5.670 52.765 1.00 25.65 702 ASP A CA 1
ATOM 5441 C C . ASP A 1 664 ? 34.429 6.396 52.895 1.00 27.24 702 ASP A C 1
ATOM 5442 O O . ASP A 1 664 ? 35.298 6.272 52.028 1.00 29.26 702 ASP A O 1
ATOM 5447 N N . ASP A 1 665 ? 34.596 7.157 53.970 1.00 27.64 703 ASP A N 1
ATOM 5448 C CA . ASP A 1 665 ? 35.819 7.931 54.158 1.00 28.34 703 ASP A CA 1
ATOM 5449 C C . ASP A 1 665 ? 36.951 7.083 54.762 1.00 27.62 703 ASP A C 1
ATOM 5450 O O . ASP A 1 665 ? 38.122 7.482 54.734 1.00 26.67 703 ASP A O 1
ATOM 5455 N N . ASN A 1 666 ? 36.605 5.918 55.303 1.00 25.42 704 ASN A N 1
ATOM 5456 C CA . ASN A 1 666 ? 37.605 5.074 55.928 1.00 25.67 704 ASN A CA 1
ATOM 5457 C C . ASN A 1 666 ? 38.256 4.124 54.930 1.00 24.77 704 ASN A C 1
ATOM 5458 O O . ASN A 1 666 ? 39.469 4.179 54.723 1.00 25.40 704 ASN A O 1
ATOM 5463 N N . VAL A 1 667 ? 37.460 3.250 54.325 1.00 23.29 705 VAL A N 1
ATOM 5464 C CA . VAL A 1 667 ? 37.942 2.414 53.227 1.00 20.96 705 VAL A CA 1
ATOM 5465 C C . VAL A 1 667 ? 37.288 2.955 51.976 1.00 21.80 705 VAL A C 1
ATOM 5466 O O . VAL A 1 667 ? 36.080 2.805 51.778 1.00 23.28 705 VAL A O 1
ATOM 5470 N N . HIS A 1 668 ? 38.079 3.612 51.144 1.00 20.00 706 HIS A N 1
ATOM 5471 C CA . HIS A 1 668 ? 37.508 4.384 50.075 1.00 19.86 706 HIS A CA 1
ATOM 5472 C C . HIS A 1 668 ? 36.931 3.470 49.026 1.00 19.61 706 HIS A C 1
ATOM 5473 O O . HIS A 1 668 ? 37.484 2.411 48.747 1.00 20.85 706 HIS A O 1
ATOM 5480 N N . PHE A 1 669 ? 35.806 3.908 48.466 1.00 18.55 707 PHE A N 1
ATOM 5481 C CA . PHE A 1 669 ? 35.123 3.263 47.356 1.00 18.18 707 PHE A CA 1
ATOM 5482 C C . PHE A 1 669 ? 36.093 2.897 46.240 1.00 19.04 707 PHE A C 1
ATOM 5483 O O . PHE A 1 669 ? 35.907 1.894 45.553 1.00 21.16 707 PHE A O 1
ATOM 5491 N N . GLN A 1 670 ? 37.129 3.711 46.068 1.00 19.04 708 GLN A N 1
ATOM 5492 C CA . GLN A 1 670 ? 38.205 3.426 45.133 1.00 18.61 708 GLN A CA 1
ATOM 5493 C C . GLN A 1 670 ? 38.646 1.965 45.246 1.00 19.89 708 GLN A C 1
ATOM 5494 O O . GLN A 1 670 ? 39.033 1.348 44.246 1.00 20.10 708 GLN A O 1
ATOM 5500 N N . ASN A 1 671 ? 38.575 1.417 46.462 1.00 19.48 709 ASN A N 1
ATOM 5501 C CA . ASN A 1 671 ? 38.955 0.036 46.707 1.00 19.57 709 ASN A CA 1
ATOM 5502 C C . ASN A 1 671 ? 38.073 -0.889 45.905 1.00 20.46 709 ASN A C 1
ATOM 5503 O O . ASN A 1 671 ? 38.582 -1.763 45.213 1.00 21.70 709 ASN A O 1
ATOM 5508 N N . SER A 1 672 ? 36.752 -0.693 45.992 1.00 20.10 710 SER A N 1
ATOM 5509 C CA . SER A 1 672 ? 35.812 -1.572 45.301 1.00 19.05 710 SER A CA 1
ATOM 5510 C C . SER A 1 672 ? 35.716 -1.221 43.833 1.00 19.78 710 SER A C 1
ATOM 5511 O O . SER A 1 672 ? 35.414 -2.085 43.009 1.00 21.74 710 SER A O 1
ATOM 5514 N N . ALA A 1 673 ? 35.978 0.044 43.512 1.00 18.46 711 ALA A N 1
ATOM 5515 C CA . ALA A 1 673 ? 35.977 0.502 42.134 1.00 19.42 711 ALA A CA 1
ATOM 5516 C C . ALA A 1 673 ? 37.083 -0.183 41.370 1.00 20.38 711 ALA A C 1
ATOM 5517 O O . ALA A 1 673 ? 36.926 -0.479 40.188 1.00 23.09 711 ALA A O 1
ATOM 5519 N N . GLN A 1 674 ? 38.200 -0.441 42.043 1.00 20.14 712 GLN A N 1
ATOM 5520 C CA . GLN A 1 674 ? 39.340 -1.088 41.402 1.00 19.47 712 GLN A CA 1
ATOM 5521 C C . GLN A 1 674 ? 39.160 -2.595 41.277 1.00 18.92 712 GLN A C 1
ATOM 5522 O O . GLN A 1 674 ? 39.674 -3.196 40.322 1.00 19.75 712 GLN A O 1
ATOM 5528 N N . ILE A 1 675 ? 38.439 -3.211 42.218 1.00 17.52 713 ILE A N 1
ATOM 5529 C CA . ILE A 1 675 ? 38.115 -4.631 42.076 1.00 17.45 713 ILE A CA 1
ATOM 5530 C C . ILE A 1 675 ? 37.183 -4.783 40.867 1.00 16.93 713 ILE A C 1
ATOM 5531 O O . ILE A 1 675 ? 37.415 -5.630 39.990 1.00 14.99 713 ILE A O 1
ATOM 5536 N N . ALA A 1 676 ? 36.144 -3.941 40.819 1.00 15.48 714 ALA A N 1
ATOM 5537 C CA . ALA A 1 676 ? 35.185 -3.985 39.726 1.00 15.06 714 ALA A CA 1
ATOM 5538 C C . ALA A 1 676 ? 35.916 -3.805 38.400 1.00 15.85 714 ALA A C 1
ATOM 5539 O O . ALA A 1 676 ? 35.765 -4.627 37.476 1.00 15.89 714 ALA A O 1
ATOM 5541 N N . LYS A 1 677 ? 36.737 -2.753 38.328 1.00 14.96 715 LYS A N 1
ATOM 5542 C CA . LYS A 1 677 ? 37.530 -2.478 37.143 1.00 15.36 715 LYS A CA 1
ATOM 5543 C C . LYS A 1 677 ? 38.358 -3.684 36.740 1.00 16.71 715 LYS A C 1
ATOM 5544 O O . LYS A 1 677 ? 38.439 -4.001 35.555 1.00 17.50 715 LYS A O 1
ATOM 5550 N N . ALA A 1 678 ? 38.963 -4.360 37.717 1.00 18.31 716 ALA A N 1
ATOM 5551 C CA . ALA A 1 678 ? 39.751 -5.555 37.412 1.00 19.90 716 ALA A CA 1
ATOM 5552 C C . ALA A 1 678 ? 38.875 -6.659 36.856 1.00 19.66 716 ALA A C 1
ATOM 5553 O O . ALA A 1 678 ? 39.181 -7.210 35.809 1.00 22.20 716 ALA A O 1
ATOM 5555 N N . LEU A 1 679 ? 37.778 -6.971 37.534 1.00 19.46 717 LEU A N 1
ATOM 5556 C CA . LEU A 1 679 ? 36.931 -8.081 37.094 1.00 19.54 717 LEU A CA 1
ATOM 5557 C C . LEU A 1 679 ? 36.427 -7.904 35.659 1.00 20.45 717 LEU A C 1
ATOM 5558 O O . LEU A 1 679 ? 36.349 -8.877 34.897 1.00 19.68 717 LEU A O 1
ATOM 5563 N N . VAL A 1 680 ? 36.101 -6.660 35.299 1.00 20.42 718 VAL A N 1
ATOM 5564 C CA . VAL A 1 680 ? 35.669 -6.343 33.941 1.00 20.94 718 VAL A CA 1
ATOM 5565 C C . VAL A 1 680 ? 36.824 -6.642 32.986 1.00 20.86 718 VAL A C 1
ATOM 5566 O O . VAL A 1 680 ? 36.658 -7.361 31.999 1.00 21.06 718 VAL A O 1
ATOM 5570 N N . ASN A 1 681 ? 38.000 -6.117 33.312 1.00 21.07 719 ASN A N 1
ATOM 5571 C CA . ASN A 1 681 ? 39.183 -6.315 32.489 1.00 21.39 719 ASN A CA 1
ATOM 5572 C C . ASN A 1 681 ? 39.558 -7.780 32.277 1.00 20.61 719 ASN A C 1
ATOM 5573 O O . ASN A 1 681 ? 40.216 -8.104 31.297 1.00 21.00 719 ASN A O 1
ATOM 5578 N N . ALA A 1 682 ? 39.128 -8.647 33.194 1.00 20.61 720 ALA A N 1
ATOM 5579 C CA . ALA A 1 682 ? 39.345 -10.089 33.094 1.00 20.50 720 ALA A CA 1
ATOM 5580 C C . ALA A 1 682 ? 38.149 -10.827 32.473 1.00 21.25 720 ALA A C 1
ATOM 5581 O O . ALA A 1 682 ? 38.182 -12.041 32.283 1.00 21.25 720 ALA A O 1
ATOM 5583 N N . GLN A 1 683 ? 37.094 -10.080 32.164 1.00 23.49 721 GLN A N 1
ATOM 5584 C CA . GLN A 1 683 ? 35.869 -10.631 31.569 1.00 24.55 721 GLN A CA 1
ATOM 5585 C C . GLN A 1 683 ? 35.122 -11.602 32.495 1.00 25.00 721 GLN A C 1
ATOM 5586 O O . GLN A 1 683 ? 34.721 -12.694 32.083 1.00 26.75 721 GLN A O 1
ATOM 5592 N N . VAL A 1 684 ? 34.928 -11.182 33.742 1.00 24.45 722 VAL A N 1
ATOM 5593 C CA . VAL A 1 684 ? 34.348 -12.025 34.780 1.00 22.96 722 VAL A CA 1
ATOM 5594 C C . VAL A 1 684 ? 33.055 -11.365 35.244 1.00 23.33 722 VAL A C 1
ATOM 5595 O O . VAL A 1 684 ? 33.080 -10.223 35.690 1.00 23.66 722 VAL A O 1
ATOM 5599 N N . ASP A 1 685 ? 31.931 -12.072 35.131 1.00 23.42 723 ASP A N 1
ATOM 5600 C CA . ASP A 1 685 ? 30.661 -11.548 35.637 1.00 23.91 723 ASP A CA 1
ATOM 5601 C C . ASP A 1 685 ? 30.661 -11.560 37.154 1.00 24.02 723 ASP A C 1
ATOM 5602 O O . ASP A 1 685 ? 31.251 -12.448 37.776 1.00 26.05 723 ASP A O 1
ATOM 5607 N N . PHE A 1 686 ? 30.009 -10.566 37.742 1.00 22.19 724 PHE A N 1
ATOM 5608 C CA . PHE A 1 686 ? 29.817 -10.502 39.184 1.00 20.72 724 PHE A CA 1
ATOM 5609 C C . PHE A 1 686 ? 28.629 -9.606 39.473 1.00 20.05 724 PHE A C 1
ATOM 5610 O O . PHE A 1 686 ? 28.081 -8.996 38.567 1.00 20.04 724 PHE A O 1
ATOM 5618 N N . GLN A 1 687 ? 28.218 -9.560 40.732 1.00 19.85 725 GLN A N 1
ATOM 5619 C CA . GLN A 1 687 ? 27.111 -8.719 41.162 1.00 19.32 725 GLN A CA 1
ATOM 5620 C C . GLN A 1 687 ? 27.694 -7.602 41.986 1.00 19.23 725 GLN A C 1
ATOM 5621 O O . GLN A 1 687 ? 28.668 -7.802 42.711 1.00 19.56 725 GLN A O 1
ATOM 5627 N N . ALA A 1 688 ? 27.110 -6.420 41.869 1.00 17.78 726 ALA A N 1
ATOM 5628 C CA . ALA A 1 688 ? 27.596 -5.285 42.610 1.00 16.97 726 ALA A CA 1
ATOM 5629 C C . ALA A 1 688 ? 26.446 -4.485 43.199 1.00 18.52 726 ALA A C 1
ATOM 5630 O O . ALA A 1 688 ? 25.277 -4.659 42.813 1.00 18.88 726 ALA A O 1
ATOM 5632 N N . MET A 1 689 ? 26.781 -3.621 44.151 1.00 18.55 727 MET A N 1
ATOM 5633 C CA . MET A 1 689 ? 25.819 -2.701 44.732 1.00 19.36 727 MET A CA 1
ATOM 5634 C C . MET A 1 689 ? 26.580 -1.543 45.381 1.00 19.62 727 MET A C 1
ATOM 5635 O O . MET A 1 689 ? 27.531 -1.750 46.132 1.00 19.51 727 MET A O 1
ATOM 5640 N N . TRP A 1 690 ? 26.171 -0.324 45.067 1.00 19.36 728 TRP A N 1
ATOM 5641 C CA . TRP A 1 690 ? 26.728 0.828 45.739 1.00 19.33 728 TRP A CA 1
ATOM 5642 C C . TRP A 1 690 ? 25.641 1.437 46.611 1.00 20.62 728 TRP A C 1
ATOM 5643 O O . TRP A 1 690 ? 24.451 1.324 46.306 1.00 21.89 728 TRP A O 1
ATOM 5654 N N . TYR A 1 691 ? 26.049 2.075 47.701 1.00 20.02 729 TYR A N 1
ATOM 5655 C CA . TYR A 1 691 ? 25.113 2.847 48.503 1.00 17.70 729 TYR A CA 1
ATOM 5656 C C . TYR A 1 691 ? 25.482 4.317 48.459 1.00 16.25 729 TYR A C 1
ATOM 5657 O O . TYR A 1 691 ? 26.515 4.718 48.982 1.00 16.65 729 TYR A O 1
ATOM 5666 N N . SER A 1 692 ? 24.637 5.100 47.798 1.00 16.30 730 SER A N 1
ATOM 5667 C CA . SER A 1 692 ? 24.880 6.519 47.589 1.00 17.13 730 SER A CA 1
ATOM 5668 C C . SER A 1 692 ? 24.993 7.230 48.919 1.00 18.97 730 SER A C 1
ATOM 5669 O O . SER A 1 692 ? 24.198 6.994 49.813 1.00 20.69 730 SER A O 1
ATOM 5672 N N . ASP A 1 693 ? 26.006 8.079 49.058 1.00 21.78 731 ASP A N 1
ATOM 5673 C CA . ASP A 1 693 ? 26.208 8.905 50.260 1.00 22.37 731 ASP A CA 1
ATOM 5674 C C . ASP A 1 693 ? 26.284 8.155 51.599 1.00 23.76 731 ASP A C 1
ATOM 5675 O O . ASP A 1 693 ? 26.009 8.714 52.660 1.00 25.43 731 ASP A O 1
ATOM 5680 N N . GLN A 1 694 ? 26.675 6.886 51.538 1.00 24.13 732 GLN A N 1
ATOM 5681 C CA . GLN A 1 694 ? 26.808 6.062 52.722 1.00 23.41 732 GLN A CA 1
ATOM 5682 C C . GLN A 1 694 ? 28.269 5.844 53.019 1.00 23.59 732 GLN A C 1
ATOM 5683 O O . GLN A 1 694 ? 29.083 5.773 52.102 1.00 24.46 732 GLN A O 1
ATOM 5689 N N . ASN A 1 695 ? 28.605 5.749 54.301 1.00 23.30 733 ASN A N 1
ATOM 5690 C CA . ASN A 1 695 ? 29.989 5.591 54.691 1.00 23.74 733 ASN A CA 1
ATOM 5691 C C . ASN A 1 695 ? 30.333 4.155 55.044 1.00 25.24 733 ASN A C 1
ATOM 5692 O O . ASN A 1 695 ? 29.660 3.224 54.607 1.00 25.57 733 ASN A O 1
ATOM 5697 N N . HIS A 1 696 ? 31.384 3.973 55.831 1.00 26.15 734 HIS A N 1
ATOM 5698 C CA . HIS A 1 696 ? 31.864 2.637 56.109 1.00 27.16 734 HIS A CA 1
ATOM 5699 C C . HIS A 1 696 ? 30.876 1.794 56.902 1.00 27.96 734 HIS A C 1
ATOM 5700 O O . HIS A 1 696 ? 30.897 0.567 56.804 1.00 28.28 734 HIS A O 1
ATOM 5707 N N . GLY A 1 697 ? 30.009 2.460 57.666 1.00 28.15 735 GLY A N 1
ATOM 5708 C CA . GLY A 1 697 ? 29.048 1.795 58.530 1.00 27.56 735 GLY A CA 1
ATOM 5709 C C . GLY A 1 697 ? 27.813 1.291 57.807 1.00 28.62 735 GLY A C 1
ATOM 5710 O O . GLY A 1 697 ? 27.212 0.296 58.211 1.00 30.56 735 GLY A O 1
ATOM 5711 N N . LEU A 1 698 ? 27.433 1.971 56.731 1.00 28.79 736 LEU A N 1
ATOM 5712 C CA . LEU A 1 698 ? 26.204 1.659 55.994 1.00 28.09 736 LEU A CA 1
ATOM 5713 C C . LEU A 1 698 ? 24.971 1.749 56.900 1.00 27.70 736 LEU A C 1
ATOM 5714 O O . LEU A 1 698 ? 24.023 0.975 56.772 1.00 28.17 736 LEU A O 1
ATOM 5719 N N . SER A 1 699 ? 25.009 2.722 57.812 1.00 27.55 737 SER A N 1
ATOM 5720 C CA . SER A 1 699 ? 23.938 2.974 58.784 1.00 27.15 737 SER A CA 1
ATOM 5721 C C . SER A 1 699 ? 22.613 3.408 58.156 1.00 26.04 737 SER A C 1
ATOM 5722 O O . SER A 1 699 ? 22.541 3.707 56.968 1.00 27.03 737 SER A O 1
ATOM 5725 N N . GLY A 1 700 ? 21.561 3.426 58.962 1.00 25.66 738 GLY A N 1
ATOM 5726 C CA . GLY A 1 700 ? 20.251 3.859 58.501 1.00 25.81 738 GLY A CA 1
ATOM 5727 C C . GLY A 1 700 ? 19.540 2.864 57.599 1.00 25.97 738 GLY A C 1
ATOM 5728 O O . GLY A 1 700 ? 19.817 1.655 57.615 1.00 26.65 738 GLY A O 1
ATOM 5729 N N . LEU A 1 701 ? 18.613 3.373 56.797 1.00 26.01 739 LEU A N 1
ATOM 5730 C CA . LEU A 1 701 ? 17.852 2.524 55.886 1.00 25.72 739 LEU A CA 1
ATOM 5731 C C . LEU A 1 701 ? 18.765 1.713 54.932 1.00 26.68 739 LEU A C 1
ATOM 5732 O O . LEU A 1 701 ? 18.368 0.675 54.380 1.00 26.91 739 LEU A O 1
ATOM 5737 N N . SER A 1 702 ? 20.004 2.176 54.780 1.00 27.27 740 SER A N 1
ATOM 5738 C CA . SER A 1 702 ? 21.020 1.433 54.045 1.00 27.07 740 SER A CA 1
ATOM 5739 C C . SER A 1 702 ? 21.290 0.042 54.607 1.00 27.49 740 SER A C 1
ATOM 5740 O O . SER A 1 702 ? 21.571 -0.877 53.846 1.00 28.97 740 SER A O 1
ATOM 5743 N N . THR A 1 703 ? 21.218 -0.101 55.931 1.00 26.97 741 THR A N 1
ATOM 5744 C CA . THR A 1 703 ? 21.472 -1.371 56.609 1.00 26.65 741 THR A CA 1
ATOM 5745 C C . THR A 1 703 ? 20.442 -2.424 56.213 1.00 26.66 741 THR A C 1
ATOM 5746 O O . THR A 1 703 ? 20.796 -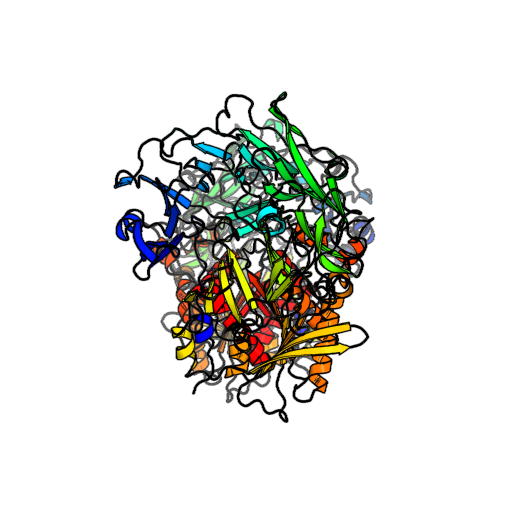3.509 55.740 1.00 24.16 741 THR A O 1
ATOM 5750 N N . ASN A 1 704 ? 19.169 -2.071 56.405 1.00 26.46 742 ASN A N 1
ATOM 5751 C CA . ASN A 1 704 ? 18.036 -2.834 55.901 1.00 25.86 742 ASN A CA 1
ATOM 5752 C C . ASN A 1 704 ? 18.318 -3.358 54.501 1.00 25.33 742 ASN A C 1
ATOM 5753 O O . ASN A 1 704 ? 18.357 -4.559 54.279 1.00 26.13 742 ASN A O 1
ATOM 5758 N N . HIS A 1 705 ? 18.545 -2.437 53.572 1.00 24.80 743 HIS A N 1
ATOM 5759 C CA . HIS A 1 705 ? 18.831 -2.767 52.187 1.00 24.17 743 HIS A CA 1
ATOM 5760 C C . HIS A 1 705 ? 19.982 -3.742 52.033 1.00 23.64 743 HIS A C 1
ATOM 5761 O O . HIS A 1 705 ? 19.835 -4.758 51.363 1.00 24.17 743 HIS A O 1
ATOM 5768 N N . LEU A 1 706 ? 21.113 -3.436 52.667 1.00 22.50 744 LEU A N 1
ATOM 5769 C CA . LEU A 1 706 ? 22.303 -4.251 52.550 1.00 22.72 744 LEU A CA 1
ATOM 5770 C C . LEU A 1 706 ? 22.027 -5.683 53.017 1.00 23.80 744 LEU A C 1
ATOM 5771 O O . LEU A 1 706 ? 22.351 -6.650 52.328 1.00 24.99 744 LEU A O 1
ATOM 5776 N N . TYR A 1 707 ? 21.410 -5.805 54.183 1.00 22.72 745 TYR A N 1
ATOM 5777 C CA . TYR A 1 707 ? 21.176 -7.094 54.779 1.00 20.44 745 TYR A CA 1
ATOM 5778 C C . TYR A 1 707 ? 20.092 -7.858 54.024 1.00 21.50 745 TYR A C 1
ATOM 5779 O O . TYR A 1 707 ? 20.141 -9.096 53.941 1.00 20.10 745 TYR A O 1
ATOM 5788 N N . THR A 1 708 ? 19.140 -7.123 53.448 1.00 21.03 746 THR A N 1
ATOM 5789 C CA . THR A 1 708 ? 18.133 -7.722 52.576 1.00 20.90 746 THR A CA 1
ATOM 5790 C C . THR A 1 708 ? 18.768 -8.191 51.273 1.00 21.32 746 THR A C 1
ATOM 5791 O O . THR A 1 708 ? 18.555 -9.319 50.830 1.00 21.83 746 THR A O 1
ATOM 5795 N N . HIS A 1 709 ? 19.565 -7.323 50.666 1.00 20.76 747 HIS A N 1
ATOM 5796 C CA . HIS A 1 709 ? 20.177 -7.665 49.401 1.00 19.99 747 HIS A CA 1
ATOM 5797 C C . HIS A 1 709 ? 21.109 -8.861 49.521 1.00 20.85 747 HIS A C 1
ATOM 5798 O O . HIS A 1 709 ? 21.174 -9.671 48.605 1.00 23.75 747 HIS A O 1
ATOM 5805 N N . MET A 1 710 ? 21.823 -8.972 50.636 1.00 20.68 748 MET A N 1
ATOM 5806 C CA . MET A 1 710 ? 22.792 -10.046 50.825 1.00 22.18 748 MET A CA 1
ATOM 5807 C C . MET A 1 710 ? 22.125 -11.395 51.065 1.00 23.84 748 MET A C 1
ATOM 5808 O O . MET A 1 710 ? 22.632 -12.439 50.640 1.00 24.89 748 MET A O 1
ATOM 5813 N N . THR A 1 711 ? 21.000 -11.390 51.773 1.00 24.06 749 THR A N 1
ATOM 5814 C CA . THR A 1 711 ? 20.354 -12.655 52.070 1.00 22.82 749 THR A CA 1
ATOM 5815 C C . THR A 1 711 ? 19.575 -13.150 50.853 1.00 23.08 749 THR A C 1
ATOM 5816 O O . THR A 1 711 ? 19.358 -14.357 50.703 1.00 23.82 749 THR A O 1
ATOM 5820 N N . HIS A 1 712 ? 19.189 -12.232 49.966 1.00 21.90 750 HIS A N 1
ATOM 5821 C CA . HIS A 1 712 ? 18.649 -12.646 48.669 1.00 20.77 750 HIS A CA 1
ATOM 5822 C C . HIS A 1 712 ? 19.756 -13.400 47.941 1.00 19.29 750 HIS A C 1
ATOM 5823 O O . HIS A 1 712 ? 19.535 -14.484 47.393 1.00 19.24 750 HIS A O 1
ATOM 5830 N N . PHE A 1 713 ? 20.959 -12.835 47.980 1.00 17.37 751 PHE A N 1
ATOM 5831 C CA . PHE A 1 713 ? 22.128 -13.433 47.334 1.00 16.04 751 PHE A CA 1
ATOM 5832 C C . PHE A 1 713 ? 22.452 -14.846 47.878 1.00 14.95 751 PHE A C 1
ATOM 5833 O O . PHE A 1 713 ? 22.493 -15.806 47.106 1.00 13.30 751 PHE A O 1
ATOM 5841 N N . LEU A 1 714 ? 22.653 -14.969 49.193 1.00 14.29 752 LEU A N 1
ATOM 5842 C CA . LEU A 1 714 ? 22.954 -16.273 49.792 1.00 15.03 752 LEU A CA 1
ATOM 5843 C C . LEU A 1 714 ? 21.842 -17.266 49.534 1.00 17.91 752 LEU A C 1
ATOM 5844 O O . LEU A 1 714 ? 22.121 -18.395 49.131 1.00 18.39 752 LEU A O 1
ATOM 5849 N N . LYS A 1 715 ? 20.591 -16.834 49.734 1.00 21.66 753 LYS A N 1
ATOM 5850 C CA . LYS A 1 715 ? 19.422 -17.686 49.494 1.00 24.41 753 LYS A CA 1
ATOM 5851 C C . LYS A 1 715 ? 19.461 -18.278 48.086 1.00 26.71 753 LYS A C 1
ATOM 5852 O O . LYS A 1 715 ? 19.349 -19.497 47.912 1.00 27.76 753 LYS A O 1
ATOM 5858 N N . GLN A 1 716 ? 19.642 -17.410 47.093 1.00 29.09 754 GLN A N 1
ATOM 5859 C CA . GLN A 1 716 ? 19.818 -17.835 45.709 1.00 30.97 754 GLN A CA 1
ATOM 5860 C C . GLN A 1 716 ? 21.065 -18.695 45.523 1.00 31.31 754 GLN A C 1
ATOM 5861 O O . GLN A 1 716 ? 21.049 -19.658 44.757 1.00 31.06 754 GLN A O 1
ATOM 5867 N N . CYS A 1 717 ? 22.144 -18.339 46.219 1.00 31.45 755 CYS A N 1
ATOM 5868 C CA . CYS A 1 717 ? 23.397 -19.076 46.123 1.00 31.41 755 CYS A CA 1
ATOM 5869 C C . CYS A 1 717 ? 23.236 -20.469 46.720 1.00 31.06 755 CYS A C 1
ATOM 5870 O O . CYS A 1 717 ? 23.910 -21.406 46.302 1.00 30.71 755 CYS A O 1
ATOM 5873 N N . PHE A 1 718 ? 22.325 -20.591 47.682 1.00 30.65 756 PHE A N 1
ATOM 5874 C CA . PHE A 1 718 ? 22.060 -21.852 48.366 1.00 29.83 756 PHE A CA 1
ATOM 5875 C C . PHE A 1 718 ? 20.768 -22.513 47.906 1.00 29.58 756 PHE A C 1
ATOM 5876 O O . PHE A 1 718 ? 20.444 -23.598 48.370 1.00 28.66 756 PHE A O 1
ATOM 5884 N N . SER A 1 719 ? 20.038 -21.840 47.012 1.00 30.37 757 SER A N 1
ATOM 5885 C CA . SER A 1 719 ? 18.825 -22.353 46.357 1.00 30.22 757 SER A CA 1
ATOM 5886 C C . SER A 1 719 ? 18.494 -23.823 46.649 1.00 30.39 757 SER A C 1
ATOM 5887 O O . SER A 1 719 ? 18.833 -24.723 45.874 1.00 29.66 757 SER A O 1
ATOM 5890 N N . MET B 1 1 ? 22.224 -22.719 9.660 1.00 27.49 39 MET B N 1
ATOM 5891 C CA . MET B 1 1 ? 22.696 -23.955 10.371 1.00 26.17 39 MET B CA 1
ATOM 5892 C C . MET B 1 1 ? 23.012 -23.753 11.873 1.00 25.69 39 MET B C 1
ATOM 5893 O O . MET B 1 1 ? 23.075 -24.738 12.630 1.00 24.77 39 MET B O 1
ATOM 5898 N N . ARG B 1 2 ? 23.203 -22.490 12.291 1.00 24.13 40 ARG B N 1
ATOM 5899 C CA . ARG B 1 2 ? 23.439 -22.137 13.706 1.00 22.33 40 ARG B CA 1
ATOM 5900 C C . ARG B 1 2 ? 23.006 -20.722 14.115 1.00 21.99 40 ARG B C 1
ATOM 5901 O O . ARG B 1 2 ? 23.131 -19.763 13.341 1.00 21.66 40 ARG B O 1
ATOM 5909 N N . ALA B 1 3 ? 22.513 -20.605 15.346 1.00 20.47 41 ALA B N 1
ATOM 5910 C CA . ALA B 1 3 ? 22.012 -19.340 15.873 1.00 18.73 41 ALA B CA 1
ATOM 5911 C C . ALA B 1 3 ? 23.132 -18.369 16.273 1.00 18.01 41 ALA B C 1
ATOM 5912 O O . ALA B 1 3 ? 24.229 -18.794 16.647 1.00 15.87 41 ALA B O 1
ATOM 5914 N N . LEU B 1 4 ? 22.853 -17.065 16.174 1.00 17.78 42 LEU B N 1
ATOM 5915 C CA . LEU B 1 4 ? 23.764 -16.045 16.692 1.00 18.78 42 LEU B CA 1
ATOM 5916 C C . LEU B 1 4 ? 24.124 -16.359 18.152 1.00 20.40 42 LEU B C 1
ATOM 5917 O O . LEU B 1 4 ? 23.274 -16.778 18.951 1.00 21.09 42 LEU B O 1
ATOM 5922 N N . THR B 1 5 ? 25.389 -16.163 18.492 1.00 21.42 43 THR B N 1
ATOM 5923 C CA . THR B 1 5 ? 25.846 -16.347 19.860 1.00 22.15 43 THR B CA 1
ATOM 5924 C C . THR B 1 5 ? 26.390 -15.005 20.355 1.00 23.33 43 THR B C 1
ATOM 5925 O O . THR B 1 5 ? 26.843 -14.200 19.546 1.00 23.83 43 THR B O 1
ATOM 5929 N N . LEU B 1 6 ? 26.315 -14.748 21.663 1.00 24.53 44 LEU B N 1
ATOM 5930 C CA . LEU B 1 6 ? 26.661 -13.429 22.214 1.00 24.49 44 LEU B CA 1
ATOM 5931 C C . LEU B 1 6 ? 28.067 -13.020 21.817 1.00 24.40 44 LEU B C 1
ATOM 5932 O O . LEU B 1 6 ? 28.325 -11.844 21.603 1.00 21.50 44 LEU B O 1
ATOM 5937 N N . LYS B 1 7 ? 28.967 -14.004 21.699 1.00 25.77 45 LYS B N 1
ATOM 5938 C CA . LYS B 1 7 ? 30.348 -13.724 21.293 1.00 25.67 45 LYS B CA 1
ATOM 5939 C C . LYS B 1 7 ? 30.464 -13.273 19.822 1.00 24.26 45 LYS B C 1
ATOM 5940 O O . LYS B 1 7 ? 31.343 -12.476 19.481 1.00 23.04 45 LYS B O 1
ATOM 5946 N N . ASP B 1 8 ? 29.565 -13.766 18.969 1.00 23.64 46 ASP B N 1
ATOM 5947 C CA . ASP B 1 8 ? 29.410 -13.219 17.620 1.00 23.59 46 ASP B CA 1
ATOM 5948 C C . ASP B 1 8 ? 29.141 -11.714 17.690 1.00 23.94 46 ASP B C 1
ATOM 5949 O O . ASP B 1 8 ? 29.699 -10.931 16.913 1.00 24.08 46 ASP B O 1
ATOM 5954 N N . ILE B 1 9 ? 28.292 -11.313 18.627 1.00 23.26 47 ILE B N 1
ATOM 5955 C CA . ILE B 1 9 ? 27.918 -9.915 18.702 1.00 25.92 47 ILE B CA 1
ATOM 5956 C C . ILE B 1 9 ? 28.996 -9.029 19.325 1.00 26.59 47 ILE B C 1
ATOM 5957 O O . ILE B 1 9 ? 29.187 -7.900 18.864 1.00 27.81 47 ILE B O 1
ATOM 5962 N N . LEU B 1 10 ? 29.700 -9.530 20.342 1.00 26.39 48 LEU B N 1
ATOM 5963 C CA . LEU B 1 10 ? 30.698 -8.706 21.037 1.00 26.90 48 LEU B CA 1
ATOM 5964 C C . LEU B 1 10 ? 32.069 -8.723 20.370 1.00 27.51 48 LEU B C 1
ATOM 5965 O O . LEU B 1 10 ? 32.905 -7.866 20.671 1.00 28.10 48 LEU B O 1
ATOM 5970 N N . ASN B 1 11 ? 32.299 -9.686 19.474 1.00 27.28 49 ASN B N 1
ATOM 5971 C CA . ASN B 1 11 ? 33.503 -9.679 18.640 1.00 26.44 49 ASN B CA 1
ATOM 5972 C C . ASN B 1 11 ? 33.323 -8.921 17.316 1.00 25.20 49 ASN B C 1
ATOM 5973 O O . ASN B 1 11 ? 34.282 -8.757 16.558 1.00 25.85 49 ASN B O 1
ATOM 5978 N N . GLY B 1 12 ? 32.103 -8.451 17.042 1.00 23.52 50 GLY B N 1
ATOM 5979 C CA . GLY B 1 12 ? 31.785 -7.833 15.764 1.00 20.23 50 GLY B CA 1
ATOM 5980 C C . GLY B 1 12 ? 31.983 -8.782 14.579 1.00 19.81 50 GLY B C 1
ATOM 5981 O O . GLY B 1 12 ? 32.207 -8.316 13.456 1.00 18.82 50 GLY B O 1
ATOM 5982 N N . THR B 1 13 ? 31.898 -10.100 14.826 1.00 17.56 51 THR B N 1
ATOM 5983 C CA . THR B 1 13 ? 31.968 -11.116 13.776 1.00 17.17 51 THR B CA 1
ATOM 5984 C C . THR B 1 13 ? 31.178 -10.726 12.527 1.00 16.32 51 THR B C 1
ATOM 5985 O O . THR B 1 13 ? 31.638 -10.944 11.404 1.00 15.28 51 THR B O 1
ATOM 5989 N N . PHE B 1 14 ? 29.997 -10.147 12.728 1.00 15.44 52 PHE B N 1
ATOM 5990 C CA . PHE B 1 14 ? 29.150 -9.734 11.616 1.00 15.22 52 PHE B CA 1
ATOM 5991 C C . PHE B 1 14 ? 28.959 -8.224 11.478 1.00 17.06 52 PHE B C 1
ATOM 5992 O O . PHE B 1 14 ? 27.847 -7.736 11.219 1.00 19.52 52 PHE B O 1
ATOM 6000 N N . SER B 1 15 ? 30.030 -7.461 11.640 1.00 16.97 53 SER B N 1
ATOM 6001 C CA . SER B 1 15 ? 29.908 -6.039 11.351 1.00 16.97 53 SER B CA 1
ATOM 6002 C C . SER B 1 15 ? 30.012 -5.848 9.835 1.00 18.22 53 SER B C 1
ATOM 6003 O O . SER B 1 15 ? 30.512 -6.724 9.122 1.00 17.64 53 SER B O 1
ATOM 6006 N N . TYR B 1 16 ? 29.499 -4.726 9.340 1.00 19.47 54 TYR B N 1
ATOM 6007 C CA . TYR B 1 16 ? 29.568 -4.442 7.916 1.00 20.17 54 TYR B CA 1
ATOM 6008 C C . TYR B 1 16 ? 30.534 -3.301 7.637 1.00 20.79 54 TYR B C 1
ATOM 6009 O O . TYR B 1 16 ? 30.844 -2.513 8.531 1.00 21.25 54 TYR B O 1
ATOM 6018 N N . LYS B 1 17 ? 31.010 -3.215 6.401 1.00 21.97 55 LYS B N 1
ATOM 6019 C CA . LYS B 1 17 ? 31.936 -2.160 6.021 1.00 23.85 55 LYS B CA 1
ATOM 6020 C C . LYS B 1 17 ? 31.236 -1.166 5.125 1.00 24.35 55 LYS B C 1
ATOM 6021 O O . LYS B 1 17 ? 30.444 -1.530 4.263 1.00 25.13 55 LYS B O 1
ATOM 6027 N N . THR B 1 18 ? 31.557 0.095 5.349 1.00 24.09 56 THR B N 1
ATOM 6028 C CA . THR B 1 18 ? 30.943 1.223 4.689 1.00 23.86 56 THR B CA 1
ATOM 6029 C C . THR B 1 18 ? 32.043 1.783 3.781 1.00 23.14 56 THR B C 1
ATOM 6030 O O . THR B 1 18 ? 33.180 1.335 3.892 1.00 23.14 56 THR B O 1
ATOM 6034 N N . PHE B 1 19 ? 31.737 2.713 2.873 1.00 21.68 57 PHE B N 1
ATOM 6035 C CA . PHE B 1 19 ? 32.803 3.365 2.092 1.00 20.46 57 PHE B CA 1
ATOM 6036 C C . PHE B 1 19 ? 32.523 4.832 1.728 1.00 19.58 57 PHE B C 1
ATOM 6037 O O . PHE B 1 19 ? 31.801 5.119 0.786 1.00 19.35 57 PHE B O 1
ATOM 6045 N N . PHE B 1 20 ? 33.109 5.753 2.472 1.00 19.27 58 PHE B N 1
ATOM 6046 C CA . PHE B 1 20 ? 32.892 7.164 2.195 1.00 20.83 58 PHE B CA 1
ATOM 6047 C C . PHE B 1 20 ? 34.171 7.739 1.576 1.00 21.27 58 PHE B C 1
ATOM 6048 O O . PHE B 1 20 ? 35.155 7.990 2.269 1.00 17.89 58 PHE B O 1
ATOM 6056 N N . PRO B 1 21 ? 34.144 7.947 0.265 1.00 23.00 59 PRO B N 1
ATOM 6057 C CA . PRO B 1 21 ? 35.277 8.532 -0.446 1.00 24.12 59 PRO B CA 1
ATOM 6058 C C . PRO B 1 21 ? 35.737 9.843 0.188 1.00 24.41 59 PRO B C 1
ATOM 6059 O O . PRO B 1 21 ? 34.984 10.787 0.349 1.00 24.75 59 PRO B O 1
ATOM 6063 N N . ASN B 1 22 ? 36.999 9.865 0.565 1.00 26.27 60 ASN B N 1
ATOM 6064 C CA . ASN B 1 22 ? 37.629 11.041 1.112 1.00 27.88 60 ASN B CA 1
ATOM 6065 C C . ASN B 1 22 ? 38.031 11.937 -0.058 1.00 27.35 60 ASN B C 1
ATOM 6066 O O . ASN B 1 22 ? 39.200 12.079 -0.388 1.00 28.89 60 ASN B O 1
ATOM 6071 N N . TRP B 1 23 ? 37.033 12.530 -0.689 1.00 26.60 61 TRP B N 1
ATOM 6072 C CA . TRP B 1 23 ? 37.231 13.432 -1.813 1.00 25.95 61 TRP B CA 1
ATOM 6073 C C . TRP B 1 23 ? 38.397 14.386 -1.638 1.00 26.34 61 TRP B C 1
ATOM 6074 O O . TRP B 1 23 ? 38.634 14.894 -0.544 1.00 27.86 61 TRP B O 1
ATOM 6085 N N . ILE B 1 24 ? 39.117 14.637 -2.727 1.00 26.04 62 ILE B N 1
ATOM 6086 C CA . ILE B 1 24 ? 40.094 15.724 -2.748 1.00 24.72 62 ILE B CA 1
ATOM 6087 C C . ILE B 1 24 ? 39.901 16.682 -3.930 1.00 24.42 62 ILE B C 1
ATOM 6088 O O . ILE B 1 24 ? 40.588 17.692 -4.027 1.00 22.92 62 ILE B O 1
ATOM 6093 N N . SER B 1 25 ? 38.953 16.353 -4.804 1.00 24.67 63 SER B N 1
ATOM 6094 C CA . SER B 1 25 ? 38.610 17.172 -5.961 1.00 26.17 63 SER B CA 1
ATOM 6095 C C . SER B 1 25 ? 37.229 16.767 -6.469 1.00 26.59 63 SER B C 1
ATOM 6096 O O . SER B 1 25 ? 36.486 16.077 -5.780 1.00 27.28 63 SER B O 1
ATOM 6099 N N . GLY B 1 26 ? 36.882 17.193 -7.675 1.00 26.58 64 GLY B N 1
ATOM 6100 C CA . GLY B 1 26 ? 35.625 16.790 -8.269 1.00 27.15 64 GLY B CA 1
ATOM 6101 C C . GLY B 1 26 ? 35.619 15.328 -8.669 1.00 27.97 64 GLY B C 1
ATOM 6102 O O . GLY B 1 26 ? 34.555 14.697 -8.716 1.00 27.63 64 GLY B O 1
ATOM 6103 N N . GLN B 1 27 ? 36.809 14.784 -8.933 1.00 28.45 65 GLN B N 1
ATOM 6104 C CA . GLN B 1 27 ? 36.939 13.448 -9.524 1.00 28.49 65 GLN B CA 1
ATOM 6105 C C . GLN B 1 27 ? 37.942 12.512 -8.846 1.00 27.43 65 GLN B C 1
ATOM 6106 O O . GLN B 1 27 ? 38.134 11.388 -9.324 1.00 26.65 65 GLN B O 1
ATOM 6112 N N . GLU B 1 28 ? 38.570 12.959 -7.752 1.00 26.11 66 GLU B N 1
ATOM 6113 C CA . GLU B 1 28 ? 39.581 12.151 -7.052 1.00 25.69 66 GLU B CA 1
ATOM 6114 C C . GLU B 1 28 ? 39.299 11.971 -5.566 1.00 26.69 66 GLU B C 1
ATOM 6115 O O . GLU B 1 28 ? 38.793 12.887 -4.899 1.00 27.21 66 GLU B O 1
ATOM 6121 N N . TYR B 1 29 ? 39.635 10.792 -5.047 1.00 26.06 67 TYR B N 1
ATOM 6122 C CA . TYR B 1 29 ? 39.473 10.522 -3.622 1.00 25.63 67 TYR B CA 1
ATOM 6123 C C . TYR B 1 29 ? 40.641 9.713 -3.061 1.00 26.38 67 TYR B C 1
ATOM 6124 O O . TYR B 1 29 ? 41.328 9.014 -3.812 1.00 25.18 67 TYR B O 1
ATOM 6133 N N . LEU B 1 30 ? 40.854 9.819 -1.745 1.00 27.72 68 LEU B N 1
ATOM 6134 C CA . LEU B 1 30 ? 42.000 9.205 -1.060 1.00 28.91 68 LEU B CA 1
ATOM 6135 C C . LEU B 1 30 ? 41.640 8.033 -0.133 1.00 30.35 68 LEU B C 1
ATOM 6136 O O . LEU B 1 30 ? 41.592 8.212 1.070 1.00 33.76 68 LEU B O 1
ATOM 6141 N N . HIS B 1 31 ? 41.405 6.838 -0.658 1.00 32.04 69 HIS B N 1
ATOM 6142 C CA . HIS B 1 31 ? 41.154 5.687 0.226 1.00 33.05 69 HIS B CA 1
ATOM 6143 C C . HIS B 1 31 ? 42.436 5.170 0.846 1.00 32.99 69 HIS B C 1
ATOM 6144 O O . HIS B 1 31 ? 43.525 5.604 0.471 1.00 32.38 69 HIS B O 1
ATOM 6151 N N . GLN B 1 32 ? 42.300 4.257 1.807 1.00 34.00 70 GLN B N 1
ATOM 6152 C CA . GLN B 1 32 ? 43.455 3.555 2.376 1.00 34.35 70 GLN B CA 1
ATOM 6153 C C . GLN B 1 32 ? 43.348 2.063 2.148 1.00 32.72 70 GLN B C 1
ATOM 6154 O O . GLN B 1 32 ? 42.578 1.373 2.816 1.00 31.76 70 GLN B O 1
ATOM 6160 N N . SER B 1 33 ? 44.145 1.582 1.204 1.00 32.44 71 SER B N 1
ATOM 6161 C CA . SER B 1 33 ? 44.217 0.165 0.836 1.00 32.23 71 SER B CA 1
ATOM 6162 C C . SER B 1 33 ? 44.358 -0.808 2.008 1.00 32.83 71 SER B C 1
ATOM 6163 O O . SER B 1 33 ? 44.763 -0.433 3.109 1.00 32.99 71 SER B O 1
ATOM 6166 N N . ALA B 1 34 ? 44.030 -2.071 1.747 1.00 35.35 72 ALA B N 1
ATOM 6167 C CA . ALA B 1 34 ? 44.284 -3.169 2.679 1.00 35.42 72 ALA B CA 1
ATOM 6168 C C . ALA B 1 34 ? 45.768 -3.220 3.045 1.00 36.49 72 ALA B C 1
ATOM 6169 O O . ALA B 1 34 ? 46.135 -3.644 4.147 1.00 37.91 72 ALA B O 1
ATOM 6171 N N . ASP B 1 35 ? 46.609 -2.761 2.117 1.00 36.28 73 ASP B N 1
ATOM 6172 C CA . ASP B 1 35 ? 48.048 -2.641 2.332 1.00 36.55 73 ASP B CA 1
ATOM 6173 C C . ASP B 1 35 ? 48.467 -1.498 3.273 1.00 35.91 73 ASP B C 1
ATOM 6174 O O . ASP B 1 35 ? 49.646 -1.386 3.631 1.00 35.56 73 ASP B O 1
ATOM 6179 N N . ASN B 1 36 ? 47.494 -0.677 3.676 1.00 35.87 74 ASN B N 1
ATOM 6180 C CA . ASN B 1 36 ? 47.704 0.523 4.499 1.00 35.59 74 ASN B CA 1
ATOM 6181 C C . ASN B 1 36 ? 48.497 1.607 3.778 1.00 35.52 74 ASN B C 1
ATOM 6182 O O . ASN B 1 36 ? 49.252 2.355 4.403 1.00 35.30 74 ASN B O 1
ATOM 6187 N N . ASN B 1 37 ? 48.300 1.716 2.468 1.00 35.41 75 ASN B N 1
ATOM 6188 C CA . ASN B 1 37 ? 49.146 2.588 1.663 1.00 35.18 75 ASN B CA 1
ATOM 6189 C C . ASN B 1 37 ? 48.667 4.016 1.333 1.00 34.16 75 ASN B C 1
ATOM 6190 O O . ASN B 1 37 ? 49.457 4.814 0.845 1.00 36.40 75 ASN B O 1
ATOM 6195 N N . ILE B 1 38 ? 47.414 4.351 1.609 1.00 31.32 76 ILE B N 1
ATOM 6196 C CA . ILE B 1 38 ? 46.870 5.659 1.213 1.00 30.11 76 ILE B CA 1
ATOM 6197 C C . ILE B 1 38 ? 47.005 5.873 -0.297 1.00 28.55 76 ILE B C 1
ATOM 6198 O O . ILE B 1 38 ? 48.028 6.363 -0.780 1.00 28.09 76 ILE B O 1
ATOM 6203 N N . VAL B 1 39 ? 45.951 5.513 -1.024 1.00 26.77 77 VAL B N 1
ATOM 6204 C CA . VAL B 1 39 ? 45.919 5.600 -2.479 1.00 24.81 77 VAL B CA 1
ATOM 6205 C C . VAL B 1 39 ? 44.976 6.713 -2.987 1.00 24.05 77 VAL B C 1
ATOM 6206 O O . VAL B 1 39 ? 43.853 6.856 -2.507 1.00 23.85 77 VAL B O 1
ATOM 6210 N N . LEU B 1 40 ? 45.447 7.499 -3.951 1.00 23.35 78 LEU B N 1
ATOM 6211 C CA . LEU B 1 40 ? 44.605 8.480 -4.639 1.00 23.63 78 LEU B CA 1
ATOM 6212 C C . LEU B 1 40 ? 44.044 7.862 -5.913 1.00 23.64 78 LEU B C 1
ATOM 6213 O O . LEU B 1 40 ? 44.798 7.538 -6.834 1.00 24.64 78 LEU B O 1
ATOM 6218 N N . TYR B 1 41 ? 42.725 7.685 -5.939 1.00 23.80 79 TYR B N 1
ATOM 6219 C CA . TYR B 1 41 ? 42.021 7.145 -7.091 1.00 24.99 79 TYR B CA 1
ATOM 6220 C C . TYR B 1 41 ? 41.279 8.247 -7.839 1.00 25.20 79 TYR B C 1
ATOM 6221 O O . TYR B 1 41 ? 40.375 8.883 -7.300 1.00 26.39 79 TYR B O 1
ATOM 6230 N N . ASN B 1 42 ? 41.681 8.455 -9.088 1.00 25.86 80 ASN B N 1
ATOM 6231 C CA . ASN B 1 42 ? 41.016 9.344 -10.028 1.00 25.69 80 ASN B CA 1
ATOM 6232 C C . ASN B 1 42 ? 39.903 8.560 -10.735 1.00 26.17 80 ASN B C 1
ATOM 6233 O O . ASN B 1 42 ? 40.183 7.532 -11.361 1.00 25.74 80 ASN B O 1
ATOM 6238 N N . ILE B 1 43 ? 38.659 9.047 -10.637 1.00 25.12 81 ILE B N 1
ATOM 6239 C CA . ILE B 1 43 ? 37.478 8.316 -11.112 1.00 25.17 81 ILE B CA 1
ATOM 6240 C C . ILE B 1 43 ? 37.393 8.311 -12.631 1.00 26.12 81 ILE B C 1
ATOM 6241 O O . ILE B 1 43 ? 36.996 7.309 -13.235 1.00 25.78 81 ILE B O 1
ATOM 6246 N N . GLU B 1 44 ? 37.770 9.437 -13.237 1.00 27.31 82 GLU B N 1
ATOM 6247 C CA . GLU B 1 44 ? 37.704 9.626 -14.685 1.00 28.09 82 GLU B CA 1
ATOM 6248 C C . GLU B 1 44 ? 38.698 8.740 -15.433 1.00 28.70 82 GLU B C 1
ATOM 6249 O O . GLU B 1 44 ? 38.316 8.013 -16.364 1.00 28.71 82 GLU B O 1
ATOM 6255 N N . THR B 1 45 ? 39.968 8.800 -15.027 1.00 28.60 83 THR B N 1
ATOM 6256 C CA . THR B 1 45 ? 41.012 8.028 -15.695 1.00 27.97 83 THR B CA 1
ATOM 6257 C C . THR B 1 45 ? 40.934 6.574 -15.277 1.00 28.49 83 THR B C 1
ATOM 6258 O O . THR B 1 45 ? 41.194 5.677 -16.075 1.00 29.06 83 THR B O 1
ATOM 6262 N N . GLY B 1 46 ? 40.560 6.346 -14.025 1.00 28.36 84 GLY B N 1
ATOM 6263 C CA . GLY B 1 46 ? 40.616 5.014 -13.464 1.00 28.47 84 GLY B CA 1
ATOM 6264 C C . GLY B 1 46 ? 41.969 4.709 -12.841 1.00 28.43 84 GLY B C 1
ATOM 6265 O O . GLY B 1 46 ? 42.106 3.723 -12.128 1.00 28.80 84 GLY B O 1
ATOM 6266 N N . GLN B 1 47 ? 42.966 5.553 -13.086 1.00 29.06 85 GLN B N 1
ATOM 6267 C CA . GLN B 1 47 ? 44.296 5.288 -12.554 1.00 31.22 85 GLN B CA 1
ATOM 6268 C C . GLN B 1 47 ? 44.384 5.488 -11.041 1.00 31.37 85 GLN B C 1
ATOM 6269 O O . GLN B 1 47 ? 43.786 6.408 -10.486 1.00 31.09 85 GLN B O 1
ATOM 6275 N N . SER B 1 48 ? 45.114 4.594 -10.381 1.00 31.63 86 SER B N 1
ATOM 6276 C CA . SER B 1 48 ? 45.340 4.686 -8.948 1.00 32.15 86 SER B CA 1
ATOM 6277 C C . SER B 1 48 ? 46.797 4.992 -8.693 1.00 32.35 86 SER B C 1
ATOM 6278 O O . SER B 1 48 ? 47.675 4.265 -9.163 1.00 34.14 86 SER B O 1
ATOM 6281 N N . TYR B 1 49 ? 47.059 6.062 -7.952 1.00 31.61 87 TYR B N 1
ATOM 6282 C CA . TYR B 1 49 ? 48.426 6.374 -7.530 1.00 31.48 87 TYR B CA 1
ATOM 6283 C C . TYR B 1 49 ? 48.508 6.427 -6.005 1.00 30.20 87 TYR B C 1
ATOM 6284 O O . TYR B 1 49 ? 47.606 6.943 -5.357 1.00 32.03 87 TYR B O 1
ATOM 6293 N N . THR B 1 50 ? 49.572 5.891 -5.420 1.00 27.81 88 THR B N 1
ATOM 6294 C CA . THR B 1 50 ? 49.697 5.950 -3.968 1.00 26.43 88 THR B CA 1
ATOM 6295 C C . THR B 1 50 ? 50.521 7.158 -3.522 1.00 26.59 88 THR B C 1
ATOM 6296 O O . THR B 1 50 ? 51.696 7.274 -3.876 1.00 26.51 88 THR B O 1
ATOM 6300 N N . ILE B 1 51 ? 49.883 8.063 -2.774 1.00 26.35 89 ILE B N 1
ATOM 6301 C CA . ILE B 1 51 ? 50.515 9.315 -2.333 1.00 26.38 89 ILE B CA 1
ATOM 6302 C C . ILE B 1 51 ? 51.374 9.157 -1.092 1.00 26.24 89 ILE B C 1
ATOM 6303 O O . ILE B 1 51 ? 52.391 9.827 -0.963 1.00 26.14 89 ILE B O 1
ATOM 6308 N N . LEU B 1 52 ? 50.940 8.306 -0.167 1.00 26.72 90 LEU B N 1
ATOM 6309 C CA . LEU B 1 52 ? 51.491 8.298 1.185 1.00 26.74 90 LEU B CA 1
ATOM 6310 C C . LEU B 1 52 ? 51.678 6.897 1.763 1.00 26.96 90 LEU B C 1
ATOM 6311 O O . LEU B 1 52 ? 50.792 6.388 2.443 1.00 27.75 90 LEU B O 1
ATOM 6316 N N . SER B 1 53 ? 52.850 6.314 1.521 1.00 26.88 91 SER B N 1
ATOM 6317 C CA . SER B 1 53 ? 53.177 4.931 1.865 1.00 27.49 91 SER B CA 1
ATOM 6318 C C . SER B 1 53 ? 52.919 4.529 3.307 1.00 28.74 91 SER B C 1
ATOM 6319 O O . SER B 1 53 ? 53.123 5.327 4.214 1.00 29.24 91 SER B O 1
ATOM 6322 N N . ASN B 1 54 ? 52.521 3.271 3.506 1.00 31.04 92 ASN B N 1
ATOM 6323 C CA . ASN B 1 54 ? 52.414 2.651 4.834 1.00 32.58 92 ASN B CA 1
ATOM 6324 C C . ASN B 1 54 ? 53.620 2.925 5.746 1.00 32.61 92 ASN B C 1
ATOM 6325 O O . ASN B 1 54 ? 53.436 3.274 6.909 1.00 32.38 92 ASN B O 1
ATOM 6330 N N . ARG B 1 55 ? 54.836 2.782 5.197 1.00 32.58 93 ARG B N 1
ATOM 6331 C CA . ARG B 1 55 ? 56.121 3.057 5.876 1.00 31.76 93 ARG B CA 1
ATOM 6332 C C . ARG B 1 55 ? 56.225 4.456 6.503 1.00 31.60 93 ARG B C 1
ATOM 6333 O O . ARG B 1 55 ? 56.503 4.586 7.698 1.00 31.28 93 ARG B O 1
ATOM 6341 N N . THR B 1 56 ? 56.026 5.487 5.673 1.00 31.01 94 THR B N 1
ATOM 6342 C CA . THR B 1 56 ? 56.043 6.895 6.081 1.00 29.87 94 THR B CA 1
ATOM 6343 C C . THR B 1 56 ? 55.030 7.127 7.183 1.00 29.22 94 THR B C 1
ATOM 6344 O O . THR B 1 56 ? 55.275 7.874 8.125 1.00 29.54 94 THR B O 1
ATOM 6348 N N . MET B 1 57 ? 53.882 6.482 7.035 1.00 28.38 95 MET B N 1
ATOM 6349 C CA . MET B 1 57 ? 52.815 6.523 8.016 1.00 27.66 95 MET B CA 1
ATOM 6350 C C . MET B 1 57 ? 53.299 5.897 9.320 1.00 28.12 95 MET B C 1
ATOM 6351 O O . MET B 1 57 ? 53.112 6.459 10.399 1.00 27.79 95 MET B O 1
ATOM 6356 N N . LYS B 1 58 ? 53.943 4.736 9.196 1.00 28.01 96 LYS B N 1
ATOM 6357 C CA . LYS B 1 58 ? 54.402 3.966 10.337 1.00 27.85 96 LYS B CA 1
ATOM 6358 C C . LYS B 1 58 ? 55.529 4.663 11.079 1.00 28.27 96 LYS B C 1
ATOM 6359 O O . LYS B 1 58 ? 55.636 4.531 12.296 1.00 28.60 96 LYS B O 1
ATOM 6365 N N . SER B 1 59 ? 56.358 5.413 10.352 1.00 28.49 97 SER B N 1
ATOM 6366 C CA . SER B 1 59 ? 57.513 6.093 10.947 1.00 29.07 97 SER B CA 1
ATOM 6367 C C . SER B 1 59 ? 57.131 7.087 12.046 1.00 29.40 97 SER B C 1
ATOM 6368 O O . SER B 1 59 ? 57.963 7.439 12.882 1.00 29.80 97 SER B O 1
ATOM 6371 N N . VAL B 1 60 ? 55.875 7.531 12.040 1.00 29.00 98 VAL B N 1
ATOM 6372 C CA . VAL B 1 60 ? 55.331 8.326 13.135 1.00 28.42 98 VAL B CA 1
ATOM 6373 C C . VAL B 1 60 ? 54.083 7.658 13.725 1.00 29.20 98 VAL B C 1
ATOM 6374 O O . VAL B 1 60 ? 53.257 8.323 14.360 1.00 28.16 98 VAL B O 1
ATOM 6378 N N . ASN B 1 61 ? 53.978 6.341 13.547 1.00 29.42 99 ASN B N 1
ATOM 6379 C CA . ASN B 1 61 ? 52.683 5.641 13.634 1.00 30.50 99 ASN B CA 1
ATOM 6380 C C . ASN B 1 61 ? 51.479 6.564 13.709 1.00 28.49 99 ASN B C 1
ATOM 6381 O O . ASN B 1 61 ? 50.869 6.729 14.762 1.00 28.92 99 ASN B O 1
ATOM 6386 N N . ALA B 1 62 ? 51.178 7.178 12.568 1.00 28.22 100 ALA B N 1
ATOM 6387 C CA . ALA B 1 62 ? 50.011 8.038 12.383 1.00 27.44 100 ALA B CA 1
ATOM 6388 C C . ALA B 1 62 ? 48.775 7.171 12.205 1.00 26.51 100 ALA B C 1
ATOM 6389 O O . ALA B 1 62 ? 48.823 6.188 11.466 1.00 28.93 100 ALA B O 1
ATOM 6391 N N . SER B 1 63 ? 47.681 7.512 12.878 1.00 24.18 101 SER B N 1
ATOM 6392 C CA . SER B 1 63 ? 46.427 6.764 12.712 1.00 23.07 101 SER B CA 1
ATOM 6393 C C . SER B 1 63 ? 45.576 7.391 11.629 1.00 23.86 101 SER B C 1
ATOM 6394 O O . SER B 1 63 ? 44.508 6.863 11.284 1.00 24.23 101 SER B O 1
ATOM 6397 N N . ASN B 1 64 ? 46.056 8.526 11.112 1.00 23.25 102 ASN B N 1
ATOM 6398 C CA . ASN B 1 64 ? 45.316 9.333 10.158 1.00 21.53 102 ASN B CA 1
ATOM 6399 C C . ASN B 1 64 ? 46.163 10.440 9.515 1.00 21.98 102 ASN B C 1
ATOM 6400 O O . ASN B 1 64 ? 47.325 10.643 9.884 1.00 22.99 102 ASN B O 1
ATOM 6405 N N . TYR B 1 65 ? 45.567 11.141 8.551 1.00 21.76 103 TYR B N 1
ATOM 6406 C CA . TYR B 1 65 ? 46.279 12.014 7.620 1.00 21.84 103 TYR B CA 1
ATOM 6407 C C . TYR B 1 65 ? 45.322 13.046 7.044 1.00 20.89 103 TYR B C 1
ATOM 6408 O O . TYR B 1 65 ? 44.122 12.917 7.212 1.00 21.86 103 TYR B O 1
ATOM 6417 N N . GLY B 1 66 ? 45.858 14.055 6.361 1.00 20.37 104 GLY B N 1
ATOM 6418 C CA . GLY B 1 66 ? 45.060 15.103 5.736 1.00 20.72 104 GLY B CA 1
ATOM 6419 C C . GLY B 1 66 ? 45.835 15.836 4.645 1.00 22.89 104 GLY B C 1
ATOM 6420 O O . GLY B 1 66 ? 46.820 16.542 4.931 1.00 23.93 104 GLY B O 1
ATOM 6421 N N . LEU B 1 67 ? 45.416 15.636 3.393 1.00 23.11 105 LEU B N 1
ATOM 6422 C CA . LEU B 1 67 ? 46.025 16.277 2.231 1.00 23.88 105 LEU B CA 1
ATOM 6423 C C . LEU B 1 67 ? 45.714 17.768 2.260 1.00 24.65 105 LEU B C 1
ATOM 6424 O O . LEU B 1 67 ? 44.583 18.147 2.542 1.00 27.14 105 LEU B O 1
ATOM 6429 N N . SER B 1 68 ? 46.689 18.631 1.998 1.00 24.44 106 SER B N 1
ATOM 6430 C CA . SER B 1 68 ? 46.333 20.041 1.831 1.00 25.38 106 SER B CA 1
ATOM 6431 C C . SER B 1 68 ? 45.629 20.188 0.479 1.00 25.77 106 SER B C 1
ATOM 6432 O O . SER B 1 68 ? 45.857 19.385 -0.421 1.00 27.31 106 SER B O 1
ATOM 6435 N N . PRO B 1 69 ? 44.721 21.146 0.339 1.00 26.56 107 PRO B N 1
ATOM 6436 C CA . PRO B 1 69 ? 43.992 21.293 -0.927 1.00 26.30 107 PRO B CA 1
ATOM 6437 C C . PRO B 1 69 ? 44.918 21.458 -2.131 1.00 26.17 107 PRO B C 1
ATOM 6438 O O . PRO B 1 69 ? 44.542 21.050 -3.234 1.00 26.74 107 PRO B O 1
ATOM 6442 N N . ASP B 1 70 ? 46.107 22.019 -1.926 1.00 25.19 108 ASP B N 1
ATOM 6443 C CA . ASP B 1 70 ? 47.040 22.207 -3.030 1.00 24.48 108 ASP B CA 1
ATOM 6444 C C . ASP B 1 70 ? 47.950 20.989 -3.223 1.00 25.91 108 ASP B C 1
ATOM 6445 O O . ASP B 1 70 ? 48.878 21.014 -4.037 1.00 26.83 108 ASP B O 1
ATOM 6450 N N . ARG B 1 71 ? 47.674 19.920 -2.476 1.00 25.61 109 ARG B N 1
ATOM 6451 C CA . ARG B 1 71 ? 48.397 18.647 -2.602 1.00 26.12 109 ARG B CA 1
ATOM 6452 C C . ARG B 1 71 ? 49.898 18.739 -2.305 1.00 26.36 109 ARG B C 1
ATOM 6453 O O . ARG B 1 71 ? 50.608 17.729 -2.341 1.00 26.40 109 ARG B O 1
ATOM 6461 N N . GLN B 1 72 ? 50.374 19.940 -1.992 1.00 26.24 110 GLN B N 1
ATOM 6462 C CA . GLN B 1 72 ? 51.780 20.146 -1.660 1.00 26.75 110 GLN B CA 1
ATOM 6463 C C . GLN B 1 72 ? 52.202 19.424 -0.386 1.00 25.68 110 GLN B C 1
ATOM 6464 O O . GLN B 1 72 ? 53.307 18.899 -0.303 1.00 26.70 110 GLN B O 1
ATOM 6470 N N . PHE B 1 73 ? 51.321 19.409 0.607 1.00 25.34 111 PHE B N 1
ATOM 6471 C CA . PHE B 1 73 ? 51.631 18.822 1.908 1.00 24.83 111 PHE B CA 1
ATOM 6472 C C . PHE B 1 73 ? 50.547 17.861 2.360 1.00 24.51 111 PHE B C 1
ATOM 6473 O O . PHE B 1 73 ? 49.375 17.997 1.954 1.00 25.90 111 PHE B O 1
ATOM 6481 N N . VAL B 1 74 ? 50.923 16.900 3.204 1.00 22.29 112 VAL B N 1
ATOM 6482 C CA . VAL B 1 74 ? 49.917 16.096 3.905 1.00 22.01 112 VAL B CA 1
ATOM 6483 C C . VAL B 1 74 ? 50.283 15.925 5.374 1.00 22.02 112 VAL B C 1
ATOM 6484 O O . VAL B 1 74 ? 51.359 15.444 5.680 1.00 23.11 112 VAL B O 1
ATOM 6488 N N . TYR B 1 75 ? 49.393 16.334 6.276 1.00 22.27 113 TYR B N 1
ATOM 6489 C CA . TYR B 1 75 ? 49.651 16.146 7.704 1.00 21.79 113 TYR B CA 1
ATOM 6490 C C . TYR B 1 75 ? 49.323 14.729 8.120 1.00 22.81 113 TYR B C 1
ATOM 6491 O O . TYR B 1 75 ? 48.316 14.154 7.686 1.00 23.87 113 TYR B O 1
ATOM 6500 N N . LEU B 1 76 ? 50.206 14.177 8.942 1.00 21.71 114 LEU B N 1
ATOM 6501 C CA . LEU B 1 76 ? 50.031 12.885 9.549 1.00 20.93 114 LEU B CA 1
ATOM 6502 C C . LEU B 1 76 ? 49.687 13.195 10.990 1.00 21.91 114 LEU B C 1
ATOM 6503 O O . LEU B 1 76 ? 50.348 13.999 11.637 1.00 23.88 114 LEU B O 1
ATOM 6508 N N . GLU B 1 77 ? 48.612 12.584 11.469 1.00 21.96 115 GLU B N 1
ATOM 6509 C CA . GLU B 1 77 ? 48.063 12.816 12.800 1.00 20.05 115 GLU B CA 1
ATOM 6510 C C . GLU B 1 77 ? 48.325 11.563 13.620 1.00 20.11 115 GLU B C 1
ATOM 6511 O O . GLU B 1 77 ? 47.948 10.470 13.193 1.00 20.87 115 GLU B O 1
ATOM 6517 N N . SER B 1 78 ? 48.958 11.713 14.782 1.00 19.95 116 SER B N 1
ATOM 6518 C CA . SER B 1 78 ? 49.148 10.576 15.689 1.00 21.75 116 SER B CA 1
ATOM 6519 C C . SER B 1 78 ? 49.021 10.961 17.146 1.00 22.82 116 SER B C 1
ATOM 6520 O O . SER B 1 78 ? 48.601 12.083 17.459 1.00 23.21 116 SER B O 1
ATOM 6523 N N . ASP B 1 79 ? 49.401 10.026 18.023 1.00 22.36 117 ASP B N 1
ATOM 6524 C CA . ASP B 1 79 ? 49.266 10.173 19.466 1.00 22.89 117 ASP B CA 1
ATOM 6525 C C . ASP B 1 79 ? 47.833 10.569 19.803 1.00 24.54 117 ASP B C 1
ATOM 6526 O O . ASP B 1 79 ? 47.576 11.371 20.707 1.00 25.96 117 ASP B O 1
ATOM 6531 N N . TYR B 1 80 ? 46.892 10.006 19.053 1.00 25.48 118 TYR B N 1
ATOM 6532 C CA . TYR B 1 80 ? 45.472 10.326 19.219 1.00 26.21 118 TYR B CA 1
ATOM 6533 C C . TYR B 1 80 ? 45.040 10.067 20.654 1.00 26.17 118 TYR B C 1
ATOM 6534 O O . TYR B 1 80 ? 45.270 8.989 21.202 1.00 28.11 118 TYR B O 1
ATOM 6543 N N . SER B 1 81 ? 44.452 11.072 21.275 1.00 25.93 119 SER B N 1
ATOM 6544 C CA . SER B 1 81 ? 44.041 10.958 22.665 1.00 26.30 119 SER B CA 1
ATOM 6545 C C . SER B 1 81 ? 42.640 11.536 22.841 1.00 27.16 119 SER B C 1
ATOM 6546 O O . SER B 1 81 ? 42.447 12.734 22.670 1.00 27.24 119 SER B O 1
ATOM 6549 N N . LYS B 1 82 ? 41.675 10.681 23.181 1.00 28.54 120 LYS B N 1
ATOM 6550 C CA . LYS B 1 82 ? 40.238 11.051 23.173 1.00 30.09 120 LYS B CA 1
ATOM 6551 C C . LYS B 1 82 ? 39.774 11.879 24.366 1.00 29.58 120 LYS B C 1
ATOM 6552 O O . LYS B 1 82 ? 40.300 11.765 25.461 1.00 30.85 120 LYS B O 1
ATOM 6558 N N . LEU B 1 83 ? 38.785 12.722 24.133 1.00 31.30 121 LEU B N 1
ATOM 6559 C CA . LEU B 1 83 ? 38.118 13.439 25.209 1.00 32.64 121 LEU B CA 1
ATOM 6560 C C . LEU B 1 83 ? 36.630 13.105 25.200 1.00 32.47 121 LEU B C 1
ATOM 6561 O O . LEU B 1 83 ? 36.219 12.021 25.630 1.00 33.98 121 LEU B O 1
ATOM 6566 N N . TRP B 1 84 ? 35.825 14.018 24.677 1.00 31.90 122 TRP B N 1
ATOM 6567 C CA . TRP B 1 84 ? 34.375 13.825 24.655 1.00 31.40 122 TRP B CA 1
ATOM 6568 C C . TRP B 1 84 ? 33.924 13.061 23.393 1.00 30.82 122 TRP B C 1
ATOM 6569 O O . TRP B 1 84 ? 34.717 12.314 22.816 1.00 31.37 122 TRP B O 1
ATOM 6580 N N . ARG B 1 85 ? 32.664 13.194 22.995 1.00 30.81 123 ARG B N 1
ATOM 6581 C CA . ARG B 1 85 ? 32.160 12.511 21.799 1.00 31.48 123 ARG B CA 1
ATOM 6582 C C . ARG B 1 85 ? 33.026 12.795 20.564 1.00 32.57 123 ARG B C 1
ATOM 6583 O O . ARG B 1 85 ? 33.446 11.870 19.873 1.00 32.80 123 ARG B O 1
ATOM 6591 N N . TYR B 1 86 ? 33.323 14.074 20.324 1.00 33.44 124 TYR B N 1
ATOM 6592 C CA . TYR B 1 86 ? 34.025 14.503 19.119 1.00 31.51 124 TYR B CA 1
ATOM 6593 C C . TYR B 1 86 ? 35.449 14.964 19.343 1.00 31.19 124 TYR B C 1
ATOM 6594 O O . TYR B 1 86 ? 36.293 14.803 18.455 1.00 30.71 124 TYR B O 1
ATOM 6603 N N . SER B 1 87 ? 35.715 15.553 20.507 1.00 30.78 125 SER B N 1
ATOM 6604 C CA . SER B 1 87 ? 37.012 16.179 20.753 1.00 31.18 125 SER B CA 1
ATOM 6605 C C . SER B 1 87 ? 38.104 15.162 21.037 1.00 31.58 125 SER B C 1
ATOM 6606 O O . SER B 1 87 ? 37.839 14.033 21.489 1.00 30.85 125 SER B O 1
ATOM 6609 N N . TYR B 1 88 ? 39.335 15.579 20.738 1.00 30.39 126 TYR B N 1
ATOM 6610 C CA . TYR B 1 88 ? 40.516 14.771 20.982 1.00 27.67 126 TYR B CA 1
ATOM 6611 C C . TYR B 1 88 ? 41.729 15.590 20.640 1.00 27.07 126 TYR B C 1
ATOM 6612 O O . TYR B 1 88 ? 41.659 16.476 19.802 1.00 29.62 126 TYR B O 1
ATOM 6621 N N . THR B 1 89 ? 42.829 15.309 21.312 1.00 25.87 127 THR B N 1
ATOM 6622 C CA . THR B 1 89 ? 44.084 15.940 20.985 1.00 27.56 127 THR B CA 1
ATOM 6623 C C . THR B 1 89 ? 44.909 14.963 20.182 1.00 26.41 127 THR B C 1
ATOM 6624 O O . THR B 1 89 ? 44.626 13.764 20.169 1.00 26.85 127 THR B O 1
ATOM 6628 N N . ALA B 1 90 ? 45.929 15.485 19.515 1.00 25.38 128 ALA B N 1
ATOM 6629 C CA . ALA B 1 90 ? 46.797 14.675 18.676 1.00 26.47 128 ALA B CA 1
ATOM 6630 C C . ALA B 1 90 ? 48.076 15.440 18.394 1.00 26.93 128 ALA B C 1
ATOM 6631 O O . ALA B 1 90 ? 48.118 16.659 18.553 1.00 28.53 128 ALA B O 1
ATOM 6633 N N . THR B 1 91 ? 49.117 14.726 17.992 1.00 26.41 129 THR B N 1
ATOM 6634 C CA . THR B 1 91 ? 50.342 15.359 17.545 1.00 27.00 129 THR B CA 1
ATOM 6635 C C . THR B 1 91 ? 50.275 15.351 16.016 1.00 27.47 129 THR B C 1
ATOM 6636 O O . THR B 1 91 ? 49.604 14.483 15.422 1.00 28.01 129 THR B O 1
ATOM 6640 N N . TYR B 1 92 ? 50.914 16.329 15.376 1.00 26.21 130 TYR B N 1
ATOM 6641 C CA . TYR B 1 92 ? 50.782 16.481 13.929 1.00 26.25 130 TYR B CA 1
ATOM 6642 C C . TYR B 1 92 ? 52.122 16.647 13.243 1.00 28.38 130 TYR B C 1
ATOM 6643 O O . TYR B 1 92 ? 52.802 17.644 13.442 1.00 29.60 130 TYR B O 1
ATOM 6652 N N . TYR B 1 93 ? 52.500 15.654 12.448 1.00 29.97 131 TYR B N 1
ATOM 6653 C CA . TYR B 1 93 ? 53.704 15.736 11.648 1.00 31.51 131 TYR B CA 1
ATOM 6654 C C . TYR B 1 93 ? 53.281 16.076 10.247 1.00 32.78 131 TYR B C 1
ATOM 6655 O O . TYR B 1 93 ? 52.608 15.282 9.588 1.00 34.36 131 TYR B O 1
ATOM 6664 N N . ILE B 1 94 ? 53.669 17.251 9.777 1.00 32.80 132 ILE B N 1
ATOM 6665 C CA . ILE B 1 94 ? 53.363 17.588 8.406 1.00 32.04 132 ILE B CA 1
ATOM 6666 C C . ILE B 1 94 ? 54.523 17.225 7.466 1.00 31.56 132 ILE B C 1
ATOM 6667 O O . ILE B 1 94 ? 55.701 17.343 7.819 1.00 32.00 132 ILE B O 1
ATOM 6672 N N . TYR B 1 95 ? 54.163 16.769 6.275 1.00 30.46 133 TYR B N 1
ATOM 6673 C CA . TYR B 1 95 ? 55.083 16.098 5.371 1.00 30.40 133 TYR B CA 1
ATOM 6674 C C . TYR B 1 95 ? 55.033 16.770 4.006 1.00 30.32 133 TYR B C 1
ATOM 6675 O O . TYR B 1 95 ? 53.951 17.021 3.467 1.00 29.34 133 TYR B O 1
ATOM 6684 N N . ASP B 1 96 ? 56.214 17.073 3.470 1.00 30.32 134 ASP B N 1
ATOM 6685 C CA . ASP B 1 96 ? 56.353 17.706 2.161 1.00 30.81 134 ASP B CA 1
ATOM 6686 C C . ASP B 1 96 ? 56.325 16.639 1.075 1.00 31.53 134 ASP B C 1
ATOM 6687 O O . ASP B 1 96 ? 57.280 15.866 0.930 1.00 31.81 134 ASP B O 1
ATOM 6692 N N . LEU B 1 97 ? 55.243 16.598 0.303 1.00 31.62 135 LEU B N 1
ATOM 6693 C CA . LEU B 1 97 ? 55.099 15.568 -0.728 1.00 32.04 135 LEU B CA 1
ATOM 6694 C C . LEU B 1 97 ? 56.144 15.638 -1.856 1.00 33.13 135 LEU B C 1
ATOM 6695 O O . LEU B 1 97 ? 56.648 14.600 -2.296 1.00 32.33 135 LEU B O 1
ATOM 6700 N N . SER B 1 98 ? 56.465 16.863 -2.286 1.00 34.26 136 SER B N 1
ATOM 6701 C CA . SER B 1 98 ? 57.421 17.131 -3.364 1.00 34.53 136 SER B CA 1
ATOM 6702 C C . SER B 1 98 ? 58.839 16.694 -3.023 1.00 35.27 136 SER B C 1
ATOM 6703 O O . SER B 1 98 ? 59.516 16.063 -3.849 1.00 35.43 136 SER B O 1
ATOM 6706 N N . ASN B 1 99 ? 59.291 17.036 -1.818 1.00 35.23 137 ASN B N 1
ATOM 6707 C CA . ASN B 1 99 ? 60.620 16.625 -1.361 1.00 35.46 137 ASN B CA 1
ATOM 6708 C C . ASN B 1 99 ? 60.594 15.273 -0.651 1.00 35.27 137 ASN B C 1
ATOM 6709 O O . ASN B 1 99 ? 61.617 14.811 -0.162 1.00 36.48 137 ASN B O 1
ATOM 6714 N N . GLY B 1 100 ? 59.422 14.648 -0.581 1.00 34.83 138 GLY B N 1
ATOM 6715 C CA . GLY B 1 100 ? 59.263 13.382 0.113 1.00 34.24 138 GLY B CA 1
ATOM 6716 C C . GLY B 1 100 ? 59.857 13.353 1.512 1.00 34.56 138 GLY B C 1
ATOM 6717 O O . GLY B 1 100 ? 60.316 12.304 1.972 1.00 36.02 138 GLY B O 1
ATOM 6718 N N . GLU B 1 101 ? 59.852 14.495 2.194 1.00 34.34 139 GLU B N 1
ATOM 6719 C CA . GLU B 1 101 ? 60.387 14.578 3.555 1.00 33.75 139 GLU B CA 1
ATOM 6720 C C . GLU B 1 101 ? 59.465 15.336 4.526 1.00 32.50 139 GLU B C 1
ATOM 6721 O O . GLU B 1 101 ? 58.538 16.027 4.111 1.00 34.08 139 GLU B O 1
ATOM 6727 N N . PHE B 1 102 ? 59.719 15.186 5.820 1.00 30.37 140 PHE B N 1
ATOM 6728 C CA . PHE B 1 102 ? 58.971 15.895 6.845 1.00 28.57 140 PHE B CA 1
ATOM 6729 C C . PHE B 1 102 ? 59.439 17.341 6.947 1.00 28.61 140 PHE B C 1
ATOM 6730 O O . PHE B 1 102 ? 60.585 17.638 6.641 1.00 30.31 140 PHE B O 1
ATOM 6738 N N . VAL B 1 103 ? 58.546 18.236 7.355 1.00 28.80 141 VAL B N 1
ATOM 6739 C CA . VAL B 1 103 ? 58.832 19.673 7.398 1.00 29.22 141 VAL B CA 1
ATOM 6740 C C . VAL B 1 103 ? 59.499 20.059 8.723 1.00 30.55 141 VAL B C 1
ATOM 6741 O O . VAL B 1 103 ? 58.975 19.752 9.799 1.00 31.19 141 VAL B O 1
ATOM 6745 N N . ARG B 1 104 ? 60.631 20.758 8.638 1.00 31.28 142 ARG B N 1
ATOM 6746 C CA . ARG B 1 104 ? 61.523 20.918 9.786 1.00 32.44 142 ARG B CA 1
ATOM 6747 C C . ARG B 1 104 ? 61.432 22.235 10.557 1.00 31.41 142 ARG B C 1
ATOM 6748 O O . ARG B 1 104 ? 61.485 22.234 11.791 1.00 30.25 142 ARG B O 1
ATOM 6756 N N . GLY B 1 105 ? 61.294 23.357 9.855 1.00 31.02 143 GLY B N 1
ATOM 6757 C CA . GLY B 1 105 ? 61.065 24.626 10.531 1.00 31.84 143 GLY B CA 1
ATOM 6758 C C . GLY B 1 105 ? 60.000 24.542 11.631 1.00 32.24 143 GLY B C 1
ATOM 6759 O O . GLY B 1 105 ? 59.041 23.763 11.517 1.00 31.64 143 GLY B O 1
ATOM 6760 N N . ASN B 1 106 ? 60.186 25.321 12.699 1.00 32.24 144 ASN B N 1
ATOM 6761 C CA . ASN B 1 106 ? 59.229 25.429 13.811 1.00 33.22 144 ASN B CA 1
ATOM 6762 C C . ASN B 1 106 ? 58.181 24.328 13.928 1.00 32.89 144 ASN B C 1
ATOM 6763 O O . ASN B 1 106 ? 57.047 24.503 13.487 1.00 31.75 144 ASN B O 1
ATOM 6768 N N . GLU B 1 107 ? 58.553 23.209 14.539 1.00 33.80 145 GLU B N 1
ATOM 6769 C CA . GLU B 1 107 ? 57.612 22.125 14.790 1.00 34.07 145 GLU B CA 1
ATOM 6770 C C . GLU B 1 107 ? 56.356 22.662 15.464 1.00 34.08 145 GLU B C 1
ATOM 6771 O O . GLU B 1 107 ? 56.420 23.621 16.241 1.00 34.46 145 GLU B O 1
ATOM 6777 N N . LEU B 1 108 ? 55.214 22.061 15.133 1.00 33.00 146 LEU B N 1
ATOM 6778 C CA . LEU B 1 108 ? 53.950 22.361 15.794 1.00 31.28 146 LEU B CA 1
ATOM 6779 C C . LEU B 1 108 ? 54.064 21.862 17.220 1.00 30.99 146 LEU B C 1
ATOM 6780 O O . LEU B 1 108 ? 54.764 20.883 17.458 1.00 29.86 146 LEU B O 1
ATOM 6785 N N . PRO B 1 109 ? 53.384 22.521 18.160 1.00 32.00 147 PRO B N 1
ATOM 6786 C CA . PRO B 1 109 ? 53.368 22.081 19.561 1.00 32.67 147 PRO B CA 1
ATOM 6787 C C . PRO B 1 109 ? 52.601 20.770 19.741 1.00 33.48 147 PRO B C 1
ATOM 6788 O O . PRO B 1 109 ? 51.885 20.380 18.826 1.00 33.81 147 PRO B O 1
ATOM 6792 N N . ARG B 1 110 ? 52.784 20.099 20.880 1.00 34.59 148 ARG B N 1
ATOM 6793 C CA . ARG B 1 110 ? 52.106 18.834 21.181 1.00 34.69 148 ARG B CA 1
ATOM 6794 C C . ARG B 1 110 ? 50.976 19.102 22.184 1.00 34.89 148 ARG B C 1
ATOM 6795 O O . ARG B 1 110 ? 50.961 20.163 22.803 1.00 37.06 148 ARG B O 1
ATOM 6803 N N . PRO B 1 111 ? 50.138 18.112 22.488 1.00 32.82 149 PRO B N 1
ATOM 6804 C CA . PRO B 1 111 ? 48.695 18.210 22.342 1.00 30.57 149 PRO B CA 1
ATOM 6805 C C . PRO B 1 111 ? 48.184 19.425 21.556 1.00 28.22 149 PRO B C 1
ATOM 6806 O O . PRO B 1 111 ? 48.147 20.545 22.049 1.00 27.59 149 PRO B O 1
ATOM 6810 N N . ILE B 1 112 ? 47.831 19.175 20.301 1.00 26.40 150 ILE B N 1
ATOM 6811 C CA . ILE B 1 112 ? 47.039 20.108 19.515 1.00 25.37 150 ILE B CA 1
ATOM 6812 C C . ILE B 1 112 ? 45.592 19.616 19.565 1.00 24.96 150 ILE B C 1
ATOM 6813 O O . ILE B 1 112 ? 45.344 18.411 19.452 1.00 24.49 150 ILE B O 1
ATOM 6818 N N . GLN B 1 113 ? 44.652 20.542 19.744 1.00 23.47 151 GLN B N 1
ATOM 6819 C CA . GLN B 1 113 ? 43.254 20.195 19.992 1.00 24.25 151 GLN B CA 1
ATOM 6820 C C . GLN B 1 113 ? 42.407 20.196 18.727 1.00 24.52 151 GLN B C 1
ATOM 6821 O O . GLN B 1 113 ? 41.396 19.493 18.647 1.00 23.28 151 GLN B O 1
ATOM 6827 N N . TYR B 1 114 ? 42.803 21.035 17.769 1.00 25.16 152 TYR B N 1
ATOM 6828 C CA . TYR B 1 114 ? 42.221 21.063 16.428 1.00 24.38 152 TYR B CA 1
ATOM 6829 C C . TYR B 1 114 ? 43.244 21.605 15.458 1.00 24.42 152 TYR B C 1
ATOM 6830 O O . TYR B 1 114 ? 44.059 22.437 15.819 1.00 24.67 152 TYR B O 1
ATOM 6839 N N . LEU B 1 115 ? 43.198 21.126 14.223 1.00 24.48 153 LEU B N 1
ATOM 6840 C CA . LEU B 1 115 ? 44.063 21.636 13.172 1.00 24.68 153 LEU B CA 1
ATOM 6841 C C . LEU B 1 115 ? 43.373 21.271 11.894 1.00 25.11 153 LEU B C 1
ATOM 6842 O O . LEU B 1 115 ? 42.780 20.206 11.797 1.00 26.02 153 LEU B O 1
ATOM 6847 N N . CYS B 1 116 ? 43.427 22.168 10.920 1.00 25.34 154 CYS B N 1
ATOM 6848 C CA . CYS B 1 116 ? 42.825 21.917 9.630 1.00 24.93 154 CYS B CA 1
ATOM 6849 C C . CYS B 1 116 ? 43.555 22.788 8.633 1.00 24.35 154 CYS B C 1
ATOM 6850 O O . CYS B 1 116 ? 44.132 23.818 8.995 1.00 24.63 154 CYS B O 1
ATOM 6853 N N . TRP B 1 117 ? 43.514 22.375 7.375 1.00 23.33 155 TRP B N 1
ATOM 6854 C CA . TRP B 1 117 ? 44.034 23.193 6.290 1.00 23.64 155 TRP B CA 1
ATOM 6855 C C . TRP B 1 117 ? 43.048 24.314 5.973 1.00 23.82 155 TRP B C 1
ATOM 6856 O O . TRP B 1 117 ? 41.885 24.249 6.367 1.00 24.53 155 TRP B O 1
ATOM 6867 N N . SER B 1 118 ? 43.503 25.355 5.282 1.00 24.74 156 SER B N 1
ATOM 6868 C CA . SER B 1 118 ? 42.564 26.298 4.672 1.00 25.41 156 SER B CA 1
ATOM 6869 C C . SER B 1 118 ? 41.851 25.512 3.546 1.00 25.85 156 SER B C 1
ATOM 6870 O O . SER B 1 118 ? 42.286 24.400 3.221 1.00 25.72 156 SER B O 1
ATOM 6873 N N . PRO B 1 119 ? 40.765 26.034 2.970 1.00 25.47 157 PRO B N 1
ATOM 6874 C CA . PRO B 1 119 ? 40.042 25.304 1.917 1.00 24.60 157 PRO B CA 1
ATOM 6875 C C . PRO B 1 119 ? 40.794 25.316 0.587 1.00 24.91 157 PRO B C 1
ATOM 6876 O O . PRO B 1 119 ? 40.491 24.487 -0.277 1.00 26.64 157 PRO B O 1
ATOM 6880 N N . VAL B 1 120 ? 41.719 26.261 0.416 1.00 23.70 158 VAL B N 1
ATOM 6881 C CA . VAL B 1 120 ? 42.588 26.328 -0.759 1.00 23.40 158 VAL B CA 1
ATOM 6882 C C . VAL B 1 120 ? 43.998 26.642 -0.279 1.00 24.10 158 VAL B C 1
ATOM 6883 O O . VAL B 1 120 ? 44.177 27.148 0.835 1.00 24.88 158 VAL B O 1
ATOM 6887 N N . GLY B 1 121 ? 44.998 26.336 -1.102 1.00 24.14 159 GLY B N 1
ATOM 6888 C CA . GLY B 1 121 ? 46.385 26.479 -0.701 1.00 22.88 159 GLY B CA 1
ATOM 6889 C C . GLY B 1 121 ? 46.757 25.496 0.398 1.00 24.59 159 GLY B C 1
ATOM 6890 O O . GLY B 1 121 ? 46.188 24.402 0.495 1.00 24.05 159 GLY B O 1
ATOM 6891 N N . SER B 1 122 ? 47.705 25.906 1.236 1.00 25.30 160 SER B N 1
ATOM 6892 C CA . SER B 1 122 ? 48.222 25.075 2.315 1.00 25.48 160 SER B CA 1
ATOM 6893 C C . SER B 1 122 ? 48.518 25.909 3.567 1.00 24.97 160 SER B C 1
ATOM 6894 O O . SER B 1 122 ? 49.615 25.835 4.121 1.00 25.37 160 SER B O 1
ATOM 6897 N N . LYS B 1 123 ? 47.556 26.720 3.987 1.00 23.77 161 LYS B N 1
ATOM 6898 C CA . LYS B 1 123 ? 47.626 27.400 5.270 1.00 24.44 161 LYS B CA 1
ATOM 6899 C C . LYS B 1 123 ? 47.080 26.486 6.367 1.00 25.19 161 LYS B C 1
ATOM 6900 O O . LYS B 1 123 ? 46.162 25.687 6.141 1.00 25.61 161 LYS B O 1
ATOM 6906 N N . LEU B 1 124 ? 47.636 26.625 7.564 1.00 25.84 162 LEU B N 1
ATOM 6907 C CA . LEU B 1 124 ? 47.166 25.900 8.733 1.00 24.36 162 LEU B CA 1
ATOM 6908 C C . LEU B 1 124 ? 46.497 26.835 9.718 1.00 23.05 162 LEU B C 1
ATOM 6909 O O . LEU B 1 124 ? 46.970 27.949 9.955 1.00 23.78 162 LEU B O 1
ATOM 6914 N N . ALA B 1 125 ? 45.403 26.374 10.300 1.00 21.24 163 ALA B N 1
ATOM 6915 C CA . ALA B 1 125 ? 44.910 26.942 11.539 1.00 19.28 163 ALA B CA 1
ATOM 6916 C C . ALA B 1 125 ? 44.865 25.812 12.555 1.00 20.36 163 ALA B C 1
ATOM 6917 O O . ALA B 1 125 ? 44.420 24.697 12.253 1.00 19.50 163 ALA B O 1
ATOM 6919 N N . TYR B 1 126 ? 45.338 26.091 13.761 1.00 21.22 164 TYR B N 1
ATOM 6920 C CA . TYR B 1 126 ? 45.288 25.099 14.813 1.00 20.79 164 TYR B CA 1
ATOM 6921 C C . TYR B 1 126 ? 44.952 25.696 16.159 1.00 21.12 164 TYR B C 1
ATOM 6922 O O . TYR B 1 126 ? 45.020 26.905 16.363 1.00 21.49 164 TYR B O 1
ATOM 6931 N N . VAL B 1 127 ? 44.547 24.826 17.066 1.00 22.04 165 VAL B N 1
ATOM 6932 C CA . VAL B 1 127 ? 44.211 25.206 18.421 1.00 21.79 165 VAL B CA 1
ATOM 6933 C C . VAL B 1 127 ? 45.100 24.449 19.416 1.00 23.61 165 VAL B C 1
ATOM 6934 O O . VAL B 1 127 ? 45.158 23.216 19.431 1.00 23.63 165 VAL B O 1
ATOM 6938 N N . TYR B 1 128 ? 45.827 25.227 20.205 1.00 25.03 166 TYR B N 1
ATOM 6939 C CA . TYR B 1 128 ? 46.768 24.701 21.170 1.00 26.28 166 TYR B CA 1
ATOM 6940 C C . TYR B 1 128 ? 46.490 25.433 22.468 1.00 26.57 166 TYR B C 1
ATOM 6941 O O . TYR B 1 128 ? 46.400 26.668 22.490 1.00 25.87 166 TYR B O 1
ATOM 6950 N N . GLN B 1 129 ? 46.320 24.647 23.529 1.00 26.15 167 GLN B N 1
ATOM 6951 C CA . GLN B 1 129 ? 46.024 25.145 24.864 1.00 25.54 167 GLN B CA 1
ATOM 6952 C C . GLN B 1 129 ? 44.924 26.206 24.830 1.00 25.14 167 GLN B C 1
ATOM 6953 O O . GLN B 1 129 ? 45.065 27.304 25.397 1.00 25.93 167 GLN B O 1
ATOM 6959 N N . ASN B 1 130 ? 43.835 25.870 24.146 1.00 23.65 168 ASN B N 1
ATOM 6960 C CA . ASN B 1 130 ? 42.664 26.726 24.075 1.00 24.34 168 ASN B CA 1
ATOM 6961 C C . ASN B 1 130 ? 42.852 28.056 23.291 1.00 25.37 168 ASN B C 1
ATOM 6962 O O . ASN B 1 130 ? 42.001 28.936 23.353 1.00 26.88 168 ASN B O 1
ATOM 6967 N N . ASN B 1 131 ? 43.948 28.193 22.548 1.00 25.22 169 ASN B N 1
ATOM 6968 C CA . ASN B 1 131 ? 44.130 29.335 21.662 1.00 24.87 169 ASN B CA 1
ATOM 6969 C C . ASN B 1 131 ? 44.309 28.948 20.201 1.00 25.85 169 ASN B C 1
ATOM 6970 O O . ASN B 1 131 ? 44.845 27.875 19.880 1.00 25.35 169 ASN B O 1
ATOM 6975 N N . ILE B 1 132 ? 43.864 29.837 19.318 1.00 25.38 170 ILE B N 1
ATOM 6976 C CA . ILE B 1 132 ? 43.973 29.627 17.881 1.00 24.30 170 ILE B CA 1
ATOM 6977 C C . ILE B 1 132 ? 45.301 30.148 17.375 1.00 23.08 170 ILE B C 1
ATOM 6978 O O . ILE B 1 132 ? 45.730 31.248 17.730 1.00 22.27 170 ILE B O 1
ATOM 6983 N N . TYR B 1 133 ? 45.931 29.346 16.526 1.00 22.43 171 TYR B N 1
ATOM 6984 C CA . TYR B 1 133 ? 47.172 29.728 15.870 1.00 21.25 171 TYR B CA 1
ATOM 6985 C C . TYR B 1 133 ? 47.049 29.629 14.372 1.00 20.88 171 TYR B C 1
ATOM 6986 O O . TYR B 1 133 ? 46.292 28.820 13.851 1.00 21.85 171 TYR B O 1
ATOM 6995 N N . LEU B 1 134 ? 47.827 30.447 13.687 1.00 20.67 172 LEU B N 1
ATOM 6996 C CA . LEU B 1 134 ? 47.815 30.487 12.239 1.00 21.68 172 LEU B CA 1
ATOM 6997 C C . LEU B 1 134 ? 49.232 30.327 11.632 1.00 21.08 172 LEU B C 1
ATOM 6998 O O . LEU B 1 134 ? 50.213 30.890 12.121 1.00 18.97 172 LEU B O 1
ATOM 7003 N N . LYS B 1 135 ? 49.308 29.553 10.560 1.00 21.50 173 LYS B N 1
ATOM 7004 C CA . LYS B 1 135 ? 50.538 29.377 9.813 1.00 23.91 173 LYS B CA 1
ATOM 7005 C C . LYS B 1 135 ? 50.264 29.665 8.346 1.00 25.57 173 LYS B C 1
ATOM 7006 O O . LYS B 1 135 ? 49.364 29.066 7.758 1.00 26.58 173 LYS B O 1
ATOM 7012 N N . GLN B 1 136 ? 51.026 30.591 7.766 1.00 27.11 174 GLN B N 1
ATOM 7013 C CA . GLN B 1 136 ? 50.922 30.908 6.346 1.00 29.27 174 GLN B CA 1
ATOM 7014 C C . GLN B 1 136 ? 51.419 29.733 5.516 1.00 30.02 174 GLN B C 1
ATOM 7015 O O . GLN B 1 136 ? 50.910 29.461 4.439 1.00 29.99 174 GLN B O 1
ATOM 7021 N N . ARG B 1 137 ? 52.408 29.026 6.047 1.00 33.13 175 ARG B N 1
ATOM 7022 C CA . ARG B 1 137 ? 53.069 27.928 5.350 1.00 35.84 175 ARG B CA 1
ATOM 7023 C C . ARG B 1 137 ? 53.553 26.891 6.360 1.00 35.45 175 ARG B C 1
ATOM 7024 O O . ARG B 1 137 ? 54.040 27.243 7.433 1.00 34.85 175 ARG B O 1
ATOM 7032 N N . PRO B 1 138 ? 53.415 25.617 6.013 1.00 35.64 176 PRO B N 1
ATOM 7033 C CA . PRO B 1 138 ? 53.747 24.507 6.906 1.00 36.40 176 PRO B CA 1
ATOM 7034 C C . PRO B 1 138 ? 54.938 24.684 7.835 1.00 37.28 176 PRO B C 1
ATOM 7035 O O . PRO B 1 138 ? 54.804 24.322 9.008 1.00 40.59 176 PRO B O 1
ATOM 7039 N N . GLY B 1 139 ? 56.058 25.215 7.359 1.00 34.79 177 GLY B N 1
ATOM 7040 C CA . GLY B 1 139 ? 57.222 25.299 8.214 1.00 32.27 177 GLY B CA 1
ATOM 7041 C C . GLY B 1 139 ? 57.488 26.628 8.886 1.00 32.01 177 GLY B C 1
ATOM 7042 O O . GLY B 1 139 ? 58.568 26.806 9.465 1.00 33.16 177 GLY B O 1
ATOM 7043 N N . ASP B 1 140 ? 56.534 27.556 8.814 1.00 30.31 178 ASP B N 1
ATOM 7044 C CA . ASP B 1 140 ? 56.721 28.907 9.352 1.00 29.64 178 ASP B CA 1
ATOM 7045 C C . ASP B 1 140 ? 56.520 28.963 10.869 1.00 28.94 178 ASP B C 1
ATOM 7046 O O . ASP B 1 140 ? 55.907 28.069 11.437 1.00 29.54 178 ASP B O 1
ATOM 7051 N N . PRO B 1 141 ? 57.056 29.987 11.538 1.00 28.15 179 PRO B N 1
ATOM 7052 C CA . PRO B 1 141 ? 56.690 30.246 12.941 1.00 27.33 179 PRO B CA 1
ATOM 7053 C C . PRO B 1 141 ? 55.218 30.682 13.058 1.00 26.93 179 PRO B C 1
ATOM 7054 O O . PRO B 1 141 ? 54.781 31.548 12.292 1.00 26.06 179 PRO B O 1
ATOM 7058 N N . PRO B 1 142 ? 54.474 30.107 14.003 1.00 26.52 180 PRO B N 1
ATOM 7059 C CA . PRO B 1 142 ? 53.025 30.342 14.095 1.00 26.16 180 PRO B CA 1
ATOM 7060 C C . PRO B 1 142 ? 52.685 31.774 14.486 1.00 26.23 180 PRO B C 1
ATOM 7061 O O . PRO B 1 142 ? 53.449 32.420 15.195 1.00 27.40 180 PRO B O 1
ATOM 7065 N N . PHE B 1 143 ? 51.547 32.264 14.010 1.00 26.01 181 PHE B N 1
ATOM 7066 C CA . PHE B 1 143 ? 51.049 33.562 14.429 1.00 25.13 181 PHE B CA 1
ATOM 7067 C C . PHE B 1 143 ? 49.904 33.351 15.403 1.00 24.73 181 PHE B C 1
ATOM 7068 O O . PHE B 1 143 ? 48.918 32.712 15.066 1.00 25.50 181 PHE B O 1
ATOM 7076 N N . GLN B 1 144 ? 50.043 33.886 16.611 1.00 23.90 182 GLN B N 1
ATOM 7077 C CA . GLN B 1 144 ? 49.027 33.715 17.634 1.00 22.79 182 GLN B CA 1
ATOM 7078 C C . GLN B 1 144 ? 47.859 34.646 17.374 1.00 23.48 182 GLN B C 1
ATOM 7079 O O . GLN B 1 144 ? 48.045 35.853 17.269 1.00 23.76 182 GLN B O 1
ATOM 7085 N N . ILE B 1 145 ? 46.656 34.079 17.294 1.00 23.94 183 ILE B N 1
ATOM 7086 C CA . ILE B 1 145 ? 45.449 34.860 17.021 1.00 23.37 183 ILE B CA 1
ATOM 7087 C C . ILE B 1 145 ? 44.699 35.238 18.288 1.00 24.19 183 ILE B C 1
ATOM 7088 O O . ILE B 1 145 ? 44.297 36.386 18.452 1.00 24.76 183 ILE B O 1
ATOM 7093 N N . THR B 1 146 ? 44.543 34.280 19.193 1.00 25.23 184 THR B N 1
ATOM 7094 C CA . THR B 1 146 ? 43.920 34.537 20.490 1.00 25.40 184 THR B CA 1
ATOM 7095 C C . THR B 1 146 ? 44.912 34.259 21.621 1.00 26.71 184 THR B C 1
ATOM 7096 O O . THR B 1 146 ? 45.783 33.379 21.505 1.00 28.23 184 THR B O 1
ATOM 7100 N N . PHE B 1 147 ? 44.756 34.984 22.725 1.00 25.91 185 PHE B N 1
ATOM 7101 C CA . PHE B 1 147 ? 45.691 34.897 23.836 1.00 24.84 185 PHE B CA 1
ATOM 7102 C C . PHE B 1 147 ? 45.038 34.529 25.157 1.00 23.98 185 PHE B C 1
ATOM 7103 O O . PHE B 1 147 ? 45.728 34.155 26.093 1.00 24.82 185 PHE B O 1
ATOM 7111 N N . ASN B 1 148 ? 43.718 34.658 25.237 1.00 23.82 186 ASN B N 1
ATOM 7112 C CA . ASN B 1 148 ? 42.993 34.501 26.493 1.00 23.64 186 ASN B CA 1
ATOM 7113 C C . ASN B 1 148 ? 42.486 33.085 26.742 1.00 25.71 186 ASN B C 1
ATOM 7114 O O . ASN B 1 148 ? 41.711 32.851 27.674 1.00 26.76 186 ASN B O 1
ATOM 7119 N N . GLY B 1 149 ? 42.901 32.138 25.912 1.00 27.22 187 GLY B N 1
ATOM 7120 C CA . GLY B 1 149 ? 42.583 30.753 26.181 1.00 30.53 187 GLY B CA 1
ATOM 7121 C C . GLY B 1 149 ? 43.046 30.381 27.579 1.00 32.37 187 GLY B C 1
ATOM 7122 O O . GLY B 1 149 ? 44.096 30.838 28.039 1.00 32.57 187 GLY B O 1
ATOM 7123 N N . ARG B 1 150 ? 42.255 29.559 28.254 1.00 34.68 188 ARG B N 1
ATOM 7124 C CA . ARG B 1 150 ? 42.607 29.048 29.569 1.00 38.18 188 ARG B CA 1
ATOM 7125 C C . ARG B 1 150 ? 41.868 27.724 29.819 1.00 38.08 188 ARG B C 1
ATOM 7126 O O . ARG B 1 150 ? 40.658 27.650 29.636 1.00 37.30 188 ARG B O 1
ATOM 7134 N N . GLU B 1 151 ? 42.597 26.684 30.227 1.00 40.15 189 GLU B N 1
ATOM 7135 C CA . GLU B 1 151 ? 42.006 25.367 30.509 1.00 41.47 189 GLU B CA 1
ATOM 7136 C C . GLU B 1 151 ? 40.635 25.497 31.153 1.00 40.94 189 GLU B C 1
ATOM 7137 O O . GLU B 1 151 ? 40.482 26.108 32.211 1.00 40.51 189 GLU B O 1
ATOM 7143 N N . ASN B 1 152 ? 39.646 24.912 30.490 1.00 40.36 190 ASN B N 1
ATOM 7144 C CA . ASN B 1 152 ? 38.232 25.134 30.795 1.00 40.40 190 ASN B CA 1
ATOM 7145 C C . ASN B 1 152 ? 37.893 26.349 31.649 1.00 39.46 190 ASN B C 1
ATOM 7146 O O . ASN B 1 152 ? 37.538 26.254 32.826 1.00 41.05 190 ASN B O 1
ATOM 7151 N N . LYS B 1 153 ? 38.050 27.495 31.020 1.00 37.54 191 LYS B N 1
ATOM 7152 C CA . LYS B 1 153 ? 37.453 28.732 31.459 1.00 36.18 191 LYS B CA 1
ATOM 7153 C C . LYS B 1 153 ? 37.072 29.389 30.152 1.00 33.95 191 LYS B C 1
ATOM 7154 O O . LYS B 1 153 ? 35.925 29.766 29.940 1.00 35.01 191 LYS B O 1
ATOM 7160 N N . ILE B 1 154 ? 38.044 29.504 29.253 1.00 30.99 192 ILE B N 1
ATOM 7161 C CA . ILE B 1 154 ? 37.847 30.225 28.008 1.00 27.47 192 ILE B CA 1
ATOM 7162 C C . ILE B 1 154 ? 38.410 29.385 26.885 1.00 27.05 192 ILE B C 1
ATOM 7163 O O . ILE B 1 154 ? 39.562 28.943 26.965 1.00 27.62 192 ILE B O 1
ATOM 7168 N N . PHE B 1 155 ? 37.585 29.166 25.855 1.00 24.94 193 PHE B N 1
ATOM 7169 C CA . PHE B 1 155 ? 37.926 28.336 24.690 1.00 23.05 193 PHE B CA 1
ATOM 7170 C C . PHE B 1 155 ? 37.872 29.163 23.422 1.00 22.47 193 PHE B C 1
ATOM 7171 O O . PHE B 1 155 ? 36.822 29.730 23.129 1.00 24.30 193 PHE B O 1
ATOM 7179 N N . ASN B 1 156 ? 38.970 29.225 22.664 1.00 21.42 194 ASN B N 1
ATOM 7180 C CA . ASN B 1 156 ? 38.924 29.770 21.297 1.00 20.94 194 ASN B CA 1
ATOM 7181 C C . ASN B 1 156 ? 39.023 28.722 20.185 1.00 19.80 194 ASN B C 1
ATOM 7182 O O . ASN B 1 156 ? 39.943 27.900 20.174 1.00 21.10 194 ASN B O 1
ATOM 7187 N N . GLY B 1 157 ? 38.071 28.763 19.262 1.00 17.60 195 GLY B N 1
ATOM 7188 C CA . GLY B 1 157 ? 38.051 27.880 18.113 1.00 20.01 195 GLY B CA 1
ATOM 7189 C C . GLY B 1 157 ? 37.866 26.384 18.365 1.00 21.52 195 GLY B C 1
ATOM 7190 O O . GLY B 1 157 ? 38.127 25.568 17.468 1.00 22.78 195 GLY B O 1
ATOM 7191 N N . ILE B 1 158 ? 37.476 26.020 19.585 1.00 19.57 196 ILE B N 1
ATOM 7192 C CA . ILE B 1 158 ? 36.946 24.691 19.869 1.00 20.58 196 ILE B CA 1
ATOM 7193 C C . ILE B 1 158 ? 35.812 24.950 20.825 1.00 21.18 196 ILE B C 1
ATOM 7194 O O . ILE B 1 158 ? 35.836 25.948 21.533 1.00 24.85 196 ILE B O 1
ATOM 7199 N N . PRO B 1 159 ? 34.804 24.100 20.848 1.00 20.70 197 PRO B N 1
ATOM 7200 C CA . PRO B 1 159 ? 33.682 24.325 21.748 1.00 22.61 197 PRO B CA 1
ATOM 7201 C C . PRO B 1 159 ? 34.117 24.023 23.173 1.00 24.94 197 PRO B C 1
ATOM 7202 O O . PRO B 1 159 ? 35.234 23.564 23.382 1.00 29.36 197 PRO B O 1
ATOM 7206 N N . ASP B 1 160 ? 33.261 24.310 24.139 1.00 27.02 198 ASP B N 1
ATOM 7207 C CA . ASP B 1 160 ? 33.402 23.788 25.490 1.00 28.67 198 ASP B CA 1
ATOM 7208 C C . ASP B 1 160 ? 32.513 22.543 25.538 1.00 27.97 198 ASP B C 1
ATOM 7209 O O . ASP B 1 160 ? 32.026 22.106 24.494 1.00 30.99 198 ASP B O 1
ATOM 7214 N N . TRP B 1 161 ? 32.260 21.992 26.720 1.00 25.34 199 TRP B N 1
ATOM 7215 C CA . TRP B 1 161 ? 31.511 20.741 26.788 1.00 24.43 199 TRP B CA 1
ATOM 7216 C C . TRP B 1 161 ? 30.113 20.824 26.177 1.00 24.00 199 TRP B C 1
ATOM 7217 O O . TRP B 1 161 ? 29.773 20.066 25.263 1.00 23.49 199 TRP B O 1
ATOM 7228 N N . VAL B 1 162 ? 29.309 21.750 26.680 1.00 24.01 200 VAL B N 1
ATOM 7229 C CA . VAL B 1 162 ? 27.916 21.819 26.285 1.00 22.67 200 VAL B CA 1
ATOM 7230 C C . VAL B 1 162 ? 27.739 22.081 24.791 1.00 21.98 200 VAL B C 1
ATOM 7231 O O . VAL B 1 162 ? 26.861 21.511 24.144 1.00 23.12 200 VAL B O 1
ATOM 7235 N N . TYR B 1 163 ? 28.610 22.899 24.225 1.00 22.18 201 TYR B N 1
ATOM 7236 C CA . TYR B 1 163 ? 28.479 23.255 22.818 1.00 20.22 201 TYR B CA 1
ATOM 7237 C C . TYR B 1 163 ? 28.965 22.142 21.905 1.00 19.64 201 TYR B C 1
ATOM 7238 O O . TYR B 1 163 ? 28.471 22.019 20.792 1.00 18.13 201 TYR B O 1
ATOM 7247 N N . GLU B 1 164 ? 29.959 21.370 22.355 1.00 19.93 202 GLU B N 1
ATOM 7248 C CA . GLU B 1 164 ? 30.402 20.187 21.612 1.00 21.06 202 GLU B CA 1
ATOM 7249 C C . GLU B 1 164 ? 29.260 19.188 21.505 1.00 22.21 202 GLU B C 1
ATOM 7250 O O . GLU B 1 164 ? 28.801 18.884 20.409 1.00 22.90 202 GLU B O 1
ATOM 7256 N N . GLU B 1 165 ? 28.791 18.697 22.650 1.00 24.40 203 GLU B N 1
ATOM 7257 C CA . GLU B 1 165 ? 27.835 17.595 22.666 1.00 26.18 203 GLU B CA 1
ATOM 7258 C C . GLU B 1 165 ? 26.410 18.020 22.295 1.00 26.86 203 GLU B C 1
ATOM 7259 O O . GLU B 1 165 ? 25.671 17.212 21.752 1.00 27.50 203 GLU B O 1
ATOM 7265 N N . GLU B 1 166 ? 26.039 19.278 22.542 1.00 27.45 204 GLU B N 1
ATOM 7266 C CA . GLU B 1 166 ? 24.621 19.673 22.458 1.00 31.21 204 GLU B CA 1
ATOM 7267 C C . GLU B 1 166 ? 24.214 20.663 21.364 1.00 32.64 204 GLU B C 1
ATOM 7268 O O . GLU B 1 166 ? 23.012 20.770 21.042 1.00 34.38 204 GLU B O 1
ATOM 7274 N N . MET B 1 167 ? 25.184 21.417 20.842 1.00 30.38 205 MET B N 1
ATOM 7275 C CA . MET B 1 167 ? 24.902 22.439 19.850 1.00 26.39 205 MET B CA 1
ATOM 7276 C C . MET B 1 167 ? 25.652 22.141 18.544 1.00 27.07 205 MET B C 1
ATOM 7277 O O . MET B 1 167 ? 25.039 21.990 17.486 1.00 26.71 205 MET B O 1
ATOM 7282 N N . LEU B 1 168 ? 26.973 22.042 18.616 1.00 27.18 206 LEU B N 1
ATOM 7283 C CA . LEU B 1 168 ? 27.778 21.925 17.407 1.00 26.98 206 LEU B CA 1
ATOM 7284 C C . LEU B 1 168 ? 27.911 20.478 16.901 1.00 29.14 206 LEU B C 1
ATOM 7285 O O . LEU B 1 168 ? 27.885 20.242 15.689 1.00 30.56 206 LEU B O 1
ATOM 7290 N N . ALA B 1 169 ? 28.004 19.511 17.815 1.00 27.92 207 ALA B N 1
ATOM 7291 C CA . ALA B 1 169 ? 28.247 18.108 17.436 1.00 28.65 207 ALA B CA 1
ATOM 7292 C C . ALA B 1 169 ? 29.546 17.968 16.623 1.00 29.05 207 ALA B C 1
ATOM 7293 O O . ALA B 1 169 ? 29.664 17.160 15.701 1.00 30.49 207 ALA B O 1
ATOM 7295 N N . THR B 1 170 ? 30.534 18.752 17.021 1.00 30.29 208 THR B N 1
ATOM 7296 C CA . THR B 1 170 ? 31.705 19.046 16.214 1.00 30.93 208 THR B CA 1
ATOM 7297 C C . THR B 1 170 ? 32.820 19.280 17.213 1.00 29.19 208 THR B C 1
ATOM 7298 O O . THR B 1 170 ? 32.552 19.702 18.329 1.00 29.47 208 THR B O 1
ATOM 7302 N N . LYS B 1 171 ? 34.062 18.989 16.852 1.00 29.33 209 LYS B N 1
ATOM 7303 C CA . LYS B 1 171 ? 35.166 19.156 17.805 1.00 27.98 209 LYS B CA 1
ATOM 7304 C C . LYS B 1 171 ? 35.863 20.489 17.623 1.00 27.18 209 LYS B C 1
ATOM 7305 O O . LYS B 1 171 ? 36.863 20.778 18.273 1.00 29.17 209 LYS B O 1
ATOM 7311 N N . TYR B 1 172 ? 35.332 21.298 16.726 1.00 26.67 210 TYR B N 1
ATOM 7312 C CA . TYR B 1 172 ? 35.996 22.513 16.310 1.00 25.58 210 TYR B CA 1
ATOM 7313 C C . TYR B 1 172 ? 34.966 23.592 16.284 1.00 26.19 210 TYR B C 1
ATOM 7314 O O . TYR B 1 172 ? 33.779 23.315 16.175 1.00 26.66 210 TYR B O 1
ATOM 7323 N N . ALA B 1 173 ? 35.414 24.830 16.381 1.00 26.28 211 ALA B N 1
ATOM 7324 C CA . ALA B 1 173 ? 34.516 25.944 16.250 1.00 25.16 211 ALA B CA 1
ATOM 7325 C C . ALA B 1 173 ? 35.298 27.084 15.629 1.00 27.44 211 ALA B C 1
ATOM 7326 O O . ALA B 1 173 ? 35.371 28.195 16.179 1.00 29.57 211 ALA B O 1
ATOM 7328 N N . LEU B 1 174 ? 35.902 26.786 14.482 1.00 26.78 212 LEU B N 1
ATOM 7329 C CA . LEU B 1 174 ? 36.486 27.807 13.612 1.00 25.40 212 LEU B CA 1
ATOM 7330 C C . LEU B 1 174 ? 36.252 27.370 12.174 1.00 25.48 212 LEU B C 1
ATOM 7331 O O . LEU B 1 174 ? 36.259 26.160 11.862 1.00 25.28 212 LEU B O 1
ATOM 7336 N N . TRP B 1 175 ? 36.002 28.348 11.306 1.00 23.21 213 TRP B N 1
ATOM 7337 C CA . TRP B 1 175 ? 35.647 28.049 9.932 1.00 20.59 213 TRP B CA 1
ATOM 7338 C C . TRP B 1 175 ? 36.363 29.004 9.015 1.00 19.39 213 TRP B C 1
ATOM 7339 O O . TRP B 1 175 ? 36.174 30.206 9.146 1.00 19.62 213 TRP B O 1
ATOM 7350 N N . TRP B 1 176 ? 37.199 28.476 8.114 1.00 19.66 214 TRP B N 1
ATOM 7351 C CA . TRP B 1 176 ? 37.845 29.288 7.072 1.00 19.85 214 TRP B CA 1
ATOM 7352 C C . TRP B 1 176 ? 36.799 29.752 6.068 1.00 21.10 214 TRP B C 1
ATOM 7353 O O . TRP B 1 176 ? 35.854 28.999 5.748 1.00 22.89 214 TRP B O 1
ATOM 7364 N N . SER B 1 177 ? 36.977 30.982 5.575 1.00 17.85 215 SER B N 1
ATOM 7365 C CA . SER B 1 177 ? 36.194 31.487 4.474 1.00 16.84 215 SER B CA 1
ATOM 7366 C C . SER B 1 177 ? 36.581 30.687 3.237 1.00 17.25 215 SER B C 1
ATOM 7367 O O . SER B 1 177 ? 37.658 30.107 3.217 1.00 14.60 215 SER B O 1
ATOM 7370 N N . PRO B 1 178 ? 35.711 30.656 2.219 1.00 19.26 216 PRO B N 1
ATOM 7371 C CA . PRO B 1 178 ? 35.883 29.782 1.037 1.00 20.38 216 PRO B CA 1
ATOM 7372 C C . PRO B 1 178 ? 37.281 29.726 0.395 1.00 22.50 216 PRO B C 1
ATOM 7373 O O . PRO B 1 178 ? 37.711 28.641 -0.032 1.00 24.21 216 PRO B O 1
ATOM 7377 N N . ASN B 1 179 ? 37.970 30.862 0.316 1.00 23.60 217 ASN B N 1
ATOM 7378 C CA . ASN B 1 179 ? 39.312 30.897 -0.260 1.00 23.81 217 ASN B CA 1
ATOM 7379 C C . ASN B 1 179 ? 40.387 31.230 0.764 1.00 23.80 217 ASN B C 1
ATOM 7380 O O . ASN B 1 179 ? 41.498 31.588 0.401 1.00 26.09 217 ASN B O 1
ATOM 7385 N N . GLY B 1 180 ? 40.059 31.106 2.040 1.00 21.79 218 GLY B N 1
ATOM 7386 C CA . GLY B 1 180 ? 41.015 31.373 3.088 1.00 20.62 218 GLY B CA 1
ATOM 7387 C C . GLY B 1 180 ? 41.245 32.835 3.442 1.00 21.02 218 GLY B C 1
ATOM 7388 O O . GLY B 1 180 ? 42.110 33.114 4.273 1.00 22.62 218 GLY B O 1
ATOM 7389 N N . LYS B 1 181 ? 40.502 33.772 2.850 1.00 20.08 219 LYS B N 1
ATOM 7390 C CA . LYS B 1 181 ? 40.715 35.189 3.175 1.00 19.71 219 LYS B CA 1
ATOM 7391 C C . LYS B 1 181 ? 40.548 35.481 4.674 1.00 19.85 219 LYS B C 1
ATOM 7392 O O . LYS B 1 181 ? 41.357 36.206 5.262 1.00 19.49 219 LYS B O 1
ATOM 7398 N N . PHE B 1 182 ? 39.520 34.886 5.282 1.00 18.94 220 PHE B N 1
ATOM 7399 C CA . PHE B 1 182 ? 39.201 35.099 6.689 1.00 18.77 220 PHE B CA 1
ATOM 7400 C C . PHE B 1 182 ? 39.097 33.786 7.466 1.00 20.93 220 PHE B C 1
ATOM 7401 O O . PHE B 1 182 ? 38.777 32.733 6.886 1.00 23.44 220 PHE B O 1
ATOM 7409 N N . LEU B 1 183 ? 39.328 33.849 8.776 1.00 19.59 221 LEU B N 1
ATOM 7410 C CA . LEU B 1 183 ? 38.949 32.749 9.660 1.00 18.57 221 LEU B CA 1
ATOM 7411 C C . LEU B 1 183 ? 37.951 33.285 10.650 1.00 21.50 221 LEU B C 1
ATOM 7412 O O . LEU B 1 183 ? 38.141 34.361 11.238 1.00 22.41 221 LEU B O 1
ATOM 7417 N N . ALA B 1 184 ? 36.855 32.556 10.798 1.00 21.94 222 ALA B N 1
ATOM 7418 C CA . ALA B 1 184 ? 35.853 32.900 11.775 1.00 21.22 222 ALA B CA 1
ATOM 7419 C C . ALA B 1 184 ? 36.003 31.867 12.880 1.00 22.52 222 ALA B C 1
ATOM 7420 O O . ALA B 1 184 ? 36.355 30.698 12.620 1.00 21.18 222 ALA B O 1
ATOM 7422 N N . TYR B 1 185 ? 35.785 32.301 14.119 1.00 21.58 223 TYR B N 1
ATOM 7423 C CA . TYR B 1 185 ? 36.016 31.417 15.258 1.00 20.53 223 TYR B CA 1
ATOM 7424 C C . TYR B 1 185 ? 35.128 31.833 16.398 1.00 20.56 223 TYR B C 1
ATOM 7425 O O . TYR B 1 185 ? 34.702 32.997 16.464 1.00 22.29 223 TYR B O 1
ATOM 7434 N N . ALA B 1 186 ? 34.825 30.885 17.274 1.00 20.17 224 ALA B N 1
ATOM 7435 C CA . ALA B 1 186 ? 33.996 31.165 18.448 1.00 21.61 224 ALA B CA 1
ATOM 7436 C C . ALA B 1 186 ? 34.880 31.337 19.669 1.00 22.02 224 ALA B C 1
ATOM 7437 O O . ALA B 1 186 ? 35.879 30.622 19.831 1.00 20.60 224 ALA B O 1
ATOM 7439 N N . GLU B 1 187 ? 34.518 32.271 20.540 1.00 21.50 225 GLU B N 1
ATOM 7440 C CA . GLU B 1 187 ? 35.150 32.294 21.848 1.00 21.54 225 GLU B CA 1
ATOM 7441 C C . GLU B 1 187 ? 34.088 31.938 22.888 1.00 22.31 225 GLU B C 1
ATOM 7442 O O . GLU B 1 187 ? 33.081 32.640 22.999 1.00 21.90 225 GLU B O 1
ATOM 7448 N N . PHE B 1 188 ? 34.304 30.833 23.607 1.00 21.52 226 PHE B N 1
ATOM 7449 C CA . PHE B 1 188 ? 33.423 30.421 24.707 1.00 23.48 226 PHE B CA 1
ATOM 7450 C C . PHE B 1 188 ? 33.974 30.760 26.106 1.00 23.28 226 PHE B C 1
ATOM 7451 O O . PHE B 1 188 ? 35.097 30.362 26.464 1.00 23.42 226 PHE B O 1
ATOM 7459 N N . ASN B 1 189 ? 33.167 31.469 26.890 1.00 22.63 227 ASN B N 1
ATOM 7460 C CA . ASN B 1 189 ? 33.448 31.733 28.303 1.00 23.22 227 ASN B CA 1
ATOM 7461 C C . ASN B 1 189 ? 32.675 30.778 29.273 1.00 23.79 227 ASN B C 1
ATOM 7462 O O . ASN B 1 189 ? 31.442 30.805 29.377 1.00 21.65 227 ASN B O 1
ATOM 7467 N N . ASP B 1 190 ? 33.409 29.920 29.973 1.00 24.74 228 ASP B N 1
ATOM 7468 C CA . ASP B 1 190 ? 32.817 29.013 30.958 1.00 25.96 228 ASP B CA 1
ATOM 7469 C C . ASP B 1 190 ? 33.164 29.423 32.404 1.00 28.78 228 ASP B C 1
ATOM 7470 O O . ASP B 1 190 ? 32.935 28.649 33.351 1.00 30.01 228 ASP B O 1
ATOM 7475 N N . THR B 1 191 ? 33.696 30.639 32.568 1.00 30.36 229 THR B N 1
ATOM 7476 C CA . THR B 1 191 ? 34.297 31.089 33.826 1.00 31.96 229 THR B CA 1
ATOM 7477 C C . THR B 1 191 ? 33.377 30.990 35.038 1.00 33.05 229 THR B C 1
ATOM 7478 O O . THR B 1 191 ? 33.814 30.566 36.112 1.00 34.39 229 THR B O 1
ATOM 7482 N N . ASP B 1 192 ? 32.121 31.401 34.914 1.00 32.96 230 ASP B N 1
ATOM 7483 C CA . ASP B 1 192 ? 31.296 31.342 36.118 1.00 33.23 230 ASP B CA 1
ATOM 7484 C C . ASP B 1 192 ? 30.174 30.340 36.025 1.00 32.12 230 ASP B C 1
ATOM 7485 O O . ASP B 1 192 ? 29.297 30.313 36.880 1.00 34.11 230 ASP B O 1
ATOM 7494 N N . ILE B 1 193 ? 30.221 29.466 35.030 1.00 30.18 231 ILE B N 1
ATOM 7495 C CA . ILE B 1 193 ? 29.302 28.348 35.064 1.00 29.78 231 ILE B CA 1
ATOM 7496 C C . ILE B 1 193 ? 29.725 27.295 36.115 1.00 28.93 231 ILE B C 1
ATOM 7497 O O . ILE B 1 193 ? 30.912 27.074 36.334 1.00 30.14 231 ILE B O 1
ATOM 7502 N N . PRO B 1 194 ? 28.764 26.690 36.808 1.00 27.66 232 PRO B N 1
ATOM 7503 C CA . PRO B 1 194 ? 29.077 25.628 37.769 1.00 26.93 232 PRO B CA 1
ATOM 7504 C C . PRO B 1 194 ? 29.730 24.438 37.100 1.00 26.37 232 PRO B C 1
ATOM 7505 O O . PRO B 1 194 ? 29.665 24.276 35.880 1.00 27.67 232 PRO B O 1
ATOM 7509 N N . VAL B 1 195 ? 30.321 23.595 37.927 1.00 24.44 233 VAL B N 1
ATOM 7510 C CA . VAL B 1 195 ? 31.207 22.550 37.485 1.00 24.14 233 VAL B CA 1
ATOM 7511 C C . VAL B 1 195 ? 30.641 21.222 37.919 1.00 23.28 233 VAL B C 1
ATOM 7512 O O . VAL B 1 195 ? 30.121 21.115 39.026 1.00 24.87 233 VAL B O 1
ATOM 7516 N N . ILE B 1 196 ? 30.702 20.224 37.040 1.00 22.81 234 ILE B N 1
ATOM 7517 C CA . ILE B 1 196 ? 30.447 18.852 37.454 1.00 22.67 234 ILE B CA 1
ATOM 7518 C C . ILE B 1 196 ? 31.769 18.227 37.851 1.00 23.22 234 ILE B C 1
ATOM 7519 O O . ILE B 1 196 ? 32.723 18.198 37.066 1.00 23.68 234 ILE B O 1
ATOM 7524 N N . ALA B 1 197 ? 31.805 17.756 39.093 1.00 23.49 235 ALA B N 1
ATOM 7525 C CA . ALA B 1 197 ? 32.982 17.146 39.688 1.00 23.57 235 ALA B CA 1
ATOM 7526 C C . ALA B 1 197 ? 32.716 15.671 39.963 1.00 23.41 235 ALA B C 1
ATOM 7527 O O . ALA B 1 197 ? 31.689 15.319 40.534 1.00 24.63 235 ALA B O 1
ATOM 7529 N N . TYR B 1 198 ? 33.626 14.808 39.544 1.00 23.30 236 TYR B N 1
ATOM 7530 C CA . TYR B 1 198 ? 33.480 13.384 39.824 1.00 26.03 236 TYR B CA 1
ATOM 7531 C C . TYR B 1 198 ? 34.847 12.779 39.902 1.00 26.24 236 TYR B C 1
ATOM 7532 O O . TYR B 1 198 ? 35.831 13.416 39.517 1.00 26.64 236 TYR B O 1
ATOM 7541 N N . SER B 1 199 ? 34.900 11.549 40.402 1.00 25.48 237 SER B N 1
ATOM 7542 C CA . SER B 1 199 ? 36.164 10.874 40.603 1.00 25.20 237 SER B CA 1
ATOM 7543 C C . SER B 1 199 ? 36.538 9.999 39.418 1.00 24.53 237 SER B C 1
ATOM 7544 O O . SER B 1 199 ? 35.677 9.410 38.762 1.00 21.17 237 SER B O 1
ATOM 7547 N N . TYR B 1 200 ? 37.840 9.973 39.143 1.00 25.00 238 TYR B N 1
ATOM 7548 C CA . TYR B 1 200 ? 38.452 9.062 38.201 1.00 25.13 238 TYR B CA 1
ATOM 7549 C C . TYR B 1 200 ? 39.499 8.329 39.002 1.00 25.64 238 TYR B C 1
ATOM 7550 O O . TYR B 1 200 ? 40.429 8.950 39.523 1.00 27.35 238 TYR B O 1
ATOM 7559 N N . TYR B 1 201 ? 39.351 7.014 39.122 1.00 25.29 239 TYR B N 1
ATOM 7560 C CA . TYR B 1 201 ? 40.217 6.232 40.002 1.00 25.68 239 TYR B CA 1
ATOM 7561 C C . TYR B 1 201 ? 41.558 5.904 39.374 1.00 28.16 239 TYR B C 1
ATOM 7562 O O . TYR B 1 201 ? 42.533 5.634 40.078 1.00 29.90 239 TYR B O 1
ATOM 7571 N N . GLY B 1 202 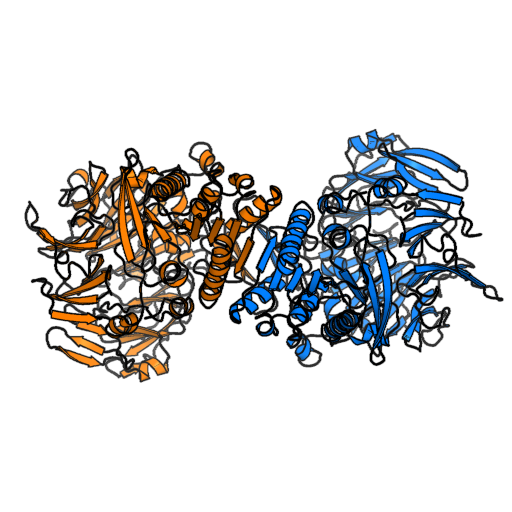? 41.597 5.931 38.046 1.00 30.20 240 GLY B N 1
ATOM 7572 C CA . GLY B 1 202 ? 42.812 5.705 37.285 1.00 30.45 240 GLY B CA 1
ATOM 7573 C C . GLY B 1 202 ? 43.640 4.532 37.747 1.00 31.55 240 GLY B C 1
ATOM 7574 O O . GLY B 1 202 ? 43.125 3.447 38.054 1.00 32.25 240 GLY B O 1
ATOM 7575 N N . ASP B 1 203 ? 44.941 4.773 37.814 1.00 32.20 241 ASP B N 1
ATOM 7576 C CA . ASP B 1 203 ? 45.901 3.721 38.085 1.00 31.73 241 ASP B CA 1
ATOM 7577 C C . ASP B 1 203 ? 46.860 4.094 39.189 1.00 29.66 241 ASP B C 1
ATOM 7578 O O . ASP B 1 203 ? 47.689 3.283 39.592 1.00 29.00 241 ASP B O 1
ATOM 7583 N N . GLU B 1 204 ? 46.739 5.318 39.686 1.00 28.12 242 GLU B N 1
ATOM 7584 C CA . GLU B 1 204 ? 47.603 5.760 40.760 1.00 28.77 242 GLU B CA 1
ATOM 7585 C C . GLU B 1 204 ? 47.060 5.379 42.148 1.00 28.44 242 GLU B C 1
ATOM 7586 O O . GLU B 1 204 ? 46.084 4.632 42.262 1.00 28.69 242 GLU B O 1
ATOM 7592 N N . GLN B 1 205 ? 47.743 5.828 43.193 1.00 27.07 243 GLN B N 1
ATOM 7593 C CA . GLN B 1 205 ? 47.379 5.463 44.548 1.00 24.31 243 GLN B CA 1
ATOM 7594 C C . GLN B 1 205 ? 46.207 6.325 45.033 1.00 23.42 243 GLN B C 1
ATOM 7595 O O . GLN B 1 205 ? 45.430 5.893 45.882 1.00 24.05 243 GLN B O 1
ATOM 7601 N N . TYR B 1 206 ? 46.065 7.517 44.459 1.00 22.55 244 TYR B N 1
ATOM 7602 C CA . TYR B 1 206 ? 44.992 8.450 44.816 1.00 21.63 244 TYR B CA 1
ATOM 7603 C C . TYR B 1 206 ? 44.084 8.713 43.635 1.00 22.11 244 TYR B C 1
ATOM 7604 O O . TYR B 1 206 ? 44.573 8.975 42.537 1.00 23.99 244 TYR B O 1
ATOM 7613 N N . PRO B 1 207 ? 42.768 8.679 43.844 1.00 22.00 245 PRO B N 1
ATOM 7614 C CA . PRO B 1 207 ? 41.828 9.073 42.791 1.00 21.58 245 PRO B CA 1
ATOM 7615 C C . PRO B 1 207 ? 42.014 10.557 42.517 1.00 22.83 245 PRO B C 1
ATOM 7616 O O . PRO B 1 207 ? 42.535 11.257 43.398 1.00 22.81 245 PRO B O 1
ATOM 7620 N N . ARG B 1 208 ? 41.631 11.038 41.334 1.00 23.81 246 ARG B N 1
ATOM 7621 C CA . ARG B 1 208 ? 41.548 12.485 41.144 1.00 24.26 246 ARG B CA 1
ATOM 7622 C C . ARG B 1 208 ? 40.157 12.938 40.813 1.00 24.62 246 ARG B C 1
ATOM 7623 O O . ARG B 1 208 ? 39.306 12.151 40.397 1.00 24.38 246 ARG B O 1
ATOM 7636 N N . THR B 1 209 ? 39.940 14.226 41.049 1.00 25.40 247 THR B N 1
ATOM 7637 C CA . THR B 1 209 ? 38.712 14.885 40.721 1.00 25.27 247 THR B CA 1
ATOM 7638 C C . THR B 1 209 ? 38.861 15.295 39.286 1.00 25.80 247 THR B C 1
ATOM 7639 O O . THR B 1 209 ? 39.934 15.751 38.878 1.00 27.11 247 THR B O 1
ATOM 7643 N N . ILE B 1 210 ? 37.788 15.091 38.526 1.00 25.08 248 ILE B N 1
ATOM 7644 C CA . ILE B 1 210 ? 37.601 15.687 37.220 1.00 24.25 248 ILE B CA 1
ATOM 7645 C C . ILE B 1 210 ? 36.555 16.785 37.360 1.00 24.90 248 ILE B C 1
ATOM 7646 O O . ILE B 1 210 ? 35.519 16.574 37.968 1.00 25.20 248 ILE B O 1
ATOM 7651 N N . ASN B 1 211 ? 36.853 17.958 36.807 1.00 25.74 249 ASN B N 1
ATOM 7652 C CA . ASN B 1 211 ? 35.952 19.090 36.792 1.00 25.67 249 ASN B CA 1
ATOM 7653 C C . ASN B 1 211 ? 35.653 19.514 35.353 1.00 26.45 249 ASN B C 1
ATOM 7654 O O . ASN B 1 211 ? 36.572 19.868 34.615 1.00 26.93 249 ASN B O 1
ATOM 7659 N N . ILE B 1 212 ? 34.379 19.475 34.953 1.00 25.29 250 ILE B N 1
ATOM 7660 C CA . ILE B 1 212 ? 33.950 20.089 33.693 1.00 23.90 250 ILE B CA 1
ATOM 7661 C C . ILE B 1 212 ? 32.907 21.182 33.934 1.00 25.02 250 ILE B C 1
ATOM 7662 O O . ILE B 1 212 ? 31.895 20.936 34.603 1.00 26.63 250 ILE B O 1
ATOM 7667 N N . PRO B 1 213 ? 33.130 22.386 33.402 1.00 24.03 251 PRO B N 1
ATOM 7668 C CA . PRO B 1 213 ? 32.076 23.412 33.422 1.00 22.43 251 PRO B CA 1
ATOM 7669 C C . PRO B 1 213 ? 30.919 22.843 32.641 1.00 22.51 251 PRO B C 1
ATOM 7670 O O . PRO B 1 213 ? 31.092 22.444 31.496 1.00 22.60 251 PRO B O 1
ATOM 7674 N N . TYR B 1 214 ? 29.748 22.782 33.259 1.00 23.94 252 TYR B N 1
ATOM 7675 C CA . TYR B 1 214 ? 28.656 21.995 32.710 1.00 23.91 252 TYR B CA 1
ATOM 7676 C C . TYR B 1 214 ? 27.357 22.581 33.199 1.00 24.55 252 TYR B C 1
ATOM 7677 O O . TYR B 1 214 ? 26.968 22.337 34.337 1.00 24.60 252 TYR B O 1
ATOM 7686 N N . PRO B 1 215 ? 26.671 23.342 32.350 1.00 24.70 253 PRO B N 1
ATOM 7687 C CA . PRO B 1 215 ? 25.508 24.081 32.812 1.00 24.31 253 PRO B CA 1
ATOM 7688 C C . PRO B 1 215 ? 24.332 23.123 32.847 1.00 23.91 253 PRO B C 1
ATOM 7689 O O . PRO B 1 215 ? 23.838 22.687 31.807 1.00 25.12 253 PRO B O 1
ATOM 7693 N N . LYS B 1 216 ? 23.934 22.761 34.061 1.00 23.38 254 LYS B N 1
ATOM 7694 C CA . LYS B 1 216 ? 22.739 21.956 34.286 1.00 22.40 254 LYS B CA 1
ATOM 7695 C C . LYS B 1 216 ? 21.484 22.802 34.081 1.00 20.66 254 LYS B C 1
ATOM 7696 O O . LYS B 1 216 ? 21.564 24.026 34.028 1.00 24.30 254 LYS B O 1
ATOM 7702 N N . ALA B 1 217 ? 20.334 22.168 33.925 1.00 19.82 255 ALA B N 1
ATOM 7703 C CA . ALA B 1 217 ? 19.081 22.901 33.716 1.00 20.95 255 ALA B CA 1
ATOM 7704 C C . ALA B 1 217 ? 18.973 24.143 34.604 1.00 21.83 255 ALA B C 1
ATOM 7705 O O . ALA B 1 217 ? 18.988 24.056 35.843 1.00 21.38 255 ALA B O 1
ATOM 7707 N N . GLY B 1 218 ? 18.880 25.301 33.959 1.00 20.97 256 GLY B N 1
ATOM 7708 C CA . GLY B 1 218 ? 18.644 26.535 34.671 1.00 18.74 256 GLY B CA 1
ATOM 7709 C C . GLY B 1 218 ? 19.923 27.190 35.128 1.00 18.52 256 GLY B C 1
ATOM 7710 O O . GLY B 1 218 ? 19.902 28.354 35.501 1.00 19.77 256 GLY B O 1
ATOM 7711 N N . ALA B 1 219 ? 21.034 26.464 35.086 1.00 17.67 257 ALA B N 1
ATOM 7712 C CA . ALA B 1 219 ? 22.300 26.979 35.608 1.00 20.86 257 ALA B CA 1
ATOM 7713 C C . ALA B 1 219 ? 22.828 28.069 34.679 1.00 22.91 257 ALA B C 1
ATOM 7714 O O . ALA B 1 219 ? 22.271 28.275 33.594 1.00 25.92 257 ALA B O 1
ATOM 7716 N N . LYS B 1 220 ? 23.887 28.776 35.053 1.00 23.77 258 LYS B N 1
ATOM 7717 C CA . LYS B 1 220 ? 24.367 29.820 34.128 1.00 25.47 258 LYS B CA 1
ATOM 7718 C C . LYS B 1 220 ? 25.084 29.184 32.931 1.00 23.87 258 LYS B C 1
ATOM 7719 O O . LYS B 1 220 ? 25.771 28.180 33.073 1.00 25.71 258 LYS B O 1
ATOM 7725 N N . ASN B 1 221 ? 24.855 29.745 31.749 1.00 22.50 259 ASN B N 1
ATOM 7726 C CA . ASN B 1 221 ? 25.332 29.182 30.493 1.00 19.72 259 ASN B CA 1
ATOM 7727 C C . ASN B 1 221 ? 26.656 29.808 30.029 1.00 21.80 259 ASN B C 1
ATOM 7728 O O . ASN B 1 221 ? 27.012 30.935 30.443 1.00 22.58 259 ASN B O 1
ATOM 7733 N N . PRO B 1 222 ? 27.383 29.126 29.144 1.00 20.81 260 PRO B N 1
ATOM 7734 C CA . PRO B 1 222 ? 28.587 29.729 28.573 1.00 20.13 260 PRO B CA 1
ATOM 7735 C C . PRO B 1 222 ? 28.152 30.946 27.787 1.00 20.40 260 PRO B C 1
ATOM 7736 O O . PRO B 1 222 ? 27.008 30.963 27.310 1.00 18.66 260 PRO B O 1
ATOM 7740 N N . VAL B 1 223 ? 29.028 31.938 27.655 1.00 20.37 261 VAL B N 1
ATOM 7741 C CA . VAL B 1 223 ? 28.766 33.020 26.722 1.00 21.68 261 VAL B CA 1
ATOM 7742 C C . VAL B 1 223 ? 29.685 32.889 25.498 1.00 21.30 261 VAL B C 1
ATOM 7743 O O . VAL B 1 223 ? 30.835 32.463 25.599 1.00 21.83 261 VAL B O 1
ATOM 7747 N N . VAL B 1 224 ? 29.141 33.241 24.345 1.00 20.40 262 VAL B N 1
ATOM 7748 C CA . VAL B 1 224 ? 29.857 33.168 23.100 1.00 20.24 262 VAL B CA 1
ATOM 7749 C C . VAL B 1 224 ? 30.059 34.530 22.505 1.00 21.70 262 VAL B C 1
ATOM 7750 O O . VAL B 1 224 ? 29.216 35.454 22.629 1.00 22.38 262 VAL B O 1
ATOM 7754 N N . ARG B 1 225 ? 31.211 34.645 21.863 1.00 22.33 263 ARG B N 1
ATOM 7755 C CA . ARG B 1 225 ? 31.515 35.751 20.983 1.00 21.24 263 ARG B CA 1
ATOM 7756 C C . ARG B 1 225 ? 32.033 35.088 19.729 1.00 21.32 263 ARG B C 1
ATOM 7757 O O . ARG B 1 225 ? 32.808 34.105 19.792 1.00 25.84 263 ARG B O 1
ATOM 7765 N N . ILE B 1 226 ? 31.528 35.542 18.592 1.00 18.47 264 ILE B N 1
ATOM 7766 C CA . ILE B 1 226 ? 32.041 35.101 17.313 1.00 15.43 264 ILE B CA 1
ATOM 7767 C C . ILE B 1 226 ? 32.886 36.225 16.720 1.00 17.10 264 ILE B C 1
ATOM 7768 O O . ILE B 1 226 ? 32.482 37.399 16.696 1.00 16.35 264 ILE B O 1
ATOM 7773 N N . PHE B 1 227 ? 34.079 35.852 16.263 1.00 18.11 265 PHE B N 1
ATOM 7774 C CA . PHE B 1 227 ? 35.012 36.789 15.648 1.00 15.74 265 PHE B CA 1
ATOM 7775 C C . PHE B 1 227 ? 35.389 36.310 14.252 1.00 15.65 265 PHE B C 1
ATOM 7776 O O . PHE B 1 227 ? 35.316 35.102 13.948 1.00 16.18 265 PHE B O 1
ATOM 7784 N N . ILE B 1 228 ? 35.817 37.255 13.424 1.00 14.13 266 ILE B N 1
ATOM 7785 C CA . ILE B 1 228 ? 36.462 36.935 12.169 1.00 16.80 266 ILE B CA 1
ATOM 7786 C C . ILE B 1 228 ? 37.694 37.817 12.044 1.00 17.60 266 ILE B C 1
ATOM 7787 O O . ILE B 1 228 ? 37.573 39.035 12.199 1.00 18.49 266 ILE B O 1
ATOM 7792 N N . ILE B 1 229 ? 38.862 37.205 11.797 1.00 19.96 267 ILE B N 1
ATOM 7793 C CA . ILE B 1 229 ? 40.115 37.924 11.464 1.00 22.05 267 ILE B CA 1
ATOM 7794 C C . ILE B 1 229 ? 40.462 37.733 10.007 1.00 22.24 267 ILE B C 1
ATOM 7795 O O . ILE B 1 229 ? 40.264 36.643 9.427 1.00 21.82 267 ILE B O 1
ATOM 7800 N N . ASP B 1 230 ? 41.046 38.779 9.442 1.00 21.79 268 ASP B N 1
ATOM 7801 C CA . ASP B 1 230 ? 41.731 38.670 8.178 1.00 23.18 268 ASP B CA 1
ATOM 7802 C C . ASP B 1 230 ? 42.937 37.769 8.384 1.00 24.30 268 ASP B C 1
ATOM 7803 O O . ASP B 1 230 ? 43.661 37.875 9.367 1.00 25.53 268 ASP B O 1
ATOM 7808 N N . THR B 1 231 ? 43.136 36.868 7.442 1.00 25.12 269 THR B N 1
ATOM 7809 C CA . THR B 1 231 ? 44.059 35.781 7.607 1.00 24.94 269 THR B CA 1
ATOM 7810 C C . THR B 1 231 ? 45.414 36.165 7.025 1.00 26.00 269 THR B C 1
ATOM 7811 O O . THR B 1 231 ? 46.391 35.411 7.105 1.00 28.47 269 THR B O 1
ATOM 7815 N N . THR B 1 232 ? 45.468 37.362 6.461 1.00 24.07 270 THR B N 1
ATOM 7816 C CA . THR B 1 232 ? 46.657 37.864 5.820 1.00 23.89 270 THR B CA 1
ATOM 7817 C C . THR B 1 232 ? 47.083 39.155 6.516 1.00 22.71 270 THR B C 1
ATOM 7818 O O . THR B 1 232 ? 48.241 39.532 6.491 1.00 20.97 270 THR B O 1
ATOM 7822 N N . TYR B 1 233 ? 46.136 39.798 7.186 1.00 22.78 271 TYR B N 1
ATOM 7823 C CA . TYR B 1 233 ? 46.416 41.000 7.962 1.00 20.66 271 TYR B CA 1
ATOM 7824 C C . TYR B 1 233 ? 45.960 40.838 9.423 1.00 20.34 271 TYR B C 1
ATOM 7825 O O . TYR B 1 233 ? 45.368 41.760 9.983 1.00 20.90 271 TYR B O 1
ATOM 7834 N N . PRO B 1 234 ? 46.210 39.682 10.049 1.00 19.97 272 PRO B N 1
ATOM 7835 C CA . PRO B 1 234 ? 45.699 39.434 11.397 1.00 18.77 272 PRO B CA 1
ATOM 7836 C C . PRO B 1 234 ? 46.180 40.448 12.429 1.00 19.72 272 PRO B C 1
ATOM 7837 O O . PRO B 1 234 ? 45.386 40.822 13.286 1.00 24.89 272 PRO B O 1
ATOM 7841 N N . ALA B 1 235 ? 47.412 40.915 12.355 1.00 16.90 273 ALA B N 1
ATOM 7842 C CA . ALA B 1 235 ? 47.848 41.895 13.335 1.00 16.80 273 ALA B CA 1
ATOM 7843 C C . ALA B 1 235 ? 47.432 43.295 12.941 1.00 17.03 273 ALA B C 1
ATOM 7844 O O . ALA B 1 235 ? 47.092 44.098 13.808 1.00 18.54 273 ALA B O 1
ATOM 7846 N N . TYR B 1 236 ? 47.484 43.586 11.636 1.00 16.18 274 TYR B N 1
ATOM 7847 C CA . TYR B 1 236 ? 47.169 44.906 11.100 1.00 12.05 274 TYR B CA 1
ATOM 7848 C C . TYR B 1 236 ? 45.758 45.306 11.454 1.00 13.75 274 TYR B C 1
ATOM 7849 O O . TYR B 1 236 ? 45.535 46.384 11.987 1.00 15.90 274 TYR B O 1
ATOM 7858 N N . VAL B 1 237 ? 44.806 44.430 11.161 1.00 13.89 275 VAL B N 1
ATOM 7859 C CA . VAL B 1 237 ? 43.383 44.750 11.304 1.00 13.62 275 VAL B CA 1
ATOM 7860 C C . VAL B 1 237 ? 42.820 44.214 12.623 1.00 14.34 275 VAL B C 1
ATOM 7861 O O . VAL B 1 237 ? 42.005 44.870 13.260 1.00 12.59 275 VAL B O 1
ATOM 7865 N N . GLY B 1 238 ? 43.264 43.017 13.021 1.00 15.86 276 GLY B N 1
ATOM 7866 C CA . GLY B 1 238 ? 42.877 42.433 14.287 1.00 15.65 276 GLY B CA 1
ATOM 7867 C C . GLY B 1 238 ? 41.508 41.833 14.169 1.00 17.64 276 GLY B C 1
ATOM 7868 O O . GLY B 1 238 ? 40.803 42.089 13.184 1.00 19.32 276 GLY B O 1
ATOM 7869 N N . PRO B 1 239 ? 41.117 41.036 15.159 1.00 18.18 277 PRO B N 1
ATOM 7870 C CA . PRO B 1 239 ? 39.898 40.228 15.056 1.00 18.47 277 PRO B CA 1
ATOM 7871 C C . PRO B 1 239 ? 38.666 41.095 15.168 1.00 18.65 277 PRO B C 1
ATOM 7872 O O . PRO B 1 239 ? 38.641 41.965 16.022 1.00 18.62 277 PRO B O 1
ATOM 7876 N N . GLN B 1 240 ? 37.676 40.876 14.312 1.00 19.52 278 GLN B N 1
ATOM 7877 C CA . GLN B 1 240 ? 36.470 41.694 14.350 1.00 20.66 278 GLN B CA 1
ATOM 7878 C C . GLN B 1 240 ? 35.298 40.849 14.787 1.00 22.55 278 GLN B C 1
ATOM 7879 O O . GLN B 1 240 ? 35.021 39.805 14.188 1.00 23.46 278 GLN B O 1
ATOM 7885 N N . GLU B 1 241 ? 34.618 41.312 15.836 1.00 24.07 279 GLU B N 1
ATOM 7886 C CA . GLU B 1 241 ? 33.452 40.626 16.381 1.00 24.08 279 GLU B CA 1
ATOM 7887 C C . GLU B 1 241 ? 32.265 40.777 15.440 1.00 23.13 279 GLU B C 1
ATOM 7888 O O . GLU B 1 241 ? 31.978 41.872 14.955 1.00 23.74 279 GLU B O 1
ATOM 7894 N N . VAL B 1 242 ? 31.603 39.666 15.162 1.00 21.71 280 VAL B N 1
ATOM 7895 C CA . VAL B 1 242 ? 30.387 39.680 14.368 1.00 22.93 280 VAL B CA 1
ATOM 7896 C C . VAL B 1 242 ? 29.244 40.223 15.218 1.00 23.38 280 VAL B C 1
ATOM 7897 O O . VAL B 1 242 ? 28.998 39.737 16.310 1.00 23.13 280 VAL B O 1
ATOM 7901 N N . PRO B 1 243 ? 28.538 41.230 14.727 1.00 25.20 281 PRO B N 1
ATOM 7902 C CA . PRO B 1 243 ? 27.501 41.874 15.543 1.00 25.15 281 PRO B CA 1
ATOM 7903 C C . PRO B 1 243 ? 26.323 40.920 15.770 1.00 24.86 281 PRO B C 1
ATOM 7904 O O . PRO B 1 243 ? 25.950 40.173 14.873 1.00 25.15 281 PRO B O 1
ATOM 7908 N N . VAL B 1 244 ? 25.760 40.929 16.971 1.00 25.11 282 VAL B N 1
ATOM 7909 C CA . VAL B 1 244 ? 24.660 40.022 17.285 1.00 24.11 282 VAL B CA 1
ATOM 7910 C C . VAL B 1 244 ? 23.331 40.755 17.168 1.00 23.19 282 VAL B C 1
ATOM 7911 O O . VAL B 1 244 ? 23.207 41.890 17.625 1.00 25.44 282 VAL B O 1
ATOM 7915 N N . PRO B 1 245 ? 22.357 40.127 16.521 1.00 21.72 283 PRO B N 1
ATOM 7916 C CA . PRO B 1 245 ? 21.039 40.743 16.357 1.00 21.20 283 PRO B CA 1
ATOM 7917 C C . PRO B 1 245 ? 20.445 41.154 17.706 1.00 23.75 283 PRO B C 1
ATOM 7918 O O . PRO B 1 245 ? 20.459 40.336 18.641 1.00 23.21 283 PRO B O 1
ATOM 7922 N N . ALA B 1 246 ? 19.953 42.404 17.791 1.00 24.29 284 ALA B N 1
ATOM 7923 C CA . ALA B 1 246 ? 19.295 42.948 18.981 1.00 24.25 284 ALA B CA 1
ATOM 7924 C C . ALA B 1 246 ? 18.329 41.986 19.675 1.00 25.91 284 ALA B C 1
ATOM 7925 O O . ALA B 1 246 ? 18.348 41.858 20.902 1.00 27.32 284 ALA B O 1
ATOM 7927 N N . MET B 1 247 ? 17.488 41.317 18.892 1.00 25.85 285 MET B N 1
ATOM 7928 C CA . MET B 1 247 ? 16.490 40.406 19.437 1.00 25.51 285 MET B CA 1
ATOM 7929 C C . MET B 1 247 ? 17.135 39.105 19.919 1.00 26.63 285 MET B C 1
ATOM 7930 O O . MET B 1 247 ? 16.466 38.241 20.505 1.00 25.35 285 MET B O 1
ATOM 7935 N N . ILE B 1 248 ? 18.436 38.969 19.671 1.00 27.00 286 ILE B N 1
ATOM 7936 C CA . ILE B 1 248 ? 19.201 37.865 20.233 1.00 26.87 286 ILE B CA 1
ATOM 7937 C C . ILE B 1 248 ? 19.984 38.353 21.450 1.00 28.95 286 ILE B C 1
ATOM 7938 O O . ILE B 1 248 ? 20.142 37.617 22.431 1.00 30.86 286 ILE B O 1
ATOM 7943 N N . ALA B 1 249 ? 20.481 39.585 21.389 1.00 27.78 287 ALA B N 1
ATOM 7944 C CA . ALA B 1 249 ? 21.307 40.096 22.475 1.00 27.23 287 ALA B CA 1
ATOM 7945 C C . ALA B 1 249 ? 20.481 40.389 23.724 1.00 28.11 287 ALA B C 1
ATOM 7946 O O . ALA B 1 249 ? 21.039 40.501 24.813 1.00 29.32 287 ALA B O 1
ATOM 7948 N N . SER B 1 250 ? 19.158 40.498 23.575 1.00 27.72 288 SER B N 1
ATOM 7949 C CA . SER B 1 250 ? 18.291 40.967 24.675 1.00 27.37 288 SER B CA 1
ATOM 7950 C C . SER B 1 250 ? 18.070 39.982 25.847 1.00 26.17 288 SER B C 1
ATOM 7951 O O . SER B 1 250 ? 17.366 40.298 26.809 1.00 27.90 288 SER B O 1
ATOM 7954 N N . SER B 1 251 ? 18.692 38.810 25.771 1.00 24.41 289 SER B N 1
ATOM 7955 C CA . SER B 1 251 ? 18.649 37.809 26.833 1.00 22.69 289 SER B CA 1
ATOM 7956 C C . SER B 1 251 ? 19.752 36.786 26.594 1.00 20.02 289 SER B C 1
ATOM 7957 O O . SER B 1 251 ? 20.480 36.883 25.619 1.00 18.85 289 SER B O 1
ATOM 7960 N N . ASP B 1 252 ? 19.886 35.812 27.487 1.00 19.42 290 ASP B N 1
ATOM 7961 C CA . ASP B 1 252 ? 20.762 34.679 27.225 1.00 20.21 290 ASP B CA 1
ATOM 7962 C C . ASP B 1 252 ? 20.520 34.156 25.822 1.00 19.23 290 ASP B C 1
ATOM 7963 O O . ASP B 1 252 ? 19.398 34.210 25.317 1.00 17.14 290 ASP B O 1
ATOM 7968 N N . TYR B 1 253 ? 21.582 33.676 25.183 1.00 19.14 291 TYR B N 1
ATOM 7969 C CA . TYR B 1 253 ? 21.435 33.120 23.855 1.00 19.48 291 TYR B CA 1
ATOM 7970 C C . TYR B 1 253 ? 22.535 32.155 23.482 1.00 19.44 291 TYR B C 1
ATOM 7971 O O . TYR B 1 253 ? 23.453 31.905 24.254 1.00 21.59 291 TYR B O 1
ATOM 7980 N N . TYR B 1 254 ? 22.434 31.626 22.277 1.00 19.94 292 TYR B N 1
ATOM 7981 C CA . TYR B 1 254 ? 23.412 30.683 21.775 1.00 20.94 292 TYR B CA 1
ATOM 7982 C C . TYR B 1 254 ? 23.805 31.010 20.354 1.00 20.29 292 TYR B C 1
ATOM 7983 O O . TYR B 1 254 ? 22.988 31.506 19.576 1.00 22.43 292 TYR B O 1
ATOM 7992 N N . PHE B 1 255 ? 25.037 30.687 20.005 1.00 17.89 293 PHE B N 1
ATOM 7993 C CA . PHE B 1 255 ? 25.403 30.556 18.612 1.00 17.91 293 PHE B CA 1
ATOM 7994 C C . PHE B 1 255 ? 25.117 29.088 18.202 1.00 19.91 293 PHE B C 1
ATOM 7995 O O . PHE B 1 255 ? 25.483 28.150 18.915 1.00 16.48 293 PHE B O 1
ATOM 8003 N N . SER B 1 256 ? 24.450 28.881 17.071 1.00 21.82 294 SER B N 1
ATOM 8004 C CA . SER B 1 256 ? 24.046 27.529 16.700 1.00 22.91 294 SER B CA 1
ATOM 8005 C C . SER B 1 256 ? 24.855 26.928 15.556 1.00 23.73 294 SER B C 1
ATOM 8006 O O . SER B 1 256 ? 25.103 25.718 15.546 1.00 24.90 294 SER B O 1
ATOM 8009 N N . TRP B 1 257 ? 25.266 27.761 14.600 1.00 22.77 295 TRP B N 1
ATOM 8010 C CA . TRP B 1 257 ? 26.185 27.331 13.538 1.00 21.63 295 TRP B CA 1
ATOM 8011 C C . TRP B 1 257 ? 26.587 28.536 12.721 1.00 19.68 295 TRP B C 1
ATOM 8012 O O . TRP B 1 257 ? 25.955 29.575 12.815 1.00 21.02 295 TRP B O 1
ATOM 8023 N N . LEU B 1 258 ? 27.656 28.397 11.947 1.00 18.44 296 LEU B N 1
ATOM 8024 C CA . LEU B 1 258 ? 28.123 29.436 11.034 1.00 18.24 296 LEU B CA 1
ATOM 8025 C C . LEU B 1 258 ? 28.275 28.816 9.646 1.00 21.48 296 LEU B C 1
ATOM 8026 O O . LEU B 1 258 ? 28.752 27.660 9.514 1.00 22.40 296 LEU B O 1
ATOM 8031 N N . THR B 1 259 ? 27.883 29.566 8.615 1.00 20.45 297 THR B N 1
ATOM 8032 C CA . THR B 1 259 ? 28.013 29.076 7.246 1.00 21.30 297 THR B CA 1
ATOM 8033 C C . THR B 1 259 ? 28.520 30.197 6.368 1.00 21.11 297 THR B C 1
ATOM 8034 O O . THR B 1 259 ? 27.878 31.238 6.271 1.00 22.58 297 THR B O 1
ATOM 8038 N N . TRP B 1 260 ? 29.672 29.983 5.740 1.00 20.09 298 TRP B N 1
ATOM 8039 C CA . TRP B 1 260 ? 30.215 30.947 4.790 1.00 20.25 298 TRP B CA 1
ATOM 8040 C C . TRP B 1 260 ? 29.462 30.891 3.471 1.00 21.60 298 TRP B C 1
ATOM 8041 O O . TRP B 1 260 ? 28.920 29.845 3.058 1.00 23.38 298 TRP B O 1
ATOM 8052 N N . VAL B 1 261 ? 29.436 32.026 2.803 1.00 20.66 299 VAL B N 1
ATOM 8053 C CA . VAL B 1 261 ? 28.737 32.118 1.551 1.00 20.85 299 VAL B CA 1
ATOM 8054 C C . VAL B 1 261 ? 29.821 32.320 0.519 1.00 21.89 299 VAL B C 1
ATOM 8055 O O . VAL B 1 261 ? 30.289 31.343 -0.051 1.00 21.20 299 VAL B O 1
ATOM 8059 N N . THR B 1 262 ? 30.234 33.577 0.316 1.00 22.84 300 THR B N 1
ATOM 8060 C CA . THR B 1 262 ? 31.463 33.896 -0.403 1.00 22.36 300 THR B CA 1
ATOM 8061 C C . THR B 1 262 ? 32.504 34.263 0.638 1.00 24.24 300 THR B C 1
ATOM 8062 O O . THR B 1 262 ? 32.247 34.146 1.829 1.00 26.65 300 THR B O 1
ATOM 8066 N N . ASP B 1 263 ? 33.666 34.736 0.191 1.00 26.08 301 ASP B N 1
ATOM 8067 C CA . ASP B 1 263 ? 34.681 35.242 1.101 1.00 26.53 301 ASP B CA 1
ATOM 8068 C C . ASP B 1 263 ? 34.241 36.532 1.784 1.00 27.24 301 ASP B C 1
ATOM 8069 O O . ASP B 1 263 ? 34.829 36.925 2.786 1.00 29.67 301 ASP B O 1
ATOM 8074 N N . GLU B 1 264 ? 33.204 37.185 1.268 1.00 26.19 302 GLU B N 1
ATOM 8075 C CA . GLU B 1 264 ? 32.826 38.506 1.776 1.00 25.05 302 GLU B CA 1
ATOM 8076 C C . GLU B 1 264 ? 31.446 38.464 2.410 1.00 24.61 302 GLU B C 1
ATOM 8077 O O . GLU B 1 264 ? 30.800 39.501 2.608 1.00 22.91 302 GLU B O 1
ATOM 8087 N N . ARG B 1 265 ? 31.021 37.256 2.772 1.00 23.07 303 ARG B N 1
ATOM 8088 C CA . ARG B 1 265 ? 29.650 37.027 3.185 1.00 22.81 303 ARG B CA 1
ATOM 8089 C C . ARG B 1 265 ? 29.533 35.756 4.003 1.00 22.55 303 ARG B C 1
ATOM 8090 O O . ARG B 1 265 ? 29.867 34.647 3.543 1.00 20.24 303 ARG B O 1
ATOM 8098 N N . VAL B 1 266 ? 29.009 35.934 5.210 1.00 22.39 304 VAL B N 1
ATOM 8099 C CA . VAL B 1 266 ? 28.951 34.873 6.197 1.00 20.97 304 VAL B CA 1
ATOM 8100 C C . VAL B 1 266 ? 27.543 34.814 6.773 1.00 21.60 304 VAL B C 1
ATOM 8101 O O . VAL B 1 266 ? 26.873 35.851 6.939 1.00 21.69 304 VAL B O 1
ATOM 8105 N N . CYS B 1 267 ? 27.095 33.594 7.040 1.00 20.26 305 CYS B N 1
ATOM 8106 C CA . CYS B 1 267 ? 25.777 33.374 7.597 1.00 22.08 305 CYS B CA 1
ATOM 8107 C C . CYS B 1 267 ? 25.888 32.852 9.031 1.00 22.49 305 CYS B C 1
ATOM 8108 O O . CYS B 1 267 ? 26.598 31.886 9.311 1.00 24.00 305 CYS B O 1
ATOM 8111 N N . LEU B 1 268 ? 25.193 33.527 9.937 1.00 22.53 306 LEU B N 1
ATOM 8112 C CA . LEU B 1 268 ? 25.283 33.230 11.359 1.00 21.97 306 LEU B CA 1
ATOM 8113 C C . LEU B 1 268 ? 23.933 32.849 11.836 1.00 21.88 306 LEU B C 1
ATOM 8114 O O . LEU B 1 268 ? 22.925 33.500 11.509 1.00 19.14 306 LEU B O 1
ATOM 8119 N N . GLN B 1 269 ? 23.904 31.758 12.583 1.00 22.84 307 GLN B N 1
ATOM 8120 C CA . GLN B 1 269 ? 22.667 31.342 13.196 1.00 22.56 307 GLN B CA 1
ATOM 8121 C C . GLN B 1 269 ? 22.745 31.437 14.710 1.00 22.88 307 GLN B C 1
ATOM 8122 O O . GLN B 1 269 ? 23.642 30.890 15.344 1.00 24.46 307 GLN B O 1
ATOM 8128 N N . TRP B 1 270 ? 21.800 32.170 15.269 1.00 22.15 308 TRP B N 1
ATOM 8129 C CA . TRP B 1 270 ? 21.648 32.281 16.702 1.00 21.95 308 TRP B CA 1
ATOM 8130 C C . TRP B 1 270 ? 20.366 31.600 17.190 1.00 23.60 308 TRP B C 1
ATOM 8131 O O . TRP B 1 270 ? 19.424 31.374 16.417 1.00 25.67 308 TRP B O 1
ATOM 8142 N N . LEU B 1 271 ? 20.325 31.290 18.481 1.00 22.14 309 LEU B N 1
ATOM 8143 C CA . LEU B 1 271 ? 19.170 30.644 19.055 1.00 22.05 309 LEU B CA 1
ATOM 8144 C C . LEU B 1 271 ? 18.931 31.222 20.451 1.00 24.04 309 LEU B C 1
ATOM 8145 O O . LEU B 1 271 ? 19.812 31.172 21.311 1.00 26.75 309 LEU B O 1
ATOM 8150 N N . LYS B 1 272 ? 17.759 31.817 20.656 1.00 22.36 310 LYS B N 1
ATOM 8151 C CA . LYS B 1 272 ? 17.449 32.451 21.929 1.00 22.17 310 LYS B CA 1
ATOM 8152 C C . LYS B 1 272 ? 17.460 31.380 22.994 1.00 22.19 310 LYS B C 1
ATOM 8153 O O . LYS B 1 272 ? 17.026 30.262 22.734 1.00 23.48 310 LYS B O 1
ATOM 8159 N N . ARG B 1 273 ? 17.956 31.710 24.185 1.00 21.77 311 ARG B N 1
ATOM 8160 C CA . ARG B 1 273 ? 18.017 30.719 25.260 1.00 23.05 311 ARG B CA 1
ATOM 8161 C C . ARG B 1 273 ? 16.706 29.947 25.491 1.00 23.09 311 ARG B C 1
ATOM 8162 O O . ARG B 1 273 ? 16.751 28.731 25.746 1.00 25.05 311 ARG B O 1
ATOM 8170 N N . VAL B 1 274 ? 15.574 30.639 25.387 1.00 21.58 312 VAL B N 1
ATOM 8171 C CA . VAL B 1 274 ? 14.273 29.990 25.236 1.00 25.73 312 VAL B CA 1
ATOM 8172 C C . VAL B 1 274 ? 14.222 29.560 23.774 1.00 27.87 312 VAL B C 1
ATOM 8173 O O . VAL B 1 274 ? 14.063 30.398 22.885 1.00 30.96 312 VAL B O 1
ATOM 8177 N N . GLN B 1 275 ? 14.349 28.271 23.500 1.00 26.93 313 GLN B N 1
ATOM 8178 C CA . GLN B 1 275 ? 14.746 27.884 22.149 1.00 26.75 313 GLN B CA 1
ATOM 8179 C C . GLN B 1 275 ? 13.601 27.700 21.151 1.00 27.52 313 GLN B C 1
ATOM 8180 O O . GLN B 1 275 ? 13.589 26.748 20.364 1.00 27.45 313 GLN B O 1
ATOM 8186 N N . ASN B 1 276 ? 12.622 28.587 21.180 1.00 28.71 314 ASN B N 1
ATOM 8187 C CA . ASN B 1 276 ? 11.523 28.450 20.232 1.00 29.11 314 ASN B CA 1
ATOM 8188 C C . ASN B 1 276 ? 11.678 29.440 19.092 1.00 26.55 314 ASN B C 1
ATOM 8189 O O . ASN B 1 276 ? 10.878 29.459 18.161 1.00 25.07 314 ASN B O 1
ATOM 8194 N N . VAL B 1 277 ? 12.737 30.239 19.178 1.00 24.49 315 VAL B N 1
ATOM 8195 C CA . VAL B 1 277 ? 13.073 31.233 18.168 1.00 23.11 315 VAL B CA 1
ATOM 8196 C C . VAL B 1 277 ? 14.494 31.048 17.664 1.00 23.36 315 VAL B C 1
ATOM 8197 O O . VAL B 1 277 ? 15.444 31.030 18.448 1.00 23.98 315 VAL B O 1
ATOM 8201 N N . SER B 1 278 ? 14.644 30.910 16.350 1.00 23.97 316 SER B N 1
ATOM 8202 C CA . SER B 1 278 ? 15.971 30.898 15.735 1.00 22.43 316 SER B CA 1
ATOM 8203 C C . SER B 1 278 ? 16.133 32.128 14.873 1.00 20.87 316 SER B C 1
ATOM 8204 O O . SER B 1 278 ? 15.166 32.585 14.277 1.00 19.53 316 SER B O 1
ATOM 8207 N N . VAL B 1 279 ? 17.346 32.667 14.798 1.00 20.46 317 VAL B N 1
ATOM 8208 C CA . VAL B 1 279 ? 17.602 33.759 13.861 1.00 20.98 317 VAL B CA 1
ATOM 8209 C C . VAL B 1 279 ? 18.733 33.404 12.920 1.00 22.80 317 VAL B C 1
ATOM 8210 O O . VAL B 1 279 ? 19.775 32.887 13.347 1.00 24.31 317 VAL B O 1
ATOM 8214 N N . LEU B 1 280 ? 18.502 33.666 11.636 1.00 21.71 318 LEU B N 1
ATOM 8215 C CA . LEU B 1 280 ? 19.518 33.503 10.622 1.00 22.52 318 LEU B CA 1
ATOM 8216 C C . LEU B 1 280 ? 19.985 34.877 10.172 1.00 23.46 318 LEU B C 1
ATOM 8217 O O . LEU B 1 280 ? 19.183 35.746 9.853 1.00 24.19 318 LEU B O 1
ATOM 8222 N N . SER B 1 281 ? 21.290 35.062 10.123 1.00 24.04 319 SER B N 1
ATOM 8223 C CA . SER B 1 281 ? 21.838 36.397 9.974 1.00 25.37 319 SER B CA 1
ATOM 8224 C C . SER B 1 281 ? 22.876 36.376 8.871 1.00 26.05 319 SER B C 1
ATOM 8225 O O . SER B 1 281 ? 23.836 35.585 8.913 1.00 27.35 319 SER B O 1
ATOM 8228 N N . ILE B 1 282 ? 22.681 37.203 7.853 1.00 24.48 320 ILE B N 1
ATOM 8229 C CA . ILE B 1 282 ? 23.653 37.207 6.774 1.00 23.52 320 ILE B CA 1
ATOM 8230 C C . ILE B 1 282 ? 24.413 38.522 6.831 1.00 23.41 320 ILE B C 1
ATOM 8231 O O . ILE B 1 282 ? 23.804 39.602 6.774 1.00 22.20 320 ILE B O 1
ATOM 8236 N N . CYS B 1 283 ? 25.735 38.411 6.985 1.00 22.00 321 CYS B N 1
ATOM 8237 C CA . CYS B 1 283 ? 26.607 39.567 7.166 1.00 23.01 321 CYS B CA 1
ATOM 8238 C C . CYS B 1 283 ? 27.527 39.743 5.979 1.00 21.74 321 CYS B C 1
ATOM 8239 O O . CYS B 1 283 ? 28.021 38.754 5.437 1.00 22.50 321 CYS B O 1
ATOM 8242 N N . ASP B 1 284 ? 27.761 40.995 5.589 1.00 20.13 322 ASP B N 1
ATOM 8243 C CA . ASP B 1 284 ? 28.702 41.318 4.510 1.00 20.22 322 ASP B CA 1
ATOM 8244 C C . ASP B 1 284 ? 29.903 42.114 5.011 1.00 19.26 322 ASP B C 1
ATOM 8245 O O . ASP B 1 284 ? 29.842 42.770 6.034 1.00 19.53 322 ASP B O 1
ATOM 8250 N N . PHE B 1 285 ? 30.994 42.046 4.270 1.00 18.70 323 PHE B N 1
ATOM 8251 C CA . PHE B 1 285 ? 32.217 42.708 4.660 1.00 19.75 323 PHE B CA 1
ATOM 8252 C C . PHE B 1 285 ? 32.201 44.127 4.120 1.00 20.87 323 PHE B C 1
ATOM 8253 O O . PHE B 1 285 ? 31.879 44.332 2.963 1.00 22.01 323 PHE B O 1
ATOM 8261 N N . ARG B 1 286 ? 32.512 45.091 4.981 1.00 22.78 324 ARG B N 1
ATOM 8262 C CA . ARG B 1 286 ? 32.720 46.491 4.608 1.00 25.09 324 ARG B CA 1
ATOM 8263 C C . ARG B 1 286 ? 34.206 46.634 4.327 1.00 26.93 324 ARG B C 1
ATOM 8264 O O . ARG B 1 286 ? 35.017 46.092 5.068 1.00 28.77 324 ARG B O 1
ATOM 8272 N N . GLU B 1 287 ? 34.587 47.389 3.310 1.00 28.31 325 GLU B N 1
ATOM 8273 C CA . GLU B 1 287 ? 36.016 47.594 3.072 1.00 28.44 325 GLU B CA 1
ATOM 8274 C C . GLU B 1 287 ? 36.532 48.817 3.808 1.00 26.69 325 GLU B C 1
ATOM 8275 O O . GLU B 1 287 ? 37.685 48.842 4.212 1.00 27.32 325 GLU B O 1
ATOM 8281 N N . ASP B 1 288 ? 35.667 49.807 3.994 1.00 25.57 326 ASP B N 1
ATOM 8282 C CA . ASP B 1 288 ? 36.041 51.081 4.601 1.00 25.76 326 ASP B CA 1
ATOM 8283 C C . ASP B 1 288 ? 36.479 50.916 6.046 1.00 25.72 326 ASP B C 1
ATOM 8284 O O . ASP B 1 288 ? 37.409 51.600 6.488 1.00 24.92 326 ASP B O 1
ATOM 8289 N N . TRP B 1 289 ? 35.816 50.010 6.771 1.00 25.12 327 TRP B N 1
ATOM 8290 C CA . TRP B 1 289 ? 36.188 49.698 8.157 1.00 24.91 327 TRP B CA 1
ATOM 8291 C C . TRP B 1 289 ? 36.794 48.295 8.319 1.00 23.14 327 TRP B C 1
ATOM 8292 O O . TRP B 1 289 ? 37.248 47.938 9.402 1.00 23.82 327 TRP B O 1
ATOM 8303 N N . GLN B 1 290 ? 36.796 47.500 7.255 1.00 20.97 328 GLN B N 1
ATOM 8304 C CA . GLN B 1 290 ? 37.378 46.163 7.287 1.00 19.26 328 GLN B CA 1
ATOM 8305 C C . GLN B 1 290 ? 36.718 45.343 8.384 1.00 19.25 328 GLN B C 1
ATOM 8306 O O . GLN B 1 290 ? 37.373 44.693 9.192 1.00 19.89 328 GLN B O 1
ATOM 8312 N N . THR B 1 291 ? 35.397 45.372 8.384 1.00 21.07 329 THR B N 1
ATOM 8313 C CA . THR B 1 291 ? 34.592 44.840 9.474 1.00 20.82 329 THR B CA 1
ATOM 8314 C C . THR B 1 291 ? 33.331 44.203 8.888 1.00 20.26 329 THR B C 1
ATOM 8315 O O . THR B 1 291 ? 33.147 44.247 7.670 1.00 19.85 329 THR B O 1
ATOM 8319 N N . TRP B 1 292 ? 32.477 43.618 9.732 1.00 20.65 330 TRP B N 1
ATOM 8320 C CA . TRP B 1 292 ? 31.243 42.972 9.266 1.00 20.49 330 TRP B CA 1
ATOM 8321 C C . TRP B 1 292 ? 29.961 43.749 9.593 1.00 23.71 330 TRP B C 1
ATOM 8322 O O . TRP B 1 292 ? 29.767 44.257 10.707 1.00 24.38 330 TRP B O 1
ATOM 8333 N N . ASP B 1 293 ? 29.098 43.854 8.589 1.00 26.04 331 ASP B N 1
ATOM 8334 C CA . ASP B 1 293 ? 27.846 44.575 8.703 1.00 28.35 331 ASP B CA 1
ATOM 8335 C C . ASP B 1 293 ? 26.695 43.616 8.507 1.00 28.59 331 ASP B C 1
ATOM 8336 O O . ASP B 1 293 ? 26.608 42.953 7.469 1.00 28.42 331 ASP B O 1
ATOM 8341 N N . CYS B 1 294 ? 25.822 43.535 9.509 1.00 28.94 332 CYS B N 1
ATOM 8342 C CA . CYS B 1 294 ? 24.679 42.620 9.459 1.00 29.65 332 CYS B CA 1
ATOM 8343 C C . CYS B 1 294 ? 23.355 43.383 9.470 1.00 29.76 332 CYS B C 1
ATOM 8344 O O . CYS B 1 294 ? 22.853 43.748 10.533 1.00 31.39 332 CYS B O 1
ATOM 8347 N N . PRO B 1 295 ? 22.777 43.622 8.297 1.00 28.58 333 PRO B N 1
ATOM 8348 C CA . PRO B 1 295 ? 21.607 44.487 8.217 1.00 29.10 333 PRO B CA 1
ATOM 8349 C C . PRO B 1 295 ? 20.315 43.737 8.568 1.00 30.76 333 PRO B C 1
ATOM 8350 O O . PRO B 1 295 ? 20.161 42.537 8.245 1.00 29.83 333 PRO B O 1
ATOM 8354 N N . LYS B 1 296 ? 19.420 44.452 9.258 1.00 31.37 334 LYS B N 1
ATOM 8355 C CA . LYS B 1 296 ? 18.122 43.932 9.678 1.00 32.35 334 LYS B CA 1
ATOM 8356 C C . LYS B 1 296 ? 17.477 43.151 8.549 1.00 32.08 334 LYS B C 1
ATOM 8357 O O . LYS B 1 296 ? 17.131 41.978 8.712 1.00 33.87 334 LYS B O 1
ATOM 8363 N N . THR B 1 297 ? 17.372 43.795 7.394 1.00 30.78 335 THR B N 1
ATOM 8364 C CA . THR B 1 297 ? 16.872 43.171 6.173 1.00 31.21 335 THR B CA 1
ATOM 8365 C C . THR B 1 297 ? 17.428 41.750 5.860 1.00 30.54 335 THR B C 1
ATOM 8366 O O . THR B 1 297 ? 16.842 41.005 5.065 1.00 30.04 335 THR B O 1
ATOM 8370 N N . GLN B 1 298 ? 18.538 41.378 6.498 1.00 30.15 336 GLN B N 1
ATOM 8371 C CA . GLN B 1 298 ? 19.170 40.078 6.261 1.00 28.52 336 GLN B CA 1
ATOM 8372 C C . GLN B 1 298 ? 19.133 39.196 7.511 1.00 26.41 336 GLN B C 1
ATOM 8373 O O . GLN B 1 298 ? 19.852 38.211 7.619 1.00 25.60 336 GLN B O 1
ATOM 8379 N N . GLU B 1 299 ? 18.268 39.574 8.442 1.00 24.93 337 GLU B N 1
ATOM 8380 C CA . GLU B 1 299 ? 17.965 38.790 9.623 1.00 22.87 337 GLU B CA 1
ATOM 8381 C C . GLU B 1 299 ? 16.692 37.981 9.326 1.00 20.37 337 GLU B C 1
ATOM 8382 O O . GLU B 1 299 ? 15.681 38.552 9.001 1.00 16.03 337 GLU B O 1
ATOM 8388 N N . HIS B 1 300 ? 16.747 36.658 9.445 1.00 19.65 338 HIS B N 1
ATOM 8389 C CA . HIS B 1 300 ? 15.606 35.804 9.131 1.00 18.07 338 HIS B CA 1
ATOM 8390 C C . HIS B 1 300 ? 15.138 35.049 10.356 1.00 18.81 338 HIS B C 1
ATOM 8391 O O . HIS B 1 300 ? 15.892 34.283 10.938 1.00 20.82 338 HIS B O 1
ATOM 8398 N N . ILE B 1 301 ? 13.882 35.244 10.729 1.00 20.19 339 ILE B N 1
ATOM 8399 C CA . ILE B 1 301 ? 13.332 34.605 11.910 1.00 21.25 339 ILE B CA 1
ATOM 8400 C C . ILE B 1 301 ? 12.716 33.240 11.605 1.00 23.55 339 ILE B C 1
ATOM 8401 O O . ILE B 1 301 ? 12.071 33.023 10.570 1.00 24.31 339 ILE B O 1
ATOM 8406 N N . GLU B 1 302 ? 12.941 32.308 12.516 1.00 23.90 340 GLU B N 1
ATOM 8407 C CA . GLU B 1 302 ? 12.284 31.022 12.457 1.00 24.60 340 GLU B CA 1
ATOM 8408 C C . GLU B 1 302 ? 11.811 30.691 13.851 1.00 23.88 340 GLU B C 1
ATOM 8409 O O . GLU B 1 302 ? 12.619 30.463 14.755 1.00 24.24 340 GLU B O 1
ATOM 8415 N N . GLU B 1 303 ? 10.497 30.655 13.990 1.00 24.35 341 GLU B N 1
ATOM 8416 C CA . GLU B 1 303 ? 9.798 30.557 15.251 1.00 26.01 341 GLU B CA 1
ATOM 8417 C C . GLU B 1 303 ? 9.134 29.205 15.336 1.00 27.11 341 GLU B C 1
ATOM 8418 O O . GLU B 1 303 ? 8.789 28.618 14.313 1.00 26.16 341 GLU B O 1
ATOM 8424 N N . SER B 1 304 ? 8.912 28.729 16.557 1.00 29.89 342 SER B N 1
ATOM 8425 C CA . SER B 1 304 ? 7.977 27.634 16.782 1.00 32.15 342 SER B CA 1
ATOM 8426 C C . SER B 1 304 ? 6.907 28.071 17.753 1.00 33.57 342 SER B C 1
ATOM 8427 O O . SER B 1 304 ? 7.202 28.349 18.914 1.00 34.40 342 SER B O 1
ATOM 8430 N N . ARG B 1 305 ? 5.667 28.126 17.269 1.00 36.38 343 ARG B N 1
ATOM 8431 C CA . ARG B 1 305 ? 4.507 28.514 18.080 1.00 37.07 343 ARG B CA 1
ATOM 8432 C C . ARG B 1 305 ? 4.235 27.523 19.204 1.00 35.85 343 ARG B C 1
ATOM 8433 O O . ARG B 1 305 ? 3.893 27.923 20.318 1.00 36.88 343 ARG B O 1
ATOM 8441 N N . THR B 1 306 ? 4.395 26.235 18.910 1.00 34.80 344 THR B N 1
ATOM 8442 C CA . THR B 1 306 ? 3.971 25.172 19.820 1.00 33.94 344 THR B CA 1
ATOM 8443 C C . THR B 1 306 ? 5.089 24.210 20.221 1.00 33.48 344 THR B C 1
ATOM 8444 O O . THR B 1 306 ? 4.810 23.138 20.745 1.00 36.35 344 THR B O 1
ATOM 8448 N N . GLY B 1 307 ? 6.343 24.569 19.972 1.00 31.94 345 GLY B N 1
ATOM 8449 C CA . GLY B 1 307 ? 7.455 23.681 20.273 1.00 30.21 345 GLY B CA 1
ATOM 8450 C C . GLY B 1 307 ? 8.798 24.396 20.286 1.00 29.24 345 GLY B C 1
ATOM 8451 O O . GLY B 1 307 ? 8.912 25.523 20.782 1.00 30.20 345 GLY B O 1
ATOM 8452 N N . TRP B 1 308 ? 9.814 23.743 19.738 1.00 25.57 346 TRP B N 1
ATOM 8453 C CA . TRP B 1 308 ? 11.147 24.319 19.680 1.00 23.60 346 TRP B CA 1
ATOM 8454 C C . TRP B 1 308 ? 11.574 24.517 18.239 1.00 23.26 346 TRP B C 1
ATOM 8455 O O . TRP B 1 308 ? 11.244 23.706 17.359 1.00 23.38 346 TRP B O 1
ATOM 8466 N N . ALA B 1 309 ? 12.297 25.607 18.001 1.00 20.92 347 ALA B N 1
ATOM 8467 C CA . ALA B 1 309 ? 12.785 25.898 16.667 1.00 20.01 347 ALA B CA 1
ATOM 8468 C C . ALA B 1 309 ? 13.769 24.795 16.281 1.00 18.73 347 ALA B C 1
ATOM 8469 O O . ALA B 1 309 ? 14.698 24.498 17.030 1.00 18.90 347 ALA B O 1
ATOM 8471 N N . GLY B 1 310 ? 13.521 24.168 15.136 1.00 18.47 348 GLY B N 1
ATOM 8472 C CA . GLY B 1 310 ? 14.386 23.128 14.609 1.00 20.45 348 GLY B CA 1
ATOM 8473 C C . GLY B 1 310 ? 13.820 21.731 14.746 1.00 21.79 348 GLY B C 1
ATOM 8474 O O . GLY B 1 310 ? 12.627 21.539 14.991 1.00 20.72 348 GLY B O 1
ATOM 8475 N N . GLY B 1 311 ? 14.696 20.747 14.554 1.00 23.55 349 GLY B N 1
ATOM 8476 C CA . GLY B 1 311 ? 14.396 19.357 14.844 1.00 19.77 349 GLY B CA 1
ATOM 8477 C C . GLY B 1 311 ? 15.146 19.101 16.128 1.00 19.40 349 GLY B C 1
ATOM 8478 O O . GLY B 1 311 ? 14.756 19.526 17.203 1.00 21.28 349 GLY B O 1
ATOM 8479 N N . PHE B 1 312 ? 16.268 18.434 16.018 1.00 20.09 350 PHE B N 1
ATOM 8480 C CA . PHE B 1 312 ? 17.082 18.238 17.178 1.00 20.95 350 PHE B CA 1
ATOM 8481 C C . PHE B 1 312 ? 17.971 19.423 17.322 1.00 21.24 350 PHE B C 1
ATOM 8482 O O . PHE B 1 312 ? 18.227 19.871 18.432 1.00 22.19 350 PHE B O 1
ATOM 8490 N N . PHE B 1 313 ? 18.481 19.871 16.179 1.00 22.13 351 PHE B N 1
ATOM 8491 C CA . PHE B 1 313 ? 19.226 21.103 16.040 1.00 23.09 351 PHE B CA 1
ATOM 8492 C C . PHE B 1 313 ? 18.431 21.943 15.055 1.00 23.96 351 PHE B C 1
ATOM 8493 O O . PHE B 1 313 ? 17.502 21.436 14.384 1.00 22.81 351 PHE B O 1
ATOM 8501 N N . VAL B 1 314 ? 18.777 23.233 14.990 1.00 21.58 352 VAL B N 1
ATOM 8502 C CA . VAL B 1 314 ? 18.250 24.114 13.979 1.00 19.69 352 VAL B CA 1
ATOM 8503 C C . VAL B 1 314 ? 18.793 23.565 12.677 1.00 19.34 352 VAL B C 1
ATOM 8504 O O . VAL B 1 314 ? 19.873 22.969 12.642 1.00 21.13 352 VAL B O 1
ATOM 8508 N N . SER B 1 315 ? 17.995 23.675 11.630 1.00 19.20 353 SER B N 1
ATOM 8509 C CA . SER B 1 315 ? 18.443 23.516 10.252 1.00 20.36 353 SER B CA 1
ATOM 8510 C C . SER B 1 315 ? 19.501 24.566 9.869 1.00 21.75 353 SER B C 1
ATOM 8511 O O . SER B 1 315 ? 19.453 25.720 10.329 1.00 22.23 353 SER B O 1
ATOM 8514 N N . THR B 1 316 ? 20.444 24.178 9.016 1.00 21.13 354 THR B N 1
ATOM 8515 C CA . THR B 1 316 ? 21.401 25.139 8.471 1.00 20.24 354 THR B CA 1
ATOM 8516 C C . THR B 1 316 ? 21.085 25.374 7.017 1.00 20.63 354 THR B C 1
ATOM 8517 O O . THR B 1 316 ? 20.622 24.458 6.344 1.00 21.14 354 THR B O 1
ATOM 8521 N N . PRO B 1 317 ? 21.269 26.612 6.548 1.00 20.07 355 PRO B N 1
ATOM 8522 C CA . PRO B 1 317 ? 21.022 26.962 5.149 1.00 19.09 355 PRO B CA 1
ATOM 8523 C C . PRO B 1 317 ? 22.040 26.301 4.232 1.00 19.77 355 PRO B C 1
ATOM 8524 O O . PRO B 1 317 ? 23.202 26.166 4.605 1.00 22.42 355 PRO B O 1
ATOM 8528 N N . VAL B 1 318 ? 21.624 25.869 3.050 1.00 18.61 356 VAL B N 1
ATOM 8529 C CA . VAL B 1 318 ? 22.613 25.571 2.034 1.00 17.04 356 VAL B CA 1
ATOM 8530 C C . VAL B 1 318 ? 22.302 26.503 0.871 1.00 19.00 356 VAL B C 1
ATOM 8531 O O . VAL B 1 318 ? 21.155 26.613 0.449 1.00 19.00 356 VAL B O 1
ATOM 8535 N N . PHE B 1 319 ? 23.327 27.235 0.430 1.00 21.76 357 PHE B N 1
ATOM 8536 C CA . PHE B 1 319 ? 23.172 28.405 -0.441 1.00 22.22 357 PHE B CA 1
ATOM 8537 C C . PHE B 1 319 ? 23.240 28.040 -1.901 1.00 24.55 357 PHE B C 1
ATOM 8538 O O . PHE B 1 319 ? 23.829 27.039 -2.260 1.00 25.76 357 PHE B O 1
ATOM 8546 N N . SER B 1 320 ? 22.657 28.870 -2.750 1.00 28.20 358 SER B N 1
ATOM 8547 C CA . SER B 1 320 ? 22.712 28.625 -4.181 1.00 32.13 358 SER B CA 1
ATOM 8548 C C . SER B 1 320 ? 24.083 28.980 -4.745 1.00 34.67 358 SER B C 1
ATOM 8549 O O . SER B 1 320 ? 24.853 29.684 -4.102 1.00 35.48 358 SER B O 1
ATOM 8552 N N . TYR B 1 321 ? 24.369 28.475 -5.944 1.00 38.20 359 TYR B N 1
ATOM 8553 C CA . TYR B 1 321 ? 25.532 28.855 -6.744 1.00 40.73 359 TYR B CA 1
ATOM 8554 C C . TYR B 1 321 ? 25.682 30.375 -6.820 1.00 40.82 359 TYR B C 1
ATOM 8555 O O . TYR B 1 321 ? 26.782 30.897 -6.797 1.00 41.30 359 TYR B O 1
ATOM 8564 N N . ASP B 1 322 ? 24.564 31.081 -6.876 1.00 41.75 360 ASP B N 1
ATOM 8565 C CA . ASP B 1 322 ? 24.570 32.532 -6.970 1.00 43.09 360 ASP B CA 1
ATOM 8566 C C . ASP B 1 322 ? 25.043 33.223 -5.711 1.00 42.08 360 ASP B C 1
ATOM 8567 O O . ASP B 1 322 ? 25.421 34.397 -5.755 1.00 42.09 360 ASP B O 1
ATOM 8572 N N . ALA B 1 323 ? 25.005 32.493 -4.596 1.00 40.45 361 ALA B N 1
ATOM 8573 C CA . ALA B 1 323 ? 25.504 32.969 -3.309 1.00 38.82 361 ALA B CA 1
ATOM 8574 C C . ALA B 1 323 ? 24.671 34.102 -2.701 1.00 38.81 361 ALA B C 1
ATOM 8575 O O . ALA B 1 323 ? 25.184 34.914 -1.931 1.00 38.55 361 ALA B O 1
ATOM 8577 N N . ILE B 1 324 ? 23.391 34.167 -3.061 1.00 40.53 362 ILE B N 1
ATOM 8578 C CA . ILE B 1 324 ? 22.451 35.065 -2.373 1.00 40.28 362 ILE B CA 1
ATOM 8579 C C . ILE B 1 324 ? 21.273 34.303 -1.803 1.00 37.53 362 ILE B C 1
ATOM 8580 O O . ILE B 1 324 ? 20.923 34.461 -0.620 1.00 39.67 362 ILE B O 1
ATOM 8585 N N . SER B 1 325 ? 20.676 33.462 -2.636 1.00 32.40 363 SER B N 1
ATOM 8586 C CA . SER B 1 325 ? 19.554 32.650 -2.193 1.00 28.80 363 SER B CA 1
ATOM 8587 C C . SER B 1 325 ? 20.071 31.453 -1.417 1.00 25.61 363 SER B C 1
ATOM 8588 O O . SER B 1 325 ? 21.235 31.081 -1.539 1.00 25.50 363 SER B O 1
ATOM 8591 N N . TYR B 1 326 ? 19.213 30.865 -0.604 1.00 22.39 364 TYR B N 1
ATOM 8592 C CA . TYR B 1 326 ? 19.547 29.626 0.081 1.00 20.59 364 TYR B CA 1
ATOM 8593 C C . TYR B 1 326 ? 18.329 28.739 0.249 1.00 19.22 364 TYR B C 1
ATOM 8594 O O . TYR B 1 326 ? 17.195 29.194 0.136 1.00 20.13 364 TYR B O 1
ATOM 8603 N N . TYR B 1 327 ? 18.584 27.475 0.530 1.00 19.01 365 TYR B N 1
ATOM 8604 C CA . TYR B 1 327 ? 17.537 26.503 0.808 1.00 19.49 365 TYR B CA 1
ATOM 8605 C C . TYR B 1 327 ? 17.680 26.047 2.232 1.00 18.61 365 TYR B C 1
ATOM 8606 O O . TYR B 1 327 ? 18.781 25.923 2.730 1.00 22.02 365 TYR B O 1
ATOM 8615 N N . LYS B 1 328 ? 16.561 25.796 2.886 1.00 18.72 366 LYS B N 1
ATOM 8616 C CA . LYS B 1 328 ? 16.548 25.388 4.282 1.00 16.89 366 LYS B CA 1
ATOM 8617 C C . LYS B 1 328 ? 15.328 24.511 4.486 1.00 15.37 366 LYS B C 1
ATOM 8618 O O . LYS B 1 328 ? 14.255 24.817 3.968 1.00 16.37 366 LYS B O 1
ATOM 8624 N N . ILE B 1 329 ? 15.485 23.424 5.228 1.00 15.06 367 ILE B N 1
ATOM 8625 C CA . ILE B 1 329 ? 14.349 22.588 5.634 1.00 12.71 367 ILE B CA 1
ATOM 8626 C C . ILE B 1 329 ? 13.748 23.119 6.919 1.00 12.55 367 ILE B C 1
ATOM 8627 O O . ILE B 1 329 ? 14.421 23.164 7.930 1.00 12.81 367 ILE B O 1
ATOM 8632 N N . PHE B 1 330 ? 12.476 23.478 6.907 1.00 13.87 368 PHE B N 1
ATOM 8633 C CA . PHE B 1 330 ? 11.766 23.692 8.175 1.00 14.74 368 PHE B CA 1
ATOM 8634 C C . PHE B 1 330 ? 10.276 23.382 8.077 1.00 13.49 368 PHE B C 1
ATOM 8635 O O . PHE B 1 330 ? 9.749 23.251 6.976 1.00 14.44 368 PHE B O 1
ATOM 8643 N N . SER B 1 331 ? 9.618 23.253 9.228 1.00 13.88 369 SER B N 1
ATOM 8644 C CA . SER B 1 331 ? 8.159 23.092 9.314 1.00 15.46 369 SER B CA 1
ATOM 8645 C C . SER B 1 331 ? 7.374 24.009 8.392 1.00 15.88 369 SER B C 1
ATOM 8646 O O . SER B 1 331 ? 7.544 25.226 8.450 1.00 16.29 369 SER B O 1
ATOM 8649 N N . ASP B 1 332 ? 6.490 23.429 7.581 1.00 17.18 370 ASP B N 1
ATOM 8650 C CA . ASP B 1 332 ? 5.546 24.225 6.801 1.00 19.07 370 ASP B CA 1
ATOM 8651 C C . ASP B 1 332 ? 4.247 24.434 7.590 1.00 21.14 370 ASP B C 1
ATOM 8652 O O . ASP B 1 332 ? 4.116 23.927 8.719 1.00 23.40 370 ASP B O 1
ATOM 8657 N N . LYS B 1 333 ? 3.288 25.155 7.000 1.00 21.61 371 LYS B N 1
ATOM 8658 C CA . LYS B 1 333 ? 2.021 25.479 7.666 1.00 22.15 371 LYS B CA 1
ATOM 8659 C C . LYS B 1 333 ? 1.287 24.263 8.246 1.00 21.71 371 LYS B C 1
ATOM 8660 O O . LYS B 1 333 ? 0.576 24.396 9.224 1.00 20.83 371 LYS B O 1
ATOM 8666 N N . ASP B 1 334 ? 1.479 23.091 7.643 1.00 23.41 372 ASP B N 1
ATOM 8667 C CA . ASP B 1 334 ? 0.854 21.838 8.088 1.00 24.59 372 ASP B CA 1
ATOM 8668 C C . ASP B 1 334 ? 1.651 21.144 9.181 1.00 23.58 372 ASP B C 1
ATOM 8669 O O . ASP B 1 334 ? 1.263 20.073 9.645 1.00 24.72 372 ASP B O 1
ATOM 8674 N N . GLY B 1 335 ? 2.779 21.728 9.563 1.00 22.11 373 GLY B N 1
ATOM 8675 C CA . GLY B 1 335 ? 3.619 21.134 10.582 1.00 22.29 373 GLY B CA 1
ATOM 8676 C C . GLY B 1 335 ? 4.574 20.067 10.077 1.00 21.47 373 GLY B C 1
ATOM 8677 O O . GLY B 1 335 ? 5.199 19.370 10.873 1.00 21.90 373 GLY B O 1
ATOM 8678 N N . TYR B 1 336 ? 4.692 19.941 8.761 1.00 19.75 374 TYR B N 1
ATOM 8679 C CA . TYR B 1 336 ? 5.659 19.038 8.171 1.00 19.57 374 TYR B CA 1
ATOM 8680 C C . TYR B 1 336 ? 6.908 19.786 7.736 1.00 20.95 374 TYR B C 1
ATOM 8681 O O . TYR B 1 336 ? 6.833 20.915 7.239 1.00 22.96 374 TYR B O 1
ATOM 8690 N N . LYS B 1 337 ? 8.065 19.178 7.946 1.00 20.66 375 LYS B N 1
ATOM 8691 C CA . LYS B 1 337 ? 9.323 19.876 7.676 1.00 19.79 375 LYS B CA 1
ATOM 8692 C C . LYS B 1 337 ? 9.807 19.617 6.243 1.00 19.67 375 LYS B C 1
ATOM 8693 O O . LYS B 1 337 ? 10.082 18.467 5.863 1.00 18.37 375 LYS B O 1
ATOM 8699 N N . HIS B 1 338 ? 9.891 20.697 5.463 1.00 18.96 376 HIS B N 1
ATOM 8700 C CA . HIS B 1 338 ? 10.157 20.624 4.038 1.00 18.81 376 HIS B CA 1
ATOM 8701 C C . HIS B 1 338 ? 11.136 21.697 3.605 1.00 20.19 376 HIS B C 1
ATOM 8702 O O . HIS B 1 338 ? 11.418 22.631 4.369 1.00 22.67 376 HIS B O 1
ATOM 8709 N N . ILE B 1 339 ? 11.639 21.567 2.374 1.00 17.43 377 ILE B N 1
ATOM 8710 C CA . ILE B 1 339 ? 12.625 22.485 1.844 1.00 14.47 377 ILE B CA 1
ATOM 8711 C C . ILE B 1 339 ? 11.933 23.732 1.340 1.00 15.38 377 ILE B C 1
ATOM 8712 O O . ILE B 1 339 ? 10.928 23.650 0.639 1.00 17.18 377 ILE B O 1
ATOM 8717 N N . HIS B 1 340 ? 12.473 24.887 1.712 1.00 16.25 378 HIS B N 1
ATOM 8718 C CA . HIS B 1 340 ? 11.986 26.167 1.225 1.00 16.49 378 HIS B CA 1
ATOM 8719 C C . HIS B 1 340 ? 13.136 26.833 0.535 1.00 17.66 378 HIS B C 1
ATOM 8720 O O . HIS B 1 340 ? 14.293 26.512 0.823 1.00 19.61 378 HIS B O 1
ATOM 8727 N N . TYR B 1 341 ? 12.820 27.750 -0.373 1.00 16.25 379 TYR B N 1
ATOM 8728 C CA . TYR B 1 341 ? 13.813 28.425 -1.179 1.00 15.55 379 TYR B CA 1
ATOM 8729 C C . TYR B 1 341 ? 13.656 29.908 -0.910 1.00 16.77 379 TYR B C 1
ATOM 8730 O O . TYR B 1 341 ? 12.586 30.476 -1.116 1.00 15.63 379 TYR B O 1
ATOM 8739 N N . ILE B 1 342 ? 14.733 30.516 -0.419 1.00 18.47 380 ILE B N 1
ATOM 8740 C CA . ILE B 1 342 ? 14.689 31.845 0.165 1.00 20.17 380 ILE B CA 1
ATOM 8741 C C . ILE B 1 342 ? 15.595 32.791 -0.601 1.00 22.21 380 ILE B C 1
ATOM 8742 O O . ILE B 1 342 ? 16.790 32.544 -0.685 1.00 22.82 380 ILE B O 1
ATOM 8747 N N . LYS B 1 343 ? 15.009 33.840 -1.180 1.00 23.24 381 LYS B N 1
ATOM 8748 C CA . LYS B 1 343 ? 15.752 34.902 -1.838 1.00 26.23 381 LYS B CA 1
ATOM 8749 C C . LYS B 1 343 ? 15.887 36.093 -0.894 1.00 29.10 381 LYS B C 1
ATOM 8750 O O . LYS B 1 343 ? 16.816 36.091 -0.092 1.00 33.10 381 LYS B O 1
ATOM 8756 N N . ASP B 1 344 ? 15.003 37.092 -0.936 1.00 29.15 382 ASP B N 1
ATOM 8757 C CA . ASP B 1 344 ? 15.130 38.155 0.066 1.00 30.44 382 ASP B CA 1
ATOM 8758 C C . ASP B 1 344 ? 14.643 37.759 1.455 1.00 29.88 382 ASP B C 1
ATOM 8759 O O . ASP B 1 344 ? 15.384 37.108 2.178 1.00 31.83 382 ASP B O 1
ATOM 8764 N N . THR B 1 345 ? 13.412 38.100 1.817 1.00 29.38 383 THR B N 1
ATOM 8765 C CA . THR B 1 345 ? 12.878 37.810 3.146 1.00 28.45 383 THR B CA 1
ATOM 8766 C C . THR B 1 345 ? 12.288 36.406 3.259 1.00 27.83 383 THR B C 1
ATOM 8767 O O . THR B 1 345 ? 11.837 35.834 2.276 1.00 26.49 383 THR B O 1
ATOM 8771 N N . VAL B 1 346 ? 12.272 35.892 4.485 1.00 29.03 384 VAL B N 1
ATOM 8772 C CA . VAL B 1 346 ? 11.829 34.533 4.802 1.00 29.85 384 VAL B CA 1
ATOM 8773 C C . VAL B 1 346 ? 10.308 34.406 4.746 1.00 31.09 384 VAL B C 1
ATOM 8774 O O . VAL B 1 346 ? 9.764 33.308 4.522 1.00 33.00 384 VAL B O 1
ATOM 8778 N N . GLU B 1 347 ? 9.625 35.527 4.965 1.00 29.75 385 GLU B N 1
ATOM 8779 C CA . GLU B 1 347 ? 8.181 35.578 4.835 1.00 30.22 385 GLU B CA 1
ATOM 8780 C C . GLU B 1 347 ? 7.793 35.272 3.377 1.00 28.44 385 GLU B C 1
ATOM 8781 O O . GLU B 1 347 ? 6.655 34.920 3.088 1.00 29.16 385 GLU B O 1
ATOM 8787 N N . ASN B 1 348 ? 8.758 35.400 2.471 1.00 25.96 386 ASN B N 1
ATOM 8788 C CA . ASN B 1 348 ? 8.533 35.217 1.044 1.00 22.60 386 ASN B CA 1
ATOM 8789 C C . ASN B 1 348 ? 9.026 33.890 0.510 1.00 19.86 386 ASN B C 1
ATOM 8790 O O . ASN B 1 348 ? 8.875 33.620 -0.685 1.00 19.10 386 ASN B O 1
ATOM 8795 N N . ALA B 1 349 ? 9.602 33.066 1.386 1.00 16.61 387 ALA B N 1
ATOM 8796 C CA . ALA B 1 349 ? 10.131 31.763 0.988 1.00 15.58 387 ALA B CA 1
ATOM 8797 C C . ALA B 1 349 ? 9.124 31.048 0.131 1.00 15.38 387 ALA B C 1
ATOM 8798 O O . ALA B 1 349 ? 7.916 31.198 0.336 1.00 15.40 387 ALA B O 1
ATOM 8800 N N . ILE B 1 350 ? 9.608 30.291 -0.844 1.00 14.59 388 ILE B N 1
ATOM 8801 C CA . ILE B 1 350 ? 8.724 29.407 -1.600 1.00 13.52 388 ILE B CA 1
ATOM 8802 C C . ILE B 1 350 ? 8.973 27.970 -1.177 1.00 14.00 388 ILE B C 1
ATOM 8803 O O . ILE B 1 350 ? 10.108 27.489 -1.207 1.00 16.28 388 ILE B O 1
ATOM 8808 N N . GLN B 1 351 ? 7.917 27.280 -0.775 1.00 14.67 389 GLN B N 1
ATOM 8809 C CA . GLN B 1 351 ? 8.060 25.875 -0.391 1.00 14.31 389 GLN B CA 1
ATOM 8810 C C . GLN B 1 351 ? 8.218 25.017 -1.640 1.00 13.86 389 GLN B C 1
ATOM 8811 O O . GLN B 1 351 ? 7.400 25.084 -2.543 1.00 15.82 389 GLN B O 1
ATOM 8817 N N . ILE B 1 352 ? 9.271 24.221 -1.708 1.00 13.79 390 ILE B N 1
ATOM 8818 C CA . ILE B 1 352 ? 9.499 23.439 -2.922 1.00 12.64 390 ILE B CA 1
ATOM 8819 C C . ILE B 1 352 ? 9.460 21.935 -2.679 1.00 13.35 390 ILE B C 1
ATOM 8820 O O . ILE B 1 352 ? 9.712 21.148 -3.578 1.00 15.50 390 ILE B O 1
ATOM 8825 N N . THR B 1 353 ? 9.099 21.546 -1.467 1.00 13.96 391 THR B N 1
ATOM 8826 C CA . THR B 1 353 ? 8.782 20.155 -1.148 1.00 16.05 391 THR B CA 1
ATOM 8827 C C . THR B 1 353 ? 7.525 20.170 -0.266 1.00 15.26 391 THR B C 1
ATOM 8828 O O . THR B 1 353 ? 7.315 21.131 0.463 1.00 17.03 391 THR B O 1
ATOM 8832 N N . SER B 1 354 ? 6.675 19.151 -0.353 1.00 13.92 392 SER B N 1
ATOM 8833 C CA . SER B 1 354 ? 5.511 19.054 0.532 1.00 15.36 392 SER B CA 1
ATOM 8834 C C . SER B 1 354 ? 4.838 17.683 0.503 1.00 16.14 392 SER B C 1
ATOM 8835 O O . SER B 1 354 ? 5.031 16.914 -0.436 1.00 17.05 392 SER B O 1
ATOM 8838 N N . GLY B 1 355 ? 4.016 17.403 1.519 1.00 16.13 393 GLY B N 1
ATOM 8839 C CA . GLY B 1 355 ? 3.427 16.084 1.708 1.00 14.83 393 GLY B CA 1
ATOM 8840 C C . GLY B 1 355 ? 3.563 15.593 3.139 1.00 15.74 393 GLY B C 1
ATOM 8841 O O . GLY B 1 355 ? 4.325 16.136 3.943 1.00 16.45 393 GLY B O 1
ATOM 8842 N N . LYS B 1 356 ? 2.820 14.550 3.468 1.00 16.34 394 LYS B N 1
ATOM 8843 C CA . LYS B 1 356 ? 2.826 14.020 4.819 1.00 15.92 394 LYS B CA 1
ATOM 8844 C C . LYS B 1 356 ? 3.996 13.056 4.904 1.00 15.98 394 LYS B C 1
ATOM 8845 O O . LYS B 1 356 ? 3.848 11.820 4.811 1.00 17.38 394 LYS B O 1
ATOM 8851 N N . TRP B 1 357 ? 5.158 13.675 5.053 1.00 13.94 395 TRP B N 1
ATOM 8852 C CA . TRP B 1 357 ? 6.478 13.072 5.067 1.00 14.16 395 TRP B CA 1
ATOM 8853 C C . TRP B 1 357 ? 7.419 14.284 5.164 1.00 17.75 395 TRP B C 1
ATOM 8854 O O . TRP B 1 357 ? 6.976 15.448 5.013 1.00 16.49 395 TRP B O 1
ATOM 8865 N N . GLU B 1 358 ? 8.705 14.037 5.414 1.00 18.92 396 GLU B N 1
ATOM 8866 C CA . GLU B 1 358 ? 9.598 15.142 5.689 1.00 21.57 396 GLU B CA 1
ATOM 8867 C C . GLU B 1 358 ? 10.902 15.089 4.925 1.00 21.55 396 GLU B C 1
ATOM 8868 O O . GLU B 1 358 ? 11.453 14.010 4.683 1.00 23.56 396 GLU B O 1
ATOM 8874 N N . ALA B 1 359 ? 11.359 16.268 4.519 1.00 18.67 397 ALA B N 1
ATOM 8875 C CA . ALA B 1 359 ? 12.693 16.447 3.984 1.00 18.77 397 ALA B CA 1
ATOM 8876 C C . ALA B 1 359 ? 13.602 16.409 5.180 1.00 19.84 397 ALA B C 1
ATOM 8877 O O . ALA B 1 359 ? 13.450 17.202 6.126 1.00 19.15 397 ALA B O 1
ATOM 8879 N N . ILE B 1 360 ? 14.544 15.472 5.153 1.00 20.56 398 ILE B N 1
ATOM 8880 C CA . ILE B 1 360 ? 15.337 15.199 6.336 1.00 18.94 398 ILE B CA 1
ATOM 8881 C C . ILE B 1 360 ? 16.713 15.847 6.358 1.00 18.92 398 ILE B C 1
ATOM 8882 O O . ILE B 1 360 ? 17.172 16.251 7.411 1.00 19.82 398 ILE B O 1
ATOM 8887 N N . ASN B 1 361 ? 17.364 15.936 5.205 1.00 18.59 399 ASN B N 1
ATOM 8888 C CA . ASN B 1 361 ? 18.657 16.577 5.089 1.00 18.04 399 ASN B CA 1
ATOM 8889 C C . ASN B 1 361 ? 18.902 17.022 3.657 1.00 18.55 399 ASN B C 1
ATOM 8890 O O . ASN B 1 361 ? 18.686 16.235 2.726 1.00 20.25 399 ASN B O 1
ATOM 8899 N N . ILE B 1 362 ? 19.354 18.262 3.481 1.00 17.61 400 ILE B N 1
ATOM 8900 C CA . ILE B 1 362 ? 19.783 18.753 2.170 1.00 18.72 400 ILE B CA 1
ATOM 8901 C C . ILE B 1 362 ? 21.269 18.479 1.959 1.00 20.00 400 ILE B C 1
ATOM 8902 O O . ILE B 1 362 ? 22.111 19.112 2.617 1.00 20.70 400 ILE B O 1
ATOM 8907 N N . PHE B 1 363 ? 21.599 17.582 1.025 1.00 19.15 401 PHE B N 1
ATOM 8908 C CA . PHE B 1 363 ? 22.998 17.206 0.825 1.00 19.30 401 PHE B CA 1
ATOM 8909 C C . PHE B 1 363 ? 23.788 18.184 -0.021 1.00 20.27 401 PHE B C 1
ATOM 8910 O O . PHE B 1 363 ? 24.884 18.559 0.368 1.00 22.61 401 PHE B O 1
ATOM 8918 N N . ARG B 1 364 ? 23.235 18.615 -1.155 1.00 20.36 402 ARG B N 1
ATOM 8919 C CA . ARG B 1 364 ? 23.955 19.480 -2.083 1.00 19.54 402 ARG B CA 1
ATOM 8920 C C . ARG B 1 364 ? 23.026 20.341 -2.905 1.00 18.16 402 ARG B C 1
ATOM 8921 O O . ARG B 1 364 ? 21.930 19.905 -3.254 1.00 18.47 402 ARG B O 1
ATOM 8929 N N . VAL B 1 365 ? 23.483 21.551 -3.225 1.00 16.22 403 VAL B N 1
ATOM 8930 C CA . VAL B 1 365 ? 22.788 22.472 -4.116 1.00 16.28 403 VAL B CA 1
ATOM 8931 C C . VAL B 1 365 ? 23.771 22.885 -5.195 1.00 18.70 403 VAL B C 1
ATOM 8932 O O . VAL B 1 365 ? 24.796 23.498 -4.887 1.00 19.66 403 VAL B O 1
ATOM 8936 N N . THR B 1 366 ? 23.454 22.557 -6.452 1.00 21.02 404 THR B N 1
ATOM 8937 C CA . THR B 1 366 ? 24.314 22.849 -7.611 1.00 22.47 404 THR B CA 1
ATOM 8938 C C . THR B 1 366 ? 23.739 23.997 -8.463 1.00 25.47 404 THR B C 1
ATOM 8939 O O . THR B 1 366 ? 23.058 24.877 -7.928 1.00 28.11 404 THR B O 1
ATOM 8943 N N . GLN B 1 367 ? 24.022 24.022 -9.766 1.00 28.29 405 GLN B N 1
ATOM 8944 C CA . GLN B 1 367 ? 23.398 25.018 -10.648 1.00 30.61 405 GLN B CA 1
ATOM 8945 C C . GLN B 1 367 ? 21.944 24.645 -10.920 1.00 30.87 405 GLN B C 1
ATOM 8946 O O . GLN B 1 367 ? 21.086 25.524 -10.987 1.00 32.55 405 GLN B O 1
ATOM 8952 N N . ASP B 1 368 ? 21.678 23.348 -11.086 1.00 29.35 406 ASP B N 1
ATOM 8953 C CA . ASP B 1 368 ? 20.375 22.884 -11.550 1.00 28.90 406 ASP B CA 1
ATOM 8954 C C . ASP B 1 368 ? 19.664 21.934 -10.607 1.00 26.45 406 ASP B C 1
ATOM 8955 O O . ASP B 1 368 ? 18.448 21.804 -10.682 1.00 26.38 406 ASP B O 1
ATOM 8960 N N . SER B 1 369 ? 20.404 21.263 -9.737 1.00 22.84 407 SER B N 1
ATOM 8961 C CA . SER B 1 369 ? 19.791 20.248 -8.900 1.00 21.52 407 SER B CA 1
ATOM 8962 C C . SER B 1 369 ? 19.967 20.494 -7.418 1.00 21.26 407 SER B C 1
ATOM 8963 O O . SER B 1 369 ? 20.897 21.186 -7.003 1.00 22.01 407 SER B O 1
ATOM 8966 N N . LEU B 1 370 ? 19.061 19.919 -6.627 1.00 19.54 408 LEU B N 1
ATOM 8967 C CA . LEU B 1 370 ? 19.178 19.906 -5.176 1.00 17.96 408 LEU B CA 1
ATOM 8968 C C . LEU B 1 370 ? 18.994 18.464 -4.716 1.00 18.68 408 LEU B C 1
ATOM 8969 O O . LEU B 1 370 ? 17.950 17.856 -4.986 1.00 20.61 408 LEU B O 1
ATOM 8974 N N . PHE B 1 371 ? 20.004 17.922 -4.037 1.00 16.96 409 PHE B N 1
ATOM 8975 C CA . PHE B 1 371 ? 19.947 16.552 -3.547 1.00 16.11 409 PHE B CA 1
ATOM 8976 C C . PHE B 1 371 ? 19.559 16.583 -2.085 1.00 17.82 409 PHE B C 1
ATOM 8977 O O . PHE B 1 371 ? 20.134 17.344 -1.301 1.00 19.35 409 PHE B O 1
ATOM 8985 N N . TYR B 1 372 ? 18.599 15.741 -1.711 1.00 18.59 410 TYR B N 1
ATOM 8986 C CA . TYR B 1 372 ? 18.090 15.705 -0.340 1.00 17.86 410 TYR B CA 1
ATOM 8987 C C . TYR B 1 372 ? 17.618 14.317 0.033 1.00 17.63 410 TYR B C 1
ATOM 8988 O O . TYR B 1 372 ? 17.298 13.521 -0.832 1.00 18.88 410 TYR B O 1
ATOM 8997 N N . SER B 1 373 ? 17.603 14.015 1.322 1.00 18.39 411 SER B N 1
ATOM 8998 C CA . SER B 1 373 ? 17.068 12.738 1.784 1.00 17.87 411 SER B CA 1
ATOM 8999 C C . SER B 1 373 ? 15.658 12.974 2.300 1.00 18.68 411 SER B C 1
ATOM 9000 O O . SER B 1 373 ? 15.313 14.100 2.714 1.00 18.34 411 SER B O 1
ATOM 9003 N N . SER B 1 374 ? 14.852 11.912 2.279 1.00 17.61 412 SER B N 1
ATOM 9004 C CA . SER B 1 374 ? 13.471 11.991 2.716 1.00 17.40 412 SER B CA 1
ATOM 9005 C C . SER B 1 374 ? 12.868 10.626 3.014 1.00 18.06 412 SER B C 1
ATOM 9006 O O . SER B 1 374 ? 13.385 9.596 2.591 1.00 16.21 412 SER B O 1
ATOM 9009 N N . ASN B 1 375 ? 11.742 10.640 3.722 1.00 19.60 413 ASN B N 1
ATOM 9010 C CA . ASN B 1 375 ? 10.996 9.420 4.000 1.00 21.81 413 ASN B CA 1
ATOM 9011 C C . ASN B 1 375 ? 9.700 9.224 3.171 1.00 22.03 413 ASN B C 1
ATOM 9012 O O . ASN B 1 375 ? 8.924 8.277 3.428 1.00 22.10 413 ASN B O 1
ATOM 9017 N N . GLU B 1 376 ? 9.517 10.072 2.150 1.00 20.14 414 GLU B N 1
ATOM 9018 C CA . GLU B 1 376 ? 8.375 9.980 1.216 1.00 19.89 414 GLU B CA 1
ATOM 9019 C C . GLU B 1 376 ? 8.038 8.564 0.704 1.00 17.83 414 GLU B C 1
ATOM 9020 O O . GLU B 1 376 ? 6.899 8.125 0.805 1.00 17.86 414 GLU B O 1
ATOM 9026 N N . PHE B 1 377 ? 9.027 7.863 0.171 1.00 16.09 415 PHE B N 1
ATOM 9027 C CA . PHE B 1 377 ? 8.781 6.643 -0.597 1.00 17.23 415 PHE B CA 1
ATOM 9028 C C . PHE B 1 377 ? 7.939 5.570 0.086 1.00 18.14 415 PHE B C 1
ATOM 9029 O O . PHE B 1 377 ? 8.378 4.972 1.071 1.00 17.96 415 PHE B O 1
ATOM 9037 N N . GLU B 1 378 ? 6.756 5.307 -0.483 1.00 19.11 416 GLU B N 1
ATOM 9038 C CA . GLU B 1 378 ? 5.797 4.324 0.035 1.00 20.81 416 GLU B CA 1
ATOM 9039 C C . GLU B 1 378 ? 5.386 4.671 1.460 1.00 22.33 416 GLU B C 1
ATOM 9040 O O . GLU B 1 378 ? 4.769 3.870 2.165 1.00 23.24 416 GLU B O 1
ATOM 9046 N N . GLU B 1 379 ? 5.758 5.881 1.856 1.00 23.87 417 GLU B N 1
ATOM 9047 C CA . GLU B 1 379 ? 5.425 6.514 3.137 1.00 26.19 417 GLU B CA 1
ATOM 9048 C C . GLU B 1 379 ? 5.767 5.837 4.475 1.00 25.37 417 GLU B C 1
ATOM 9049 O O . GLU B 1 379 ? 5.060 6.028 5.482 1.00 24.87 417 GLU B O 1
ATOM 9055 N N . TYR B 1 380 ? 6.852 5.055 4.464 1.00 24.68 418 TYR B N 1
ATOM 9056 C CA . TYR B 1 380 ? 7.517 4.575 5.677 1.00 23.66 418 TYR B CA 1
ATOM 9057 C C . TYR B 1 380 ? 8.391 5.702 6.212 1.00 25.31 418 TYR B C 1
ATOM 9058 O O . TYR B 1 380 ? 9.341 6.108 5.527 1.00 28.14 418 TYR B O 1
ATOM 9067 N N . PRO B 1 381 ? 8.101 6.197 7.420 1.00 25.10 419 PRO B N 1
ATOM 9068 C CA . PRO B 1 381 ? 8.856 7.323 8.001 1.00 24.34 419 PRO B CA 1
ATOM 9069 C C . PRO B 1 381 ? 10.287 6.996 8.427 1.00 23.50 419 PRO B C 1
ATOM 9070 O O . PRO B 1 381 ? 11.037 7.934 8.669 1.00 23.03 419 PRO B O 1
ATOM 9074 N N . GLY B 1 382 ? 10.657 5.714 8.519 1.00 22.45 420 GLY B N 1
ATOM 9075 C CA . GLY B 1 382 ? 11.992 5.338 8.972 1.00 20.50 420 GLY B CA 1
ATOM 9076 C C . GLY B 1 382 ? 12.948 4.904 7.870 1.00 20.57 420 GLY B C 1
ATOM 9077 O O . GLY B 1 382 ? 13.926 4.205 8.133 1.00 22.19 420 GLY B O 1
ATOM 9078 N N . ARG B 1 383 ? 12.644 5.291 6.633 1.00 19.44 421 ARG B N 1
ATOM 9079 C CA . ARG B 1 383 ? 13.488 5.019 5.475 1.00 17.18 421 ARG B CA 1
ATOM 9080 C C . ARG B 1 383 ? 14.185 6.286 5.035 1.00 17.47 421 ARG B C 1
ATOM 9081 O O . ARG B 1 383 ? 13.692 7.398 5.227 1.00 17.13 421 ARG B O 1
ATOM 9089 N N . ARG B 1 384 ? 15.329 6.112 4.402 1.00 17.67 422 ARG B N 1
ATOM 9090 C CA . ARG B 1 384 ? 15.967 7.231 3.787 1.00 18.75 422 ARG B CA 1
ATOM 9091 C C . ARG B 1 384 ? 16.255 6.867 2.355 1.00 18.46 422 ARG B C 1
ATOM 9092 O O . ARG B 1 384 ? 16.973 5.905 2.068 1.00 17.93 422 ARG B O 1
ATOM 9100 N N . ASN B 1 385 ? 15.635 7.629 1.467 1.00 18.35 423 ASN B N 1
ATOM 9101 C CA . ASN B 1 385 ? 15.964 7.632 0.057 1.00 18.67 423 ASN B CA 1
ATOM 9102 C C . ASN B 1 385 ? 16.464 9.014 -0.282 1.00 20.44 423 ASN B C 1
ATOM 9103 O O . ASN B 1 385 ? 16.108 9.997 0.382 1.00 22.13 423 ASN B O 1
ATOM 9108 N N . ILE B 1 386 ? 17.318 9.114 -1.285 1.00 20.58 424 ILE B N 1
ATOM 9109 C CA . ILE B 1 386 ? 17.802 10.436 -1.635 1.00 20.29 424 ILE B CA 1
ATOM 9110 C C . ILE B 1 386 ? 17.233 10.830 -2.983 1.00 19.19 424 ILE B C 1
ATOM 9111 O O . ILE B 1 386 ? 17.085 9.994 -3.865 1.00 20.06 424 ILE B O 1
ATOM 9116 N N . TYR B 1 387 ? 16.864 12.098 -3.100 1.00 19.08 425 TYR B N 1
ATOM 9117 C CA . TYR B 1 387 ? 16.098 12.616 -4.229 1.00 18.74 425 TYR B CA 1
ATOM 9118 C C . TYR B 1 387 ? 16.814 13.803 -4.830 1.00 18.67 425 TYR B C 1
ATOM 9119 O O . TYR B 1 387 ? 17.571 14.481 -4.133 1.00 19.13 425 TYR B O 1
ATOM 9128 N N . ARG B 1 388 ? 16.585 14.073 -6.110 1.00 17.71 426 ARG B N 1
ATOM 9129 C CA . ARG B 1 388 ? 16.983 15.377 -6.637 1.00 17.94 426 ARG B CA 1
ATOM 9130 C C . ARG B 1 388 ? 15.821 16.153 -7.205 1.00 18.38 426 ARG B C 1
ATOM 9131 O O . ARG B 1 388 ? 14.873 15.569 -7.758 1.00 20.50 426 ARG B O 1
ATOM 9139 N N . ILE B 1 389 ? 15.887 17.470 -7.067 1.00 15.86 427 ILE B N 1
ATOM 9140 C CA . ILE B 1 389 ? 14.854 18.300 -7.639 1.00 14.15 427 ILE B CA 1
ATOM 9141 C C . ILE B 1 389 ? 15.441 19.442 -8.453 1.00 14.55 427 ILE B C 1
ATOM 9142 O O . ILE B 1 389 ? 16.492 19.983 -8.112 1.00 15.62 427 ILE B O 1
ATOM 9147 N N . SER B 1 390 ? 14.781 19.798 -9.551 1.00 14.76 428 SER B N 1
ATOM 9148 C CA . SER B 1 390 ? 15.243 20.923 -10.361 1.00 13.64 428 SER B CA 1
ATOM 9149 C C . SER B 1 390 ? 14.989 22.219 -9.600 1.00 14.01 428 SER B C 1
ATOM 9150 O O . SER B 1 390 ? 13.977 22.347 -8.917 1.00 13.05 428 SER B O 1
ATOM 9153 N N . ILE B 1 391 ? 15.918 23.165 -9.708 1.00 15.75 429 ILE B N 1
ATOM 9154 C CA . ILE B 1 391 ? 15.862 24.405 -8.938 1.00 17.51 429 ILE B CA 1
ATOM 9155 C C . ILE B 1 391 ? 15.869 25.670 -9.805 1.00 17.41 429 ILE B C 1
ATOM 9156 O O . ILE B 1 391 ? 15.944 26.787 -9.286 1.00 18.06 429 ILE B O 1
ATOM 9161 N N . GLY B 1 392 ? 15.791 25.498 -11.121 1.00 16.23 430 GLY B N 1
ATOM 9162 C CA . GLY B 1 392 ? 15.943 26.613 -12.030 1.00 14.64 430 GLY B CA 1
ATOM 9163 C C . GLY B 1 392 ? 14.643 27.339 -12.267 1.00 16.08 430 GLY B C 1
ATOM 9164 O O . GLY B 1 392 ? 14.640 28.520 -12.627 1.00 18.15 430 GLY B O 1
ATOM 9165 N N . SER B 1 393 ? 13.541 26.628 -12.047 1.00 16.25 431 SER B N 1
ATOM 9166 C CA . SER B 1 393 ? 12.208 27.081 -12.415 1.00 14.75 431 SER B CA 1
ATOM 9167 C C . SER B 1 393 ? 11.124 26.364 -11.586 1.00 16.68 431 SER B C 1
ATOM 9168 O O . SER B 1 393 ? 11.274 25.171 -11.247 1.00 16.60 431 SER B O 1
ATOM 9171 N N . TYR B 1 394 ? 10.030 27.062 -11.267 1.00 18.42 432 TYR B N 1
ATOM 9172 C CA . TYR B 1 394 ? 8.939 26.442 -10.474 1.00 20.66 432 TYR B CA 1
ATOM 9173 C C . TYR B 1 394 ? 8.215 25.311 -11.253 1.00 21.92 432 TYR B C 1
ATOM 9174 O O . TYR B 1 394 ? 8.356 25.223 -12.468 1.00 23.28 432 TYR B O 1
ATOM 9183 N N . PRO B 1 395 ? 7.285 24.602 -10.635 1.00 22.19 433 PRO B N 1
ATOM 9184 C CA . PRO B 1 395 ? 7.430 23.224 -10.170 1.00 21.74 433 PRO B CA 1
ATOM 9185 C C . PRO B 1 395 ? 8.806 22.565 -10.361 1.00 21.37 433 PRO B C 1
ATOM 9186 O O . PRO B 1 395 ? 9.223 22.341 -11.493 1.00 23.02 433 PRO B O 1
ATOM 9190 N N . PRO B 1 396 ? 9.505 22.279 -9.268 1.00 19.66 434 PRO B N 1
ATOM 9191 C CA . PRO B 1 396 ? 10.667 21.397 -9.308 1.00 19.16 434 PRO B CA 1
ATOM 9192 C C . PRO B 1 396 ? 10.323 20.008 -9.830 1.00 18.47 434 PRO B C 1
ATOM 9193 O O . PRO B 1 396 ? 9.330 19.412 -9.429 1.00 18.58 434 PRO B O 1
ATOM 9197 N N . SER B 1 397 ? 11.149 19.509 -10.737 1.00 18.01 435 SER B N 1
ATOM 9198 C CA . SER B 1 397 ? 11.045 18.134 -11.179 1.00 17.56 435 SER B CA 1
ATOM 9199 C C . SER B 1 397 ? 11.633 17.270 -10.084 1.00 17.53 435 SER B C 1
ATOM 9200 O O . SER B 1 397 ? 12.529 17.712 -9.374 1.00 17.91 435 SER B O 1
ATOM 9203 N N . LYS B 1 398 ? 11.134 16.046 -9.945 1.00 16.12 436 LYS B N 1
ATOM 9204 C CA . LYS B 1 398 ? 11.549 15.190 -8.846 1.00 15.81 436 LYS B CA 1
ATOM 9205 C C . LYS B 1 398 ? 12.022 13.829 -9.341 1.00 15.97 436 LYS B C 1
ATOM 9206 O O . LYS B 1 398 ? 11.364 13.194 -10.141 1.00 16.53 436 LYS B O 1
ATOM 9212 N N . LYS B 1 399 ? 13.175 13.392 -8.864 1.00 16.45 437 LYS B N 1
ATOM 9213 C CA . LYS B 1 399 ? 13.676 12.070 -9.196 1.00 16.20 437 LYS B CA 1
ATOM 9214 C C . LYS B 1 399 ? 14.149 11.458 -7.900 1.00 16.12 437 LYS B C 1
ATOM 9215 O O . LYS B 1 399 ? 14.985 12.028 -7.197 1.00 16.56 437 LYS B O 1
ATOM 9221 N N . CYS B 1 400 ? 13.582 10.318 -7.555 1.00 16.34 438 CYS B N 1
ATOM 9222 C CA . CYS B 1 400 ? 14.126 9.543 -6.473 1.00 17.37 438 CYS B CA 1
ATOM 9223 C C . CYS B 1 400 ? 15.228 8.700 -7.081 1.00 17.58 438 CYS B C 1
ATOM 9224 O O . CYS B 1 400 ? 14.966 7.805 -7.890 1.00 17.75 438 CYS B O 1
ATOM 9227 N N . VAL B 1 401 ? 16.472 9.000 -6.737 1.00 17.90 439 VAL B N 1
ATOM 9228 C CA . VAL B 1 401 ? 17.559 8.194 -7.271 1.00 19.09 439 VAL B CA 1
ATOM 9229 C C . VAL B 1 401 ? 17.605 6.784 -6.643 1.00 20.40 439 VAL B C 1
ATOM 9230 O O . VAL B 1 401 ? 17.943 5.810 -7.327 1.00 22.88 439 VAL B O 1
ATOM 9234 N N . THR B 1 402 ? 17.221 6.663 -5.372 1.00 19.87 440 THR B N 1
ATOM 9235 C CA . THR B 1 402 ? 17.435 5.414 -4.628 1.00 19.48 440 THR B CA 1
ATOM 9236 C C . THR B 1 402 ? 16.272 4.420 -4.621 1.00 19.25 440 THR B C 1
ATOM 9237 O O . THR B 1 402 ? 16.498 3.208 -4.650 1.00 20.01 440 THR B O 1
ATOM 9241 N N . CYS B 1 403 ? 15.042 4.928 -4.612 1.00 17.92 441 CYS B N 1
ATOM 9242 C CA . CYS B 1 403 ? 13.840 4.098 -4.464 1.00 17.77 441 CYS B CA 1
ATOM 9243 C C . CYS B 1 403 ? 13.920 2.684 -5.032 1.00 16.86 441 CYS B C 1
ATOM 9244 O O . CYS B 1 403 ? 13.691 1.712 -4.316 1.00 17.24 441 CYS B O 1
ATOM 9247 N N . HIS B 1 404 ? 14.239 2.571 -6.315 1.00 15.67 442 HIS B N 1
ATOM 9248 C CA . HIS B 1 404 ? 14.233 1.280 -6.983 1.00 15.10 442 HIS B CA 1
ATOM 9249 C C . HIS B 1 404 ? 15.646 0.802 -7.355 1.00 16.04 442 HIS B C 1
ATOM 9250 O O . HIS B 1 404 ? 15.783 -0.211 -8.055 1.00 17.67 442 HIS B O 1
ATOM 9257 N N . LEU B 1 405 ? 16.680 1.514 -6.885 1.00 14.34 443 LEU B N 1
ATOM 9258 C CA . LEU B 1 405 ? 18.075 1.176 -7.191 1.00 13.86 443 LEU B CA 1
ATOM 9259 C C . LEU B 1 405 ? 18.392 -0.249 -6.769 1.00 15.79 443 LEU B C 1
ATOM 9260 O O . LEU B 1 405 ? 18.881 -1.041 -7.569 1.00 18.77 443 LEU B O 1
ATOM 9265 N N . ARG B 1 406 ? 18.142 -0.550 -5.501 1.00 16.69 444 ARG B N 1
ATOM 9266 C CA . ARG B 1 406 ? 18.049 -1.915 -5.010 1.00 16.98 444 ARG B CA 1
ATOM 9267 C C . ARG B 1 406 ? 16.889 -1.878 -4.025 1.00 17.11 444 ARG B C 1
ATOM 9268 O O . ARG B 1 406 ? 17.076 -1.661 -2.820 1.00 15.73 444 ARG B O 1
ATOM 9276 N N . LYS B 1 407 ? 15.682 -2.040 -4.561 1.00 17.67 445 LYS B N 1
ATOM 9277 C CA . LYS B 1 407 ? 14.461 -1.840 -3.789 1.00 18.33 445 LYS B CA 1
ATOM 9278 C C . LYS B 1 407 ? 14.445 -2.647 -2.493 1.00 18.02 445 LYS B C 1
ATOM 9279 O O . LYS B 1 407 ? 14.240 -2.069 -1.407 1.00 19.88 445 LYS B O 1
ATOM 9285 N N . GLU B 1 408 ? 14.681 -3.960 -2.605 1.00 14.71 446 GLU B N 1
ATOM 9286 C CA . GLU B 1 408 ? 14.560 -4.872 -1.462 1.00 12.69 446 GLU B CA 1
ATOM 9287 C C . GLU B 1 408 ? 15.732 -4.832 -0.460 1.00 11.48 446 GLU B C 1
ATOM 9288 O O . GLU B 1 408 ? 15.507 -4.925 0.750 1.00 11.12 446 GLU B O 1
ATOM 9294 N N . ARG B 1 409 ? 16.961 -4.697 -0.963 1.00 10.54 447 ARG B N 1
ATOM 9295 C CA . ARG B 1 409 ? 18.161 -4.560 -0.129 1.00 10.86 447 ARG B CA 1
ATOM 9296 C C . ARG B 1 409 ? 18.280 -3.208 0.580 1.00 12.33 447 ARG B C 1
ATOM 9297 O O . ARG B 1 409 ? 18.761 -3.119 1.713 1.00 12.27 447 ARG B O 1
ATOM 9305 N N . CYS B 1 410 ? 17.863 -2.149 -0.095 1.00 13.99 448 CYS B N 1
ATOM 9306 C CA . CYS B 1 410 ? 18.287 -0.815 0.305 1.00 15.71 448 CYS B CA 1
ATOM 9307 C C . CYS B 1 410 ? 17.154 0.197 0.378 1.00 14.89 448 CYS B C 1
ATOM 9308 O O . CYS B 1 410 ? 16.599 0.611 -0.642 1.00 12.86 448 CYS B O 1
ATOM 9311 N N . GLN B 1 411 ? 16.806 0.587 1.598 1.00 13.87 449 GLN B N 1
ATOM 9312 C CA . GLN B 1 411 ? 15.794 1.612 1.774 1.00 14.24 449 GLN B CA 1
ATOM 9313 C C . GLN B 1 411 ? 16.223 2.621 2.827 1.00 13.96 449 GLN B C 1
ATOM 9314 O O . GLN B 1 411 ? 15.409 3.380 3.357 1.00 13.01 449 GLN B O 1
ATOM 9320 N N . TYR B 1 412 ? 17.524 2.632 3.097 1.00 13.72 450 TYR B N 1
ATOM 9321 C CA . TYR B 1 412 ? 18.100 3.570 4.041 1.00 15.40 450 TYR B CA 1
ATOM 9322 C C . TYR B 1 412 ? 19.431 4.076 3.499 1.00 16.43 450 TYR B C 1
ATOM 9323 O O . TYR B 1 412 ? 20.430 3.364 3.527 1.00 18.99 450 TYR B O 1
ATOM 9332 N N . TYR B 1 413 ? 19.444 5.303 2.995 1.00 16.31 451 TYR B N 1
ATOM 9333 C CA . TYR B 1 413 ? 20.595 5.794 2.245 1.00 17.73 451 TYR B CA 1
ATOM 9334 C C . TYR B 1 413 ? 21.156 7.080 2.810 1.00 19.10 451 TYR B C 1
ATOM 9335 O O . TYR B 1 413 ? 20.399 7.984 3.187 1.00 19.34 451 TYR B O 1
ATOM 9344 N N . THR B 1 414 ? 22.478 7.187 2.850 1.00 19.06 452 THR B N 1
ATOM 9345 C CA . THR B 1 414 ? 23.079 8.513 2.939 1.00 18.50 452 THR B CA 1
ATOM 9346 C C . THR B 1 414 ? 23.896 8.775 1.676 1.00 19.76 452 THR B C 1
ATOM 9347 O O . THR B 1 414 ? 24.181 7.850 0.923 1.00 19.69 452 THR B O 1
ATOM 9351 N N . ALA B 1 415 ? 24.260 10.031 1.448 1.00 20.91 453 ALA B N 1
ATOM 9352 C CA . ALA B 1 415 ? 24.995 10.402 0.245 1.00 22.16 453 ALA B CA 1
ATOM 9353 C C . ALA B 1 415 ? 26.227 11.221 0.589 1.00 23.47 453 ALA B C 1
ATOM 9354 O O . ALA B 1 415 ? 26.245 11.937 1.590 1.00 24.58 453 ALA B O 1
ATOM 9356 N N . SER B 1 416 ? 27.253 11.125 -0.249 1.00 24.06 454 SER B N 1
ATOM 9357 C CA . SER B 1 416 ? 28.446 11.940 -0.065 1.00 24.42 454 SER B CA 1
ATOM 9358 C C . SER B 1 416 ? 28.916 12.468 -1.398 1.00 24.33 454 SER B C 1
ATOM 9359 O O . SER B 1 416 ? 29.185 11.676 -2.296 1.00 26.78 454 SER B O 1
ATOM 9362 N N . PHE B 1 417 ? 29.030 13.786 -1.532 1.00 22.42 455 PHE B N 1
ATOM 9363 C CA . PHE B 1 417 ? 29.329 14.386 -2.835 1.00 22.71 455 PHE B CA 1
ATOM 9364 C C . PHE B 1 417 ? 30.767 14.864 -3.011 1.00 24.43 455 PHE B C 1
ATOM 9365 O O . PHE B 1 417 ? 31.391 15.356 -2.078 1.00 26.44 455 PHE B O 1
ATOM 9373 N N . SER B 1 418 ? 31.292 14.710 -4.219 1.00 25.62 456 SER B N 1
ATOM 9374 C CA . SER B 1 418 ? 32.583 15.275 -4.552 1.00 26.85 456 SER B CA 1
ATOM 9375 C C . SER B 1 418 ? 32.391 16.755 -4.851 1.00 29.13 456 SER B C 1
ATOM 9376 O O . SER B 1 418 ? 31.255 17.265 -4.844 1.00 29.73 456 SER B O 1
ATOM 9379 N N . ASP B 1 419 ? 33.495 17.449 -5.104 1.00 29.30 457 ASP B N 1
ATOM 9380 C CA . ASP B 1 419 ? 33.436 18.873 -5.386 1.00 29.92 457 ASP B CA 1
ATOM 9381 C C . ASP B 1 419 ? 32.591 19.156 -6.623 1.00 30.85 457 ASP B C 1
ATOM 9382 O O . ASP B 1 419 ? 32.544 18.344 -7.560 1.00 32.38 457 ASP B O 1
ATOM 9387 N N . TYR B 1 420 ? 31.915 20.301 -6.609 1.00 29.75 458 TYR B N 1
ATOM 9388 C CA . TYR B 1 420 ? 30.978 20.679 -7.665 1.00 29.38 458 TYR B CA 1
ATOM 9389 C C . TYR B 1 420 ? 29.910 19.615 -7.934 1.00 27.30 458 TYR B C 1
ATOM 9390 O O . TYR B 1 420 ? 29.130 19.734 -8.885 1.00 27.16 458 TYR B O 1
ATOM 9399 N N . ALA B 1 421 ? 29.864 18.604 -7.066 1.00 25.41 459 ALA B N 1
ATOM 9400 C CA . ALA B 1 421 ? 28.964 17.461 -7.204 1.00 24.74 459 ALA B CA 1
ATOM 9401 C C . ALA B 1 421 ? 29.144 16.755 -8.526 1.00 24.22 459 ALA B C 1
ATOM 9402 O O . ALA B 1 421 ? 28.168 16.391 -9.162 1.00 25.29 459 ALA B O 1
ATOM 9404 N N . LYS B 1 422 ? 30.396 16.575 -8.943 1.00 24.51 460 LYS B N 1
ATOM 9405 C CA . LYS B 1 422 ? 30.700 15.881 -10.189 1.00 24.03 460 LYS B CA 1
ATOM 9406 C C . LYS B 1 422 ? 30.353 14.392 -10.069 1.00 22.83 460 LYS B C 1
ATOM 9407 O O . LYS B 1 422 ? 29.966 13.751 -11.045 1.00 23.03 460 LYS B O 1
ATOM 9413 N N . TYR B 1 423 ? 30.510 13.857 -8.862 1.00 20.39 461 TYR B N 1
ATOM 9414 C CA . TYR B 1 423 ? 30.146 12.486 -8.546 1.00 19.41 461 TYR B CA 1
ATOM 9415 C C . TYR B 1 423 ? 29.662 12.450 -7.106 1.00 19.82 461 TYR B C 1
ATOM 9416 O O . TYR B 1 423 ? 29.903 13.392 -6.348 1.00 19.00 461 TYR B O 1
ATOM 9425 N N . TYR B 1 424 ? 28.981 11.368 -6.729 1.00 19.34 462 TYR B N 1
ATOM 9426 C CA . TYR B 1 424 ? 28.628 11.167 -5.333 1.00 19.00 462 TYR B CA 1
ATOM 9427 C C . TYR B 1 424 ? 28.576 9.710 -4.997 1.00 19.51 462 TYR B C 1
ATOM 9428 O O . TYR B 1 424 ? 28.299 8.893 -5.864 1.00 22.53 462 TYR B O 1
ATOM 9437 N N . ALA B 1 425 ? 28.846 9.386 -3.738 1.00 19.12 463 ALA B N 1
ATOM 9438 C CA . ALA B 1 425 ? 28.726 8.017 -3.248 1.00 18.69 463 ALA B CA 1
ATOM 9439 C C . ALA B 1 425 ? 27.382 7.872 -2.577 1.00 18.94 463 ALA B C 1
ATOM 9440 O O . ALA B 1 425 ? 26.894 8.799 -1.938 1.00 17.99 463 ALA B O 1
ATOM 9442 N N . LEU B 1 426 ? 26.784 6.699 -2.743 1.00 19.90 464 LEU B N 1
ATOM 9443 C CA . LEU B 1 426 ? 25.564 6.364 -2.039 1.00 19.16 464 LEU B CA 1
ATOM 9444 C C . LEU B 1 426 ? 25.933 5.283 -1.065 1.00 18.77 464 LEU B C 1
ATOM 9445 O O . LEU B 1 426 ? 26.614 4.330 -1.435 1.00 20.38 464 LEU B O 1
ATOM 9450 N N . VAL B 1 427 ? 25.532 5.458 0.186 1.00 17.20 465 VAL B N 1
ATOM 9451 C CA . VAL B 1 427 ? 25.731 4.428 1.190 1.00 18.92 465 VAL B CA 1
ATOM 9452 C C . VAL B 1 427 ? 24.361 3.984 1.698 1.00 19.97 465 VAL B C 1
ATOM 9453 O O . VAL B 1 427 ? 23.591 4.766 2.277 1.00 19.88 465 VAL B O 1
ATOM 9457 N N . CYS B 1 428 ? 24.067 2.718 1.451 1.00 20.07 466 CYS B N 1
ATOM 9458 C CA . CYS B 1 428 ? 22.825 2.132 1.874 1.00 21.95 466 CYS B CA 1
ATOM 9459 C C . CYS B 1 428 ? 23.133 1.357 3.134 1.00 23.14 466 CYS B C 1
ATOM 9460 O O . CYS B 1 428 ? 24.112 0.604 3.174 1.00 24.52 466 CYS B O 1
ATOM 9463 N N . TYR B 1 429 ? 22.319 1.565 4.165 1.00 22.92 467 TYR B N 1
ATOM 9464 C CA . TYR B 1 429 ? 22.560 0.968 5.471 1.00 22.91 467 TYR B CA 1
ATOM 9465 C C . TYR B 1 429 ? 21.699 -0.252 5.754 1.00 24.33 467 TYR B C 1
ATOM 9466 O O . TYR B 1 429 ? 21.946 -0.966 6.727 1.00 24.72 467 TYR B O 1
ATOM 9475 N N . GLY B 1 430 ? 20.683 -0.480 4.920 1.00 24.64 468 GLY B N 1
ATOM 9476 C CA . GLY B 1 430 ? 19.709 -1.536 5.162 1.00 24.05 468 GLY B CA 1
ATOM 9477 C C . GLY B 1 430 ? 18.457 -1.366 4.313 1.00 24.01 468 GLY B C 1
ATOM 9478 O O . GLY B 1 430 ? 18.396 -0.435 3.500 1.00 23.61 468 GLY B O 1
ATOM 9479 N N . PRO B 1 431 ? 17.451 -2.230 4.482 1.00 23.65 469 PRO B N 1
ATOM 9480 C CA . PRO B 1 431 ? 17.432 -3.318 5.472 1.00 23.33 469 PRO B CA 1
ATOM 9481 C C . PRO B 1 431 ? 18.417 -4.452 5.224 1.00 23.09 469 PRO B C 1
ATOM 9482 O O . PRO B 1 431 ? 18.802 -5.118 6.185 1.00 24.21 469 PRO B O 1
ATOM 9486 N N . GLY B 1 432 ? 18.807 -4.682 3.975 1.00 22.04 470 GLY B N 1
ATOM 9487 C CA . GLY B 1 432 ? 19.755 -5.740 3.662 1.00 19.58 470 GLY B CA 1
ATOM 9488 C C . GLY B 1 432 ? 21.190 -5.369 3.996 1.00 19.19 470 GLY B C 1
ATOM 9489 O O . GLY B 1 432 ? 21.481 -4.261 4.445 1.00 20.77 470 GLY B O 1
ATOM 9490 N N . ILE B 1 433 ? 22.099 -6.308 3.771 1.00 18.97 471 ILE B N 1
ATOM 9491 C CA . ILE B 1 433 ? 23.526 -6.075 3.948 1.00 17.41 471 ILE B CA 1
ATOM 9492 C C . ILE B 1 433 ? 23.903 -4.777 3.243 1.00 16.23 471 ILE B C 1
ATOM 9493 O O . ILE B 1 433 ? 23.629 -4.617 2.065 1.00 16.44 471 ILE B O 1
ATOM 9498 N N . PRO B 1 434 ? 24.486 -3.834 3.972 1.00 16.16 472 PRO B N 1
ATOM 9499 C CA . PRO B 1 434 ? 24.767 -2.499 3.428 1.00 17.01 472 PRO B CA 1
ATOM 9500 C C . PRO B 1 434 ? 25.691 -2.515 2.223 1.00 17.85 472 PRO B C 1
ATOM 9501 O O . PRO B 1 434 ? 26.482 -3.448 2.068 1.00 17.92 472 PRO B O 1
ATOM 9505 N N . ILE B 1 435 ? 25.579 -1.487 1.385 1.00 18.59 473 ILE B N 1
ATOM 9506 C CA . ILE B 1 435 ? 26.391 -1.371 0.170 1.00 18.93 473 ILE B CA 1
ATOM 9507 C C . ILE B 1 435 ? 26.728 0.090 -0.142 1.00 19.50 473 ILE B C 1
ATOM 9508 O O . ILE B 1 435 ? 25.885 0.984 -0.016 1.00 19.61 473 ILE B O 1
ATOM 9513 N N . SER B 1 436 ? 27.977 0.321 -0.531 1.00 20.00 474 SER B N 1
ATOM 9514 C CA . SER B 1 436 ? 28.426 1.642 -0.947 1.00 19.57 474 SER B CA 1
ATOM 9515 C C . SER B 1 436 ? 28.742 1.621 -2.441 1.00 19.44 474 SER B C 1
ATOM 9516 O O . SER B 1 436 ? 29.434 0.721 -2.921 1.00 19.51 474 SER B O 1
ATOM 9519 N N . THR B 1 437 ? 28.199 2.588 -3.178 1.00 17.97 475 THR B N 1
ATOM 9520 C CA . THR B 1 437 ? 28.330 2.609 -4.625 1.00 18.47 475 THR B CA 1
ATOM 9521 C C . THR B 1 437 ? 28.629 4.008 -5.099 1.00 19.75 475 THR B C 1
ATOM 9522 O O . THR B 1 437 ? 28.227 4.983 -4.443 1.00 22.33 475 THR B O 1
ATOM 9526 N N . LEU B 1 438 ? 29.326 4.108 -6.233 1.00 18.94 476 LEU B N 1
ATOM 9527 C CA . LEU B 1 438 ? 29.724 5.399 -6.800 1.00 20.05 476 LEU B CA 1
ATOM 9528 C C . LEU B 1 438 ? 28.821 5.844 -7.947 1.00 20.03 476 LEU B C 1
ATOM 9529 O O . LEU B 1 438 ? 28.539 5.064 -8.847 1.00 21.30 476 LEU B O 1
ATOM 9534 N N . HIS B 1 439 ? 28.385 7.099 -7.919 1.00 19.85 477 HIS B N 1
ATOM 9535 C CA . HIS B 1 439 ? 27.433 7.592 -8.910 1.00 20.62 477 HIS B CA 1
ATOM 9536 C C . HIS B 1 439 ? 27.858 8.863 -9.603 1.00 21.18 477 HIS B C 1
ATOM 9537 O O . HIS B 1 439 ? 28.471 9.748 -8.986 1.00 21.91 477 HIS B O 1
ATOM 9544 N N . ASP B 1 440 ? 27.508 8.938 -10.887 1.00 20.88 478 ASP B N 1
ATOM 9545 C CA . ASP B 1 440 ? 27.779 10.086 -11.749 1.00 21.32 478 ASP B CA 1
ATOM 9546 C C . ASP B 1 440 ? 26.893 11.265 -11.356 1.00 21.06 478 ASP B C 1
ATOM 9547 O O . ASP B 1 440 ? 25.694 11.101 -11.204 1.00 21.30 478 ASP B O 1
ATOM 9552 N N . GLY B 1 441 ? 27.482 12.447 -11.195 1.00 21.05 479 GLY B N 1
ATOM 9553 C CA . GLY B 1 441 ? 26.745 13.621 -10.747 1.00 21.20 479 GLY B CA 1
ATOM 9554 C C . GLY B 1 441 ? 25.616 14.096 -11.657 1.00 23.09 479 GLY B C 1
ATOM 9555 O O . GLY B 1 441 ? 24.546 14.488 -11.183 1.00 23.83 479 GLY B O 1
ATOM 9556 N N . ARG B 1 442 ? 25.851 14.061 -12.966 1.00 23.97 480 ARG B N 1
ATOM 9557 C CA . ARG B 1 442 ? 24.889 14.560 -13.948 1.00 24.45 480 ARG B CA 1
ATOM 9558 C C . ARG B 1 442 ? 23.749 13.586 -14.185 1.00 24.44 480 ARG B C 1
ATOM 9559 O O . ARG B 1 442 ? 22.602 13.987 -14.341 1.00 25.57 480 ARG B O 1
ATOM 9567 N N . THR B 1 443 ? 24.069 12.303 -14.181 1.00 24.20 481 THR B N 1
ATOM 9568 C CA . THR B 1 443 ? 23.191 11.300 -14.747 1.00 23.86 481 THR B CA 1
ATOM 9569 C C . THR B 1 443 ? 22.585 10.370 -13.701 1.00 23.99 481 THR B C 1
ATOM 9570 O O . THR B 1 443 ? 21.566 9.731 -13.951 1.00 23.72 481 THR B O 1
ATOM 9574 N N . ASP B 1 444 ? 23.221 10.312 -12.530 1.00 24.94 482 ASP B N 1
ATOM 9575 C CA . ASP B 1 444 ? 22.821 9.442 -11.414 1.00 24.78 482 ASP B CA 1
ATOM 9576 C C . ASP B 1 444 ? 23.125 7.953 -11.604 1.00 25.15 482 ASP B C 1
ATOM 9577 O O . ASP B 1 444 ? 22.790 7.147 -10.741 1.00 25.81 482 ASP B O 1
ATOM 9582 N N . GLN B 1 445 ? 23.753 7.583 -12.718 1.00 25.69 483 GLN B N 1
ATOM 9583 C CA . GLN B 1 445 ? 24.034 6.170 -13.013 1.00 26.82 483 GLN B CA 1
ATOM 9584 C C . GLN B 1 445 ? 25.224 5.678 -12.181 1.00 26.19 483 GLN B C 1
ATOM 9585 O O . GLN B 1 445 ? 26.197 6.423 -11.986 1.00 26.26 483 GLN B O 1
ATOM 9591 N N . GLU B 1 446 ? 25.145 4.444 -11.678 1.00 24.24 484 GLU B N 1
ATOM 9592 C CA . GLU B 1 446 ? 26.245 3.931 -10.872 1.00 23.26 484 GLU B CA 1
ATOM 9593 C C . GLU B 1 446 ? 27.393 3.446 -11.723 1.00 22.85 484 GLU B C 1
ATOM 9594 O O . GLU B 1 446 ? 27.200 2.750 -12.712 1.00 24.19 484 GLU B O 1
ATOM 9600 N N . ILE B 1 447 ? 28.593 3.857 -11.342 1.00 22.33 485 ILE B N 1
ATOM 9601 C CA . ILE B 1 447 ? 29.770 3.608 -12.152 1.00 21.34 485 ILE B CA 1
ATOM 9602 C C . ILE B 1 447 ? 30.735 2.682 -11.461 1.00 21.17 485 ILE B C 1
ATOM 9603 O O . ILE B 1 447 ? 31.681 2.215 -12.085 1.00 20.82 485 ILE B O 1
ATOM 9608 N N . LYS B 1 448 ? 30.490 2.429 -10.173 1.00 21.76 486 LYS B N 1
ATOM 9609 C CA . LYS B 1 448 ? 31.306 1.517 -9.368 1.00 22.03 486 LYS B CA 1
ATOM 9610 C C . LYS B 1 448 ? 30.614 1.067 -8.088 1.00 22.05 486 LYS B C 1
ATOM 9611 O O . LYS B 1 448 ? 30.012 1.876 -7.378 1.00 21.47 486 LYS B O 1
ATOM 9617 N N . ILE B 1 449 ? 30.694 -0.235 -7.813 1.00 22.10 487 ILE B N 1
ATOM 9618 C CA . ILE B 1 449 ? 30.417 -0.771 -6.484 1.00 20.89 487 ILE B CA 1
ATOM 9619 C C . ILE B 1 449 ? 31.638 -0.397 -5.662 1.00 20.46 487 ILE B C 1
ATOM 9620 O O . ILE B 1 449 ? 32.751 -0.681 -6.075 1.00 19.47 487 ILE B O 1
ATOM 9625 N N . LEU B 1 450 ? 31.445 0.257 -4.521 1.00 21.28 488 LEU B N 1
ATOM 9626 C CA . LEU B 1 450 ? 32.585 0.649 -3.687 1.00 21.44 488 LEU B CA 1
ATOM 9627 C C . LEU B 1 450 ? 32.849 -0.389 -2.595 1.00 23.38 488 LEU B C 1
ATOM 9628 O O . LEU B 1 450 ? 33.966 -0.899 -2.460 1.00 24.55 488 LEU B O 1
ATOM 9633 N N . GLU B 1 451 ? 31.808 -0.694 -1.828 1.00 23.96 489 GLU B N 1
ATOM 9634 C CA . GLU B 1 451 ? 31.852 -1.742 -0.831 1.00 23.80 489 GLU B CA 1
ATOM 9635 C C . GLU B 1 451 ? 30.544 -2.529 -0.850 1.00 24.68 489 GLU B C 1
ATOM 9636 O O . GLU B 1 451 ? 29.457 -1.975 -0.669 1.00 24.39 489 GLU B O 1
ATOM 9642 N N . GLU B 1 452 ? 30.671 -3.831 -1.053 1.00 25.18 490 GLU B N 1
ATOM 9643 C CA . GLU B 1 452 ? 29.539 -4.711 -1.294 1.00 25.67 490 GLU B CA 1
ATOM 9644 C C . GLU B 1 452 ? 29.306 -5.634 -0.098 1.00 25.64 490 GLU B C 1
ATOM 9645 O O . GLU B 1 452 ? 28.256 -6.281 0.007 1.00 26.15 490 GLU B O 1
ATOM 9651 N N . ASN B 1 453 ? 30.294 -5.684 0.796 1.00 24.57 491 ASN B N 1
ATOM 9652 C CA . ASN B 1 453 ? 30.341 -6.649 1.896 1.00 25.11 491 ASN B CA 1
ATOM 9653 C C . ASN B 1 453 ? 30.167 -8.118 1.484 1.00 26.43 491 ASN B C 1
ATOM 9654 O O . ASN B 1 453 ? 29.207 -8.781 1.886 1.00 25.54 491 ASN B O 1
ATOM 9659 N N . LYS B 1 454 ? 31.115 -8.615 0.689 1.00 28.02 492 LYS B N 1
ATOM 9660 C CA . LYS B 1 454 ? 31.086 -10.003 0.222 1.00 30.32 492 LYS B CA 1
ATOM 9661 C C . LYS B 1 454 ? 31.371 -10.972 1.372 1.00 30.01 492 LYS B C 1
ATOM 9662 O O . LYS B 1 454 ? 30.720 -12.019 1.483 1.00 28.98 492 LYS B O 1
ATOM 9668 N N . GLU B 1 455 ? 32.333 -10.608 2.224 1.00 30.20 493 GLU B N 1
ATOM 9669 C CA . GLU B 1 455 ? 32.733 -11.430 3.370 1.00 29.95 493 GLU B CA 1
ATOM 9670 C C . GLU B 1 455 ? 31.542 -11.691 4.281 1.00 29.26 493 GLU B C 1
ATOM 9671 O O . GLU B 1 455 ? 31.208 -12.841 4.567 1.00 29.56 493 GLU B O 1
ATOM 9677 N N . LEU B 1 456 ? 30.905 -10.608 4.716 1.00 28.55 494 LEU B N 1
ATOM 9678 C CA . LEU B 1 456 ? 29.708 -10.673 5.545 1.00 28.13 494 LEU B CA 1
ATOM 9679 C C . LEU B 1 456 ? 28.620 -11.481 4.856 1.00 29.19 494 LEU B C 1
ATOM 9680 O O . LEU B 1 456 ? 28.190 -12.514 5.377 1.00 29.84 494 LEU B O 1
ATOM 9685 N N . GLU B 1 457 ? 28.200 -11.023 3.677 1.00 30.23 495 GLU B N 1
ATOM 9686 C CA . GLU B 1 457 ? 27.262 -11.774 2.843 1.00 30.73 495 GLU B CA 1
ATOM 9687 C C . GLU B 1 457 ? 27.486 -13.271 3.020 1.00 29.90 495 GLU B C 1
ATOM 9688 O O . GLU B 1 457 ? 26.552 -13.999 3.340 1.00 30.06 495 GLU B O 1
ATOM 9694 N N . ASN B 1 458 ? 28.738 -13.702 2.870 1.00 30.08 496 ASN B N 1
ATOM 9695 C CA . ASN B 1 458 ? 29.109 -15.125 2.891 1.00 30.99 496 ASN B CA 1
ATOM 9696 C C . ASN B 1 458 ? 29.236 -15.742 4.279 1.00 31.00 496 ASN B C 1
ATOM 9697 O O . ASN B 1 458 ? 29.008 -16.947 4.454 1.00 30.26 496 ASN B O 1
ATOM 9702 N N . ALA B 1 459 ? 29.623 -14.920 5.251 1.00 30.90 497 ALA B N 1
ATOM 9703 C CA . ALA B 1 459 ? 29.764 -15.367 6.633 1.00 30.87 497 ALA B CA 1
ATOM 9704 C C . ALA B 1 459 ? 28.396 -15.584 7.272 1.00 30.91 497 ALA B C 1
ATOM 9705 O O . ALA B 1 459 ? 28.224 -16.482 8.092 1.00 31.31 497 ALA B O 1
ATOM 9707 N N . LEU B 1 460 ? 27.432 -14.756 6.876 1.00 31.16 498 LEU B N 1
ATOM 9708 C CA . LEU B 1 460 ? 26.057 -14.807 7.368 1.00 31.15 498 LEU B CA 1
ATOM 9709 C C . LEU B 1 460 ? 25.301 -16.007 6.809 1.00 31.58 498 LEU B C 1
ATOM 9710 O O . LEU B 1 460 ? 24.217 -16.343 7.287 1.00 32.37 498 LEU B O 1
ATOM 9715 N N . LYS B 1 461 ? 25.873 -16.642 5.792 1.00 31.92 499 LYS B N 1
ATOM 9716 C CA . LYS B 1 461 ? 25.190 -17.696 5.050 1.00 33.04 499 LYS B CA 1
ATOM 9717 C C . LYS B 1 461 ? 25.007 -19.004 5.833 1.00 33.03 499 LYS B C 1
ATOM 9718 O O . LYS B 1 461 ? 24.203 -19.849 5.444 1.00 34.14 499 LYS B O 1
ATOM 9724 N N . ASN B 1 462 ? 25.747 -19.175 6.926 1.00 32.50 500 ASN B N 1
ATOM 9725 C CA . ASN B 1 462 ? 25.551 -20.319 7.816 1.00 31.21 500 ASN B CA 1
ATOM 9726 C C . ASN B 1 462 ? 24.729 -19.967 9.067 1.00 30.06 500 ASN B C 1
ATOM 9727 O O . ASN B 1 462 ? 24.513 -20.815 9.937 1.00 28.58 500 ASN B O 1
ATOM 9732 N N . ILE B 1 463 ? 24.247 -18.723 9.126 1.00 28.47 501 ILE B N 1
ATOM 9733 C CA . ILE B 1 463 ? 23.655 -18.163 10.341 1.00 27.54 501 ILE B CA 1
ATOM 9734 C C . ILE B 1 463 ? 22.157 -17.805 10.201 1.00 27.52 501 ILE B C 1
ATOM 9735 O O . ILE B 1 463 ? 21.777 -16.944 9.394 1.00 28.75 501 ILE B O 1
ATOM 9740 N N . GLN B 1 464 ? 21.317 -18.470 10.995 1.00 26.89 502 GLN B N 1
ATOM 9741 C CA . GLN B 1 464 ? 19.862 -18.306 10.912 1.00 27.10 502 GLN B CA 1
ATOM 9742 C C . GLN B 1 464 ? 19.384 -17.060 11.645 1.00 26.66 502 GLN B C 1
ATOM 9743 O O . GLN B 1 464 ? 18.956 -17.126 12.802 1.00 27.00 502 GLN B O 1
ATOM 9749 N N . LEU B 1 465 ? 19.462 -15.926 10.948 1.00 25.78 503 LEU B N 1
ATOM 9750 C CA . LEU B 1 465 ? 19.121 -14.603 11.476 1.00 23.22 503 LEU B CA 1
ATOM 9751 C C . LEU B 1 465 ? 17.645 -14.493 11.882 1.00 23.30 503 LEU B C 1
ATOM 9752 O O . LEU B 1 465 ? 16.794 -15.142 11.287 1.00 22.96 503 LEU B O 1
ATOM 9757 N N . PRO B 1 466 ? 17.328 -13.659 12.871 1.00 24.61 504 PRO B N 1
ATOM 9758 C CA . PRO B 1 466 ? 15.927 -13.402 13.226 1.00 25.29 504 PRO B CA 1
ATOM 9759 C C . PRO B 1 466 ? 15.212 -12.626 12.131 1.00 25.81 504 PRO B C 1
ATOM 9760 O O . PRO B 1 466 ? 15.860 -11.898 11.375 1.00 24.80 504 PRO B O 1
ATOM 9764 N N . LYS B 1 467 ? 13.898 -12.788 12.044 1.00 27.99 505 LYS B N 1
ATOM 9765 C CA . LYS B 1 467 ? 13.100 -12.026 11.085 1.00 30.29 505 LYS B CA 1
ATOM 9766 C C . LYS B 1 467 ? 12.692 -10.663 11.658 1.00 30.25 505 LYS B C 1
ATOM 9767 O O . LYS B 1 467 ? 11.998 -10.585 12.674 1.00 30.22 505 LYS B O 1
ATOM 9773 N N . GLU B 1 468 ? 13.147 -9.593 11.015 1.00 31.46 506 GLU B N 1
ATOM 9774 C CA . GLU B 1 468 ? 12.689 -8.243 11.351 1.00 32.16 506 GLU B CA 1
ATOM 9775 C C . GLU B 1 468 ? 11.452 -7.902 10.538 1.00 32.17 506 GLU B C 1
ATOM 9776 O O . GLU B 1 468 ? 11.356 -8.247 9.354 1.00 33.00 506 GLU B O 1
ATOM 9782 N N . GLU B 1 469 ? 10.495 -7.238 11.170 1.00 31.76 507 GLU B N 1
ATOM 9783 C CA . GLU B 1 469 ? 9.419 -6.603 10.423 1.00 31.75 507 GLU B CA 1
ATOM 9784 C C . GLU B 1 469 ? 9.093 -5.231 10.993 1.00 30.36 507 GLU B C 1
ATOM 9785 O O . GLU B 1 469 ? 9.052 -5.053 12.209 1.00 30.71 507 GLU B O 1
ATOM 9791 N N . ILE B 1 470 ? 8.895 -4.266 10.102 1.00 28.23 508 ILE B N 1
ATOM 9792 C CA . ILE B 1 470 ? 8.503 -2.918 10.478 1.00 26.96 508 ILE B CA 1
ATOM 9793 C C . ILE B 1 470 ? 7.027 -2.669 10.142 1.00 26.11 508 ILE B C 1
ATOM 9794 O O . ILE B 1 470 ? 6.606 -2.836 8.997 1.00 26.53 508 ILE B O 1
ATOM 9799 N N . LYS B 1 471 ? 6.246 -2.274 11.144 1.00 24.68 509 LYS B N 1
ATOM 9800 C CA . LYS B 1 471 ? 4.816 -2.051 10.970 1.00 24.15 509 LYS B CA 1
ATOM 9801 C C . LYS B 1 471 ? 4.310 -0.903 11.832 1.00 25.32 509 LYS B C 1
ATOM 9802 O O . LYS B 1 471 ? 5.088 -0.224 12.517 1.00 24.70 509 LYS B O 1
ATOM 9808 N N . LYS B 1 472 ? 2.992 -0.705 11.799 1.00 26.14 510 LYS B N 1
ATOM 9809 C CA . LYS B 1 472 ? 2.359 0.438 12.440 1.00 26.91 510 LYS B CA 1
ATOM 9810 C C . LYS B 1 472 ? 1.103 0.035 13.210 1.00 27.61 510 LYS B C 1
ATOM 9811 O O . LYS B 1 472 ? 0.478 -0.987 12.907 1.00 28.37 510 LYS B O 1
ATOM 9817 N N . LEU B 1 473 ? 0.774 0.828 14.230 1.00 27.87 511 LEU B N 1
ATOM 9818 C CA . LEU B 1 473 ? -0.428 0.654 15.034 1.00 27.70 511 LEU B CA 1
ATOM 9819 C C . LEU B 1 473 ? -1.088 2.009 15.156 1.00 29.72 511 LEU B C 1
ATOM 9820 O O . LEU B 1 473 ? -0.422 2.999 15.440 1.00 30.05 511 LEU B O 1
ATOM 9825 N N . GLU B 1 474 ? -2.389 2.070 14.911 1.00 32.67 512 GLU B N 1
ATOM 9826 C CA . GLU B 1 474 ? -3.139 3.286 15.194 1.00 35.31 512 GLU B CA 1
ATOM 9827 C C . GLU B 1 474 ? -3.904 3.018 16.458 1.00 35.83 512 GLU B C 1
ATOM 9828 O O . GLU B 1 474 ? -4.600 2.009 16.553 1.00 36.48 512 GLU B O 1
ATOM 9834 N N . VAL B 1 475 ? -3.766 3.900 17.438 1.00 37.49 513 VAL B N 1
ATOM 9835 C CA . VAL B 1 475 ? -4.441 3.681 18.710 1.00 39.50 513 VAL B CA 1
ATOM 9836 C C . VAL B 1 475 ? -5.505 4.718 19.024 1.00 41.28 513 VAL B C 1
ATOM 9837 O O . VAL B 1 475 ? -6.678 4.372 19.175 1.00 43.99 513 VAL B O 1
ATOM 9841 N N . ASP B 1 476 ? -5.126 5.982 19.122 1.00 42.03 514 ASP B N 1
ATOM 9842 C CA . ASP B 1 476 ? -6.147 7.002 19.297 1.00 43.62 514 ASP B CA 1
ATOM 9843 C C . ASP B 1 476 ? -6.174 7.875 18.067 1.00 43.12 514 ASP B C 1
ATOM 9844 O O . ASP B 1 476 ? -6.744 7.494 17.048 1.00 43.72 514 ASP B O 1
ATOM 9849 N N . GLU B 1 477 ? -5.550 9.036 18.161 1.00 42.02 515 GLU B N 1
ATOM 9850 C CA . GLU B 1 477 ? -5.299 9.854 16.998 1.00 41.59 515 GLU B CA 1
ATOM 9851 C C . GLU B 1 477 ? -3.813 9.706 16.699 1.00 40.17 515 GLU B C 1
ATOM 9852 O O . GLU B 1 477 ? -3.231 10.461 15.907 1.00 40.07 515 GLU B O 1
ATOM 9858 N N . ILE B 1 478 ? -3.205 8.720 17.352 1.00 36.93 516 ILE B N 1
ATOM 9859 C CA . ILE B 1 478 ? -1.758 8.582 17.380 1.00 34.52 516 ILE B CA 1
ATOM 9860 C C . ILE B 1 478 ? -1.352 7.281 16.726 1.00 33.32 516 ILE B C 1
ATOM 9861 O O . ILE B 1 478 ? -1.837 6.208 17.093 1.00 33.78 516 ILE B O 1
ATOM 9866 N N . THR B 1 479 ? -0.463 7.365 15.751 1.00 30.90 517 THR B N 1
ATOM 9867 C CA . THR B 1 479 ? 0.011 6.135 15.138 1.00 29.07 517 THR B CA 1
ATOM 9868 C C . THR B 1 479 ? 1.425 5.762 15.623 1.00 26.88 517 THR B C 1
ATOM 9869 O O . THR B 1 479 ? 2.292 6.629 15.808 1.00 26.13 517 THR B O 1
ATOM 9873 N N . LEU B 1 480 ? 1.622 4.471 15.883 1.00 23.93 518 LEU B N 1
ATOM 9874 C CA . LEU B 1 480 ? 2.856 3.983 16.481 1.00 20.75 518 LEU B CA 1
ATOM 9875 C C . LEU B 1 480 ? 3.565 3.031 15.531 1.00 19.73 518 LEU B C 1
ATOM 9876 O O . LEU B 1 480 ? 3.055 1.959 15.222 1.00 21.03 518 LEU B O 1
ATOM 9881 N N . TRP B 1 481 ? 4.742 3.431 15.064 1.00 18.62 519 TRP B N 1
ATOM 9882 C CA . TRP B 1 481 ? 5.579 2.583 14.219 1.00 17.09 519 TRP B CA 1
ATOM 9883 C C . TRP B 1 481 ? 6.447 1.659 15.050 1.00 16.93 519 TRP B C 1
ATOM 9884 O O . TRP B 1 481 ? 7.046 2.084 16.046 1.00 14.76 519 TRP B O 1
ATOM 9895 N N . TYR B 1 482 ? 6.517 0.391 14.650 1.00 17.07 520 TYR B N 1
ATOM 9896 C CA . TYR B 1 482 ? 7.294 -0.576 15.420 1.00 17.59 520 TYR B CA 1
ATOM 9897 C C . TYR B 1 482 ? 8.118 -1.565 14.592 1.00 18.64 520 TYR B C 1
ATOM 9898 O O . TYR B 1 482 ? 7.660 -2.111 13.586 1.00 18.89 520 TYR B O 1
ATOM 9907 N N . LYS B 1 483 ? 9.352 -1.782 15.021 1.00 18.75 521 LYS B N 1
ATOM 9908 C CA . LYS B 1 483 ? 10.142 -2.877 14.496 1.00 17.40 521 LYS B CA 1
ATOM 9909 C C . LYS B 1 483 ? 9.901 -4.045 15.445 1.00 17.48 521 LYS B C 1
ATOM 9910 O O . LYS B 1 483 ? 9.927 -3.873 16.668 1.00 15.99 521 LYS B O 1
ATOM 9916 N N . MET B 1 484 ? 9.620 -5.219 14.887 1.00 18.92 522 MET B N 1
ATOM 9917 C CA . MET B 1 484 ? 9.525 -6.432 15.685 1.00 19.20 522 MET B CA 1
ATOM 9918 C C . MET B 1 484 ? 10.533 -7.446 15.166 1.00 20.77 522 MET B C 1
ATOM 9919 O O . MET B 1 484 ? 10.521 -7.799 13.978 1.00 21.71 522 MET B O 1
ATOM 9924 N N . ILE B 1 485 ? 11.421 -7.884 16.057 1.00 20.88 523 ILE B N 1
ATOM 9925 C CA . ILE B 1 485 ? 12.400 -8.925 15.759 1.00 21.39 523 ILE B CA 1
ATOM 9926 C C . ILE B 1 485 ? 11.887 -10.236 16.317 1.00 22.74 523 ILE B C 1
ATOM 9927 O O . ILE B 1 485 ? 11.470 -10.281 17.471 1.00 23.00 523 ILE B O 1
ATOM 9932 N N . LEU B 1 486 ? 11.937 -11.293 15.502 1.00 24.45 524 LEU B N 1
ATOM 9933 C CA . LEU B 1 486 ? 11.288 -12.570 15.813 1.00 26.56 524 LEU B CA 1
ATOM 9934 C C . LEU B 1 486 ? 12.207 -13.771 15.605 1.00 28.30 524 LEU B C 1
ATOM 9935 O O . LEU B 1 486 ? 12.943 -13.820 14.624 1.00 29.29 524 LEU B O 1
ATOM 9940 N N . PRO B 1 487 ? 12.129 -14.762 16.490 1.00 29.41 525 PRO B N 1
ATOM 9941 C CA . PRO B 1 487 ? 12.982 -15.953 16.386 1.00 31.34 525 PRO B CA 1
ATOM 9942 C C . PRO B 1 487 ? 12.679 -16.807 15.140 1.00 33.00 525 PRO B C 1
ATOM 9943 O O . PRO B 1 487 ? 11.513 -16.900 14.741 1.00 33.49 525 PRO B O 1
ATOM 9947 N N . PRO B 1 488 ? 13.705 -17.406 14.527 1.00 33.61 526 PRO B N 1
ATOM 9948 C CA . PRO B 1 488 ? 13.494 -18.320 13.401 1.00 33.93 526 PRO B CA 1
ATOM 9949 C C . PRO B 1 488 ? 12.491 -19.406 13.793 1.00 34.30 526 PRO B C 1
ATOM 9950 O O . PRO B 1 488 ? 12.576 -19.927 14.905 1.00 35.03 526 PRO B O 1
ATOM 9954 N N . GLN B 1 489 ? 11.558 -19.722 12.899 1.00 34.10 527 GLN B N 1
ATOM 9955 C CA . GLN B 1 489 ? 10.432 -20.609 13.205 1.00 34.64 527 GLN B CA 1
ATOM 9956 C C . GLN B 1 489 ? 9.545 -20.041 14.313 1.00 33.59 527 GLN B C 1
ATOM 9957 O O . GLN B 1 489 ? 9.110 -20.768 15.217 1.00 33.23 527 GLN B O 1
ATOM 9963 N N . PHE B 1 490 ? 9.288 -18.737 14.230 1.00 32.34 528 PHE B N 1
ATOM 9964 C CA . PHE B 1 490 ? 8.385 -18.048 15.142 1.00 31.46 528 PHE B CA 1
ATOM 9965 C C . PHE B 1 490 ? 6.970 -18.597 14.962 1.00 31.49 528 PHE B C 1
ATOM 9966 O O . PHE B 1 490 ? 6.176 -18.072 14.189 1.00 31.84 528 PHE B O 1
ATOM 9974 N N . ASP B 1 491 ? 6.679 -19.687 15.661 1.00 31.75 529 ASP B N 1
ATOM 9975 C CA . ASP B 1 491 ? 5.366 -20.311 15.629 1.00 31.46 529 ASP B CA 1
ATOM 9976 C C . ASP B 1 491 ? 4.380 -19.422 16.380 1.00 31.93 529 ASP B C 1
ATOM 9977 O O . ASP B 1 491 ? 4.334 -19.439 17.613 1.00 31.61 529 ASP B O 1
ATOM 9982 N N . ARG B 1 492 ? 3.609 -18.640 15.620 1.00 32.44 530 ARG B N 1
ATOM 9983 C CA . ARG B 1 492 ? 2.656 -17.647 16.151 1.00 31.85 530 ARG B CA 1
ATOM 9984 C C . ARG B 1 492 ? 1.627 -18.198 17.167 1.00 31.29 530 ARG B C 1
ATOM 9985 O O . ARG B 1 492 ? 1.141 -17.456 18.024 1.00 29.53 530 ARG B O 1
ATOM 9993 N N . SER B 1 493 ? 1.318 -19.494 17.081 1.00 30.79 531 SER B N 1
ATOM 9994 C CA . SER B 1 493 ? 0.398 -20.130 18.027 1.00 31.10 531 SER B CA 1
ATOM 9995 C C . SER B 1 493 ? 1.005 -20.358 19.424 1.00 31.34 531 SER B C 1
ATOM 9996 O O . SER B 1 493 ? 0.339 -20.879 20.322 1.00 31.64 531 SER B O 1
ATOM 9999 N N . LYS B 1 494 ? 2.261 -19.959 19.601 1.00 31.03 532 LYS B N 1
ATOM 10000 C CA . LYS B 1 494 ? 2.973 -20.112 20.871 1.00 30.50 532 LYS B CA 1
ATOM 10001 C C . LYS B 1 494 ? 3.232 -18.734 21.498 1.00 29.11 532 LYS B C 1
ATOM 10002 O O . LYS B 1 494 ? 3.284 -17.736 20.788 1.00 29.44 532 LYS B O 1
ATOM 10008 N N . LYS B 1 495 ? 3.396 -18.683 22.819 1.00 27.54 533 LYS B N 1
ATOM 10009 C CA . LYS B 1 495 ? 3.634 -17.414 23.510 1.00 25.28 533 LYS B CA 1
ATOM 10010 C C . LYS B 1 495 ? 5.096 -17.217 23.890 1.00 25.18 533 LYS B C 1
ATOM 10011 O O . LYS B 1 495 ? 5.626 -17.900 24.765 1.00 24.66 533 LYS B O 1
ATOM 10017 N N . TYR B 1 496 ? 5.733 -16.264 23.219 1.00 25.69 534 TYR B N 1
ATOM 10018 C CA . TYR B 1 496 ? 7.130 -15.917 23.466 1.00 25.76 534 TYR B CA 1
ATOM 10019 C C . TYR B 1 496 ? 7.236 -14.783 24.489 1.00 25.70 534 TYR B C 1
ATOM 10020 O O . TYR B 1 496 ? 6.345 -13.929 24.571 1.00 26.74 534 TYR B O 1
ATOM 10029 N N . PRO B 1 497 ? 8.318 -14.772 25.267 1.00 24.50 535 PRO B N 1
ATOM 10030 C CA . PRO B 1 497 ? 8.629 -13.616 26.107 1.00 23.38 535 PRO B CA 1
ATOM 10031 C C . PRO B 1 497 ? 8.917 -12.414 25.218 1.00 22.61 535 PRO B C 1
ATOM 10032 O O . PRO B 1 497 ? 9.445 -12.593 24.117 1.00 21.60 535 PRO B O 1
ATOM 10036 N N . LEU B 1 498 ? 8.552 -11.213 25.664 1.00 23.62 536 LEU B N 1
ATOM 10037 C CA . LEU B 1 498 ? 8.838 -9.999 24.886 1.00 22.44 536 LEU B CA 1
ATOM 10038 C C . LEU B 1 498 ? 9.830 -9.088 25.592 1.00 22.33 536 LEU B C 1
ATOM 10039 O O . LEU B 1 498 ? 9.755 -8.890 26.805 1.00 23.19 536 LEU B O 1
ATOM 10044 N N . LEU B 1 499 ? 10.766 -8.547 24.819 1.00 21.73 537 LEU B N 1
ATOM 10045 C CA . LEU B 1 499 ? 11.615 -7.464 25.286 1.00 20.89 537 LEU B CA 1
ATOM 10046 C C . LEU B 1 499 ? 11.335 -6.190 24.492 1.00 20.13 537 LEU B C 1
ATOM 10047 O O . LEU B 1 499 ? 11.282 -6.189 23.252 1.00 20.24 537 LEU B O 1
ATOM 10052 N N . ILE B 1 500 ? 11.144 -5.103 25.219 1.00 18.54 538 ILE B N 1
ATOM 10053 C CA . ILE B 1 500 ? 11.008 -3.822 24.588 1.00 16.09 538 ILE B CA 1
ATOM 10054 C C . ILE B 1 500 ? 12.343 -3.140 24.736 1.00 18.94 538 ILE B C 1
ATOM 10055 O O . ILE B 1 500 ? 12.867 -3.041 25.853 1.00 20.66 538 ILE B O 1
ATOM 10060 N N . GLN B 1 501 ? 12.905 -2.703 23.610 1.00 18.90 539 GLN B N 1
ATOM 10061 C CA . GLN B 1 501 ? 14.063 -1.824 23.623 1.00 19.10 539 GLN B CA 1
ATOM 10062 C C . GLN B 1 501 ? 13.570 -0.396 23.402 1.00 20.32 539 GLN B C 1
ATOM 10063 O O . GLN B 1 501 ? 12.963 -0.091 22.375 1.00 23.85 539 GLN B O 1
ATOM 10069 N N . VAL B 1 502 ? 13.818 0.474 24.364 1.00 19.03 540 VAL B N 1
ATOM 10070 C CA . VAL B 1 502 ? 13.320 1.824 24.262 1.00 20.94 540 VAL B CA 1
ATOM 10071 C C . VAL B 1 502 ? 14.453 2.842 24.259 1.00 21.17 540 VAL B C 1
ATOM 10072 O O . VAL B 1 502 ? 15.545 2.590 24.769 1.00 23.22 540 VAL B O 1
ATOM 10076 N N . TYR B 1 503 ? 14.185 3.973 23.631 1.00 19.71 541 TYR B N 1
ATOM 10077 C CA . TYR B 1 503 ? 15.012 5.138 23.754 1.00 18.20 541 TYR B CA 1
ATOM 10078 C C . TYR B 1 503 ? 14.035 6.297 23.958 1.00 18.30 541 TYR B C 1
ATOM 10079 O O . TYR B 1 503 ? 13.918 6.834 25.062 1.00 18.88 541 TYR B O 1
ATOM 10088 N N . GLY B 1 504 ? 13.302 6.647 22.906 1.00 18.61 542 GLY B N 1
ATOM 10089 C CA . GLY B 1 504 ? 12.239 7.626 22.999 1.00 17.27 542 GLY B CA 1
ATOM 10090 C C . GLY B 1 504 ? 12.638 9.088 23.135 1.00 17.32 542 GLY B C 1
ATOM 10091 O O . GLY B 1 504 ? 11.775 9.926 23.413 1.00 19.35 542 GLY B O 1
ATOM 10092 N N . GLY B 1 505 ? 13.905 9.424 22.926 1.00 15.40 543 GLY B N 1
ATOM 10093 C CA . GLY B 1 505 ? 14.326 10.814 23.086 1.00 15.69 543 GLY B CA 1
ATOM 10094 C C . GLY B 1 505 ? 13.678 11.789 22.116 1.00 15.83 543 GLY B C 1
ATOM 10095 O O . GLY B 1 505 ? 13.473 11.459 20.956 1.00 17.26 543 GLY B O 1
ATOM 10096 N N . PRO B 1 506 ? 13.343 12.993 22.569 1.00 16.64 544 PRO B N 1
ATOM 10097 C CA . PRO B 1 506 ? 12.829 14.042 21.671 1.00 15.45 544 PRO B CA 1
ATOM 10098 C C . PRO B 1 506 ? 13.675 14.164 20.391 1.00 17.09 544 PRO B C 1
ATOM 10099 O O . PRO B 1 506 ? 14.886 14.350 20.484 1.00 18.70 544 PRO B O 1
ATOM 10103 N N . CYS B 1 507 ? 13.044 14.044 19.222 1.00 18.07 545 CYS B N 1
ATOM 10104 C CA . CYS B 1 507 ? 13.708 14.127 17.918 1.00 16.38 545 CYS B CA 1
ATOM 10105 C C . CYS B 1 507 ? 14.396 12.825 17.477 1.00 15.75 545 CYS B C 1
ATOM 10106 O O . CYS B 1 507 ? 15.051 12.771 16.426 1.00 13.61 545 CYS B O 1
ATOM 10109 N N . SER B 1 508 ? 14.256 11.769 18.268 1.00 16.32 546 SER B N 1
ATOM 10110 C CA . SER B 1 508 ? 14.880 10.500 17.907 1.00 15.56 546 SER B CA 1
ATOM 10111 C C . SER B 1 508 ? 13.965 9.809 16.938 1.00 16.06 546 SER B C 1
ATOM 10112 O O . SER B 1 508 ? 12.828 10.247 16.719 1.00 16.98 546 SER B O 1
ATOM 10115 N N . GLN B 1 509 ? 14.466 8.729 16.353 1.00 17.28 547 GLN B N 1
ATOM 10116 C CA . GLN B 1 509 ? 13.632 7.744 15.672 1.00 14.93 547 GLN B CA 1
ATOM 10117 C C . GLN B 1 509 ? 14.386 6.436 15.821 1.00 16.08 547 GLN B C 1
ATOM 10118 O O . GLN B 1 509 ? 15.534 6.329 15.436 1.00 16.35 547 GLN B O 1
ATOM 10124 N N . SER B 1 510 ? 13.741 5.434 16.387 1.00 19.29 548 SER B N 1
ATOM 10125 C CA . SER B 1 510 ? 14.444 4.209 16.722 1.00 20.68 548 SER B CA 1
ATOM 10126 C C . SER B 1 510 ? 13.974 3.098 15.824 1.00 22.34 548 SER B C 1
ATOM 10127 O O . SER B 1 510 ? 14.595 2.042 15.759 1.00 24.43 548 SER B O 1
ATOM 10130 N N . VAL B 1 511 ? 12.885 3.348 15.103 1.00 23.38 549 VAL B N 1
ATOM 10131 C CA . VAL B 1 511 ? 12.392 2.389 14.117 1.00 23.26 549 VAL B CA 1
ATOM 10132 C C . VAL B 1 511 ? 12.889 2.797 12.727 1.00 25.35 549 VAL B C 1
ATOM 10133 O O . VAL B 1 511 ? 12.395 3.748 12.120 1.00 27.14 549 VAL B O 1
ATOM 10137 N N . ARG B 1 512 ? 13.907 2.092 12.252 1.00 26.59 550 ARG B N 1
ATOM 10138 C CA . ARG B 1 512 ? 14.554 2.440 11.002 1.00 26.80 550 ARG B CA 1
ATOM 10139 C C . ARG B 1 512 ? 14.820 1.220 10.150 1.00 26.80 550 ARG B C 1
ATOM 10140 O O . ARG B 1 512 ? 15.096 0.133 10.662 1.00 24.85 550 ARG B O 1
ATOM 10148 N N . SER B 1 513 ? 14.743 1.406 8.838 1.00 27.76 551 SER B N 1
ATOM 10149 C CA . SER B 1 513 ? 15.077 0.333 7.920 1.00 27.67 551 SER B CA 1
ATOM 10150 C C . SER B 1 513 ? 16.598 0.173 7.847 1.00 28.02 551 SER B C 1
ATOM 10151 O O . SER B 1 513 ? 17.189 0.168 6.768 1.00 28.95 551 SER B O 1
ATOM 10154 N N . VAL B 1 514 ? 17.224 0.040 9.012 1.00 27.41 552 VAL B N 1
ATOM 10155 C CA . VAL B 1 514 ? 18.667 -0.135 9.100 1.00 27.40 552 VAL B CA 1
ATOM 10156 C C . VAL B 1 514 ? 19.040 -1.613 9.311 1.00 27.84 552 VAL B C 1
ATOM 10157 O O . VAL B 1 514 ? 18.268 -2.386 9.892 1.00 28.94 552 VAL B O 1
ATOM 10161 N N . PHE B 1 515 ? 20.210 -2.007 8.814 1.00 28.00 553 PHE B N 1
ATOM 10162 C CA . PHE B 1 515 ? 20.725 -3.362 9.036 1.00 27.76 553 PHE B CA 1
ATOM 10163 C C . PHE B 1 515 ? 21.714 -3.363 10.191 1.00 28.41 553 PHE B C 1
ATOM 10164 O O . PHE B 1 515 ? 22.656 -2.563 10.222 1.00 30.87 553 PHE B O 1
ATOM 10172 N N . ALA B 1 516 ? 21.502 -4.254 11.148 1.00 27.50 554 ALA B N 1
ATOM 10173 C CA . ALA B 1 516 ? 22.469 -4.447 12.222 1.00 27.00 554 ALA B CA 1
ATOM 10174 C C . ALA B 1 516 ? 22.243 -5.801 12.854 1.00 27.25 554 ALA B C 1
ATOM 10175 O O . ALA B 1 516 ? 21.175 -6.051 13.417 1.00 29.96 554 ALA B O 1
ATOM 10177 N N . VAL B 1 517 ? 23.231 -6.683 12.728 1.00 24.88 555 VAL B N 1
ATOM 10178 C CA . VAL B 1 517 ? 23.252 -7.914 13.485 1.00 23.04 555 VAL B CA 1
ATOM 10179 C C . VAL B 1 517 ? 23.808 -7.480 14.820 1.00 22.64 555 VAL B C 1
ATOM 10180 O O . VAL B 1 517 ? 25.003 -7.194 14.921 1.00 24.04 555 VAL B O 1
ATOM 10184 N N . ASN B 1 518 ? 22.953 -7.391 15.836 1.00 20.80 556 ASN B N 1
ATOM 10185 C CA . ASN B 1 518 ? 23.408 -6.934 17.149 1.00 21.42 556 ASN B CA 1
ATOM 10186 C C . ASN B 1 518 ? 22.865 -7.687 18.362 1.00 21.37 556 ASN B C 1
ATOM 10187 O O . ASN B 1 518 ? 22.402 -8.834 18.242 1.00 23.59 556 ASN B O 1
ATOM 10192 N N . TRP B 1 519 ? 22.960 -7.077 19.539 1.00 19.56 557 TRP B N 1
ATOM 10193 C CA . TRP B 1 519 ? 22.563 -7.776 20.754 1.00 18.29 557 TRP B CA 1
ATOM 10194 C C . TRP B 1 519 ? 21.121 -8.251 20.675 1.00 18.10 557 TRP B C 1
ATOM 10195 O O . TRP B 1 519 ? 20.863 -9.453 20.832 1.00 18.10 557 TRP B O 1
ATOM 10206 N N . ILE B 1 520 ? 20.194 -7.319 20.421 1.00 16.61 558 ILE B N 1
ATOM 10207 C CA . ILE B 1 520 ? 18.767 -7.652 20.381 1.00 16.13 558 ILE B CA 1
ATOM 10208 C C . ILE B 1 520 ? 18.429 -8.478 19.161 1.00 16.64 558 ILE B C 1
ATOM 10209 O O . ILE B 1 520 ? 17.384 -9.113 19.134 1.00 19.19 558 ILE B O 1
ATOM 10214 N N . SER B 1 521 ? 19.308 -8.490 18.161 1.00 16.88 559 SER B N 1
ATOM 10215 C CA . SER B 1 521 ? 19.213 -9.529 17.130 1.00 18.78 559 SER B CA 1
ATOM 10216 C C . SER B 1 521 ? 19.474 -10.916 17.742 1.00 18.57 559 SER B C 1
ATOM 10217 O O . SER B 1 521 ? 18.707 -11.847 17.503 1.00 18.71 559 SER B O 1
ATOM 10220 N N . TYR B 1 522 ? 20.533 -11.031 18.547 1.00 18.82 560 TYR B N 1
ATOM 10221 C CA . TYR B 1 522 ? 20.978 -12.322 19.105 1.00 19.90 560 TYR B CA 1
ATOM 10222 C C . TYR B 1 522 ? 19.994 -12.951 20.093 1.00 20.87 560 TYR B C 1
ATOM 10223 O O . TYR B 1 522 ? 19.812 -14.180 20.115 1.00 20.13 560 TYR B O 1
ATOM 10232 N N . LEU B 1 523 ? 19.351 -12.098 20.892 1.00 22.23 561 LEU B N 1
ATOM 10233 C CA . LEU B 1 523 ? 18.317 -12.536 21.840 1.00 22.10 561 LEU B CA 1
ATOM 10234 C C . LEU B 1 523 ? 17.145 -13.259 21.157 1.00 21.96 561 LEU B C 1
ATOM 10235 O O . LEU B 1 523 ? 16.564 -14.179 21.727 1.00 23.23 561 LEU B O 1
ATOM 10240 N N . ALA B 1 524 ? 16.811 -12.849 19.935 1.00 21.84 562 ALA B N 1
ATOM 10241 C CA . ALA B 1 524 ? 15.799 -13.551 19.142 1.00 20.10 562 ALA B CA 1
ATOM 10242 C C . ALA B 1 524 ? 16.359 -14.797 18.487 1.00 19.36 562 ALA B C 1
ATOM 10243 O O . ALA B 1 524 ? 15.666 -15.810 18.382 1.00 18.32 562 ALA B O 1
ATOM 10245 N N . SER B 1 525 ? 17.610 -14.725 18.042 1.00 19.31 563 SER B N 1
ATOM 10246 C CA . SER B 1 525 ? 18.181 -15.836 17.287 1.00 19.97 563 SER B CA 1
ATOM 10247 C C . SER B 1 525 ? 18.331 -17.082 18.149 1.00 19.33 563 SER B C 1
ATOM 10248 O O . SER B 1 525 ? 17.860 -18.148 17.778 1.00 18.80 563 SER B O 1
ATOM 10251 N N . LYS B 1 526 ? 18.973 -16.925 19.305 1.00 19.90 564 LYS B N 1
ATOM 10252 C CA . LYS B 1 526 ? 19.304 -18.048 20.183 1.00 19.36 564 LYS B CA 1
ATOM 10253 C C . LYS B 1 526 ? 18.389 -18.155 21.402 1.00 19.19 564 LYS B C 1
ATOM 10254 O O . LYS B 1 526 ? 18.056 -19.259 21.819 1.00 17.65 564 LYS B O 1
ATOM 10260 N N . GLU B 1 527 ? 17.988 -17.011 21.971 1.00 19.70 565 GLU B N 1
ATOM 10261 C CA . GLU B 1 527 ? 17.345 -17.008 23.295 1.00 19.78 565 GLU B CA 1
ATOM 10262 C C . GLU B 1 527 ? 15.818 -17.105 23.284 1.00 18.84 565 GLU B C 1
ATOM 10263 O O . GLU B 1 527 ? 15.191 -17.225 24.337 1.00 18.32 565 GLU B O 1
ATOM 10269 N N . GLY B 1 528 ? 15.229 -17.081 22.096 1.00 18.41 566 GLY B N 1
ATOM 10270 C CA . GLY B 1 528 ? 13.805 -17.313 21.955 1.00 18.63 566 GLY B CA 1
ATOM 10271 C C . GLY B 1 528 ? 12.921 -16.162 22.404 1.00 19.07 566 GLY B C 1
ATOM 10272 O O . GLY B 1 528 ? 11.716 -16.344 22.576 1.00 19.70 566 GLY B O 1
ATOM 10273 N N . MET B 1 529 ? 13.505 -14.983 22.602 1.00 18.72 567 MET B N 1
ATOM 10274 C CA . MET B 1 529 ? 12.712 -13.806 22.925 1.00 19.18 567 MET B CA 1
ATOM 10275 C C . MET B 1 529 ? 12.257 -13.104 21.654 1.00 18.61 567 MET B C 1
ATOM 10276 O O . MET B 1 529 ? 12.974 -13.070 20.654 1.00 17.56 567 MET B O 1
ATOM 10281 N N . VAL B 1 530 ? 11.057 -12.541 21.707 1.00 17.79 568 VAL B N 1
ATOM 10282 C CA . VAL B 1 530 ? 10.591 -11.602 20.700 1.00 16.79 568 VAL B CA 1
ATOM 10283 C C . VAL B 1 530 ? 11.064 -10.198 21.126 1.00 16.53 568 VAL B C 1
ATOM 10284 O O . VAL B 1 530 ? 10.926 -9.830 22.293 1.00 18.01 568 VAL B O 1
ATOM 10288 N N . ILE B 1 531 ? 11.644 -9.423 20.214 1.00 15.42 569 ILE B N 1
ATOM 10289 C CA . ILE B 1 531 ? 12.075 -8.057 20.569 1.00 14.68 569 ILE B CA 1
ATOM 10290 C C . ILE B 1 531 ? 11.244 -7.022 19.834 1.00 12.83 569 ILE B C 1
ATOM 10291 O O . ILE B 1 531 ? 10.939 -7.197 18.666 1.00 12.27 569 ILE B O 1
ATOM 10296 N N . ALA B 1 532 ? 10.869 -5.939 20.504 1.00 13.08 570 ALA B N 1
ATOM 10297 C CA . ALA B 1 532 ? 10.182 -4.856 19.796 1.00 12.64 570 ALA B CA 1
ATOM 10298 C C . ALA B 1 532 ? 10.762 -3.487 20.125 1.00 13.53 570 ALA B C 1
ATOM 10299 O O . ALA B 1 532 ? 11.354 -3.296 21.186 1.00 15.55 570 ALA B O 1
ATOM 10301 N N . LEU B 1 533 ? 10.597 -2.542 19.203 1.00 12.99 571 LEU B N 1
ATOM 10302 C CA . LEU B 1 533 ? 11.059 -1.165 19.365 1.00 12.13 571 LEU B CA 1
ATOM 10303 C C . LEU B 1 533 ? 9.946 -0.311 18.797 1.00 13.55 571 LEU B C 1
ATOM 10304 O O . LEU B 1 533 ? 9.452 -0.602 17.699 1.00 15.74 571 LEU B O 1
ATOM 10309 N N . VAL B 1 534 ? 9.567 0.743 19.520 1.00 13.10 572 VAL B N 1
ATOM 10310 C CA . VAL B 1 534 ? 8.380 1.538 19.207 1.00 12.10 572 VAL B CA 1
ATOM 10311 C C . VAL B 1 534 ? 8.654 3.048 19.138 1.00 12.85 572 VAL B C 1
ATOM 10312 O O . VAL B 1 534 ? 9.178 3.637 20.072 1.00 12.73 572 VAL B O 1
ATOM 10316 N N . ASP B 1 535 ? 8.283 3.672 18.031 1.00 13.77 573 ASP B N 1
ATOM 10317 C CA . ASP B 1 535 ? 8.345 5.118 17.920 1.00 13.92 573 ASP B CA 1
ATOM 10318 C C . ASP B 1 535 ? 6.953 5.687 18.148 1.00 15.02 573 ASP B C 1
ATOM 10319 O O . ASP B 1 535 ? 5.984 5.256 17.528 1.00 16.39 573 ASP B O 1
ATOM 10324 N N . GLY B 1 536 ? 6.858 6.646 19.054 1.00 14.73 574 GLY B N 1
ATOM 10325 C CA . GLY B 1 536 ? 5.611 7.335 19.308 1.00 15.54 574 GLY B CA 1
ATOM 10326 C C . GLY B 1 536 ? 5.884 8.818 19.476 1.00 15.36 574 GLY B C 1
ATOM 10327 O O . GLY B 1 536 ? 6.728 9.366 18.792 1.00 15.66 574 GLY B O 1
ATOM 10328 N N . ARG B 1 537 ? 5.192 9.452 20.410 1.00 15.68 575 ARG B N 1
ATOM 10329 C CA . ARG B 1 537 ? 5.220 10.896 20.533 1.00 16.98 575 ARG B CA 1
ATOM 10330 C C . ARG B 1 537 ? 6.571 11.429 20.967 1.00 17.87 575 ARG B C 1
ATOM 10331 O O . ARG B 1 537 ? 7.204 10.900 21.879 1.00 18.51 575 ARG B O 1
ATOM 10339 N N . GLY B 1 538 ? 7.009 12.482 20.294 1.00 17.43 576 GLY B N 1
ATOM 10340 C CA . GLY B 1 538 ? 8.312 13.042 20.545 1.00 19.58 576 GLY B CA 1
ATOM 10341 C C . GLY B 1 538 ? 9.337 12.494 19.570 1.00 21.89 576 GLY B C 1
ATOM 10342 O O . GLY B 1 538 ? 10.424 13.085 19.422 1.00 21.23 576 GLY B O 1
ATOM 10343 N N . THR B 1 539 ? 9.000 11.368 18.926 1.00 21.89 577 THR B N 1
ATOM 10344 C CA . THR B 1 539 ? 9.809 10.793 17.858 1.00 23.09 577 THR B CA 1
ATOM 10345 C C . THR B 1 539 ? 9.680 11.659 16.613 1.00 23.63 577 THR B C 1
ATOM 10346 O O . THR B 1 539 ? 8.636 12.273 16.396 1.00 24.84 577 THR B O 1
ATOM 10350 N N . ALA B 1 540 ? 10.729 11.743 15.801 1.00 22.82 578 ALA B N 1
ATOM 10351 C CA . ALA B 1 540 ? 10.712 12.735 14.719 1.00 23.11 578 ALA B CA 1
ATOM 10352 C C . ALA B 1 540 ? 10.357 12.174 13.340 1.00 23.99 578 ALA B C 1
ATOM 10353 O O . ALA B 1 540 ? 10.061 10.963 13.205 1.00 23.81 578 ALA B O 1
ATOM 10355 N N . PHE B 1 541 ? 10.365 13.080 12.344 1.00 21.50 579 PHE B N 1
ATOM 10356 C CA . PHE B 1 541 ? 10.173 12.768 10.919 1.00 20.47 579 PHE B CA 1
ATOM 10357 C C . PHE B 1 541 ? 8.744 12.399 10.511 1.00 21.26 579 PHE B C 1
ATOM 10358 O O . PHE B 1 541 ? 8.517 11.912 9.393 1.00 23.00 579 PHE B O 1
ATOM 10366 N N . GLN B 1 542 ? 7.782 12.630 11.405 1.00 20.42 580 GLN B N 1
ATOM 10367 C CA . GLN B 1 542 ? 6.362 12.429 11.088 1.00 17.69 580 GLN B CA 1
ATOM 10368 C C . GLN B 1 542 ? 5.562 13.707 11.297 1.00 16.35 580 GLN B C 1
ATOM 10369 O O . GLN B 1 542 ? 4.345 13.677 11.394 1.00 16.73 580 GLN B O 1
ATOM 10375 N N . GLY B 1 543 ? 6.248 14.837 11.360 1.00 17.82 581 GLY B N 1
ATOM 10376 C CA . GLY B 1 543 ? 5.563 16.121 11.467 1.00 19.72 581 GLY B CA 1
ATOM 10377 C C . GLY B 1 543 ? 5.523 16.654 12.884 1.00 20.79 581 GLY B C 1
ATOM 10378 O O . GLY B 1 543 ? 5.873 15.954 13.842 1.00 22.99 581 GLY B O 1
ATOM 10379 N N . ASP B 1 544 ? 5.060 17.882 13.035 1.00 19.38 582 ASP B N 1
ATOM 10380 C CA . ASP B 1 544 ? 5.187 18.561 14.316 1.00 19.58 582 ASP B CA 1
ATOM 10381 C C . ASP B 1 544 ? 4.245 18.124 15.426 1.00 20.00 582 ASP B C 1
ATOM 10382 O O . ASP B 1 544 ? 4.680 17.995 16.565 1.00 21.29 582 ASP B O 1
ATOM 10387 N N . LYS B 1 545 ? 2.978 17.871 15.103 1.00 20.92 583 LYS B N 1
ATOM 10388 C CA . LYS B 1 545 ? 2.046 17.313 16.079 1.00 21.62 583 LYS B CA 1
ATOM 10389 C C . LYS B 1 545 ? 2.704 16.155 16.844 1.00 21.09 583 LYS B C 1
ATOM 10390 O O . LYS B 1 545 ? 2.762 16.176 18.066 1.00 22.88 583 LYS B O 1
ATOM 10396 N N . LEU B 1 546 ? 3.221 15.164 16.129 1.00 18.59 584 LEU B N 1
ATOM 10397 C CA . LEU B 1 546 ? 3.869 14.042 16.786 1.00 18.59 584 LEU B CA 1
ATOM 10398 C C . LEU B 1 546 ? 5.199 14.408 17.483 1.00 19.57 584 LEU B C 1
ATOM 10399 O O . LEU B 1 546 ? 5.510 13.871 18.556 1.00 20.40 584 LEU B O 1
ATOM 10404 N N . LEU B 1 547 ? 5.968 15.321 16.883 1.00 20.35 585 LEU B N 1
ATOM 10405 C CA . LEU B 1 547 ? 7.283 15.687 17.402 1.00 20.04 585 LEU B CA 1
ATOM 10406 C C . LEU B 1 547 ? 7.115 16.417 18.709 1.00 21.76 585 LEU B C 1
ATOM 10407 O O . LEU B 1 547 ? 7.519 15.909 19.758 1.00 21.99 585 LEU B O 1
ATOM 10412 N N . TYR B 1 548 ? 6.480 17.589 18.629 1.00 22.05 586 TYR B N 1
ATOM 10413 C CA . TYR B 1 548 ? 6.331 18.508 19.755 1.00 21.61 586 TYR B CA 1
ATOM 10414 C C . TYR B 1 548 ? 5.284 18.083 20.775 1.00 20.84 586 TYR B C 1
ATOM 10415 O O . TYR B 1 548 ? 4.987 18.846 21.699 1.00 21.42 586 TYR B O 1
ATOM 10424 N N . ALA B 1 549 ? 4.733 16.878 20.618 1.00 19.07 587 ALA B N 1
ATOM 10425 C CA . ALA B 1 549 ? 3.703 16.375 21.529 1.00 18.94 587 ALA B CA 1
ATOM 10426 C C . ALA B 1 549 ? 4.174 16.351 22.984 1.00 19.32 587 ALA B C 1
ATOM 10427 O O . ALA B 1 549 ? 3.379 16.585 23.901 1.00 21.78 587 ALA B O 1
ATOM 10429 N N . VAL B 1 550 ? 5.464 16.090 23.178 1.00 16.85 588 VAL B N 1
ATOM 10430 C CA . VAL B 1 550 ? 6.070 15.932 24.503 1.00 15.07 588 VAL B CA 1
ATOM 10431 C C . VAL B 1 550 ? 6.676 17.222 25.097 1.00 14.44 588 VAL B C 1
ATOM 10432 O O . VAL B 1 550 ? 7.203 17.210 26.214 1.00 11.23 588 VAL B O 1
ATOM 10436 N N . TYR B 1 551 ? 6.563 18.334 24.370 1.00 16.02 589 TYR B N 1
ATOM 10437 C CA . TYR B 1 551 ? 7.101 19.621 24.822 1.00 17.40 589 TYR B CA 1
ATOM 10438 C C . TYR B 1 551 ? 6.696 19.930 26.251 1.00 18.47 589 TYR B C 1
ATOM 10439 O O . TYR B 1 551 ? 5.516 19.973 26.569 1.00 19.98 589 TYR B O 1
ATOM 10448 N N . ARG B 1 552 ? 7.676 20.126 27.123 1.00 20.87 590 ARG B N 1
ATOM 10449 C CA . ARG B 1 552 ? 7.432 20.523 28.522 1.00 22.18 590 ARG B CA 1
ATOM 10450 C C . ARG B 1 552 ? 6.750 19.468 29.359 1.00 23.34 590 ARG B C 1
ATOM 10451 O O . ARG B 1 552 ? 6.355 19.735 30.491 1.00 24.30 590 ARG B O 1
ATOM 10459 N N . LYS B 1 553 ? 6.605 18.270 28.808 1.00 25.48 591 LYS B N 1
ATOM 10460 C CA . LYS B 1 553 ? 5.827 17.226 29.460 1.00 26.15 591 LYS B CA 1
ATOM 10461 C C . LYS B 1 553 ? 6.615 15.940 29.344 1.00 25.84 591 LYS B C 1
ATOM 10462 O O . LYS B 1 553 ? 6.045 14.848 29.210 1.00 27.62 591 LYS B O 1
ATOM 10468 N N . LEU B 1 554 ? 7.933 16.073 29.415 1.00 23.57 592 LEU B N 1
ATOM 10469 C CA . LEU B 1 554 ? 8.839 14.935 29.242 1.00 21.48 592 LEU B CA 1
ATOM 10470 C C . LEU B 1 554 ? 8.548 13.739 30.161 1.00 20.34 592 LEU B C 1
ATOM 10471 O O . LEU B 1 554 ? 8.051 13.896 31.279 1.00 18.31 592 LEU B O 1
ATOM 10476 N N . GLY B 1 555 ? 8.846 12.542 29.662 1.00 22.21 593 GLY B N 1
ATOM 10477 C CA . GLY B 1 555 ? 8.628 11.303 30.406 1.00 22.33 593 GLY B CA 1
ATOM 10478 C C . GLY B 1 555 ? 7.193 11.033 30.819 1.00 23.05 593 GLY B C 1
ATOM 10479 O O . GLY B 1 555 ? 6.949 10.569 31.944 1.00 25.58 593 GLY B O 1
ATOM 10480 N N . VAL B 1 556 ? 6.249 11.353 29.926 1.00 21.32 594 VAL B N 1
ATOM 10481 C CA . VAL B 1 556 ? 4.825 11.072 30.118 1.00 19.31 594 VAL B CA 1
ATOM 10482 C C . VAL B 1 556 ? 4.302 10.263 28.930 1.00 19.89 594 VAL B C 1
ATOM 10483 O O . VAL B 1 556 ? 3.861 9.131 29.098 1.00 17.54 594 VAL B O 1
ATOM 10487 N N . TYR B 1 557 ? 4.348 10.836 27.728 1.00 21.09 595 TYR B N 1
ATOM 10488 C CA . TYR B 1 557 ? 3.778 10.145 26.573 1.00 22.41 595 TYR B CA 1
ATOM 10489 C C . TYR B 1 557 ? 4.688 9.007 26.122 1.00 23.64 595 TYR B C 1
ATOM 10490 O O . TYR B 1 557 ? 4.211 7.945 25.706 1.00 25.37 595 TYR B O 1
ATOM 10499 N N . GLU B 1 558 ? 5.995 9.216 26.260 1.00 22.68 596 GLU B N 1
ATOM 10500 C CA . GLU B 1 558 ? 6.983 8.198 25.954 1.00 22.42 596 GLU B CA 1
ATOM 10501 C C . GLU B 1 558 ? 6.644 6.918 26.696 1.00 23.98 596 GLU B C 1
ATOM 10502 O O . GLU B 1 558 ? 6.684 5.814 26.132 1.00 24.23 596 GLU B O 1
ATOM 10508 N N . VAL B 1 559 ? 6.316 7.078 27.968 1.00 24.19 597 VAL B N 1
ATOM 10509 C CA . VAL B 1 559 ? 5.941 5.959 28.803 1.00 25.75 597 VAL B CA 1
ATOM 10510 C C . VAL B 1 559 ? 4.620 5.387 28.287 1.00 26.96 597 VAL B C 1
ATOM 10511 O O . VAL B 1 559 ? 4.502 4.175 28.057 1.00 28.03 597 VAL B O 1
ATOM 10515 N N . GLU B 1 560 ? 3.650 6.283 28.092 1.00 26.99 598 GLU B N 1
ATOM 10516 C CA . GLU B 1 560 ? 2.297 5.950 27.642 1.00 27.10 598 GLU B CA 1
ATOM 10517 C C . GLU B 1 560 ? 2.329 5.100 26.377 1.00 26.13 598 GLU B C 1
ATOM 10518 O O . GLU B 1 560 ? 1.738 4.008 26.322 1.00 24.13 598 GLU B O 1
ATOM 10524 N N . ASP B 1 561 ? 3.046 5.611 25.374 1.00 23.82 599 ASP B N 1
ATOM 10525 C CA . ASP B 1 561 ? 3.085 4.997 24.055 1.00 21.60 599 ASP B CA 1
ATOM 10526 C C . ASP B 1 561 ? 3.780 3.641 24.045 1.00 20.33 599 ASP B C 1
ATOM 10527 O O . ASP B 1 561 ? 3.436 2.793 23.219 1.00 22.01 599 ASP B O 1
ATOM 10532 N N . GLN B 1 562 ? 4.737 3.423 24.946 1.00 17.66 600 GLN B N 1
ATOM 10533 C CA . GLN B 1 562 ? 5.402 2.134 25.000 1.00 18.32 600 GLN B CA 1
ATOM 10534 C C . GLN B 1 562 ? 4.432 1.088 25.546 1.00 19.58 600 GLN B C 1
ATOM 10535 O O . GLN B 1 562 ? 4.281 0.015 24.959 1.00 18.27 600 GLN B O 1
ATOM 10541 N N . ILE B 1 563 ? 3.777 1.423 26.662 1.00 21.47 601 ILE B N 1
ATOM 10542 C CA . ILE B 1 563 ? 2.735 0.600 27.292 1.00 22.04 601 ILE B CA 1
ATOM 10543 C C . ILE B 1 563 ? 1.626 0.231 26.300 1.00 23.09 601 ILE B C 1
ATOM 10544 O O . ILE B 1 563 ? 1.197 -0.945 26.233 1.00 24.44 601 ILE B O 1
ATOM 10549 N N . THR B 1 564 ? 1.171 1.229 25.538 1.00 22.29 602 THR B N 1
ATOM 10550 C CA . THR B 1 564 ? 0.151 1.035 24.505 1.00 23.40 602 THR B CA 1
ATOM 10551 C C . THR B 1 564 ? 0.576 -0.058 23.542 1.00 22.86 602 THR B C 1
ATOM 10552 O O . THR B 1 564 ? -0.124 -1.059 23.368 1.00 22.59 602 THR B O 1
ATOM 10556 N N . ALA B 1 565 ? 1.736 0.147 22.926 1.00 22.51 603 ALA B N 1
ATOM 10557 C CA . ALA B 1 565 ? 2.322 -0.831 22.020 1.00 21.89 603 ALA B CA 1
ATOM 10558 C C . ALA B 1 565 ? 2.374 -2.219 22.657 1.00 21.60 603 ALA B C 1
ATOM 10559 O O . ALA B 1 565 ? 1.957 -3.191 22.028 1.00 22.17 603 ALA B O 1
ATOM 10561 N N . VAL B 1 566 ? 2.862 -2.299 23.899 1.00 21.23 604 VAL B N 1
ATOM 10562 C CA . VAL B 1 566 ? 3.014 -3.573 24.596 1.00 22.21 604 VAL B CA 1
ATOM 10563 C C . VAL B 1 566 ? 1.656 -4.238 24.763 1.00 23.57 604 VAL B C 1
ATOM 10564 O O . VAL B 1 566 ? 1.503 -5.436 24.488 1.00 21.79 604 VAL B O 1
ATOM 10568 N N . ARG B 1 567 ? 0.674 -3.440 25.191 1.00 25.13 605 ARG B N 1
ATOM 10569 C CA . ARG B 1 567 ? -0.711 -3.896 25.332 1.00 24.88 605 ARG B CA 1
ATOM 10570 C C . ARG B 1 567 ? -1.168 -4.522 24.030 1.00 24.57 605 ARG B C 1
ATOM 10571 O O . ARG B 1 567 ? -1.637 -5.663 23.998 1.00 24.96 605 ARG B O 1
ATOM 10579 N N . LYS B 1 568 ? -1.010 -3.754 22.956 1.00 24.19 606 LYS B N 1
ATOM 10580 C CA . LYS B 1 568 ? -1.399 -4.174 21.623 1.00 24.30 606 LYS B CA 1
ATOM 10581 C C . LYS B 1 568 ? -0.640 -5.410 21.149 1.00 23.75 606 LYS B C 1
ATOM 10582 O O . LYS B 1 568 ? -1.183 -6.206 20.392 1.00 22.79 606 LYS B O 1
ATOM 10588 N N . PHE B 1 569 ? 0.610 -5.567 21.591 1.00 24.08 607 PHE B N 1
ATOM 10589 C CA . PHE B 1 569 ? 1.364 -6.790 21.302 1.00 24.34 607 PHE B CA 1
ATOM 10590 C C . PHE B 1 569 ? 0.817 -8.020 22.047 1.00 25.10 607 PHE B C 1
ATOM 10591 O O . PHE B 1 569 ? 0.639 -9.070 21.437 1.00 24.18 607 PHE B O 1
ATOM 10599 N N . ILE B 1 570 ? 0.561 -7.892 23.353 1.00 26.52 608 ILE B N 1
ATOM 10600 C CA . ILE B 1 570 ? 0.046 -9.013 24.137 1.00 28.44 608 ILE B CA 1
ATOM 10601 C C . ILE B 1 570 ? -1.299 -9.455 23.567 1.00 28.48 608 ILE B C 1
ATOM 10602 O O . ILE B 1 570 ? -1.644 -10.637 23.625 1.00 28.26 608 ILE B O 1
ATOM 10607 N N . GLU B 1 571 ? -2.009 -8.495 22.970 1.00 28.25 609 GLU B N 1
ATOM 10608 C CA . GLU B 1 571 ? -3.320 -8.706 22.350 1.00 28.11 609 GLU B CA 1
ATOM 10609 C C . GLU B 1 571 ? -3.246 -9.390 20.987 1.00 26.69 609 GLU B C 1
ATOM 10610 O O . GLU B 1 571 ? -4.214 -10.010 20.544 1.00 25.66 609 GLU B O 1
ATOM 10616 N N . MET B 1 572 ? -2.098 -9.258 20.325 1.00 25.23 610 MET B N 1
ATOM 10617 C CA . MET B 1 572 ? -1.805 -10.007 19.108 1.00 23.41 610 MET B CA 1
ATOM 10618 C C . MET B 1 572 ? -1.854 -11.518 19.337 1.00 23.35 610 MET B C 1
ATOM 10619 O O . MET B 1 572 ? -2.016 -12.276 18.385 1.00 23.81 610 MET B O 1
ATOM 10624 N N . GLY B 1 573 ? -1.688 -11.949 20.589 1.00 23.04 611 GLY B N 1
ATOM 10625 C CA . GLY B 1 573 ? -1.875 -13.346 20.954 1.00 22.39 611 GLY B CA 1
ATOM 10626 C C . GLY B 1 573 ? -0.635 -14.198 21.205 1.00 22.52 611 GLY B C 1
ATOM 10627 O O . GLY B 1 573 ? -0.731 -15.207 21.905 1.00 22.04 611 GLY B O 1
ATOM 10628 N N . PHE B 1 574 ? 0.520 -13.808 20.658 1.00 21.53 612 PHE B N 1
ATOM 10629 C CA . PHE B 1 574 ? 1.710 -14.666 20.717 1.00 19.55 612 PHE B CA 1
ATOM 10630 C C . PHE B 1 574 ? 2.707 -14.288 21.801 1.00 20.14 612 PHE B C 1
ATOM 10631 O O . PHE B 1 574 ? 3.805 -14.850 21.849 1.00 20.51 612 PHE B O 1
ATOM 10639 N N . ILE B 1 575 ? 2.327 -13.353 22.672 1.00 19.78 613 ILE B N 1
ATOM 10640 C CA . ILE B 1 575 ? 3.236 -12.837 23.700 1.00 18.48 613 ILE B CA 1
ATOM 10641 C C . ILE B 1 575 ? 2.905 -13.322 25.106 1.00 18.18 613 ILE B C 1
ATOM 10642 O O . ILE B 1 575 ? 1.801 -13.100 25.603 1.00 18.62 613 ILE B O 1
ATOM 10647 N N . ASP B 1 576 ? 3.869 -13.972 25.750 1.00 18.07 614 ASP B N 1
ATOM 10648 C CA . ASP B 1 576 ? 3.699 -14.421 27.132 1.00 19.23 614 ASP B CA 1
ATOM 10649 C C . ASP B 1 576 ? 3.502 -13.212 28.062 1.00 21.13 614 ASP B C 1
ATOM 10650 O O . ASP B 1 576 ? 4.475 -12.549 28.434 1.00 22.74 614 ASP B O 1
ATOM 10655 N N . GLU B 1 577 ? 2.244 -12.924 28.423 1.00 22.78 615 GLU B N 1
ATOM 10656 C CA . GLU B 1 577 ? 1.889 -11.754 29.262 1.00 23.19 615 GLU B CA 1
ATOM 10657 C C . GLU B 1 577 ? 2.667 -11.738 30.590 1.00 23.03 615 GLU B C 1
ATOM 10658 O O . GLU B 1 577 ? 2.688 -10.716 31.296 1.00 24.49 615 GLU B O 1
ATOM 10664 N N . LYS B 1 578 ? 3.290 -12.875 30.915 1.00 19.76 616 LYS B N 1
ATOM 10665 C CA . LYS B 1 578 ? 4.049 -13.056 32.146 1.00 18.14 616 LYS B CA 1
ATOM 10666 C C . LYS B 1 578 ? 5.564 -12.903 31.951 1.00 16.47 616 LYS B C 1
ATOM 10667 O O . LYS B 1 578 ? 6.324 -12.925 32.929 1.00 16.58 616 LYS B O 1
ATOM 10673 N N . ARG B 1 579 ? 6.008 -12.753 30.706 1.00 13.70 617 ARG B N 1
ATOM 10674 C CA . ARG B 1 579 ? 7.434 -12.585 30.440 1.00 12.47 617 ARG B CA 1
ATOM 10675 C C . ARG B 1 579 ? 7.805 -11.337 29.584 1.00 12.15 617 ARG B C 1
ATOM 10676 O O . ARG B 1 579 ? 8.442 -11.426 28.530 1.00 11.25 617 ARG B O 1
ATOM 10684 N N . ILE B 1 580 ? 7.407 -10.165 30.047 1.00 13.04 618 ILE B N 1
ATOM 10685 C CA . ILE B 1 580 ? 7.759 -8.941 29.312 1.00 13.11 618 ILE B CA 1
ATOM 10686 C C . ILE B 1 580 ? 8.796 -8.181 30.085 1.00 12.00 618 ILE B C 1
ATOM 10687 O O . ILE B 1 580 ? 8.597 -7.873 31.256 1.00 13.80 618 ILE B O 1
ATOM 10692 N N . ALA B 1 581 ? 9.919 -7.912 29.438 1.00 13.46 619 ALA B N 1
ATOM 10693 C CA . ALA B 1 581 ? 10.937 -7.011 30.000 1.00 15.17 619 ALA B CA 1
ATOM 10694 C C . ALA B 1 581 ? 10.998 -5.735 29.202 1.00 12.99 619 ALA B C 1
ATOM 10695 O O . ALA B 1 581 ? 10.384 -5.637 28.140 1.00 12.43 619 ALA B O 1
ATOM 10697 N N . ILE B 1 582 ? 11.774 -4.776 29.695 1.00 14.34 620 ILE B N 1
ATOM 10698 C CA . ILE B 1 582 ? 12.082 -3.542 28.945 1.00 14.17 620 ILE B CA 1
ATOM 10699 C C . ILE B 1 582 ? 13.495 -3.052 29.298 1.00 17.94 620 ILE B C 1
ATOM 10700 O O . ILE B 1 582 ? 13.885 -3.085 30.465 1.00 21.27 620 ILE B O 1
ATOM 10705 N N . TRP B 1 583 ? 14.268 -2.628 28.301 1.00 19.72 621 TRP B N 1
ATOM 10706 C CA . TRP B 1 583 ? 15.648 -2.197 28.524 1.00 20.40 621 TRP B CA 1
ATOM 10707 C C . TRP B 1 583 ? 15.961 -0.951 27.721 1.00 19.99 621 TRP B C 1
ATOM 10708 O O . TRP B 1 583 ? 15.562 -0.814 26.579 1.00 20.65 621 TRP B O 1
ATOM 10719 N N . GLY B 1 584 ? 16.703 -0.036 28.307 1.00 23.30 622 GLY B N 1
ATOM 10720 C CA . GLY B 1 584 ? 16.925 1.252 27.662 1.00 23.39 622 GLY B CA 1
ATOM 10721 C C . GLY B 1 584 ? 18.166 1.939 28.168 1.00 22.32 622 GLY B C 1
ATOM 10722 O O . GLY B 1 584 ? 18.482 1.844 29.352 1.00 23.11 622 GLY B O 1
ATOM 10723 N N . TRP B 1 585 ? 18.847 2.640 27.265 1.00 23.00 623 TRP B N 1
ATOM 10724 C CA . TRP B 1 585 ? 20.082 3.375 27.551 1.00 23.17 623 TRP B CA 1
ATOM 10725 C C . TRP B 1 585 ? 19.804 4.864 27.450 1.00 21.50 623 TRP B C 1
ATOM 10726 O O . TRP B 1 585 ? 19.058 5.278 26.582 1.00 19.81 623 TRP B O 1
ATOM 10737 N N . SER B 1 586 ? 20.452 5.654 28.310 1.00 21.83 624 SER B N 1
ATOM 10738 C CA . SER B 1 586 ? 20.377 7.123 28.320 1.00 20.51 624 SER B CA 1
ATOM 10739 C C . SER B 1 586 ? 18.936 7.652 28.451 1.00 19.90 624 SER B C 1
ATOM 10740 O O . SER B 1 586 ? 18.312 7.525 29.507 1.00 20.93 624 SER B O 1
ATOM 10743 N N . TYR B 1 587 ? 18.382 8.226 27.397 1.00 17.19 625 TYR B N 1
ATOM 10744 C CA . TYR B 1 587 ? 16.965 8.550 27.469 1.00 15.96 625 TYR B CA 1
ATOM 10745 C C . TYR B 1 587 ? 16.175 7.255 27.602 1.00 15.75 625 TYR B C 1
ATOM 10746 O O . TYR B 1 587 ? 15.131 7.207 28.231 1.00 15.70 625 TYR B O 1
ATOM 10755 N N . GLY B 1 588 ? 16.705 6.206 26.998 1.00 16.56 626 GLY B N 1
ATOM 10756 C CA . GLY B 1 588 ? 16.126 4.890 27.077 1.00 18.42 626 GLY B CA 1
ATOM 10757 C C . GLY B 1 588 ? 16.025 4.494 28.518 1.00 20.74 626 GLY B C 1
ATOM 10758 O O . GLY B 1 588 ? 15.030 3.888 28.902 1.00 23.21 626 GLY B O 1
ATOM 10759 N N . GLY B 1 589 ? 17.037 4.859 29.313 1.00 19.91 627 GLY B N 1
ATOM 10760 C CA . GLY B 1 589 ? 17.081 4.493 30.719 1.00 16.99 627 GLY B CA 1
ATOM 10761 C C . GLY B 1 589 ? 16.021 5.213 31.513 1.00 15.64 627 GLY B C 1
ATOM 10762 O O . GLY B 1 589 ? 15.390 4.655 32.398 1.00 15.76 627 GLY B O 1
ATOM 10763 N N . TYR B 1 590 ? 15.839 6.486 31.200 1.00 17.18 628 TYR B N 1
ATOM 10764 C CA . TYR B 1 590 ? 14.756 7.266 31.777 1.00 14.54 628 TYR B CA 1
ATOM 10765 C C . TYR B 1 590 ? 13.422 6.524 31.584 1.00 11.60 628 TYR B C 1
ATOM 10766 O O . TYR B 1 590 ? 12.793 6.149 32.554 1.00 9.66 628 TYR B O 1
ATOM 10775 N N . VAL B 1 591 ? 13.041 6.272 30.334 1.00 9.21 629 VAL B N 1
ATOM 10776 C CA . VAL B 1 591 ? 11.775 5.641 30.005 1.00 10.76 629 VAL B CA 1
ATOM 10777 C C . VAL B 1 591 ? 11.715 4.159 30.402 1.00 13.65 629 VAL B C 1
ATOM 10778 O O . VAL B 1 591 ? 10.670 3.661 30.809 1.00 12.70 629 VAL B O 1
ATOM 10782 N N . SER B 1 592 ? 12.823 3.442 30.285 1.00 14.36 630 SER B N 1
ATOM 10783 C CA . SER B 1 592 ? 12.825 2.092 30.773 1.00 17.28 630 SER B CA 1
ATOM 10784 C C . SER B 1 592 ? 12.316 2.109 32.221 1.00 19.75 630 SER B C 1
ATOM 10785 O O . SER B 1 592 ? 11.430 1.296 32.614 1.00 19.20 630 SER B O 1
ATOM 10788 N N . SER B 1 593 ? 12.865 3.061 32.989 1.00 18.46 631 SER B N 1
ATOM 10789 C CA . SER B 1 593 ? 12.569 3.199 34.413 1.00 18.14 631 SER B CA 1
ATOM 10790 C C . SER B 1 593 ? 11.158 3.691 34.705 1.00 19.10 631 SER B C 1
ATOM 10791 O O . SER B 1 593 ? 10.433 3.044 35.477 1.00 20.00 631 SER B O 1
ATOM 10794 N N . LEU B 1 594 ? 10.757 4.799 34.072 1.00 18.55 632 LEU B N 1
ATOM 10795 C CA . LEU B 1 594 ? 9.396 5.316 34.231 1.00 17.82 632 LEU B CA 1
ATOM 10796 C C . LEU B 1 594 ? 8.329 4.310 33.767 1.00 19.16 632 LEU B C 1
ATOM 10797 O O . LEU B 1 594 ? 7.258 4.220 34.372 1.00 20.32 632 LEU B O 1
ATOM 10802 N N . ALA B 1 595 ? 8.626 3.556 32.706 1.00 20.02 633 ALA B N 1
ATOM 10803 C CA . ALA B 1 595 ? 7.741 2.484 32.248 1.00 19.18 633 ALA B CA 1
ATOM 10804 C C . ALA B 1 595 ? 7.646 1.422 33.299 1.00 19.39 633 ALA B C 1
ATOM 10805 O O . ALA B 1 595 ? 6.547 1.059 33.710 1.00 21.10 633 ALA B O 1
ATOM 10807 N N . LEU B 1 596 ? 8.794 0.917 33.742 1.00 19.87 634 LEU B N 1
ATOM 10808 C CA . LEU B 1 596 ? 8.788 -0.249 34.640 1.00 18.88 634 LEU B CA 1
ATOM 10809 C C . LEU B 1 596 ? 8.165 0.101 35.987 1.00 18.97 634 LEU B C 1
ATOM 10810 O O . LEU B 1 596 ? 7.637 -0.768 36.661 1.00 18.59 634 LEU B O 1
ATOM 10815 N N . ALA B 1 597 ? 8.201 1.389 36.332 1.00 20.43 635 ALA B N 1
ATOM 10816 C CA . ALA B 1 597 ? 7.637 1.919 37.576 1.00 21.45 635 ALA B CA 1
ATOM 10817 C C . ALA B 1 597 ? 6.279 2.615 37.384 1.00 22.34 635 ALA B C 1
ATOM 10818 O O . ALA B 1 597 ? 5.940 3.570 38.099 1.00 20.45 635 ALA B O 1
ATOM 10820 N N . SER B 1 598 ? 5.496 2.113 36.436 1.00 24.70 636 SER B N 1
ATOM 10821 C CA . SER B 1 598 ? 4.246 2.768 36.060 1.00 27.56 636 SER B CA 1
ATOM 10822 C C . SER B 1 598 ? 3.021 2.121 36.691 1.00 28.13 636 SER B C 1
ATOM 10823 O O . SER B 1 598 ? 1.892 2.527 36.400 1.00 28.47 636 SER B O 1
ATOM 10826 N N . GLY B 1 599 ? 3.244 1.125 37.548 1.00 29.45 637 GLY B N 1
ATOM 10827 C CA . GLY B 1 599 ? 2.166 0.429 38.237 1.00 30.52 637 GLY B CA 1
ATOM 10828 C C . GLY B 1 599 ? 1.209 -0.153 37.222 1.00 31.90 637 GLY B C 1
ATOM 10829 O O . GLY B 1 599 ? -0.009 -0.011 37.323 1.00 33.72 637 GLY B O 1
ATOM 10830 N N . THR B 1 600 ? 1.787 -0.804 36.223 1.00 32.32 638 THR B N 1
ATOM 10831 C CA . THR B 1 600 ? 1.068 -1.218 35.032 1.00 31.25 638 THR B CA 1
ATOM 10832 C C . THR B 1 600 ? 0.855 -2.723 35.024 1.00 29.91 638 THR B C 1
ATOM 10833 O O . THR B 1 600 ? 0.006 -3.233 34.287 1.00 31.46 638 THR B O 1
ATOM 10837 N N . GLY B 1 601 ? 1.631 -3.423 35.845 1.00 27.06 639 GLY B N 1
ATOM 10838 C CA . GLY B 1 601 ? 1.621 -4.871 35.874 1.00 25.35 639 GLY B CA 1
ATOM 10839 C C . GLY B 1 601 ? 2.302 -5.528 34.689 1.00 24.51 639 GLY B C 1
ATOM 10840 O O . GLY B 1 601 ? 2.775 -6.656 34.802 1.00 24.60 639 GLY B O 1
ATOM 10841 N N . LEU B 1 602 ? 2.369 -4.822 33.561 1.00 24.38 640 LEU B N 1
ATOM 10842 C CA . LEU B 1 602 ? 2.861 -5.394 32.308 1.00 23.17 640 LEU B CA 1
ATOM 10843 C C . LEU B 1 602 ? 4.301 -5.864 32.410 1.00 22.53 640 LEU B C 1
ATOM 10844 O O . LEU B 1 602 ? 4.613 -7.002 32.066 1.00 23.82 640 LEU B O 1
ATOM 10849 N N . PHE B 1 603 ? 5.184 -4.987 32.873 1.00 20.72 641 PHE B N 1
ATOM 10850 C CA . PHE B 1 603 ? 6.594 -5.326 32.912 1.00 18.60 641 PHE B CA 1
ATOM 10851 C C . PHE B 1 603 ? 6.979 -6.088 34.169 1.00 18.72 641 PHE B C 1
ATOM 10852 O O . PHE B 1 603 ? 6.649 -5.678 35.288 1.00 19.46 641 PHE B O 1
ATOM 10860 N N . LYS B 1 604 ? 7.669 -7.207 33.967 1.00 16.74 642 LYS B N 1
ATOM 10861 C CA . LYS B 1 604 ? 8.127 -8.028 35.071 1.00 16.86 642 LYS B CA 1
ATOM 10862 C C . LYS B 1 604 ? 9.544 -7.622 35.458 1.00 17.84 642 LYS B C 1
ATOM 10863 O O . LYS B 1 604 ? 9.916 -7.711 36.626 1.00 20.03 642 LYS B O 1
ATOM 10869 N N . CYS B 1 605 ? 10.331 -7.174 34.486 1.00 17.95 643 CYS B N 1
ATOM 10870 C CA . CYS B 1 605 ? 11.593 -6.505 34.793 1.00 18.94 643 CYS B CA 1
ATOM 10871 C C . CYS B 1 605 ? 11.921 -5.438 33.789 1.00 17.26 643 CYS B C 1
ATOM 10872 O O . CYS B 1 605 ? 11.246 -5.306 32.772 1.00 17.78 643 CYS B O 1
ATOM 10875 N N . GLY B 1 606 ? 12.975 -4.689 34.087 1.00 17.09 644 GLY B N 1
ATOM 10876 C CA . GLY B 1 606 ? 13.481 -3.650 33.202 1.00 16.93 644 GLY B CA 1
ATOM 10877 C C . GLY B 1 606 ? 14.910 -3.265 33.547 1.00 16.68 644 GLY B C 1
ATOM 10878 O O . GLY B 1 606 ? 15.327 -3.388 34.702 1.00 17.81 644 GLY B O 1
ATOM 10879 N N . ILE B 1 607 ? 15.671 -2.801 32.561 1.00 14.64 645 ILE B N 1
ATOM 10880 C CA . ILE B 1 607 ? 17.075 -2.477 32.796 1.00 13.65 645 ILE B CA 1
ATOM 10881 C C . ILE B 1 607 ? 17.301 -1.009 32.444 1.00 12.71 645 ILE B C 1
ATOM 10882 O O . ILE B 1 607 ? 16.758 -0.537 31.460 1.00 11.49 645 ILE B O 1
ATOM 10887 N N . ALA B 1 608 ? 18.061 -0.274 33.253 1.00 12.98 646 ALA B N 1
ATOM 10888 C CA . ALA B 1 608 ? 18.342 1.127 32.903 1.00 14.78 646 ALA B CA 1
ATOM 10889 C C . ALA B 1 608 ? 19.831 1.437 32.905 1.00 14.37 646 ALA B C 1
ATOM 10890 O O . ALA B 1 608 ? 20.484 1.439 33.955 1.00 15.26 646 ALA B O 1
ATOM 10892 N N . VAL B 1 609 ? 20.358 1.686 31.707 1.00 12.41 647 VAL B N 1
ATOM 10893 C CA . VAL B 1 609 ? 21.764 1.967 31.541 1.00 10.29 647 VAL B CA 1
ATOM 10894 C C . VAL B 1 609 ? 21.986 3.482 31.410 1.00 11.79 647 VAL B C 1
ATOM 10895 O O . VAL B 1 609 ? 21.527 4.141 30.462 1.00 8.07 647 VAL B O 1
ATOM 10899 N N . ALA B 1 610 ? 22.687 4.024 32.394 1.00 13.15 648 ALA B N 1
ATOM 10900 C CA . ALA B 1 610 ? 23.085 5.427 32.369 1.00 13.39 648 ALA B CA 1
ATOM 10901 C C . ALA B 1 610 ? 21.874 6.357 32.155 1.00 14.41 648 ALA B C 1
ATOM 10902 O O . ALA B 1 610 ? 21.922 7.238 31.319 1.00 13.63 648 ALA B O 1
ATOM 10904 N N . PRO B 1 611 ? 20.776 6.139 32.881 1.00 15.55 649 PRO B N 1
ATOM 10905 C CA . PRO B 1 611 ? 19.564 6.948 32.684 1.00 15.04 649 PRO B CA 1
ATOM 10906 C C . PRO B 1 611 ? 19.727 8.355 33.174 1.00 15.33 649 PRO B C 1
ATOM 10907 O O . PRO B 1 611 ? 20.403 8.549 34.159 1.00 15.36 649 PRO B O 1
ATOM 10911 N N . VAL B 1 612 ? 19.111 9.318 32.499 1.00 16.95 650 VAL B N 1
ATOM 10912 C CA . VAL B 1 612 ? 18.688 10.529 33.173 1.00 17.05 650 VAL B CA 1
ATOM 10913 C C . VAL B 1 612 ? 17.659 10.106 34.223 1.00 18.58 650 VAL B C 1
ATOM 10914 O O . VAL B 1 612 ? 16.861 9.189 33.982 1.00 19.40 650 VAL B O 1
ATOM 10918 N N . SER B 1 613 ? 17.687 10.741 35.396 1.00 18.54 651 SER B N 1
ATOM 10919 C CA . SER B 1 613 ? 16.664 10.479 36.408 1.00 17.05 651 SER B CA 1
ATOM 10920 C C . SER B 1 613 ? 15.911 11.720 36.827 1.00 16.56 651 SER B C 1
ATOM 10921 O O . SER B 1 613 ? 14.909 11.630 37.520 1.00 18.13 651 SER B O 1
ATOM 10924 N N . SER B 1 614 ? 16.380 12.882 36.412 1.00 16.10 652 SER B N 1
ATOM 10925 C CA . SER B 1 614 ? 15.635 14.107 36.655 1.00 17.28 652 SER B CA 1
ATOM 10926 C C . SER B 1 614 ? 16.236 15.206 35.823 1.00 19.01 652 SER B C 1
ATOM 10927 O O . SER B 1 614 ? 17.454 15.328 35.730 1.00 19.06 652 SER B O 1
ATOM 10930 N N . TRP B 1 615 ? 15.379 16.022 35.225 1.00 21.08 653 TRP B N 1
ATOM 10931 C CA . TRP B 1 615 ? 15.840 16.980 34.242 1.00 20.80 653 TRP B CA 1
ATOM 10932 C C . TRP B 1 615 ? 16.630 18.090 34.901 1.00 22.37 653 TRP B C 1
ATOM 10933 O O . TRP B 1 615 ? 17.323 18.845 34.235 1.00 24.71 653 TRP B O 1
ATOM 10944 N N . GLU B 1 616 ? 16.576 18.136 36.229 1.00 22.63 654 GLU B N 1
ATOM 10945 C CA . GLU B 1 616 ? 17.401 19.041 37.014 1.00 21.23 654 GLU B CA 1
ATOM 10946 C C . GLU B 1 616 ? 18.889 18.749 36.759 1.00 21.01 654 GLU B C 1
ATOM 10947 O O . GLU B 1 616 ? 19.707 19.672 36.673 1.00 20.91 654 GLU B O 1
ATOM 10957 N N . TYR B 1 617 ? 19.207 17.463 36.604 1.00 20.02 655 TYR B N 1
ATOM 10958 C CA . TYR B 1 617 ? 20.576 16.960 36.457 1.00 19.86 655 TYR B CA 1
ATOM 10959 C C . TYR B 1 617 ? 21.177 16.983 35.043 1.00 20.29 655 TYR B C 1
ATOM 10960 O O . TYR B 1 617 ? 22.395 16.810 34.898 1.00 22.21 655 TYR B O 1
ATOM 10969 N N . TYR B 1 618 ? 20.353 17.132 34.003 1.00 19.32 656 TYR B N 1
ATOM 10970 C CA . TYR B 1 618 ? 20.884 17.122 32.635 1.00 18.25 656 TYR B CA 1
ATOM 10971 C C . TYR B 1 618 ? 21.222 18.515 32.114 1.00 18.29 656 TYR B C 1
ATOM 10972 O O . TYR B 1 618 ? 20.865 19.515 32.733 1.00 17.73 656 TYR B O 1
ATOM 10981 N N . ALA B 1 619 ? 21.943 18.563 30.996 1.00 18.53 657 ALA B N 1
ATOM 10982 C CA . ALA B 1 619 ? 22.483 19.812 30.455 1.00 21.30 657 ALA B CA 1
ATOM 10983 C C . ALA B 1 619 ? 21.384 20.807 30.025 1.00 22.63 657 ALA B C 1
ATOM 10984 O O . ALA B 1 619 ? 20.338 20.409 29.527 1.00 25.56 657 ALA B O 1
ATOM 10986 N N . SER B 1 620 ? 21.625 22.095 30.215 1.00 22.82 658 SER B N 1
ATOM 10987 C CA . SER B 1 620 ? 20.616 23.112 29.912 1.00 22.87 658 SER B CA 1
ATOM 10988 C C . SER B 1 620 ? 20.164 23.031 28.463 1.00 22.20 658 SER B C 1
ATOM 10989 O O . SER B 1 620 ? 19.006 22.741 28.203 1.00 24.00 658 SER B O 1
ATOM 10992 N N . VAL B 1 621 ? 21.092 23.264 27.537 1.00 21.31 659 VAL B N 1
ATOM 10993 C CA . VAL B 1 621 ? 20.819 23.282 26.100 1.00 19.02 659 VAL B CA 1
ATOM 10994 C C . VAL B 1 621 ? 19.880 22.152 25.664 1.00 18.98 659 VAL B C 1
ATOM 10995 O O . VAL B 1 621 ? 18.926 22.393 24.938 1.00 15.63 659 VAL B O 1
ATOM 10999 N N . TYR B 1 622 ? 20.155 20.919 26.095 1.00 21.22 660 TYR B N 1
ATOM 11000 C CA . TYR B 1 622 ? 19.256 19.814 25.774 1.00 22.04 660 TYR B CA 1
ATOM 11001 C C . TYR B 1 622 ? 17.927 19.953 26.505 1.00 23.39 660 TYR B C 1
ATOM 11002 O O . TYR B 1 622 ? 16.888 20.097 25.881 1.00 27.01 660 TYR B O 1
ATOM 11011 N N . THR B 1 623 ? 17.976 19.907 27.829 1.00 23.53 661 THR B N 1
ATOM 11012 C CA . THR B 1 623 ? 16.798 19.943 28.683 1.00 23.18 661 THR B CA 1
ATOM 11013 C C . THR B 1 623 ? 15.850 21.110 28.380 1.00 24.24 661 THR B C 1
ATOM 11014 O O . THR B 1 623 ? 14.674 20.899 28.103 1.00 25.89 661 THR B O 1
ATOM 11018 N N . GLU B 1 624 ? 16.366 22.332 28.436 1.00 23.25 662 GLU B N 1
ATOM 11019 C CA . GLU B 1 624 ? 15.553 23.518 28.256 1.00 24.52 662 GLU B CA 1
ATOM 11020 C C . GLU B 1 624 ? 14.901 23.523 26.874 1.00 24.82 662 GLU B C 1
ATOM 11021 O O . GLU B 1 624 ? 13.785 23.992 26.720 1.00 24.69 662 GLU B O 1
ATOM 11027 N N . ARG B 1 625 ? 15.596 22.999 25.869 1.00 26.06 663 ARG B N 1
ATOM 11028 C CA . ARG B 1 625 ? 15.032 22.897 24.525 1.00 27.68 663 ARG B CA 1
ATOM 11029 C C . ARG B 1 625 ? 13.659 22.184 24.540 1.00 27.49 663 ARG B C 1
ATOM 11030 O O . ARG B 1 625 ? 12.736 22.577 23.818 1.00 26.25 663 ARG B O 1
ATOM 11038 N N . PHE B 1 626 ? 13.520 21.162 25.385 1.00 26.82 664 PHE B N 1
ATOM 11039 C CA . PHE B 1 626 ? 12.260 20.415 25.467 1.00 26.13 664 PHE B CA 1
ATOM 11040 C C . PHE B 1 626 ? 11.432 20.676 26.728 1.00 27.35 664 PHE B C 1
ATOM 11041 O O . PHE B 1 626 ? 10.207 20.526 26.706 1.00 29.25 664 PHE B O 1
ATOM 11049 N N . MET B 1 627 ? 12.085 21.073 27.817 1.00 26.56 665 MET B N 1
ATOM 11050 C CA . MET B 1 627 ? 11.412 21.173 29.107 1.00 24.84 665 MET B CA 1
ATOM 11051 C C . MET B 1 627 ? 11.093 22.592 29.463 1.00 24.13 665 MET B C 1
ATOM 11052 O O . MET B 1 627 ? 10.346 22.838 30.401 1.00 24.11 665 MET B O 1
ATOM 11057 N N . GLY B 1 628 ? 11.671 23.532 28.727 1.00 24.20 666 GLY B N 1
ATOM 11058 C CA . GLY B 1 628 ? 11.671 24.921 29.151 1.00 25.68 666 GLY B CA 1
ATOM 11059 C C . GLY B 1 628 ? 12.496 25.057 30.426 1.00 27.65 666 GLY B C 1
ATOM 11060 O O . GLY B 1 628 ? 13.344 24.203 30.722 1.00 25.93 666 GLY B O 1
ATOM 11061 N N . LEU B 1 629 ? 12.220 26.110 31.198 1.00 29.44 667 LEU B N 1
ATOM 11062 C CA . LEU B 1 629 ? 13.026 26.459 32.371 1.00 30.10 667 LEU B CA 1
ATOM 11063 C C . LEU B 1 629 ? 12.488 25.871 33.672 1.00 29.82 667 LEU B C 1
ATOM 11064 O O . LEU B 1 629 ? 11.285 25.827 33.862 1.00 30.26 667 LEU B O 1
ATOM 11069 N N . PRO B 1 630 ? 13.368 25.421 34.568 1.00 30.20 668 PRO B N 1
ATOM 11070 C CA . PRO B 1 630 ? 12.936 24.953 35.892 1.00 31.13 668 PRO B CA 1
ATOM 11071 C C . PRO B 1 630 ? 12.734 26.107 36.875 1.00 32.87 668 PRO B C 1
ATOM 11072 O O . PRO B 1 630 ? 13.280 26.101 37.983 1.00 33.02 668 PRO B O 1
ATOM 11076 N N . THR B 1 631 ? 11.959 27.102 36.464 1.00 34.81 669 THR B N 1
ATOM 11077 C CA . THR B 1 631 ? 11.615 28.187 37.364 1.00 37.54 669 THR B CA 1
ATOM 11078 C C . THR B 1 631 ? 10.167 28.004 37.818 1.00 38.80 669 THR B C 1
ATOM 11079 O O . THR B 1 631 ? 9.416 27.220 37.224 1.00 38.20 669 THR B O 1
ATOM 11083 N N . LYS B 1 632 ? 9.782 28.718 38.874 1.00 40.18 670 LYS B N 1
ATOM 11084 C CA . LYS B 1 632 ? 8.436 28.584 39.425 1.00 41.02 670 LYS B CA 1
ATOM 11085 C C . LYS B 1 632 ? 7.364 29.133 38.495 1.00 40.28 670 LYS B C 1
ATOM 11086 O O . LYS B 1 632 ? 6.273 28.564 38.423 1.00 40.30 670 LYS B O 1
ATOM 11092 N N . ASP B 1 633 ? 7.666 30.227 37.791 1.00 39.73 671 ASP B N 1
ATOM 11093 C CA . ASP B 1 633 ? 6.731 30.742 36.781 1.00 39.33 671 ASP B CA 1
ATOM 11094 C C . ASP B 1 633 ? 7.068 30.322 35.340 1.00 37.29 671 ASP B C 1
ATOM 11095 O O . ASP B 1 633 ? 6.720 31.012 34.380 1.00 37.06 671 ASP B O 1
ATOM 11100 N N . ASP B 1 634 ? 7.751 29.190 35.204 1.00 35.93 672 ASP B N 1
ATOM 11101 C CA . ASP B 1 634 ? 7.792 28.469 33.936 1.00 33.61 672 ASP B CA 1
ATOM 11102 C C . ASP B 1 634 ? 7.407 27.006 34.131 1.00 32.21 672 ASP B C 1
ATOM 11103 O O . ASP B 1 634 ? 6.214 26.689 34.163 1.00 33.44 672 ASP B O 1
ATOM 11108 N N . ASN B 1 635 ? 8.389 26.118 34.275 1.00 28.75 673 ASN B N 1
ATOM 11109 C CA . ASN B 1 635 ? 8.088 24.690 34.252 1.00 26.39 673 ASN B CA 1
ATOM 11110 C C . ASN B 1 635 ? 8.650 23.829 35.378 1.00 26.62 673 ASN B C 1
ATOM 11111 O O . ASN B 1 635 ? 8.688 22.594 35.265 1.00 28.30 673 ASN B O 1
ATOM 11116 N N . LEU B 1 636 ? 9.029 24.462 36.485 1.00 26.57 674 LEU B N 1
ATOM 11117 C CA . LEU B 1 636 ? 9.601 23.741 37.624 1.00 26.10 674 LEU B CA 1
ATOM 11118 C C . LEU B 1 636 ? 8.702 22.609 38.111 1.00 26.46 674 LEU B C 1
ATOM 11119 O O . LEU B 1 636 ? 9.185 21.551 38.516 1.00 26.90 674 LEU B O 1
ATOM 11124 N N . GLU B 1 637 ? 7.394 22.816 38.056 1.00 25.36 675 GLU B N 1
ATOM 11125 C CA . GLU B 1 637 ? 6.486 21.825 38.593 1.00 25.90 675 GLU B CA 1
ATOM 11126 C C . GLU B 1 637 ? 6.646 20.456 37.880 1.00 26.54 675 GLU B C 1
ATOM 11127 O O . GLU B 1 637 ? 6.650 19.409 38.541 1.00 25.68 675 GLU B O 1
ATOM 11138 N N . HIS B 1 638 ? 6.828 20.461 36.559 1.00 26.59 676 HIS B N 1
ATOM 11139 C CA . HIS B 1 638 ? 7.030 19.203 35.847 1.00 26.22 676 HIS B CA 1
ATOM 11140 C C . HIS B 1 638 ? 8.464 18.711 35.946 1.00 28.55 676 HIS B C 1
ATOM 11141 O O . HIS B 1 638 ? 8.718 17.503 35.820 1.00 29.98 676 HIS B O 1
ATOM 11148 N N . TYR B 1 639 ? 9.404 19.634 36.147 1.00 28.48 677 TYR B N 1
ATOM 11149 C CA . TYR B 1 639 ? 10.768 19.238 36.479 1.00 28.83 677 TYR B CA 1
ATOM 11150 C C . TYR B 1 639 ? 10.757 18.346 37.720 1.00 30.76 677 TYR B C 1
ATOM 11151 O O . TYR B 1 639 ? 11.503 17.364 37.788 1.00 32.56 677 TYR B O 1
ATOM 11160 N N . LYS B 1 640 ? 9.906 18.701 38.690 1.00 31.28 678 LYS B N 1
ATOM 11161 C CA . LYS B 1 640 ? 9.809 17.992 39.959 1.00 32.20 678 LYS B CA 1
ATOM 11162 C C . LYS B 1 640 ? 8.952 16.751 39.820 1.00 33.22 678 LYS B C 1
ATOM 11163 O O . LYS B 1 640 ? 9.188 15.764 40.512 1.00 34.50 678 LYS B O 1
ATOM 11169 N N . ASN B 1 641 ? 7.967 16.799 38.924 1.00 34.20 679 ASN B N 1
ATOM 11170 C CA . ASN B 1 641 ? 7.013 15.707 38.757 1.00 36.05 679 ASN B CA 1
ATOM 11171 C C . ASN B 1 641 ? 7.571 14.500 37.988 1.00 35.58 679 ASN B C 1
ATOM 11172 O O . ASN B 1 641 ? 7.073 13.370 38.148 1.00 36.76 679 ASN B O 1
ATOM 11177 N N . SER B 1 642 ? 8.623 14.728 37.196 1.00 31.61 680 SER B N 1
ATOM 11178 C CA . SER B 1 642 ? 9.032 13.775 36.166 1.00 27.03 680 SER B CA 1
ATOM 11179 C C . SER B 1 642 ? 10.303 12.976 36.459 1.00 25.89 680 SER B C 1
ATOM 11180 O O . SER B 1 642 ? 10.923 12.429 35.540 1.00 25.73 680 SER B O 1
ATOM 11183 N N . THR B 1 643 ? 10.702 12.892 37.723 1.00 24.00 681 THR B N 1
ATOM 11184 C CA . THR B 1 643 ? 11.924 12.163 38.068 1.00 21.80 681 THR B CA 1
ATOM 11185 C C . THR B 1 643 ? 11.612 10.677 38.152 1.00 21.41 681 THR B C 1
ATOM 11186 O O . THR B 1 643 ? 10.440 10.312 38.300 1.00 21.10 681 THR B O 1
ATOM 11190 N N . VAL B 1 644 ? 12.617 9.804 38.048 1.00 18.44 682 VAL B N 1
ATOM 11191 C CA . VAL B 1 644 ? 12.311 8.414 38.331 1.00 18.06 682 VAL B CA 1
ATOM 11192 C C . VAL B 1 644 ? 12.285 8.192 39.829 1.00 19.89 682 VAL B C 1
ATOM 11193 O O . VAL B 1 644 ? 11.675 7.239 40.298 1.00 22.52 682 VAL B O 1
ATOM 11197 N N . MET B 1 645 ? 12.900 9.107 40.578 1.00 20.69 683 MET B N 1
ATOM 11198 C CA . MET B 1 645 ? 12.945 9.006 42.034 1.00 20.51 683 MET B CA 1
ATOM 11199 C C . MET B 1 645 ? 11.556 8.994 42.623 1.00 19.97 683 MET B C 1
ATOM 11200 O O . MET B 1 645 ? 11.310 8.278 43.570 1.00 21.71 683 MET B O 1
ATOM 11205 N N . ALA B 1 646 ? 10.648 9.788 42.063 1.00 19.40 684 ALA B N 1
ATOM 11206 C CA . ALA B 1 646 ? 9.263 9.840 42.549 1.00 18.49 684 ALA B CA 1
ATOM 11207 C C . ALA B 1 646 ? 8.540 8.496 42.365 1.00 18.64 684 ALA B C 1
ATOM 11208 O O . ALA B 1 646 ? 7.572 8.191 43.058 1.00 20.09 684 ALA B O 1
ATOM 11210 N N . ARG B 1 647 ? 9.018 7.693 41.429 1.00 17.70 685 ARG B N 1
ATOM 11211 C CA . ARG B 1 647 ? 8.429 6.392 41.186 1.00 17.34 685 ARG B CA 1
ATOM 11212 C C . ARG B 1 647 ? 9.044 5.358 42.107 1.00 16.75 685 ARG B C 1
ATOM 11213 O O . ARG B 1 647 ? 8.644 4.179 42.095 1.00 15.50 685 ARG B O 1
ATOM 11221 N N . ALA B 1 648 ? 9.991 5.821 42.929 1.00 15.03 686 ALA B N 1
ATOM 11222 C CA . ALA B 1 648 ? 10.608 4.995 43.963 1.00 15.89 686 ALA B CA 1
ATOM 11223 C C . ALA B 1 648 ? 9.725 3.803 44.394 1.00 16.04 686 ALA B C 1
ATOM 11224 O O . ALA B 1 648 ? 10.097 2.657 44.177 1.00 15.63 686 ALA B O 1
ATOM 11226 N N . GLU B 1 649 ? 8.551 4.081 44.954 1.00 17.23 687 GLU B N 1
ATOM 11227 C CA . GLU B 1 649 ? 7.698 3.026 45.524 1.00 20.92 687 GLU B CA 1
ATOM 11228 C C . GLU B 1 649 ? 7.289 1.924 44.541 1.00 20.86 687 GLU B C 1
ATOM 11229 O O . GLU B 1 649 ? 7.172 0.764 44.910 1.00 20.07 687 GLU B O 1
ATOM 11235 N N . TYR B 1 650 ? 7.103 2.288 43.280 1.00 22.22 688 TYR B N 1
ATOM 11236 C CA . TYR B 1 650 ? 6.561 1.356 42.303 1.00 22.31 688 TYR B CA 1
ATOM 11237 C C . TYR B 1 650 ? 7.579 0.339 41.760 1.00 21.36 688 TYR B C 1
ATOM 11238 O O . TYR B 1 650 ? 7.306 -0.357 40.784 1.00 21.80 688 TYR B O 1
ATOM 11247 N N . PHE B 1 651 ? 8.740 0.240 42.398 1.00 19.97 689 PHE B N 1
ATOM 11248 C CA . PHE B 1 651 ? 9.713 -0.764 41.997 1.00 19.67 689 PHE B CA 1
ATOM 11249 C C . PHE B 1 651 ? 9.552 -2.015 42.847 1.00 22.33 689 PHE B C 1
ATOM 11250 O O . PHE B 1 651 ? 10.052 -3.085 42.492 1.00 23.56 689 PHE B O 1
ATOM 11258 N N . ARG B 1 652 ? 8.817 -1.875 43.948 1.00 22.80 690 ARG B N 1
ATOM 11259 C CA . ARG B 1 652 ? 8.698 -2.914 44.954 1.00 23.34 690 ARG B CA 1
ATOM 11260 C C . ARG B 1 652 ? 8.380 -4.281 44.358 1.00 24.52 690 ARG B C 1
ATOM 11261 O O . ARG B 1 652 ? 8.769 -5.305 44.921 1.00 25.42 690 ARG B O 1
ATOM 11269 N N . ASN B 1 653 ? 7.686 -4.311 43.224 1.00 24.45 691 ASN B N 1
ATOM 11270 C CA . ASN B 1 653 ? 7.214 -5.596 42.708 1.00 24.53 691 ASN B CA 1
ATOM 11271 C C . ASN B 1 653 ? 7.710 -6.003 41.320 1.00 23.68 691 ASN B C 1
ATOM 11272 O O . ASN B 1 653 ? 7.117 -6.857 40.647 1.00 24.83 691 ASN B O 1
ATOM 11277 N N . VAL B 1 654 ? 8.822 -5.403 40.923 1.00 21.49 692 VAL B N 1
ATOM 11278 C CA . VAL B 1 654 ? 9.467 -5.707 39.662 1.00 19.94 692 VAL B CA 1
ATOM 11279 C C . VAL B 1 654 ? 10.986 -5.853 39.859 1.00 20.30 692 VAL B C 1
ATOM 11280 O O . VAL B 1 654 ? 11.563 -5.292 40.791 1.00 18.41 692 VAL B O 1
ATOM 11284 N N . ASP B 1 655 ? 11.629 -6.616 38.982 1.00 21.74 693 ASP B N 1
ATOM 11285 C CA . ASP B 1 655 ? 13.082 -6.664 38.957 1.00 22.57 693 ASP B CA 1
ATOM 11286 C C . ASP B 1 655 ? 13.608 -5.473 38.217 1.00 22.52 693 ASP B C 1
ATOM 11287 O O . ASP B 1 655 ? 13.287 -5.255 37.050 1.00 24.04 693 ASP B O 1
ATOM 11292 N N . TYR B 1 656 ? 14.417 -4.697 38.915 1.00 20.72 694 TYR B N 1
ATOM 11293 C CA . TYR B 1 656 ? 15.106 -3.588 38.327 1.00 18.03 694 TYR B CA 1
ATOM 11294 C C . TYR B 1 656 ? 16.576 -3.947 38.327 1.00 18.93 694 TYR B C 1
ATOM 11295 O O . TYR B 1 656 ? 17.106 -4.405 39.347 1.00 20.99 694 TYR B O 1
ATOM 11304 N N . LEU B 1 657 ? 17.238 -3.774 37.190 1.00 18.09 695 LEU B N 1
ATOM 11305 C CA . LEU B 1 657 ? 18.698 -3.795 37.155 1.00 16.69 695 LEU B CA 1
ATOM 11306 C C . LEU B 1 657 ? 19.199 -2.426 36.685 1.00 15.32 695 LEU B C 1
ATOM 11307 O O . LEU B 1 657 ? 18.928 -2.033 35.560 1.00 14.98 695 LEU B O 1
ATOM 11312 N N . LEU B 1 658 ? 19.914 -1.704 37.549 1.00 15.39 696 LEU B N 1
ATOM 11313 C CA . LEU B 1 658 ? 20.315 -0.320 37.254 1.00 13.79 696 LEU B CA 1
ATOM 11314 C C . LEU B 1 658 ? 21.821 -0.189 37.108 1.00 14.70 696 LEU B C 1
ATOM 11315 O O . LEU B 1 658 ? 22.588 -0.493 38.031 1.00 14.23 696 LEU B O 1
ATOM 11320 N N . ILE B 1 659 ? 22.229 0.283 35.934 1.00 16.11 697 ILE B N 1
ATOM 11321 C CA . ILE B 1 659 ? 23.629 0.300 35.524 1.00 17.14 697 ILE B CA 1
ATOM 11322 C C . ILE B 1 659 ? 24.100 1.694 35.161 1.00 18.97 697 ILE B C 1
ATOM 11323 O O . ILE B 1 659 ? 23.331 2.490 34.586 1.00 21.09 697 ILE B O 1
ATOM 11328 N N . HIS B 1 660 ? 25.362 1.995 35.471 1.00 19.40 698 HIS B N 1
ATOM 11329 C CA . HIS B 1 660 ? 25.921 3.309 35.116 1.00 20.71 698 HIS B CA 1
ATOM 11330 C C . HIS B 1 660 ? 27.446 3.300 35.204 1.00 22.60 698 HIS B C 1
ATOM 11331 O O . HIS B 1 660 ? 28.041 2.513 35.974 1.00 22.12 698 HIS B O 1
ATOM 11338 N N . GLY B 1 661 ? 28.070 4.177 34.417 1.00 22.17 699 GLY B N 1
ATOM 11339 C CA . GLY B 1 661 ? 29.509 4.338 34.440 1.00 22.21 699 GLY B CA 1
ATOM 11340 C C . GLY B 1 661 ? 29.838 5.485 35.357 1.00 22.30 699 GLY B C 1
ATOM 11341 O O . GLY B 1 661 ? 29.199 6.530 35.281 1.00 22.53 699 GLY B O 1
ATOM 11342 N N . THR B 1 662 ? 30.834 5.282 36.218 1.00 22.92 700 THR B N 1
ATOM 11343 C CA . THR B 1 662 ? 31.179 6.234 37.273 1.00 21.61 700 THR B CA 1
ATOM 11344 C C . THR B 1 662 ? 31.844 7.474 36.729 1.00 23.13 700 THR B C 1
ATOM 11345 O O . THR B 1 662 ? 32.044 8.436 37.463 1.00 26.26 700 THR B O 1
ATOM 11349 N N . ALA B 1 663 ? 32.197 7.459 35.450 1.00 24.48 701 ALA B N 1
ATOM 11350 C CA . ALA B 1 663 ? 32.878 8.602 34.847 1.00 25.32 701 ALA B CA 1
ATOM 11351 C C . ALA B 1 663 ? 32.130 9.141 33.633 1.00 24.94 701 ALA B C 1
ATOM 11352 O O . ALA B 1 663 ? 32.735 9.552 32.657 1.00 27.03 701 ALA B O 1
ATOM 11354 N N . ASP B 1 664 ? 30.803 9.129 33.713 1.00 25.72 702 ASP B N 1
ATOM 11355 C CA . ASP B 1 664 ? 29.919 9.692 32.696 1.00 25.04 702 ASP B CA 1
ATOM 11356 C C . ASP B 1 664 ? 29.949 11.208 32.802 1.00 25.82 702 ASP B C 1
ATOM 11357 O O . ASP B 1 664 ? 29.462 11.801 33.772 1.00 26.68 702 ASP B O 1
ATOM 11362 N N . ASP B 1 665 ? 30.534 11.843 31.801 1.00 27.04 703 ASP B N 1
ATOM 11363 C CA . ASP B 1 665 ? 30.629 13.298 31.750 1.00 24.23 703 ASP B CA 1
ATOM 11364 C C . ASP B 1 665 ? 29.378 13.891 31.116 1.00 23.54 703 ASP B C 1
ATOM 11365 O O . ASP B 1 665 ? 29.188 15.126 31.098 1.00 25.66 703 ASP B O 1
ATOM 11370 N N . ASN B 1 666 ? 28.523 13.032 30.565 1.00 20.20 704 ASN B N 1
ATOM 11371 C CA . ASN B 1 666 ? 27.346 13.539 29.858 1.00 18.68 704 ASN B CA 1
ATOM 11372 C C . ASN B 1 666 ? 26.063 13.354 30.680 1.00 18.69 704 ASN B C 1
ATOM 11373 O O . ASN B 1 666 ? 25.444 14.360 31.082 1.00 15.80 704 ASN B O 1
ATOM 11378 N N . VAL B 1 667 ? 25.675 12.081 30.906 1.00 16.68 705 VAL B N 1
ATOM 11379 C CA . VAL B 1 667 ? 24.655 11.713 31.881 1.00 15.97 705 VAL B CA 1
ATOM 11380 C C . VAL B 1 667 ? 25.363 11.255 33.156 1.00 17.48 705 VAL B C 1
ATOM 11381 O O . VAL B 1 667 ? 25.785 10.090 33.265 1.00 15.94 705 VAL B O 1
ATOM 11385 N N . HIS B 1 668 ? 25.453 12.179 34.119 1.00 18.38 706 HIS B N 1
ATOM 11386 C CA . HIS B 1 668 ? 26.261 12.029 35.334 1.00 18.72 706 HIS B CA 1
ATOM 11387 C C . HIS B 1 668 ? 25.816 10.872 36.227 1.00 18.64 706 HIS B C 1
ATOM 11388 O O . HIS B 1 668 ? 24.619 10.644 36.393 1.00 19.14 706 HIS B O 1
ATOM 11395 N N . PHE B 1 669 ? 26.777 10.160 36.820 1.00 18.95 707 PHE B N 1
ATOM 11396 C CA . PHE B 1 669 ? 26.473 9.008 37.690 1.00 18.67 707 PHE B CA 1
ATOM 11397 C C . PHE B 1 669 ? 25.480 9.453 38.764 1.00 18.60 707 PHE B C 1
ATOM 11398 O O . PHE B 1 669 ? 24.614 8.677 39.177 1.00 20.41 707 PHE B O 1
ATOM 11406 N N . GLN B 1 670 ? 25.606 10.716 39.177 1.00 18.43 708 GLN B N 1
ATOM 11407 C CA . GLN B 1 670 ? 24.612 11.423 39.993 1.00 18.10 708 GLN B CA 1
ATOM 11408 C C . GLN B 1 670 ? 23.194 10.926 39.724 1.00 18.55 708 GLN B C 1
ATOM 11409 O O . GLN B 1 670 ? 22.519 10.499 40.652 1.00 19.87 708 GLN B O 1
ATOM 11415 N N . ASN B 1 671 ? 22.755 10.962 38.463 1.00 17.80 709 ASN B N 1
ATOM 11416 C CA . ASN B 1 671 ? 21.437 10.432 38.086 1.00 17.61 709 ASN B CA 1
ATOM 11417 C C . ASN B 1 671 ? 21.096 9.064 38.704 1.00 16.19 709 ASN B C 1
ATOM 11418 O O . ASN B 1 671 ? 20.053 8.930 39.328 1.00 17.04 709 ASN B O 1
ATOM 11423 N N . SER B 1 672 ? 21.954 8.060 38.533 1.00 14.31 710 SER B N 1
ATOM 11424 C CA . SER B 1 672 ? 21.667 6.735 39.112 1.00 15.35 710 SER B CA 1
ATOM 11425 C C . SER B 1 672 ? 21.930 6.660 40.623 1.00 15.98 710 SER B C 1
ATOM 11426 O O . SER B 1 672 ? 21.280 5.868 41.333 1.00 15.49 710 SER B O 1
ATOM 11429 N N . ALA B 1 673 ? 22.874 7.479 41.107 1.00 14.60 711 ALA B N 1
ATOM 11430 C CA . ALA B 1 673 ? 23.129 7.592 42.545 1.00 13.74 711 ALA B CA 1
ATOM 11431 C C . ALA B 1 673 ? 21.851 7.999 43.273 1.00 14.67 711 ALA B C 1
ATOM 11432 O O . ALA B 1 673 ? 21.477 7.336 44.261 1.00 16.93 711 ALA B O 1
ATOM 11434 N N . GLN B 1 674 ? 21.172 9.047 42.774 1.00 11.36 712 GLN B N 1
ATOM 11435 C CA . GLN B 1 674 ? 19.880 9.485 43.314 1.00 11.10 712 GLN B CA 1
ATOM 11436 C C . GLN B 1 674 ? 18.763 8.422 43.207 1.00 12.60 712 GLN B C 1
ATOM 11437 O O . GLN B 1 674 ? 17.969 8.232 44.152 1.00 12.18 712 GLN B O 1
ATOM 11443 N N . ILE B 1 675 ? 18.710 7.725 42.072 1.00 12.41 713 ILE B N 1
ATOM 11444 C CA . ILE B 1 675 ? 17.763 6.619 41.912 1.00 11.48 713 ILE B CA 1
ATOM 11445 C C . ILE B 1 675 ? 17.964 5.574 43.005 1.00 12.91 713 ILE B C 1
ATOM 11446 O O . ILE B 1 675 ? 17.009 5.220 43.718 1.00 13.66 713 ILE B O 1
ATOM 11451 N N . ALA B 1 676 ? 19.218 5.116 43.147 1.00 14.82 714 ALA B N 1
ATOM 11452 C CA . ALA B 1 676 ? 19.602 4.025 44.067 1.00 12.08 714 ALA B CA 1
ATOM 11453 C C . ALA B 1 676 ? 19.225 4.413 45.479 1.00 12.67 714 ALA B C 1
ATOM 11454 O O . ALA B 1 676 ? 18.561 3.659 46.195 1.00 14.77 714 ALA B O 1
ATOM 11456 N N . LYS B 1 677 ? 19.630 5.627 45.847 1.00 12.84 715 LYS B N 1
ATOM 11457 C CA . LYS B 1 677 ? 19.328 6.238 47.135 1.00 10.86 715 LYS B CA 1
ATOM 11458 C C . LYS B 1 677 ? 17.816 6.302 47.396 1.00 11.86 715 LYS B C 1
ATOM 11459 O O . LYS B 1 677 ? 17.372 6.125 48.531 1.00 12.18 715 LYS B O 1
ATOM 11465 N N . ALA B 1 678 ? 17.041 6.568 46.342 1.00 12.98 716 ALA B N 1
ATOM 11466 C CA . ALA B 1 678 ? 15.589 6.641 46.437 1.00 12.23 716 ALA B CA 1
ATOM 11467 C C . ALA B 1 678 ? 15.029 5.251 46.657 1.00 12.84 716 ALA B C 1
ATOM 11468 O O . ALA B 1 678 ? 14.112 5.074 47.463 1.00 14.33 716 ALA B O 1
ATOM 11470 N N . LEU B 1 679 ? 15.587 4.254 45.979 1.00 12.40 717 LEU B N 1
ATOM 11471 C CA . LEU B 1 679 ? 15.104 2.884 46.194 1.00 13.37 717 LEU B CA 1
ATOM 11472 C C . LEU B 1 679 ? 15.429 2.462 47.613 1.00 13.55 717 LEU B C 1
ATOM 11473 O O . LEU B 1 679 ? 14.638 1.780 48.260 1.00 14.43 717 LEU B O 1
ATOM 11478 N N . VAL B 1 680 ? 16.584 2.904 48.107 1.00 14.02 718 VAL B N 1
ATOM 11479 C CA . VAL B 1 680 ? 17.006 2.571 49.464 1.00 13.73 718 VAL B CA 1
ATOM 11480 C C . VAL B 1 680 ? 16.043 3.193 50.466 1.00 14.29 718 VAL B C 1
ATOM 11481 O O . VAL B 1 680 ? 15.520 2.486 51.335 1.00 14.46 718 VAL B O 1
ATOM 11485 N N . ASN B 1 681 ? 15.779 4.495 50.316 1.00 14.55 719 ASN B N 1
ATOM 11486 C CA . ASN B 1 681 ? 14.854 5.209 51.202 1.00 15.08 719 ASN B CA 1
ATOM 11487 C C . ASN B 1 681 ? 13.416 4.683 51.150 1.00 15.50 719 ASN B C 1
ATOM 11488 O O . ASN B 1 681 ? 12.687 4.765 52.139 1.00 16.30 719 ASN B O 1
ATOM 11493 N N . ALA B 1 682 ? 13.011 4.144 50.004 1.00 14.43 720 ALA B N 1
ATOM 11494 C CA . ALA B 1 682 ? 11.695 3.529 49.880 1.00 13.26 720 ALA B CA 1
ATOM 11495 C C . ALA B 1 682 ? 11.737 2.036 50.222 1.00 13.65 720 ALA B C 1
ATOM 11496 O O . ALA B 1 682 ? 10.713 1.333 50.156 1.00 13.59 720 ALA B O 1
ATOM 11498 N N . GLN B 1 683 ? 12.920 1.565 50.613 1.00 13.73 721 GLN B N 1
ATOM 11499 C CA . GLN B 1 683 ? 13.133 0.161 51.013 1.00 13.89 721 GLN B CA 1
ATOM 11500 C C . GLN B 1 683 ? 12.814 -0.849 49.915 1.00 12.54 721 GLN B C 1
ATOM 11501 O O . GLN B 1 683 ? 12.074 -1.799 50.130 1.00 13.29 721 GLN B O 1
ATOM 11507 N N . VAL B 1 684 ? 13.387 -0.641 48.741 1.00 12.12 722 VAL B N 1
ATOM 11508 C CA . VAL B 1 684 ? 13.081 -1.455 47.575 1.00 13.04 722 VAL B CA 1
ATOM 11509 C C . VAL B 1 684 ? 14.357 -2.128 47.111 1.00 14.32 722 VAL B C 1
ATOM 11510 O O . VAL B 1 684 ? 15.373 -1.452 46.914 1.00 13.73 722 VAL B O 1
ATOM 11514 N N . ASP B 1 685 ? 14.312 -3.456 46.972 1.00 16.10 723 ASP B N 1
ATOM 11515 C CA . ASP B 1 685 ? 15.443 -4.215 46.450 1.00 17.09 723 ASP B CA 1
ATOM 11516 C C . ASP B 1 685 ? 15.651 -3.936 44.974 1.00 17.84 723 ASP B C 1
ATOM 11517 O O . ASP B 1 685 ? 14.691 -3.735 44.231 1.00 18.09 723 ASP B O 1
ATOM 11522 N N . PHE B 1 686 ? 16.911 -3.919 44.552 1.00 18.31 724 PHE B N 1
ATOM 11523 C CA . PHE B 1 686 ? 17.233 -3.937 43.131 1.00 19.17 724 PHE B CA 1
ATOM 11524 C C . PHE B 1 686 ? 18.598 -4.511 42.870 1.00 20.78 724 PHE B C 1
ATOM 11525 O O . PHE B 1 686 ? 19.386 -4.735 43.795 1.00 20.96 724 PHE B O 1
ATOM 11533 N N . GLN B 1 687 ? 18.864 -4.755 41.594 1.00 21.84 725 GLN B N 1
ATOM 11534 C CA . GLN B 1 687 ? 20.180 -5.163 41.153 1.00 21.81 725 GLN B CA 1
ATOM 11535 C C . GLN B 1 687 ? 20.828 -3.905 40.603 1.00 20.99 725 GLN B C 1
ATOM 11536 O O . GLN B 1 687 ? 20.138 -3.014 40.090 1.00 22.14 725 GLN B O 1
ATOM 11542 N N . ALA B 1 688 ? 22.144 -3.809 40.751 1.00 17.88 726 ALA B N 1
ATOM 11543 C CA . ALA B 1 688 ? 22.877 -2.675 40.226 1.00 15.70 726 ALA B CA 1
ATOM 11544 C C . ALA B 1 688 ? 24.249 -3.102 39.690 1.00 15.92 726 ALA B C 1
ATOM 11545 O O . ALA B 1 688 ? 24.683 -4.252 39.884 1.00 15.15 726 ALA B O 1
ATOM 11547 N N . MET B 1 689 ? 24.920 -2.176 39.006 1.00 14.35 727 MET B N 1
ATOM 11548 C CA . MET B 1 689 ? 26.257 -2.426 38.487 1.00 12.48 727 MET B CA 1
ATOM 11549 C C . MET B 1 689 ? 26.908 -1.087 38.066 1.00 10.14 727 MET B C 1
ATOM 11550 O O . MET B 1 689 ? 26.358 -0.378 37.246 1.00 8.96 727 MET B O 1
ATOM 11555 N N . TRP B 1 690 ? 28.044 -0.732 38.665 1.00 9.94 728 TRP B N 1
ATOM 11556 C CA . TRP B 1 690 ? 28.802 0.431 38.198 1.00 11.90 728 TRP B CA 1
ATOM 11557 C C . TRP B 1 690 ? 29.923 -0.072 37.312 1.00 12.92 728 TRP B C 1
ATOM 11558 O O . TRP B 1 690 ? 30.323 -1.257 37.390 1.00 11.93 728 TRP B O 1
ATOM 11569 N N . TYR B 1 691 ? 30.387 0.829 36.446 1.00 11.65 729 TYR B N 1
ATOM 11570 C CA . TYR B 1 691 ? 31.566 0.593 35.635 1.00 10.65 729 TYR B CA 1
ATOM 11571 C C . TYR B 1 691 ? 32.536 1.714 35.951 1.00 12.28 729 TYR B C 1
ATOM 11572 O O . TYR B 1 691 ? 32.319 2.893 35.614 1.00 12.32 729 TYR B O 1
ATOM 11581 N N . SER B 1 692 ? 33.591 1.334 36.658 1.00 14.53 730 SER B N 1
ATOM 11582 C CA . SER B 1 692 ? 34.543 2.295 37.169 1.00 17.35 730 SER B CA 1
ATOM 11583 C C . SER B 1 692 ? 35.231 2.967 36.000 1.00 19.37 730 SER B C 1
ATOM 11584 O O . SER B 1 692 ? 35.679 2.299 35.077 1.00 20.48 730 SER B O 1
ATOM 11587 N N . ASP B 1 693 ? 35.277 4.293 36.023 1.00 22.05 731 ASP B N 1
ATOM 11588 C CA . ASP B 1 693 ? 36.052 5.064 35.044 1.00 25.12 731 ASP B CA 1
ATOM 11589 C C . ASP B 1 693 ? 35.431 5.080 33.641 1.00 26.29 731 ASP B C 1
ATOM 11590 O O . ASP B 1 693 ? 35.828 5.857 32.760 1.00 27.24 731 ASP B O 1
ATOM 11595 N N . GLN B 1 694 ? 34.456 4.214 33.436 1.00 25.97 732 GLN B N 1
ATOM 11596 C CA . GLN B 1 694 ? 33.788 4.162 32.166 1.00 25.30 732 GLN B CA 1
ATOM 11597 C C . GLN B 1 694 ? 32.812 5.306 32.063 1.00 24.34 732 GLN B C 1
ATOM 11598 O O . GLN B 1 694 ? 32.336 5.840 33.065 1.00 24.53 732 GLN B O 1
ATOM 11604 N N . ASN B 1 695 ? 32.537 5.668 30.824 1.00 24.05 733 ASN B N 1
ATOM 11605 C CA . ASN B 1 695 ? 31.774 6.842 30.483 1.00 24.36 733 ASN B CA 1
ATOM 11606 C C . ASN B 1 695 ? 30.442 6.424 29.834 1.00 23.49 733 ASN B C 1
ATOM 11607 O O . ASN B 1 695 ? 30.078 5.229 29.851 1.00 24.82 733 ASN B O 1
ATOM 11612 N N . HIS B 1 696 ? 29.726 7.387 29.261 1.00 20.65 734 HIS B N 1
ATOM 11613 C CA . HIS B 1 696 ? 28.415 7.111 28.669 1.00 20.35 734 HIS B CA 1
ATOM 11614 C C . HIS B 1 696 ? 28.372 6.031 27.599 1.00 19.61 734 HIS B C 1
ATOM 11615 O O . HIS B 1 696 ? 27.348 5.369 27.423 1.00 20.26 734 HIS B O 1
ATOM 11622 N N . GLY B 1 697 ? 29.462 5.886 26.866 1.00 18.55 735 GLY B N 1
ATOM 11623 C CA . GLY B 1 697 ? 29.537 4.878 25.834 1.00 20.72 735 GLY B CA 1
ATOM 11624 C C . GLY B 1 697 ? 29.704 3.474 26.391 1.00 19.85 735 GLY B C 1
ATOM 11625 O O . GLY B 1 697 ? 29.256 2.540 25.767 1.00 20.43 735 GLY B O 1
ATOM 11626 N N . LEU B 1 698 ? 30.302 3.346 27.575 1.00 20.52 736 LEU B N 1
ATOM 11627 C CA . LEU B 1 698 ? 30.718 2.061 28.141 1.00 22.46 736 LEU B CA 1
ATOM 11628 C C . LEU B 1 698 ? 31.503 1.244 27.098 1.00 24.67 736 LEU B C 1
ATOM 11629 O O . LEU B 1 698 ? 30.976 0.312 26.468 1.00 24.13 736 LEU B O 1
ATOM 11634 N N . SER B 1 699 ? 32.768 1.638 26.930 1.00 26.15 737 SER B N 1
ATOM 11635 C CA . SER B 1 699 ? 33.656 1.168 25.867 1.00 27.47 737 SER B CA 1
ATOM 11636 C C . SER B 1 699 ? 34.278 -0.229 26.091 1.00 26.83 737 SER B C 1
ATOM 11637 O O . SER B 1 699 ? 33.738 -1.058 26.822 1.00 27.98 737 SER B O 1
ATOM 11640 N N . GLY B 1 700 ? 35.398 -0.471 25.419 1.00 23.92 738 GLY B N 1
ATOM 11641 C CA . GLY B 1 700 ? 36.237 -1.633 25.644 1.00 23.76 738 GLY B CA 1
ATOM 11642 C C . GLY B 1 700 ? 35.556 -2.892 26.135 1.00 22.50 738 GLY B C 1
ATOM 11643 O O . GLY B 1 700 ? 34.582 -3.374 25.537 1.00 22.14 738 GLY B O 1
ATOM 11644 N N . LEU B 1 701 ? 36.074 -3.437 27.226 1.00 21.34 739 LEU B N 1
ATOM 11645 C CA . LEU B 1 701 ? 35.508 -4.666 27.755 1.00 22.12 739 LEU B CA 1
ATOM 11646 C C . LEU B 1 701 ? 34.283 -4.388 28.609 1.00 21.82 739 LEU B C 1
ATOM 11647 O O . LEU B 1 701 ? 33.535 -5.317 28.932 1.00 22.42 739 LEU B O 1
ATOM 11652 N N . SER B 1 702 ? 34.070 -3.120 28.972 1.00 20.13 740 SER B N 1
ATOM 11653 C CA . SER B 1 702 ? 32.829 -2.747 29.648 1.00 19.03 740 SER B CA 1
ATOM 11654 C C . SER B 1 702 ? 31.634 -3.294 28.866 1.00 18.08 740 SER B C 1
ATOM 11655 O O . SER B 1 702 ? 30.847 -4.075 29.391 1.00 17.30 740 SER B O 1
ATOM 11658 N N . THR B 1 703 ? 31.525 -2.882 27.608 1.00 15.93 741 THR B N 1
ATOM 11659 C CA . THR B 1 703 ? 30.509 -3.387 26.698 1.00 14.69 741 THR B CA 1
ATOM 11660 C C . THR B 1 703 ? 30.349 -4.899 26.816 1.00 12.98 741 THR B C 1
ATOM 11661 O O . THR B 1 703 ? 29.240 -5.411 26.946 1.00 11.85 741 THR B O 1
ATOM 11665 N N . ASN B 1 704 ? 31.463 -5.611 26.762 1.00 12.76 742 ASN B N 1
ATOM 11666 C CA . ASN B 1 704 ? 31.419 -7.051 26.890 1.00 13.96 742 ASN B CA 1
ATOM 11667 C C . ASN B 1 704 ? 30.664 -7.357 28.181 1.00 14.73 742 ASN B C 1
ATOM 11668 O O . ASN B 1 704 ? 29.588 -7.951 28.158 1.00 16.15 742 ASN B O 1
ATOM 11673 N N . HIS B 1 705 ? 31.229 -6.898 29.297 1.00 14.44 743 HIS B N 1
ATOM 11674 C CA . HIS B 1 705 ? 30.663 -7.062 30.634 1.00 13.08 743 HIS B CA 1
ATOM 11675 C C . HIS B 1 705 ? 29.188 -6.635 30.681 1.00 13.48 743 HIS B C 1
ATOM 11676 O O . HIS B 1 705 ? 28.324 -7.390 31.125 1.00 13.66 743 HIS B O 1
ATOM 11683 N N . LEU B 1 706 ? 28.905 -5.429 30.198 1.00 14.11 744 LEU B N 1
ATOM 11684 C CA . LEU B 1 706 ? 27.552 -4.940 30.126 1.00 15.21 744 LEU B CA 1
ATOM 11685 C C . LEU B 1 706 ? 26.587 -5.988 29.546 1.00 16.87 744 LEU B C 1
ATOM 11686 O O . LEU B 1 706 ? 25.593 -6.329 30.186 1.00 17.57 744 LEU B O 1
ATOM 11691 N N . TYR B 1 707 ? 26.871 -6.491 28.347 1.00 15.92 745 TYR B N 1
ATOM 11692 C CA . TYR B 1 707 ? 25.871 -7.286 27.655 1.00 16.05 745 TYR B CA 1
ATOM 11693 C C . TYR B 1 707 ? 25.751 -8.664 28.267 1.00 16.96 745 TYR B C 1
ATOM 11694 O O . TYR B 1 707 ? 24.672 -9.254 28.282 1.00 17.21 745 TYR B O 1
ATOM 11703 N N . THR B 1 708 ? 26.861 -9.146 28.812 1.00 16.27 746 THR B N 1
ATOM 11704 C CA . THR B 1 708 ? 26.880 -10.415 29.505 1.00 15.95 746 THR B CA 1
ATOM 11705 C C . THR B 1 708 ? 26.055 -10.313 30.774 1.00 16.22 746 THR B C 1
ATOM 11706 O O . THR B 1 708 ? 25.424 -11.284 31.169 1.00 17.29 746 THR B O 1
ATOM 11710 N N . HIS B 1 709 ? 26.053 -9.136 31.398 1.00 16.59 747 HIS B N 1
ATOM 11711 C CA . HIS B 1 709 ? 25.358 -8.946 32.670 1.00 16.92 747 HIS B CA 1
ATOM 11712 C C . HIS B 1 709 ? 23.864 -8.831 32.441 1.00 17.02 747 HIS B C 1
ATOM 11713 O O . HIS B 1 709 ? 23.073 -9.510 33.096 1.00 17.99 747 HIS B O 1
ATOM 11720 N N . MET B 1 710 ? 23.495 -7.972 31.497 1.00 17.08 748 MET B N 1
ATOM 11721 C CA . MET B 1 710 ? 22.122 -7.848 31.033 1.00 16.47 748 MET B CA 1
ATOM 11722 C C . MET B 1 710 ? 21.566 -9.165 30.471 1.00 15.65 748 MET B C 1
ATOM 11723 O O . MET B 1 710 ? 20.390 -9.475 30.660 1.00 14.53 748 MET B O 1
ATOM 11728 N N . THR B 1 711 ? 22.400 -9.923 29.768 1.00 13.54 749 THR B N 1
ATOM 11729 C CA . THR B 1 711 ? 21.943 -11.180 29.219 1.00 13.66 749 THR B CA 1
ATOM 11730 C C . THR B 1 711 ? 21.577 -12.094 30.382 1.00 14.86 749 THR B C 1
ATOM 11731 O O . THR B 1 711 ? 20.506 -12.709 30.386 1.00 14.31 749 THR B O 1
ATOM 11735 N N . HIS B 1 712 ? 22.447 -12.139 31.388 1.00 15.40 750 HIS B N 1
ATOM 11736 C CA . HIS B 1 712 ? 22.202 -12.980 32.549 1.00 16.32 750 HIS B CA 1
ATOM 11737 C C . HIS B 1 712 ? 20.894 -12.568 33.225 1.00 14.81 750 HIS B C 1
ATOM 11738 O O . HIS B 1 712 ? 20.021 -13.409 33.489 1.00 13.95 750 HIS B O 1
ATOM 11745 N N . PHE B 1 713 ? 20.772 -11.266 33.468 1.00 13.64 751 PHE B N 1
ATOM 11746 C CA . PHE B 1 713 ? 19.588 -10.673 34.077 1.00 12.58 751 PHE B CA 1
ATOM 11747 C C . PHE B 1 713 ? 18.349 -11.123 33.355 1.00 12.77 751 PHE B C 1
ATOM 11748 O O . PHE B 1 713 ? 17.358 -11.569 33.958 1.00 13.49 751 PHE B O 1
ATOM 11756 N N . LEU B 1 714 ? 18.428 -10.980 32.041 1.00 12.61 752 LEU B N 1
ATOM 11757 C CA . LEU B 1 714 ? 17.301 -11.171 31.169 1.00 12.31 752 LEU B CA 1
ATOM 11758 C C . LEU B 1 714 ? 16.868 -12.612 31.121 1.00 13.15 752 LEU B C 1
ATOM 11759 O O . LEU B 1 714 ? 15.683 -12.892 31.221 1.00 12.91 752 LEU B O 1
ATOM 11764 N N . LYS B 1 715 ? 17.847 -13.505 30.995 1.00 16.19 753 LYS B N 1
ATOM 11765 C CA . LYS B 1 715 ? 17.641 -14.950 30.997 1.00 18.56 753 LYS B CA 1
ATOM 11766 C C . LYS B 1 715 ? 17.076 -15.391 32.337 1.00 21.44 753 LYS B C 1
ATOM 11767 O O . LYS B 1 715 ? 16.406 -16.437 32.442 1.00 21.56 753 LYS B O 1
ATOM 11773 N N . GLN B 1 716 ? 17.377 -14.601 33.367 1.00 23.36 754 GLN B N 1
ATOM 11774 C CA . GLN B 1 716 ? 16.856 -14.851 34.707 1.00 25.69 754 GLN B CA 1
ATOM 11775 C C . GLN B 1 716 ? 15.372 -14.473 34.709 1.00 24.97 754 GLN B C 1
ATOM 11776 O O . GLN B 1 716 ? 14.505 -15.280 35.047 1.00 23.03 754 GLN B O 1
ATOM 11782 N N . CYS B 1 717 ? 15.112 -13.239 34.284 1.00 24.75 755 CYS B N 1
ATOM 11783 C CA . CYS B 1 717 ? 13.783 -12.654 34.255 1.00 23.71 755 CYS B CA 1
ATOM 11784 C C . CYS B 1 717 ? 12.799 -13.466 33.440 1.00 23.40 755 CYS B C 1
ATOM 11785 O O . CYS B 1 717 ? 11.605 -13.424 33.702 1.00 25.19 755 CYS B O 1
ATOM 11788 N N . PHE B 1 718 ? 13.297 -14.198 32.450 1.00 22.13 756 PHE B N 1
ATOM 11789 C CA . PHE B 1 718 ? 12.445 -15.059 31.643 1.00 21.46 756 PHE B CA 1
ATOM 11790 C C . PHE B 1 718 ? 12.603 -16.521 32.044 1.00 20.95 756 PHE B C 1
ATOM 11791 O O . PHE B 1 718 ? 12.429 -17.413 31.222 1.00 19.70 756 PHE B O 1
ATOM 11799 N N . SER B 1 719 ? 12.935 -16.743 33.313 1.00 21.85 757 SER B N 1
ATOM 11800 C CA . SER B 1 719 ? 13.232 -18.077 33.871 1.00 23.43 757 SER B CA 1
ATOM 11801 C C . SER B 1 719 ? 13.736 -19.105 32.852 1.00 23.76 757 SER B C 1
ATOM 11802 O O . SER B 1 719 ? 13.313 -20.263 32.859 1.00 24.61 757 SER B O 1
#

Organism: Homo sapiens (NCBI:txid9606)